Protein AF-0000000069026341 (afdb_homodimer)

Sequence (886 aa):
MDVGIILDLETEVGKVMHISILLALADYHANTSRGAIRIVPHIRDSKKDDVEAASAAIYLLKDVQVQAIVGPQMSTQTDFVIDLGNRVKVPIISPATSPSLSVKENPFFIRGALPSSSQTKAIAAIVKNYNWRDVVVIYEDSPYGSGMLPHLTDALLENNSLVSYRSGISPSASDDQIFRELYKLNTMQTRVFIVHLESSLASRLFLKAKEAGMMSSGYAWIITDVLTSLLDLVDPSVIESSMQGVLGVKSYVPRSNELDMFTKRWRKRFRQVYPDMDPVELNVFGLWAYDSITALAKAVVEMGSTAIPKFKKPDTRENLTDLDALGTSELGSLLLDSMQNTVLKTALSGEFRLINGELHPSPYQIVNIVGTGQRSIGFWTEKDGISYKLKIDGKTAKSNNKQLGAIIWPGESTISPRGWEIPTSGKKLRVGVPIKGGLQEFIMDVGIILDLETEVGKVMHISILLALADYHANTSRGAIRIVPHIRDSKKDDVEAASAAIYLLKDVQVQAIVGPQMSTQTDFVIDLGNRVKVPIISPATSPSLSVKENPFFIRGALPSSSQTKAIAAIVKNYNWRDVVVIYEDSPYGSGMLPHLTDALLENNSLVSYRSGISPSASDDQIFRELYKLNTMQTRVFIVHLESSLASRLFLKAKEAGMMSSGYAWIITDVLTSLLDLVDPSVIESSMQGVLGVKSYVPRSNELDMFTKRWRKRFRQVYPDMDPVELNVFGLWAYDSITALAKAVVEMGSTAIPKFKKPDTRENLTDLDALGTSELGSLLLDSMQNTVLKTALSGEFRLINGELHPSPYQIVNIVGTGQRSIGFWTEKDGISYKLKIDGKTAKSNNKQLGAIIWPGESTISPRGWEIPTSGKKLRVGVPIKGGLQEFI

Structure (mmCIF, N/CA/C/O backbone):
data_AF-0000000069026341-model_v1
#
loop_
_entity.id
_entity.type
_entity.pdbx_description
1 polymer 'Avr9/Cf-9 rapidly elicited protein 141'
#
loop_
_atom_site.group_PDB
_atom_site.id
_atom_site.type_symbol
_atom_site.label_atom_id
_atom_site.label_alt_id
_atom_site.label_comp_id
_atom_site.label_asym_id
_atom_site.label_entity_id
_atom_site.label_seq_id
_atom_site.pdbx_PDB_ins_code
_atom_site.Cartn_x
_atom_site.Cartn_y
_atom_site.Cartn_z
_atom_site.occupancy
_atom_site.B_iso_or_equiv
_atom_site.auth_seq_id
_atom_site.auth_comp_id
_atom_site.auth_asym_id
_atom_site.auth_atom_id
_atom_site.pdbx_PDB_model_num
ATOM 1 N N . MET A 1 1 ? 21.438 -13.641 -24.062 1 94.56 1 MET A N 1
ATOM 2 C CA . MET A 1 1 ? 20.781 -12.594 -23.281 1 94.56 1 MET A CA 1
ATOM 3 C C . MET A 1 1 ? 20.781 -12.945 -21.797 1 94.56 1 MET A C 1
ATOM 5 O O . MET A 1 1 ? 20.344 -14.039 -21.422 1 94.56 1 MET A O 1
ATOM 9 N N . ASP A 1 2 ? 21.266 -12.094 -20.906 1 96.62 2 ASP A N 1
ATOM 10 C CA . ASP A 1 2 ? 21.312 -12.305 -19.469 1 96.62 2 ASP A CA 1
ATOM 11 C C . ASP A 1 2 ? 19.969 -11.961 -18.812 1 96.62 2 ASP A C 1
ATOM 13 O O . ASP A 1 2 ? 19.391 -10.914 -19.094 1 96.62 2 ASP A O 1
ATOM 17 N N . VAL A 1 3 ? 19.5 -12.898 -18 1 98.25 3 VAL A N 1
ATOM 18 C CA . VAL A 1 3 ? 18.25 -12.719 -17.281 1 98.25 3 VAL A CA 1
ATOM 19 C C . VAL A 1 3 ? 18.469 -12.93 -15.781 1 98.25 3 VAL A C 1
ATOM 21 O O . VAL A 1 3 ? 19.156 -13.875 -15.375 1 98.25 3 VAL A O 1
ATOM 24 N N . GLY A 1 4 ? 18 -11.945 -14.984 1 98.81 4 GLY A N 1
ATOM 25 C CA . GLY A 1 4 ? 18.078 -12.086 -13.539 1 98.81 4 GLY A CA 1
ATOM 26 C C . GLY A 1 4 ? 16.906 -12.852 -12.953 1 98.81 4 GLY A C 1
ATOM 27 O O . GLY A 1 4 ? 15.773 -12.711 -13.414 1 98.81 4 GLY A O 1
ATOM 28 N N . ILE A 1 5 ? 17.172 -13.68 -11.945 1 98.88 5 ILE A N 1
ATOM 29 C CA . ILE A 1 5 ? 16.156 -14.391 -11.18 1 98.88 5 ILE A CA 1
ATOM 30 C C . ILE A 1 5 ? 16.312 -14.07 -9.695 1 98.88 5 ILE A C 1
ATOM 32 O O . ILE A 1 5 ? 17.375 -14.289 -9.117 1 98.88 5 ILE A O 1
ATOM 36 N N . ILE A 1 6 ? 15.289 -13.469 -9.062 1 98.81 6 ILE A N 1
ATOM 37 C CA . ILE A 1 6 ? 15.305 -13.164 -7.637 1 98.81 6 ILE A CA 1
ATOM 38 C C . ILE A 1 6 ? 14.203 -13.945 -6.926 1 98.81 6 ILE A C 1
ATOM 40 O O . ILE A 1 6 ? 13.016 -13.703 -7.148 1 98.81 6 ILE A O 1
ATOM 44 N N . LEU A 1 7 ? 14.57 -14.922 -6.066 1 98.69 7 LEU A N 1
ATOM 45 C CA . LEU A 1 7 ? 13.633 -15.766 -5.332 1 98.69 7 LEU A CA 1
ATOM 46 C C . LEU A 1 7 ? 14.023 -15.867 -3.863 1 98.69 7 LEU A C 1
ATOM 48 O O . LEU A 1 7 ? 15.164 -15.57 -3.498 1 98.69 7 LEU A O 1
ATOM 52 N N . ASP A 1 8 ? 13.055 -16.172 -2.975 1 97.56 8 ASP A N 1
ATOM 53 C CA . ASP A 1 8 ? 13.336 -16.562 -1.596 1 97.56 8 ASP A CA 1
ATOM 54 C C . ASP A 1 8 ? 13.703 -18.047 -1.504 1 97.56 8 ASP A C 1
ATOM 56 O O . ASP A 1 8 ? 12.852 -18.875 -1.196 1 97.56 8 ASP A O 1
ATOM 60 N N . LEU A 1 9 ? 14.977 -18.328 -1.594 1 97.12 9 LEU A N 1
ATOM 61 C CA . LEU A 1 9 ? 15.398 -19.719 -1.791 1 97.12 9 LEU A CA 1
ATOM 62 C C . LEU A 1 9 ? 15.422 -20.469 -0.468 1 97.12 9 LEU A C 1
ATOM 64 O O . LEU A 1 9 ? 15.633 -21.688 -0.446 1 97.12 9 LEU A O 1
ATOM 68 N N . GLU A 1 10 ? 15.133 -19.797 0.621 1 94.31 10 GLU A N 1
ATOM 69 C CA . GLU A 1 10 ? 14.969 -20.484 1.898 1 94.31 10 GLU A CA 1
ATOM 70 C C . GLU A 1 10 ? 13.555 -21.031 2.047 1 94.31 10 GLU A C 1
ATOM 72 O O . GLU A 1 10 ? 13.297 -21.875 2.92 1 94.31 10 GLU A O 1
ATOM 77 N N . THR A 1 11 ? 12.664 -20.609 1.2 1 94.94 11 THR A N 1
ATOM 78 C CA . THR A 1 11 ? 11.281 -21.062 1.271 1 94.94 11 THR A CA 1
ATOM 79 C C . THR A 1 11 ? 11.039 -22.203 0.286 1 94.94 11 THR A C 1
ATOM 81 O O . THR A 1 11 ? 11.711 -22.297 -0.742 1 94.94 11 THR A O 1
ATOM 84 N N . GLU A 1 12 ? 10.039 -23.016 0.567 1 95.31 12 GLU A N 1
ATOM 85 C CA . GLU A 1 12 ? 9.664 -24.078 -0.345 1 95.31 12 GLU A CA 1
ATOM 86 C C . GLU A 1 12 ? 9.086 -23.531 -1.643 1 95.31 12 GLU A C 1
ATOM 88 O O . GLU A 1 12 ? 9.383 -24.031 -2.729 1 95.31 12 GLU A O 1
ATOM 93 N N . VAL A 1 13 ? 8.242 -22.516 -1.526 1 95.94 13 VAL A N 1
ATOM 94 C CA . VAL A 1 13 ? 7.641 -21.922 -2.719 1 95.94 13 VAL A CA 1
ATOM 95 C C . VAL A 1 13 ? 8.734 -21.391 -3.641 1 95.94 13 VAL A C 1
ATOM 97 O O . VAL A 1 13 ? 8.664 -21.562 -4.859 1 95.94 13 VAL A O 1
ATOM 100 N N . GLY A 1 14 ? 9.773 -20.688 -3.082 1 97.5 14 GLY A N 1
ATOM 101 C CA . GLY A 1 14 ? 10.898 -20.219 -3.873 1 97.5 14 GLY A CA 1
ATOM 102 C C . GLY A 1 14 ? 11.633 -21.344 -4.598 1 97.5 14 GLY A C 1
ATOM 103 O O . GLY A 1 14 ? 12 -21.188 -5.762 1 97.5 14 GLY A O 1
ATOM 104 N N . LYS A 1 15 ? 11.82 -22.469 -3.951 1 98 15 LYS A N 1
ATOM 105 C CA . LYS A 1 15 ? 12.5 -23.625 -4.539 1 98 15 LYS A CA 1
ATOM 106 C C . LYS A 1 15 ? 11.656 -24.266 -5.629 1 98 15 LYS A C 1
ATOM 108 O O . LYS A 1 15 ? 12.188 -24.734 -6.637 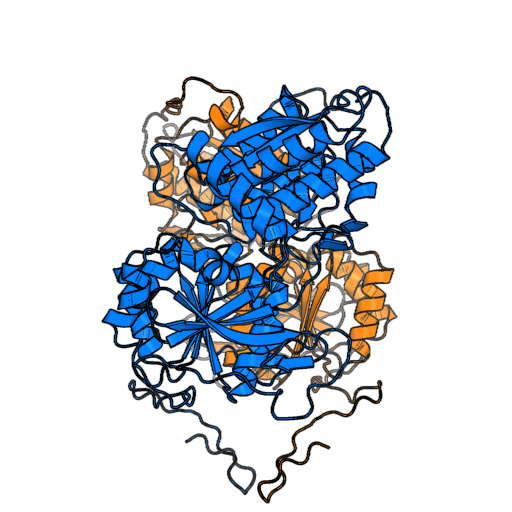1 98 15 LYS A O 1
ATOM 113 N N . VAL A 1 16 ? 10.359 -24.281 -5.391 1 98.25 16 VAL A N 1
ATOM 114 C CA . VAL A 1 16 ? 9.445 -24.797 -6.406 1 98.25 16 VAL A CA 1
ATOM 115 C C . VAL A 1 16 ? 9.562 -23.953 -7.68 1 98.25 16 VAL A C 1
ATOM 117 O O . VAL A 1 16 ? 9.711 -24.5 -8.773 1 98.25 16 VAL A O 1
ATOM 120 N N . MET A 1 17 ? 9.516 -22.656 -7.555 1 98.56 17 MET A N 1
ATOM 121 C CA . MET A 1 17 ? 9.633 -21.75 -8.703 1 98.56 17 MET A CA 1
ATOM 122 C C . MET A 1 17 ? 11 -21.906 -9.359 1 98.56 17 MET A C 1
ATOM 124 O O . MET A 1 17 ? 11.109 -21.875 -10.586 1 98.56 17 MET A O 1
ATOM 128 N N . HIS A 1 18 ? 12.023 -22.062 -8.539 1 98.75 18 HIS A N 1
ATOM 129 C CA . HIS A 1 18 ? 13.391 -22.219 -9.023 1 98.75 18 HIS A CA 1
ATOM 130 C C . HIS A 1 18 ? 13.492 -23.359 -10.023 1 98.75 18 HIS A C 1
ATOM 132 O O . HIS A 1 18 ? 14 -23.188 -11.133 1 98.75 18 HIS A O 1
ATOM 138 N N . ILE A 1 19 ? 13 -24.5 -9.664 1 98.69 19 ILE A N 1
ATOM 139 C CA . ILE A 1 19 ? 13.078 -25.688 -10.516 1 98.69 19 ILE A CA 1
ATOM 140 C C . ILE A 1 19 ? 12.25 -25.469 -11.781 1 98.69 19 ILE A C 1
ATOM 142 O O . ILE A 1 19 ? 12.68 -25.844 -12.875 1 98.69 19 ILE A O 1
ATOM 146 N N . SER A 1 20 ? 11.062 -24.859 -11.633 1 98.81 20 SER A N 1
ATOM 147 C CA . SER A 1 20 ? 10.211 -24.594 -12.789 1 98.81 20 SER A CA 1
ATOM 148 C C . SER A 1 20 ? 10.906 -23.672 -13.781 1 98.81 20 SER A C 1
ATOM 150 O O . SER A 1 20 ? 10.797 -23.875 -14.992 1 98.81 20 SER A O 1
ATOM 152 N N . ILE A 1 21 ? 11.594 -22.641 -13.281 1 98.75 21 ILE A N 1
ATOM 153 C CA . ILE A 1 21 ? 12.32 -21.703 -14.125 1 98.75 21 ILE A CA 1
ATOM 154 C C . ILE A 1 21 ? 13.43 -22.422 -14.883 1 98.75 21 ILE A C 1
ATOM 156 O O . ILE A 1 21 ? 13.57 -22.266 -16.094 1 98.75 21 ILE A O 1
ATOM 160 N N . LEU A 1 22 ? 14.188 -23.266 -14.211 1 98.38 22 LEU A N 1
ATOM 161 C CA . LEU A 1 22 ? 15.273 -24.016 -14.836 1 98.38 22 LEU A CA 1
ATOM 162 C C . LEU A 1 22 ? 14.742 -24.922 -15.938 1 98.38 22 LEU A C 1
ATOM 164 O O . LEU A 1 22 ? 15.328 -25 -17.016 1 98.38 22 LEU A O 1
ATOM 168 N N . LEU A 1 23 ? 13.68 -25.578 -15.688 1 98.75 23 LEU A N 1
ATOM 169 C CA . LEU A 1 23 ? 13.109 -26.5 -16.672 1 98.75 23 LEU A CA 1
ATOM 170 C C . LEU A 1 23 ? 12.562 -25.75 -17.875 1 98.75 23 LEU A C 1
ATOM 172 O O . LEU A 1 23 ? 12.656 -26.219 -19 1 98.75 23 LEU A O 1
ATOM 176 N N . ALA A 1 24 ? 11.906 -24.562 -17.625 1 98.38 24 ALA A N 1
ATOM 177 C CA . ALA A 1 24 ? 11.422 -23.75 -18.734 1 98.38 24 ALA A CA 1
ATOM 178 C C . ALA A 1 24 ? 12.562 -23.312 -19.641 1 98.38 24 ALA A C 1
ATOM 180 O O . ALA A 1 24 ? 12.438 -23.328 -20.859 1 98.38 24 ALA A O 1
ATOM 181 N N . LEU A 1 25 ? 13.672 -22.891 -19.062 1 98 25 LEU A N 1
ATOM 182 C CA . LEU A 1 25 ? 14.844 -22.469 -19.828 1 98 25 LEU A CA 1
ATOM 183 C C . LEU A 1 25 ? 15.438 -23.656 -20.594 1 98 25 LEU A C 1
ATOM 185 O O . LEU A 1 25 ? 15.828 -23.5 -21.75 1 98 25 LEU A O 1
ATOM 189 N N . ALA A 1 26 ? 15.523 -24.812 -19.953 1 97.5 26 ALA A N 1
ATOM 190 C CA . ALA A 1 26 ? 16 -26.016 -20.625 1 97.5 26 ALA A CA 1
ATOM 191 C C . ALA A 1 26 ? 15.133 -26.359 -21.828 1 97.5 26 ALA A C 1
ATOM 193 O O . ALA A 1 26 ? 15.648 -26.734 -22.891 1 97.5 26 ALA A O 1
ATOM 194 N N . ASP A 1 27 ? 13.852 -26.297 -21.594 1 96.94 27 ASP A N 1
ATOM 195 C CA . ASP A 1 27 ? 12.922 -26.578 -22.688 1 96.94 27 ASP A CA 1
ATOM 196 C C . ASP A 1 27 ? 13.109 -25.594 -23.844 1 96.94 27 ASP A C 1
ATOM 198 O O . ASP A 1 27 ? 13.086 -25.984 -25 1 96.94 27 ASP A O 1
ATOM 202 N N . TYR A 1 28 ? 13.25 -24.297 -23.547 1 96.5 28 TYR A N 1
ATOM 203 C CA . TYR A 1 28 ? 13.523 -23.281 -24.547 1 96.5 28 TYR A CA 1
ATOM 204 C C . TYR A 1 28 ? 14.789 -23.625 -25.344 1 96.5 28 TYR A C 1
ATOM 206 O O . TYR A 1 28 ? 14.781 -23.625 -26.562 1 96.5 28 TYR A O 1
ATOM 214 N N . HIS A 1 29 ? 15.844 -23.984 -24.688 1 95.56 29 HIS A N 1
ATOM 215 C CA . HIS A 1 29 ? 17.125 -24.25 -25.328 1 95.56 29 HIS A CA 1
ATOM 216 C C . HIS A 1 29 ? 17.094 -25.531 -26.141 1 95.56 29 HIS A C 1
ATOM 218 O O . HIS A 1 29 ? 17.766 -25.641 -27.156 1 95.56 29 HIS A O 1
ATOM 224 N N . ALA A 1 30 ? 16.281 -26.438 -25.734 1 95.25 30 ALA A N 1
ATOM 225 C CA . ALA A 1 30 ? 16.156 -27.703 -26.453 1 95.25 30 ALA A CA 1
ATOM 226 C C . ALA A 1 30 ? 15.352 -27.531 -27.734 1 95.25 30 ALA A C 1
ATOM 228 O O . ALA A 1 30 ? 15.539 -28.266 -28.703 1 95.25 30 ALA A O 1
ATOM 229 N N . ASN A 1 31 ? 14.492 -26.531 -27.781 1 91.62 31 ASN A N 1
ATOM 230 C CA . ASN A 1 31 ? 13.57 -26.391 -28.891 1 91.62 31 ASN A CA 1
ATOM 231 C C . ASN A 1 31 ? 14 -25.266 -29.844 1 91.62 31 ASN A C 1
ATOM 233 O O . ASN A 1 31 ? 13.266 -24.922 -30.766 1 91.62 31 ASN A O 1
ATOM 237 N N . THR A 1 32 ? 15.07 -24.641 -29.562 1 87.06 32 THR A N 1
ATOM 238 C CA . THR A 1 32 ? 15.523 -23.547 -30.438 1 87.06 32 THR A CA 1
ATOM 239 C C . THR A 1 32 ? 16.766 -23.969 -31.219 1 87.06 32 THR A C 1
ATOM 241 O O . THR A 1 32 ? 17.484 -24.891 -30.812 1 87.06 32 THR A O 1
ATOM 244 N N . SER A 1 33 ? 16.891 -23.328 -32.375 1 82.12 33 SER A N 1
ATOM 245 C CA . SER A 1 33 ? 18 -23.625 -33.281 1 82.12 33 SER A CA 1
ATOM 246 C C . SER A 1 33 ? 19.312 -23.094 -32.719 1 82.12 33 SER A C 1
ATOM 248 O O . SER A 1 33 ? 19.328 -22.297 -31.781 1 82.12 33 SER A O 1
ATOM 250 N N . ARG A 1 34 ? 20.469 -23.453 -33.25 1 75.62 34 ARG A N 1
ATOM 251 C CA . ARG A 1 34 ? 21.812 -23.094 -32.812 1 75.62 34 ARG A CA 1
ATOM 252 C C . ARG A 1 34 ? 22.047 -21.594 -32.938 1 75.62 34 ARG A C 1
ATOM 254 O O . ARG A 1 34 ? 22.812 -21.016 -32.156 1 75.62 34 ARG A O 1
ATOM 261 N N . GLY A 1 35 ? 21.297 -20.906 -33.688 1 78.12 35 GLY A N 1
ATOM 262 C CA . GLY A 1 35 ? 21.5 -19.484 -33.875 1 78.12 35 GLY A CA 1
ATOM 263 C C . GLY A 1 35 ? 20.547 -18.641 -33.031 1 78.12 35 GLY A C 1
ATOM 264 O O . GLY A 1 35 ? 20.641 -17.422 -33.031 1 78.12 35 GLY A O 1
ATOM 265 N N . ALA A 1 36 ? 19.844 -19.344 -32.219 1 85.94 36 ALA A N 1
ATOM 266 C CA . ALA A 1 36 ? 18.891 -18.609 -31.391 1 85.94 36 ALA A CA 1
ATOM 267 C C . ALA A 1 36 ? 19.547 -17.984 -30.172 1 85.94 36 ALA A C 1
ATOM 269 O O . ALA A 1 36 ? 20.609 -18.453 -29.719 1 85.94 36 ALA A O 1
ATOM 270 N N . ILE A 1 37 ? 19.094 -16.906 -29.719 1 90.75 37 ILE A N 1
ATOM 271 C CA . ILE A 1 37 ? 19.625 -16.219 -28.547 1 90.75 37 ILE A CA 1
ATOM 272 C C . ILE A 1 37 ? 19.578 -17.172 -27.344 1 90.75 37 ILE A C 1
ATOM 274 O O . ILE A 1 37 ? 18.562 -17.797 -27.062 1 90.75 37 ILE A O 1
ATOM 278 N N . ARG A 1 38 ? 20.656 -17.344 -26.703 1 92.75 38 ARG A N 1
ATOM 279 C CA . ARG A 1 38 ? 20.719 -18.094 -25.453 1 92.75 38 ARG A CA 1
ATOM 280 C C . ARG A 1 38 ? 20.312 -17.219 -24.266 1 92.75 38 ARG A C 1
ATOM 282 O O . ARG A 1 38 ? 20.766 -16.094 -24.156 1 92.75 38 ARG A O 1
ATOM 289 N N . ILE A 1 39 ? 19.438 -17.766 -23.438 1 95.62 39 ILE A N 1
ATOM 290 C CA . ILE A 1 39 ? 19.047 -17.062 -22.219 1 95.62 39 ILE A CA 1
ATOM 291 C C . ILE A 1 39 ? 19.875 -17.578 -21.047 1 95.62 39 ILE A C 1
ATOM 293 O O . ILE A 1 39 ? 19.812 -18.766 -20.719 1 95.62 39 ILE A O 1
ATOM 297 N N . VAL A 1 40 ? 20.703 -16.75 -20.406 1 96.88 40 VAL A N 1
ATOM 298 C CA . VAL A 1 40 ? 21.594 -17.125 -19.297 1 96.88 40 VAL A CA 1
ATOM 299 C C . VAL A 1 40 ? 21.016 -16.609 -17.984 1 96.88 40 VAL A C 1
ATOM 301 O O . VAL A 1 40 ? 20.984 -15.398 -17.75 1 96.88 40 VAL A O 1
ATOM 304 N N . PRO A 1 41 ? 20.578 -17.547 -17.094 1 98.38 41 PRO A N 1
ATOM 305 C CA . PRO A 1 41 ? 20 -17.109 -15.82 1 98.38 41 PRO A CA 1
ATOM 306 C C . PRO A 1 41 ? 21.047 -16.719 -14.797 1 98.38 41 PRO A C 1
ATOM 308 O O . PRO A 1 41 ? 22.109 -17.344 -14.711 1 98.38 41 PRO A O 1
ATOM 311 N N . HIS A 1 42 ? 20.906 -15.625 -14.078 1 98.62 42 HIS A N 1
ATOM 312 C CA . HIS A 1 42 ? 21.656 -15.195 -12.906 1 98.62 42 HIS A CA 1
ATOM 313 C C . HIS A 1 42 ? 20.781 -15.156 -11.664 1 98.62 42 HIS A C 1
ATOM 315 O O . HIS A 1 42 ? 19.984 -14.234 -11.492 1 98.62 42 HIS A O 1
ATOM 321 N N . ILE A 1 43 ? 20.969 -16.156 -10.781 1 98.38 43 ILE A N 1
ATOM 322 C CA . ILE A 1 43 ? 20.047 -16.375 -9.664 1 98.38 43 ILE A CA 1
ATOM 323 C C . ILE A 1 43 ? 20.562 -15.664 -8.422 1 98.38 43 ILE A C 1
ATOM 325 O O . ILE A 1 43 ? 21.75 -15.758 -8.094 1 98.38 43 ILE A O 1
ATOM 329 N N . ARG A 1 44 ? 19.719 -14.898 -7.742 1 98 44 ARG A N 1
ATOM 330 C CA . ARG A 1 44 ? 20 -14.258 -6.465 1 98 44 ARG A CA 1
ATOM 331 C C . ARG A 1 44 ? 18.938 -14.617 -5.422 1 98 44 ARG A C 1
ATOM 333 O O . ARG A 1 44 ? 17.766 -14.766 -5.754 1 98 44 ARG A O 1
ATOM 340 N N . ASP A 1 45 ? 19.344 -14.805 -4.215 1 97.69 45 ASP A N 1
ATOM 341 C CA . ASP A 1 45 ? 18.469 -15.086 -3.078 1 97.69 45 ASP A CA 1
ATOM 342 C C . ASP A 1 45 ? 18.078 -13.805 -2.35 1 97.69 45 ASP A C 1
ATOM 344 O O . ASP A 1 45 ? 18.938 -13.086 -1.843 1 97.69 45 ASP A O 1
ATOM 348 N N . SER A 1 46 ? 16.781 -13.516 -2.275 1 96.88 46 SER A N 1
ATOM 349 C CA . SER A 1 46 ? 16.312 -12.32 -1.592 1 96.88 46 SER A CA 1
ATOM 350 C C . SER A 1 46 ? 16.25 -12.523 -0.082 1 96.88 46 SER A C 1
ATOM 352 O O . SER A 1 46 ? 16.109 -11.57 0.679 1 96.88 46 SER A O 1
ATOM 354 N N . LYS A 1 47 ? 16.312 -13.797 0.415 1 95.62 47 LYS A N 1
ATOM 355 C CA . LYS A 1 47 ? 16.406 -14.172 1.825 1 95.62 47 LYS A CA 1
ATOM 356 C C . LYS A 1 47 ? 15.219 -13.609 2.611 1 95.62 47 LYS A C 1
ATOM 358 O O . LYS A 1 47 ? 15.383 -13.156 3.746 1 95.62 47 LYS A O 1
ATOM 363 N N . LYS A 1 48 ? 14.039 -13.531 1.965 1 93.81 48 LYS A N 1
ATOM 364 C CA . LYS A 1 48 ? 12.805 -13.062 2.572 1 93.81 48 LYS A CA 1
ATOM 365 C C . LYS A 1 48 ? 12.961 -11.648 3.121 1 93.81 48 LYS A C 1
ATOM 367 O O . LYS A 1 48 ? 12.422 -11.32 4.184 1 93.81 48 LYS A O 1
ATOM 372 N N . ASP A 1 49 ? 13.758 -10.844 2.43 1 95.75 49 ASP A N 1
ATOM 373 C CA . ASP A 1 49 ? 14.078 -9.508 2.922 1 95.75 49 ASP A CA 1
ATOM 374 C C . ASP A 1 49 ? 14 -8.477 1.803 1 95.75 49 ASP A C 1
ATOM 376 O O . ASP A 1 49 ? 14.531 -8.688 0.713 1 95.75 49 ASP A O 1
ATOM 380 N N . ASP A 1 50 ? 13.297 -7.328 2.076 1 96.31 50 ASP A N 1
ATOM 381 C CA . ASP A 1 50 ? 13.055 -6.312 1.055 1 96.31 50 ASP A CA 1
ATOM 382 C C . ASP A 1 50 ? 14.367 -5.652 0.622 1 96.31 50 ASP A C 1
ATOM 384 O O . ASP A 1 50 ? 14.555 -5.363 -0.561 1 96.31 50 ASP A O 1
ATOM 388 N N . VAL A 1 51 ? 15.289 -5.375 1.581 1 97.5 51 VAL A N 1
ATOM 389 C CA . VAL A 1 51 ? 16.562 -4.723 1.273 1 97.5 51 VAL A CA 1
ATOM 390 C C . VAL A 1 51 ? 17.453 -5.684 0.497 1 97.5 51 VAL A C 1
ATOM 392 O O . VAL A 1 51 ? 18.141 -5.281 -0.447 1 97.5 51 VAL A O 1
ATOM 395 N N . GLU A 1 52 ? 17.469 -6.992 0.853 1 96.88 52 GLU A N 1
ATOM 396 C CA . GLU A 1 52 ? 18.234 -7.988 0.121 1 96.88 52 GLU A CA 1
ATOM 397 C C . GLU A 1 52 ? 17.719 -8.148 -1.308 1 96.88 52 GLU A C 1
ATOM 399 O O . GLU A 1 52 ? 18.516 -8.336 -2.238 1 96.88 52 GLU A O 1
ATOM 404 N N . ALA A 1 53 ? 16.375 -8.117 -1.479 1 98.12 53 ALA A N 1
ATOM 405 C CA . ALA A 1 53 ? 15.797 -8.188 -2.82 1 98.12 53 ALA A CA 1
ATOM 406 C C . ALA A 1 53 ? 16.266 -7.012 -3.676 1 98.12 53 ALA A C 1
ATOM 408 O O . ALA A 1 53 ? 16.609 -7.188 -4.844 1 98.12 53 ALA A O 1
ATOM 409 N N . ALA A 1 54 ? 16.219 -5.793 -3.072 1 98.44 54 ALA A N 1
ATOM 410 C CA . ALA A 1 54 ? 16.688 -4.598 -3.777 1 98.44 54 ALA A CA 1
ATOM 411 C C . ALA A 1 54 ? 18.172 -4.707 -4.121 1 98.44 54 ALA A C 1
ATOM 413 O O . ALA A 1 54 ? 18.594 -4.348 -5.223 1 98.44 54 ALA A O 1
ATOM 414 N N . SER A 1 55 ? 18.984 -5.203 -3.174 1 97.81 55 SER A N 1
ATOM 415 C CA . SER A 1 55 ? 20.406 -5.398 -3.404 1 97.81 55 SER A CA 1
ATOM 416 C C . SER A 1 55 ? 20.656 -6.355 -4.566 1 97.81 55 SER A C 1
ATOM 418 O O . SER A 1 55 ? 21.484 -6.086 -5.434 1 97.81 55 SER A O 1
ATOM 420 N N . ALA A 1 56 ? 19.953 -7.457 -4.57 1 98.06 56 ALA A N 1
ATOM 421 C CA . ALA A 1 56 ? 20.047 -8.422 -5.66 1 98.06 56 ALA A CA 1
ATOM 422 C C . ALA A 1 56 ? 19.734 -7.766 -7 1 98.06 56 ALA A C 1
ATOM 424 O O . ALA A 1 56 ? 20.453 -7.961 -7.98 1 98.06 56 ALA A O 1
ATOM 425 N N . ALA A 1 57 ? 18.656 -6.969 -7.02 1 98.75 57 ALA A N 1
ATOM 426 C CA . ALA A 1 57 ? 18.25 -6.312 -8.258 1 98.75 57 ALA A CA 1
ATOM 427 C C . ALA A 1 57 ? 19.297 -5.324 -8.734 1 98.75 57 ALA A C 1
ATOM 429 O O . ALA A 1 57 ? 19.625 -5.27 -9.922 1 98.75 57 ALA A O 1
ATOM 430 N N . ILE A 1 58 ? 19.828 -4.535 -7.816 1 98.25 58 ILE A N 1
ATOM 431 C CA . ILE A 1 58 ? 20.844 -3.535 -8.156 1 98.25 58 ILE A CA 1
ATOM 432 C C . ILE A 1 58 ? 22.062 -4.223 -8.75 1 98.25 58 ILE A C 1
ATOM 434 O O . ILE A 1 58 ? 22.594 -3.793 -9.781 1 98.25 58 ILE A O 1
ATOM 438 N N . TYR A 1 59 ? 22.562 -5.332 -8.156 1 97.81 59 TYR A N 1
ATOM 439 C CA . TYR A 1 59 ? 23.703 -6.086 -8.68 1 97.81 59 TYR A CA 1
ATOM 440 C C . TYR A 1 59 ? 23.422 -6.582 -10.094 1 97.81 59 TYR A C 1
ATOM 442 O O . TYR A 1 59 ? 24.25 -6.418 -10.992 1 97.81 59 TYR A O 1
ATOM 450 N N . LEU A 1 60 ? 22.234 -7.137 -10.297 1 98.38 60 LEU A N 1
ATOM 451 C CA . LEU A 1 60 ? 21.859 -7.719 -11.578 1 98.38 60 LEU A CA 1
ATOM 452 C C . LEU A 1 60 ? 21.75 -6.641 -12.656 1 98.38 60 LEU A C 1
ATOM 454 O O . LEU A 1 60 ? 22.125 -6.875 -13.805 1 98.38 60 LEU A O 1
ATOM 458 N N . LEU A 1 61 ? 21.25 -5.426 -12.289 1 97.94 61 LEU A N 1
ATOM 459 C CA . LEU A 1 61 ? 21.016 -4.367 -13.266 1 97.94 61 LEU A CA 1
ATOM 460 C C . LEU A 1 61 ? 22.297 -3.582 -13.539 1 97.94 61 LEU A C 1
ATOM 462 O O . LEU A 1 61 ? 22.562 -3.203 -14.68 1 97.94 61 LEU A O 1
ATOM 466 N N . LYS A 1 62 ? 23.047 -3.309 -12.508 1 96.19 62 LYS A N 1
ATOM 467 C CA . LYS A 1 62 ? 24.219 -2.461 -12.648 1 96.19 62 LYS A CA 1
ATOM 468 C C . LYS A 1 62 ? 25.438 -3.27 -13.109 1 96.19 62 LYS A C 1
ATOM 470 O O . LYS A 1 62 ? 26.125 -2.879 -14.055 1 96.19 62 LYS A O 1
ATOM 475 N N . ASP A 1 63 ? 25.75 -4.418 -12.508 1 95.75 63 ASP A N 1
ATOM 476 C CA . ASP A 1 63 ? 26.984 -5.148 -12.719 1 95.75 63 ASP A CA 1
ATOM 477 C C . ASP A 1 63 ? 26.828 -6.195 -13.812 1 95.75 63 ASP A C 1
ATOM 479 O O . ASP A 1 63 ? 27.734 -6.375 -14.641 1 95.75 63 ASP A O 1
ATOM 483 N N . VAL A 1 64 ? 25.672 -6.879 -13.836 1 96.94 64 VAL A N 1
ATOM 484 C CA . VAL A 1 64 ? 25.469 -7.934 -14.828 1 96.94 64 VAL A CA 1
ATOM 485 C C . VAL A 1 64 ? 24.781 -7.359 -16.062 1 96.94 64 VAL A C 1
ATOM 487 O O . VAL A 1 64 ? 24.984 -7.852 -17.172 1 96.94 64 VAL A O 1
ATOM 490 N N . GLN A 1 65 ? 23.922 -6.332 -15.867 1 96.69 65 GLN A N 1
ATOM 491 C CA . GLN A 1 65 ? 23.141 -5.664 -16.906 1 96.69 65 GLN A CA 1
ATOM 492 C C . GLN A 1 65 ? 22.172 -6.629 -17.578 1 96.69 65 GLN A C 1
ATOM 494 O O . GLN A 1 65 ? 22.141 -6.746 -18.797 1 96.69 65 GLN A O 1
ATOM 499 N N . VAL A 1 66 ? 21.406 -7.285 -16.781 1 97.81 66 VAL A N 1
ATOM 500 C CA . VAL A 1 66 ? 20.406 -8.227 -17.266 1 97.81 66 VAL A CA 1
ATOM 501 C C . VAL A 1 66 ? 19.312 -7.477 -18.031 1 97.81 66 VAL A C 1
ATOM 503 O O . VAL A 1 66 ? 19.062 -6.301 -17.75 1 97.81 66 VAL A O 1
ATOM 506 N N . GLN A 1 67 ? 18.672 -8.18 -18.938 1 97 67 GLN A N 1
ATOM 507 C CA . GLN A 1 67 ? 17.703 -7.543 -19.812 1 97 67 GLN A CA 1
ATOM 508 C C . GLN A 1 67 ? 16.266 -7.777 -19.312 1 97 67 GLN A C 1
ATOM 510 O O . GLN A 1 67 ? 15.328 -7.164 -19.812 1 97 67 GLN A O 1
ATOM 515 N N . ALA A 1 68 ? 16.094 -8.633 -18.359 1 98.25 68 ALA A N 1
ATOM 516 C CA . ALA A 1 68 ? 14.836 -8.898 -17.656 1 98.25 68 ALA A CA 1
ATOM 517 C C . ALA A 1 68 ? 15.109 -9.5 -16.281 1 98.25 68 ALA A C 1
ATOM 519 O O . ALA A 1 68 ? 16.172 -10.086 -16.047 1 98.25 68 ALA A O 1
ATOM 520 N N . ILE A 1 69 ? 14.227 -9.258 -15.383 1 98.88 69 ILE A N 1
ATOM 521 C CA . ILE A 1 69 ? 14.297 -9.906 -14.078 1 98.88 69 ILE A CA 1
ATOM 522 C C . ILE A 1 69 ? 13 -10.68 -13.812 1 98.88 69 ILE A C 1
ATOM 524 O O . ILE A 1 69 ? 11.906 -10.141 -14.008 1 98.88 69 ILE A O 1
ATOM 528 N N . VAL A 1 70 ? 13.086 -11.945 -13.477 1 98.75 70 VAL A N 1
ATOM 529 C CA . VAL A 1 70 ? 11.969 -12.758 -13 1 98.75 70 VAL A CA 1
ATOM 530 C C . VAL A 1 70 ? 11.992 -12.82 -11.477 1 98.75 70 VAL A C 1
ATOM 532 O O . VAL A 1 70 ? 13 -13.188 -10.875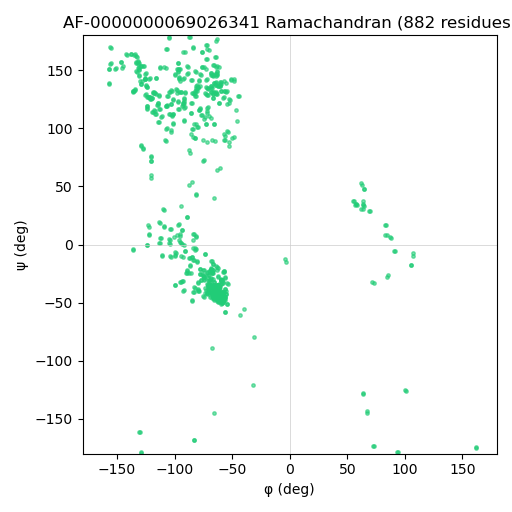 1 98.75 70 VAL A O 1
ATOM 535 N N . GLY A 1 71 ? 10.898 -12.562 -10.828 1 98 71 GLY A N 1
ATOM 536 C CA . GLY A 1 71 ? 10.852 -12.234 -9.406 1 98 71 GLY A CA 1
ATOM 537 C C . GLY A 1 71 ? 10.867 -10.742 -9.133 1 98 71 GLY A C 1
ATOM 538 O O . GLY A 1 71 ? 10.828 -9.938 -10.062 1 98 71 GLY A O 1
ATOM 539 N N . PRO A 1 72 ? 10.859 -10.297 -7.863 1 97.56 72 PRO A N 1
ATOM 540 C CA . PRO A 1 72 ? 10.875 -11.117 -6.648 1 97.56 72 PRO A CA 1
ATOM 541 C C . PRO A 1 72 ? 9.547 -11.828 -6.402 1 97.56 72 PRO A C 1
ATOM 543 O O . PRO A 1 72 ? 8.57 -11.586 -7.113 1 97.56 72 PRO A O 1
ATOM 546 N N . GLN A 1 73 ? 9.57 -12.68 -5.441 1 93.5 73 GLN A N 1
ATOM 547 C CA . GLN A 1 73 ? 8.445 -13.555 -5.121 1 93.5 73 GLN A CA 1
ATOM 548 C C . GLN A 1 73 ? 7.383 -12.812 -4.316 1 93.5 73 GLN A C 1
ATOM 550 O O . GLN A 1 73 ? 6.184 -12.992 -4.551 1 93.5 73 GLN A O 1
ATOM 555 N N . MET A 1 74 ? 7.785 -11.961 -3.408 1 94.38 74 MET A N 1
ATOM 556 C CA . MET A 1 74 ? 6.883 -11.336 -2.449 1 94.38 74 MET A CA 1
ATOM 557 C C . MET A 1 74 ? 6.504 -9.93 -2.895 1 94.38 74 MET A C 1
ATOM 559 O O . MET A 1 74 ? 7.336 -9.211 -3.447 1 94.38 74 MET A O 1
ATOM 563 N N . SER A 1 75 ? 5.258 -9.547 -2.574 1 95.06 75 SER A N 1
ATOM 564 C CA . SER A 1 75 ? 4.742 -8.234 -2.961 1 95.06 75 SER A CA 1
ATOM 565 C C . SER A 1 75 ? 5.586 -7.113 -2.365 1 95.06 75 SER A C 1
ATOM 567 O O . SER A 1 75 ? 5.93 -6.152 -3.059 1 95.06 75 SER A O 1
ATOM 569 N N . THR A 1 76 ? 5.965 -7.207 -1.08 1 93.62 76 THR A N 1
ATOM 570 C CA . THR A 1 76 ? 6.723 -6.148 -0.425 1 93.62 76 THR A CA 1
ATOM 571 C C . THR A 1 76 ? 8.109 -6.004 -1.054 1 93.62 76 THR A C 1
ATOM 573 O O . THR A 1 76 ? 8.617 -4.891 -1.205 1 93.62 76 THR A O 1
ATOM 576 N N . GLN A 1 77 ? 8.719 -7.125 -1.496 1 97.06 77 GLN A N 1
ATOM 577 C CA . GLN A 1 77 ? 10.016 -7.121 -2.166 1 97.06 77 GLN A CA 1
ATOM 578 C C . GLN A 1 77 ? 9.914 -6.523 -3.566 1 97.06 77 GLN A C 1
ATOM 580 O O . GLN A 1 77 ? 10.805 -5.797 -4.008 1 97.06 77 GLN A O 1
ATOM 585 N N . THR A 1 78 ? 8.844 -6.824 -4.23 1 97.81 78 THR A N 1
ATOM 586 C CA . THR A 1 78 ? 8.648 -6.441 -5.621 1 97.81 78 THR A CA 1
ATOM 587 C C . THR A 1 78 ? 8.422 -4.938 -5.746 1 97.81 78 THR A C 1
ATOM 589 O O . THR A 1 78 ? 8.812 -4.324 -6.742 1 97.81 78 THR A O 1
ATOM 592 N N . ASP A 1 79 ? 7.922 -4.301 -4.723 1 95.88 79 ASP A N 1
ATOM 593 C CA . ASP A 1 79 ? 7.492 -2.908 -4.758 1 95.88 79 ASP A CA 1
ATOM 594 C C . ASP A 1 79 ? 8.625 -1.993 -5.207 1 95.88 79 ASP A C 1
ATOM 596 O O . ASP A 1 79 ? 8.539 -1.359 -6.262 1 95.88 79 ASP A O 1
ATOM 600 N N . PHE A 1 80 ? 9.773 -1.975 -4.527 1 97.56 80 PHE A N 1
ATOM 601 C CA . PHE A 1 80 ? 10.883 -1.098 -4.887 1 97.56 80 PHE A CA 1
ATOM 602 C C . PHE A 1 80 ? 11.586 -1.605 -6.141 1 97.56 80 PHE A C 1
ATOM 604 O O . PHE A 1 80 ? 12.094 -0.813 -6.938 1 97.56 80 PHE A O 1
ATOM 611 N N . VAL A 1 81 ? 11.609 -2.938 -6.406 1 98.75 81 VAL A N 1
ATOM 612 C CA . VAL A 1 81 ? 12.289 -3.52 -7.562 1 98.75 81 VAL A CA 1
ATOM 613 C C . VAL A 1 81 ? 11.602 -3.061 -8.844 1 98.75 81 VAL A C 1
ATOM 615 O O . VAL A 1 81 ? 12.258 -2.846 -9.867 1 98.75 81 VAL A O 1
ATOM 618 N N . ILE A 1 82 ? 10.281 -2.852 -8.773 1 98.06 82 ILE A N 1
ATOM 619 C CA . ILE A 1 82 ? 9.555 -2.342 -9.93 1 98.06 82 ILE A CA 1
ATOM 620 C C . ILE A 1 82 ? 10.008 -0.919 -10.242 1 98.06 82 ILE A C 1
ATOM 622 O O . ILE A 1 82 ? 10.125 -0.54 -11.414 1 98.06 82 ILE A O 1
ATOM 626 N N . ASP A 1 83 ? 10.281 -0.08 -9.195 1 97.69 83 ASP A N 1
ATOM 627 C CA . ASP A 1 83 ? 10.812 1.264 -9.406 1 97.69 83 ASP A CA 1
ATOM 628 C C . ASP A 1 83 ? 12.156 1.216 -10.141 1 97.69 83 ASP A C 1
ATOM 630 O O . ASP A 1 83 ? 12.414 2.033 -11.031 1 97.69 83 ASP A O 1
ATOM 634 N N . LEU A 1 84 ? 12.992 0.24 -9.773 1 98.56 84 LEU A N 1
ATOM 635 C CA . LEU A 1 84 ? 14.289 0.08 -10.422 1 98.56 84 LEU A CA 1
ATOM 636 C C . LEU A 1 84 ? 14.117 -0.315 -11.883 1 98.56 84 LEU A C 1
ATOM 638 O O . LEU A 1 84 ? 14.797 0.224 -12.766 1 98.56 84 LEU A O 1
ATOM 642 N N . GLY A 1 85 ? 13.195 -1.325 -12.133 1 98.56 85 GLY A N 1
ATOM 643 C CA . GLY A 1 85 ? 12.922 -1.731 -13.5 1 98.56 85 GLY A CA 1
ATOM 644 C C . GLY A 1 85 ? 12.484 -0.582 -14.383 1 98.56 85 GLY A C 1
ATOM 645 O O . GLY A 1 85 ? 12.945 -0.456 -15.523 1 98.56 85 GLY A O 1
ATOM 646 N N . ASN A 1 86 ? 11.617 0.266 -13.852 1 97.69 86 ASN A N 1
ATOM 647 C CA . ASN A 1 86 ? 11.148 1.433 -14.594 1 97.69 86 ASN A CA 1
ATOM 648 C C . ASN A 1 86 ? 12.289 2.402 -14.891 1 97.69 86 ASN A C 1
ATOM 650 O O . ASN A 1 86 ? 12.398 2.922 -16 1 97.69 86 ASN A O 1
ATOM 654 N N . ARG A 1 87 ? 13.141 2.605 -13.922 1 96.25 87 ARG A N 1
ATOM 655 C CA . ARG A 1 87 ? 14.258 3.531 -14.047 1 96.25 87 ARG A CA 1
ATOM 656 C C . ARG A 1 87 ? 15.211 3.082 -15.148 1 96.25 87 ARG A C 1
ATOM 658 O O . ARG A 1 87 ? 15.688 3.902 -15.945 1 96.25 87 ARG A O 1
ATOM 665 N N . VAL A 1 88 ? 15.484 1.804 -15.211 1 97.62 88 VAL A N 1
ATOM 666 C CA . VAL A 1 88 ? 16.516 1.284 -16.094 1 97.62 88 VAL A CA 1
ATOM 667 C C . VAL A 1 88 ? 15.883 0.749 -17.375 1 97.62 88 VAL A C 1
ATOM 669 O O . VAL A 1 88 ? 16.578 0.323 -18.297 1 97.62 88 VAL A O 1
ATOM 672 N N . LYS A 1 89 ? 14.523 0.678 -17.469 1 97.75 89 LYS A N 1
ATOM 673 C CA . LYS A 1 89 ? 13.742 0.176 -18.594 1 97.75 89 LYS A CA 1
ATOM 674 C C . LYS A 1 89 ? 13.984 -1.314 -18.812 1 97.75 89 LYS A C 1
ATOM 676 O O . LYS A 1 89 ? 14.281 -1.743 -19.922 1 97.75 89 LYS A O 1
ATOM 681 N N . VAL A 1 90 ? 13.922 -2.033 -17.797 1 98.38 90 VAL A N 1
ATOM 682 C CA . VAL A 1 90 ? 14.047 -3.488 -17.797 1 98.38 90 VAL A CA 1
ATOM 683 C C . VAL A 1 90 ? 12.766 -4.113 -17.25 1 98.38 90 VAL A C 1
ATOM 685 O O . VAL A 1 90 ? 12.336 -3.793 -16.141 1 98.38 90 VAL A O 1
ATOM 688 N N . PRO A 1 91 ? 12.102 -5.062 -17.969 1 98.5 91 PRO A N 1
ATOM 689 C CA . PRO A 1 91 ? 10.891 -5.699 -17.453 1 98.5 91 PRO A CA 1
ATOM 690 C C . PRO A 1 91 ? 11.141 -6.512 -16.188 1 98.5 91 PRO A C 1
ATOM 692 O O . PRO A 1 91 ? 12.117 -7.258 -16.109 1 98.5 91 PRO A O 1
ATOM 695 N N . ILE A 1 92 ? 10.32 -6.254 -15.188 1 98.88 92 ILE A N 1
ATOM 696 C CA . ILE A 1 92 ? 10.258 -7.043 -13.961 1 98.88 92 ILE A CA 1
ATOM 697 C C . ILE A 1 92 ? 9.047 -7.973 -14.008 1 98.88 92 ILE A C 1
ATOM 699 O O . ILE A 1 92 ? 7.898 -7.516 -13.961 1 98.88 92 ILE A O 1
ATOM 703 N N . ILE A 1 93 ? 9.25 -9.266 -14.117 1 98.75 93 ILE A N 1
ATOM 704 C CA . ILE A 1 93 ? 8.195 -10.273 -14.172 1 98.75 93 ILE A CA 1
ATOM 705 C C . ILE A 1 93 ? 8.055 -10.953 -12.812 1 98.75 93 ILE A C 1
ATOM 707 O O . ILE A 1 93 ? 8.875 -11.789 -12.445 1 98.75 93 ILE A O 1
ATOM 711 N N . SER A 1 94 ? 7.035 -10.594 -12.094 1 98.56 94 SER A N 1
ATOM 712 C CA . SER A 1 94 ? 6.918 -11.039 -10.711 1 98.56 94 SER A CA 1
ATOM 713 C C . SER A 1 94 ? 5.582 -11.734 -10.461 1 98.56 94 SER A C 1
ATOM 715 O O . SER A 1 94 ? 4.562 -11.344 -11.039 1 98.56 94 SER A O 1
ATOM 717 N N . PRO A 1 95 ? 5.598 -12.797 -9.625 1 97.44 95 PRO A N 1
ATOM 718 C CA . PRO A 1 95 ? 4.34 -13.445 -9.242 1 97.44 95 PRO A CA 1
ATOM 719 C C . PRO A 1 95 ? 3.646 -12.742 -8.078 1 97.44 95 PRO A C 1
ATOM 721 O O . PRO A 1 95 ? 2.713 -13.289 -7.484 1 97.44 95 PRO A O 1
ATOM 724 N N . ALA A 1 96 ? 4.125 -11.555 -7.656 1 96.5 96 ALA A N 1
ATOM 725 C CA . ALA A 1 96 ? 3.498 -10.805 -6.57 1 96.5 96 ALA A CA 1
ATOM 726 C C . ALA A 1 96 ? 2.027 -10.523 -6.867 1 96.5 96 ALA A C 1
ATOM 728 O O . ALA A 1 96 ? 1.697 -9.953 -7.906 1 96.5 96 ALA A O 1
ATOM 729 N N . THR A 1 97 ? 1.144 -10.797 -5.867 1 96.19 97 THR A N 1
ATOM 730 C CA . THR A 1 97 ? -0.28 -10.828 -6.188 1 96.19 97 THR A CA 1
ATOM 731 C C . THR A 1 97 ? -0.973 -9.555 -5.691 1 96.19 97 THR A C 1
ATOM 733 O O . THR A 1 97 ? -2.117 -9.289 -6.059 1 96.19 97 THR A O 1
ATOM 736 N N . SER A 1 98 ? -0.343 -8.727 -4.91 1 95.12 98 SER A N 1
ATOM 737 C CA . SER A 1 98 ? -1.019 -7.598 -4.281 1 95.12 98 SER A CA 1
ATOM 738 C C . SER A 1 98 ? -1.462 -6.57 -5.316 1 95.12 98 SER A C 1
ATOM 740 O O . SER A 1 98 ? -0.654 -6.109 -6.125 1 95.12 98 SER A O 1
ATOM 742 N N . PRO A 1 99 ? -2.727 -6.145 -5.234 1 93.5 99 PRO A N 1
ATOM 743 C CA . PRO A 1 99 ? -3.189 -5.109 -6.16 1 93.5 99 PRO A CA 1
ATOM 744 C C . PRO A 1 99 ? -2.631 -3.727 -5.824 1 93.5 99 PRO A C 1
ATOM 746 O O . PRO A 1 99 ? -2.783 -2.789 -6.609 1 93.5 99 PRO A O 1
ATOM 749 N N . SER A 1 100 ? -1.97 -3.619 -4.691 1 91.25 100 SER A N 1
ATOM 750 C CA . SER A 1 100 ? -1.34 -2.348 -4.352 1 91.25 100 SER A CA 1
ATOM 751 C C . SER A 1 100 ? -0.187 -2.033 -5.301 1 91.25 100 SER A C 1
ATOM 753 O O . SER A 1 100 ? 0.226 -0.877 -5.422 1 91.25 100 SER A O 1
ATOM 755 N N . LEU A 1 101 ? 0.382 -3.076 -5.906 1 94.19 101 LEU A N 1
ATOM 756 C CA . LEU A 1 101 ? 1.349 -2.889 -6.984 1 94.19 101 LEU A CA 1
ATOM 757 C C . LEU A 1 101 ? 0.643 -2.607 -8.305 1 94.19 101 LEU A C 1
ATOM 759 O O . LEU A 1 101 ? 0.2 -3.535 -8.984 1 94.19 101 LEU A O 1
ATOM 763 N N . SER A 1 102 ? 0.606 -1.38 -8.68 1 91 102 SER A N 1
ATOM 764 C CA . SER A 1 102 ? -0.161 -0.991 -9.859 1 91 102 SER A CA 1
ATOM 765 C C . SER A 1 102 ? 0.598 -1.309 -11.141 1 91 102 SER A C 1
ATOM 767 O O . SER A 1 102 ? 1.662 -0.742 -11.398 1 91 102 SER A O 1
ATOM 769 N N . VAL A 1 103 ? 0.042 -2.182 -11.906 1 93.5 103 VAL A N 1
ATOM 770 C CA . VAL A 1 103 ? 0.639 -2.486 -13.203 1 93.5 103 VAL A CA 1
ATOM 771 C C . VAL A 1 103 ? 0.494 -1.284 -14.133 1 93.5 103 VAL A C 1
ATOM 773 O O . VAL A 1 103 ? 1.406 -0.974 -14.898 1 93.5 103 VAL A O 1
ATOM 776 N N . LYS A 1 104 ? -0.592 -0.546 -14.039 1 89.62 104 LYS A N 1
ATOM 777 C CA . LYS A 1 104 ? -0.881 0.607 -14.891 1 89.62 104 LYS A CA 1
ATOM 778 C C . LYS A 1 104 ? 0.152 1.712 -14.688 1 89.62 104 LYS A C 1
ATOM 780 O O . LYS A 1 104 ? 0.563 2.367 -15.641 1 89.62 104 LYS A O 1
ATOM 785 N N . GLU A 1 105 ? 0.638 1.876 -13.453 1 90.88 105 GLU A N 1
ATOM 786 C CA . GLU A 1 105 ? 1.547 2.969 -13.125 1 90.88 105 GLU A CA 1
ATOM 787 C C . GLU A 1 105 ? 3.004 2.547 -13.297 1 90.88 105 GLU A C 1
ATOM 789 O O . GLU A 1 105 ? 3.912 3.371 -13.172 1 90.88 105 GLU A O 1
ATOM 794 N N . ASN A 1 106 ? 3.197 1.266 -13.594 1 95.31 106 ASN A N 1
ATOM 795 C CA . ASN A 1 106 ? 4.543 0.72 -13.734 1 95.31 106 ASN A CA 1
ATOM 796 C C . ASN A 1 106 ? 4.699 -0.049 -15.047 1 95.31 106 ASN A C 1
ATOM 798 O O . ASN A 1 106 ? 4.609 -1.278 -15.062 1 95.31 106 ASN A O 1
ATOM 802 N N . PRO A 1 107 ? 5.008 0.646 -16.094 1 94.88 107 PRO A N 1
ATOM 803 C CA . PRO A 1 107 ? 4.961 0.051 -17.438 1 94.88 107 PRO A CA 1
ATOM 804 C C . PRO A 1 107 ? 5.898 -1.147 -17.578 1 94.88 107 PRO A C 1
ATOM 806 O O . PRO A 1 107 ? 5.629 -2.055 -18.359 1 94.88 107 PRO A O 1
ATOM 809 N N . PHE A 1 108 ? 7 -1.183 -16.859 1 98.12 108 PHE A N 1
ATOM 810 C CA . PHE A 1 108 ? 7.953 -2.273 -17.031 1 98.12 108 PHE A CA 1
ATOM 811 C C . PHE A 1 108 ? 7.688 -3.387 -16.031 1 98.12 108 PHE A C 1
ATOM 813 O O . PHE A 1 108 ? 8.539 -4.246 -15.805 1 98.12 108 PHE A O 1
ATOM 820 N N . PHE A 1 109 ? 6.527 -3.35 -15.344 1 98.19 109 PHE A N 1
ATOM 821 C CA . PHE A 1 109 ? 6.09 -4.41 -14.445 1 98.19 109 PHE A CA 1
ATOM 822 C C . PHE A 1 109 ? 5.125 -5.355 -15.148 1 98.19 109 PHE A C 1
ATOM 824 O O . PHE A 1 109 ? 4.105 -4.922 -15.695 1 98.19 109 PHE A O 1
ATOM 831 N N . ILE A 1 110 ? 5.438 -6.633 -15.18 1 98.31 110 ILE A N 1
ATOM 832 C CA . ILE A 1 110 ? 4.566 -7.695 -15.664 1 98.31 110 ILE A CA 1
ATOM 833 C C . ILE A 1 110 ? 4.207 -8.633 -14.516 1 98.31 110 ILE A C 1
ATOM 835 O O . ILE A 1 110 ? 5.094 -9.203 -13.867 1 98.31 110 ILE A O 1
ATOM 839 N N . ARG A 1 111 ? 2.928 -8.758 -14.227 1 97.62 111 ARG A N 1
ATOM 840 C CA . ARG A 1 111 ? 2.49 -9.664 -13.172 1 97.62 111 ARG A CA 1
ATOM 841 C C . ARG A 1 111 ? 2.162 -11.047 -13.734 1 97.62 111 ARG A C 1
ATOM 843 O O . ARG A 1 111 ? 1.093 -11.25 -14.312 1 97.62 111 ARG A O 1
ATOM 850 N N . GLY A 1 112 ? 3.066 -11.977 -13.438 1 95.62 112 GLY A N 1
ATOM 851 C CA . GLY A 1 112 ? 2.922 -13.328 -13.961 1 95.62 112 GLY A CA 1
ATOM 852 C C . GLY A 1 112 ? 2.115 -14.234 -13.055 1 95.62 112 GLY A C 1
ATOM 853 O O . GLY A 1 112 ? 2.377 -15.438 -12.977 1 95.62 112 GLY A O 1
ATOM 854 N N . ALA A 1 113 ? 1.267 -13.711 -12.227 1 95.56 113 ALA A N 1
ATOM 855 C CA . ALA A 1 113 ? 0.311 -14.406 -11.367 1 95.56 113 ALA A CA 1
ATOM 856 C C . ALA A 1 113 ? -1.01 -13.648 -11.289 1 95.56 113 ALA A C 1
ATOM 858 O O . ALA A 1 113 ? -1.089 -12.484 -11.688 1 95.56 113 ALA A O 1
ATOM 859 N N . LEU A 1 114 ? -2.037 -14.312 -10.836 1 95.19 114 LEU A N 1
ATOM 860 C CA . LEU A 1 114 ? -3.32 -13.641 -10.695 1 95.19 114 LEU A CA 1
ATOM 861 C C . LEU A 1 114 ? -3.287 -12.648 -9.531 1 95.19 114 LEU A C 1
ATOM 863 O O . LEU A 1 114 ? -2.84 -12.992 -8.438 1 95.19 114 LEU A O 1
ATOM 867 N N . PRO A 1 115 ? -3.693 -11.406 -9.812 1 95.44 115 PRO A N 1
ATOM 868 C CA . PRO A 1 115 ? -3.799 -10.477 -8.68 1 95.44 115 PRO A CA 1
ATOM 869 C C . PRO A 1 115 ? -4.844 -10.914 -7.656 1 95.44 115 PRO A C 1
ATOM 871 O O . PRO A 1 115 ? -5.879 -11.477 -8.023 1 95.44 115 PRO A O 1
ATOM 874 N N . SER A 1 116 ? -4.602 -10.578 -6.406 1 95.81 116 SER A N 1
ATOM 875 C CA . SER A 1 116 ? -5.52 -10.961 -5.34 1 95.81 116 SER A CA 1
ATOM 876 C C . SER A 1 116 ? -6.891 -10.328 -5.535 1 95.81 116 SER A C 1
ATOM 878 O O . SER A 1 116 ? -7.887 -10.797 -4.977 1 95.81 116 SER A O 1
ATOM 880 N N . SER A 1 117 ? -6.996 -9.297 -6.277 1 95.12 117 SER A N 1
ATOM 881 C CA . SER A 1 117 ? -8.273 -8.633 -6.523 1 95.12 117 SER A CA 1
ATOM 882 C C . SER A 1 117 ? -9.188 -9.5 -7.379 1 95.12 117 SER A C 1
ATOM 884 O O . SER A 1 117 ? -10.414 -9.375 -7.312 1 95.12 117 SER A O 1
ATOM 886 N N . SER A 1 118 ? -8.641 -10.43 -8.141 1 95.56 118 SER A N 1
ATOM 887 C CA . SER A 1 118 ? -9.43 -11.203 -9.094 1 95.56 118 SER A CA 1
ATOM 888 C C . SER A 1 118 ? -10.273 -12.25 -8.391 1 95.56 118 SER A C 1
ATOM 890 O O . SER A 1 118 ? -11.273 -12.727 -8.945 1 95.56 118 SER A O 1
ATOM 892 N N . GLN A 1 119 ? -9.914 -12.633 -7.211 1 97.38 119 GLN A N 1
ATOM 893 C CA . GLN A 1 119 ? -10.625 -13.68 -6.488 1 97.38 119 GLN A CA 1
ATOM 894 C C . GLN A 1 119 ? -11.789 -13.109 -5.691 1 97.38 119 GLN A C 1
ATOM 896 O O . GLN A 1 119 ? -12.609 -13.859 -5.16 1 97.38 119 GLN A O 1
ATOM 901 N N . THR A 1 120 ? -11.891 -11.812 -5.547 1 97.88 120 THR A N 1
ATOM 902 C CA . THR A 1 120 ? -12.797 -11.195 -4.582 1 97.88 120 THR A CA 1
ATOM 903 C C . THR A 1 120 ? -14.25 -11.453 -4.957 1 97.88 120 THR A C 1
ATOM 905 O O . THR A 1 120 ? -15.094 -11.672 -4.086 1 97.88 120 THR A O 1
ATOM 908 N N . LYS A 1 121 ? -14.594 -11.477 -6.254 1 97.31 121 LYS A N 1
ATOM 909 C CA . LYS A 1 121 ? -15.969 -11.758 -6.676 1 97.31 121 LYS A CA 1
ATOM 910 C C . LYS A 1 121 ? -16.344 -13.211 -6.398 1 97.31 121 LYS A C 1
ATOM 912 O O . LYS A 1 121 ? -17.5 -13.508 -6.094 1 97.31 121 LYS A O 1
ATOM 917 N N . ALA A 1 122 ? -15.352 -14.117 -6.539 1 97.88 122 ALA A N 1
ATOM 918 C CA . ALA A 1 122 ? -15.602 -15.516 -6.184 1 97.88 122 ALA A CA 1
ATOM 919 C C . ALA A 1 122 ? -15.922 -15.648 -4.699 1 97.88 122 ALA A C 1
ATOM 921 O O . ALA A 1 122 ? -16.859 -16.359 -4.324 1 97.88 122 ALA A O 1
ATOM 922 N N . ILE A 1 123 ? -15.156 -15 -3.863 1 98.75 123 ILE A N 1
ATOM 923 C CA . ILE A 1 123 ? -15.383 -15.023 -2.422 1 98.75 123 ILE A CA 1
ATOM 924 C C . ILE A 1 123 ? -16.75 -14.43 -2.102 1 98.75 123 ILE A C 1
ATOM 926 O O . ILE A 1 123 ? -17.516 -15 -1.316 1 98.75 123 ILE A O 1
ATOM 930 N N . ALA A 1 124 ? -17.078 -13.32 -2.715 1 98.56 124 ALA A N 1
ATOM 931 C CA . ALA A 1 124 ? -18.359 -12.672 -2.506 1 98.56 124 ALA A CA 1
ATOM 932 C C . ALA A 1 124 ? -19.516 -13.578 -2.932 1 98.56 124 ALA A C 1
ATOM 934 O O . ALA A 1 124 ? -20.578 -13.586 -2.305 1 98.56 124 ALA A O 1
ATOM 935 N N . ALA A 1 125 ? -19.328 -14.336 -3.994 1 97.88 125 ALA A N 1
ATOM 936 C CA . ALA A 1 125 ? -20.344 -15.266 -4.473 1 97.88 125 ALA A CA 1
ATOM 937 C C . ALA A 1 125 ? -20.609 -16.359 -3.441 1 97.88 125 ALA A C 1
ATOM 939 O O . ALA A 1 125 ? -21.766 -16.797 -3.277 1 97.88 125 ALA A O 1
ATOM 940 N N . ILE A 1 126 ? -19.578 -16.828 -2.76 1 98.25 126 ILE A N 1
ATOM 941 C CA . ILE A 1 126 ? -19.75 -17.812 -1.697 1 98.25 126 ILE A CA 1
ATOM 942 C C . ILE A 1 126 ? -20.578 -17.219 -0.568 1 98.25 126 ILE A C 1
ATOM 944 O O . ILE A 1 126 ? -21.531 -17.844 -0.085 1 98.25 126 ILE A O 1
ATOM 948 N N . VAL A 1 127 ? -20.219 -16.016 -0.171 1 98.5 127 VAL A N 1
ATOM 949 C CA . VAL A 1 127 ? -20.922 -15.32 0.901 1 98.5 127 VAL A CA 1
ATOM 950 C C . VAL A 1 127 ? -22.391 -15.156 0.527 1 98.5 127 VAL A C 1
ATOM 952 O O . VAL A 1 127 ? -23.281 -15.414 1.343 1 98.5 127 VAL A O 1
ATOM 955 N N . LYS A 1 128 ? -22.641 -14.797 -0.69 1 97.19 128 LYS A N 1
ATOM 956 C CA . LYS A 1 128 ? -24 -14.609 -1.193 1 97.19 128 LYS A CA 1
ATOM 957 C C . LYS A 1 128 ? -24.766 -15.938 -1.219 1 97.19 128 LYS A C 1
ATOM 959 O O . LYS A 1 128 ? -25.953 -15.984 -0.895 1 97.19 128 LYS A O 1
ATOM 964 N N . ASN A 1 129 ? -24.078 -16.969 -1.592 1 96.12 129 ASN A N 1
ATOM 965 C CA . ASN A 1 129 ? -24.672 -18.297 -1.711 1 96.12 129 ASN A CA 1
ATOM 966 C C . ASN A 1 129 ? -25.312 -18.734 -0.397 1 96.12 129 ASN A C 1
ATOM 968 O O . ASN A 1 129 ? -26.312 -19.453 -0.4 1 96.12 129 ASN A O 1
ATOM 972 N N . TYR A 1 130 ? -24.828 -18.281 0.693 1 96.56 130 TYR A N 1
ATOM 973 C CA . TYR A 1 130 ? -25.344 -18.703 1.996 1 96.56 130 TYR A CA 1
ATOM 974 C C . TYR A 1 130 ? -26.047 -17.547 2.701 1 96.56 130 TYR A C 1
ATOM 976 O O . TYR A 1 130 ? -26.375 -17.641 3.889 1 96.56 130 TYR A O 1
ATOM 984 N N . ASN A 1 131 ? -26.172 -16.484 2.033 1 96.38 131 ASN A N 1
ATOM 985 C CA . ASN A 1 131 ? -26.938 -15.32 2.48 1 96.38 131 ASN A CA 1
ATOM 986 C C . ASN A 1 131 ? -26.344 -14.711 3.742 1 96.38 131 ASN A C 1
ATOM 988 O O . ASN A 1 131 ? -27.062 -14.32 4.656 1 96.38 131 ASN A O 1
ATOM 992 N N . TRP A 1 132 ? -25.016 -14.852 3.846 1 97.88 132 TRP A N 1
ATOM 993 C CA . TRP A 1 132 ? -24.359 -14.156 4.945 1 97.88 132 TRP A CA 1
ATOM 994 C C . TRP A 1 132 ? -24.328 -12.656 4.707 1 97.88 132 TRP A C 1
ATOM 996 O O . TRP A 1 132 ? -23.938 -12.195 3.629 1 97.88 132 TRP A O 1
ATOM 1006 N N . ARG A 1 133 ? -24.641 -11.852 5.648 1 96.19 133 ARG A N 1
ATOM 1007 C CA . ARG A 1 133 ? -24.766 -10.406 5.48 1 96.19 133 ARG A CA 1
ATOM 1008 C C . ARG A 1 133 ? -23.5 -9.688 5.969 1 96.19 133 ARG A C 1
ATOM 1010 O O . ARG A 1 133 ? -23.125 -8.656 5.418 1 96.19 133 ARG A O 1
ATOM 1017 N N . ASP A 1 134 ? -22.922 -10.289 7.039 1 96.44 134 ASP A N 1
ATOM 1018 C CA . ASP A 1 134 ? -21.75 -9.672 7.652 1 96.44 134 ASP A CA 1
ATOM 1019 C C . ASP A 1 134 ? -20.562 -10.648 7.684 1 96.44 134 ASP A C 1
ATOM 1021 O O . ASP A 1 134 ? -20.734 -11.828 8.008 1 96.44 134 ASP A O 1
ATOM 1025 N N . VAL A 1 135 ? -19.438 -10.141 7.332 1 98.44 135 VAL A N 1
ATOM 1026 C CA . VAL A 1 135 ? -18.234 -10.961 7.41 1 98.44 135 VAL A CA 1
ATOM 1027 C C . VAL A 1 135 ? -17.125 -10.18 8.125 1 98.44 135 VAL A C 1
ATOM 1029 O O . VAL A 1 135 ? -17.172 -8.953 8.188 1 98.44 135 VAL A O 1
ATOM 1032 N N . VAL A 1 136 ? -16.234 -10.883 8.766 1 98.31 136 VAL A N 1
ATOM 1033 C CA . VAL A 1 136 ? -14.984 -10.336 9.305 1 98.31 136 VAL A CA 1
ATOM 1034 C C . VAL A 1 136 ? -13.812 -10.742 8.414 1 98.31 136 VAL A C 1
ATOM 1036 O O . VAL A 1 136 ? -13.703 -11.898 8.016 1 98.31 136 VAL A O 1
ATOM 1039 N N . VAL A 1 137 ? -12.969 -9.797 8.039 1 98.62 137 VAL A N 1
ATOM 1040 C CA . VAL A 1 137 ? -11.773 -10.109 7.27 1 98.62 137 VAL A CA 1
ATOM 1041 C C . VAL A 1 137 ? -10.547 -10.078 8.18 1 98.62 137 VAL A C 1
ATOM 1043 O O . VAL A 1 137 ? -10.297 -9.086 8.852 1 98.62 137 VAL A O 1
ATOM 1046 N N . ILE A 1 138 ? -9.867 -11.133 8.266 1 98.69 138 ILE A N 1
ATOM 1047 C CA . ILE A 1 138 ? -8.594 -11.25 8.961 1 98.69 138 ILE A CA 1
ATOM 1048 C C . ILE A 1 138 ? -7.449 -11.227 7.953 1 98.69 138 ILE A C 1
ATOM 1050 O O . ILE A 1 138 ? -7.32 -12.133 7.129 1 98.69 138 ILE A O 1
ATOM 1054 N N . TYR A 1 139 ? -6.648 -10.164 7.973 1 97.44 139 TYR A N 1
ATOM 1055 C CA . TYR A 1 139 ? -5.637 -9.961 6.941 1 97.44 139 TYR A CA 1
ATOM 1056 C C . TYR A 1 139 ? -4.289 -9.617 7.562 1 97.44 139 TYR A C 1
ATOM 1058 O O . TYR A 1 139 ? -4.215 -9.242 8.734 1 97.44 139 TYR A O 1
ATOM 1066 N N . GLU A 1 140 ? -3.271 -9.859 6.793 1 95.56 140 GLU A N 1
ATOM 1067 C CA . GLU A 1 140 ? -1.924 -9.492 7.219 1 95.56 140 GLU A CA 1
ATOM 1068 C C . GLU A 1 140 ? -1.712 -7.984 7.137 1 95.56 140 GLU A C 1
ATOM 1070 O O . GLU A 1 140 ? -2.037 -7.359 6.129 1 95.56 140 GLU A O 1
ATOM 1075 N N . ASP A 1 141 ? -1.212 -7.438 8.227 1 91.38 141 ASP A N 1
ATOM 1076 C CA . ASP A 1 141 ? -0.95 -6.004 8.258 1 91.38 141 ASP A CA 1
ATOM 1077 C C . ASP A 1 141 ? 0.302 -5.656 7.453 1 91.38 141 ASP A C 1
ATOM 1079 O O . ASP A 1 141 ? 1.329 -5.285 8.023 1 91.38 141 ASP A O 1
ATOM 1083 N N . SER A 1 142 ? 0.225 -5.73 6.184 1 88.75 142 SER A N 1
ATOM 1084 C CA . SER A 1 142 ? 1.229 -5.449 5.164 1 88.75 142 SER A CA 1
ATOM 1085 C C . SER A 1 142 ? 0.58 -5.09 3.834 1 88.75 142 SER A C 1
ATOM 1087 O O . SER A 1 142 ? -0.628 -5.266 3.658 1 88.75 142 SER A O 1
ATOM 1089 N N . PRO A 1 143 ? 1.401 -4.621 2.947 1 84.56 143 PRO A N 1
ATOM 1090 C CA . PRO A 1 143 ? 0.844 -4.34 1.621 1 84.56 143 PRO A CA 1
ATOM 1091 C C . PRO A 1 143 ? 0.237 -5.578 0.963 1 84.56 143 PRO A C 1
ATOM 1093 O O . PRO A 1 143 ? -0.714 -5.465 0.186 1 84.56 143 PRO A O 1
ATOM 1096 N N . TYR A 1 144 ? 0.719 -6.695 1.23 1 89.19 144 TYR A N 1
ATOM 1097 C CA . TYR A 1 144 ? 0.118 -7.93 0.741 1 89.19 144 TYR A CA 1
ATOM 1098 C C . TYR A 1 144 ? -1.316 -8.07 1.235 1 89.19 144 TYR A C 1
ATOM 1100 O O . TYR A 1 144 ? -2.234 -8.289 0.441 1 89.19 144 TYR A O 1
ATOM 1108 N N . GLY A 1 145 ? -1.467 -7.922 2.5 1 93.06 145 GLY A N 1
ATOM 1109 C CA . GLY A 1 145 ? -2.766 -8.148 3.111 1 93.06 145 GLY A CA 1
ATOM 1110 C C . GLY A 1 145 ? -3.758 -7.031 2.844 1 93.06 145 GLY A C 1
ATOM 1111 O O . GLY A 1 145 ? -4.906 -7.289 2.475 1 93.06 145 GLY A O 1
ATOM 1112 N N . SER A 1 146 ? -3.326 -5.809 2.98 1 91.38 146 SER A N 1
ATOM 1113 C CA . SER A 1 146 ? -4.238 -4.672 2.934 1 91.38 146 SER A CA 1
ATOM 1114 C C . SER A 1 146 ? -4.629 -4.336 1.498 1 91.38 146 SER A C 1
ATOM 1116 O O . SER A 1 146 ? -5.68 -3.73 1.261 1 91.38 146 SER A O 1
ATOM 1118 N N . GLY A 1 147 ? -3.828 -4.754 0.539 1 92.44 147 GLY A N 1
ATOM 1119 C CA . GLY A 1 147 ? -4.062 -4.398 -0.852 1 92.44 147 GLY A CA 1
ATOM 1120 C C . GLY A 1 147 ? -5.375 -4.93 -1.391 1 92.44 147 GLY A C 1
ATOM 1121 O O . GLY A 1 147 ? -6 -4.305 -2.25 1 92.44 147 GLY A O 1
ATOM 1122 N N . MET A 1 148 ? -5.852 -5.996 -0.862 1 94.94 148 MET A N 1
ATOM 1123 C CA . MET A 1 148 ? -7.035 -6.66 -1.395 1 94.94 148 MET A CA 1
ATOM 1124 C C . MET A 1 148 ? -8.312 -6.066 -0.804 1 94.94 148 MET A C 1
ATOM 1126 O O . MET A 1 148 ? -9.398 -6.25 -1.351 1 94.94 148 MET A O 1
ATOM 1130 N N . LEU A 1 149 ? -8.242 -5.363 0.29 1 95.81 149 LEU A N 1
ATOM 1131 C CA . LEU A 1 149 ? -9.375 -5.012 1.141 1 95.81 149 LEU A CA 1
ATOM 1132 C C . LEU A 1 149 ? -10.383 -4.16 0.38 1 95.81 149 LEU A C 1
ATOM 1134 O O . LEU A 1 149 ? -11.578 -4.465 0.365 1 95.81 149 LEU A O 1
ATOM 1138 N N . PRO A 1 150 ? -9.914 -3.113 -0.352 1 93.88 150 PRO A N 1
ATOM 1139 C CA . PRO A 1 150 ? -10.914 -2.309 -1.057 1 93.88 150 PRO A CA 1
ATOM 1140 C C . PRO A 1 150 ? -11.672 -3.107 -2.113 1 93.88 150 PRO A C 1
ATOM 1142 O O . PRO A 1 150 ? -12.883 -2.928 -2.275 1 93.88 150 PRO A O 1
ATOM 1145 N N . HIS A 1 151 ? -11.008 -4.02 -2.76 1 95.56 151 HIS A N 1
ATOM 1146 C CA . HIS A 1 151 ? -11.625 -4.832 -3.803 1 95.56 151 HIS A CA 1
ATOM 1147 C C . HIS A 1 151 ? -12.609 -5.84 -3.211 1 95.56 151 HIS A C 1
ATOM 1149 O O . HIS A 1 151 ? -13.688 -6.062 -3.764 1 95.56 151 HIS A O 1
ATOM 1155 N N . LEU A 1 152 ? -12.18 -6.41 -2.117 1 97.88 152 LEU A N 1
ATOM 1156 C CA . LEU A 1 152 ? -13.055 -7.363 -1.443 1 97.88 152 LEU A CA 1
ATOM 1157 C C . LEU A 1 152 ? -14.305 -6.672 -0.903 1 97.88 152 LEU A C 1
ATOM 1159 O O . LEU A 1 152 ? -15.414 -7.188 -1.048 1 97.88 152 LEU A O 1
ATOM 1163 N N . THR A 1 153 ? -14.133 -5.539 -0.301 1 96.38 153 THR A N 1
ATOM 1164 C CA . THR A 1 153 ? -15.242 -4.77 0.244 1 96.38 153 THR A CA 1
ATOM 1165 C C . THR A 1 153 ? -16.234 -4.41 -0.855 1 96.38 153 THR A C 1
ATOM 1167 O O . THR A 1 153 ? -17.453 -4.551 -0.674 1 96.38 153 THR A O 1
ATOM 1170 N N . ASP A 1 154 ? -15.758 -4.016 -2.016 1 94.88 154 ASP A N 1
ATOM 1171 C CA . ASP A 1 154 ? -16.609 -3.682 -3.15 1 94.88 154 ASP A CA 1
ATOM 1172 C C . ASP A 1 154 ? -17.422 -4.895 -3.598 1 94.88 154 ASP A C 1
ATOM 1174 O O . ASP A 1 154 ? -18.641 -4.789 -3.814 1 94.88 154 ASP A O 1
ATOM 1178 N N . ALA A 1 155 ? -16.734 -5.992 -3.727 1 97.25 155 ALA A N 1
ATOM 1179 C CA . ALA A 1 155 ? -17.375 -7.203 -4.219 1 97.25 155 ALA A CA 1
ATOM 1180 C C . ALA A 1 155 ? -18.484 -7.664 -3.266 1 97.25 155 ALA A C 1
ATOM 1182 O O . ALA A 1 155 ? -19.547 -8.086 -3.703 1 97.25 155 ALA A O 1
ATOM 1183 N N . LEU A 1 156 ? -18.188 -7.566 -1.984 1 98 156 LEU A N 1
ATOM 1184 C CA . LEU A 1 156 ? -19.172 -7.953 -0.979 1 98 156 LEU A CA 1
ATOM 1185 C C . LEU A 1 156 ? -20.375 -7.012 -0.997 1 98 156 LEU A C 1
ATOM 1187 O O . LEU A 1 156 ? -21.516 -7.457 -0.966 1 98 156 LEU A O 1
ATOM 1191 N N . LEU A 1 157 ? -20.078 -5.777 -1.091 1 94.81 157 LEU A N 1
ATOM 1192 C CA . LEU A 1 157 ? -21.125 -4.777 -1.098 1 94.81 157 LEU A CA 1
ATOM 1193 C C . LEU A 1 157 ? -22.047 -4.953 -2.311 1 94.81 157 LEU A C 1
ATOM 1195 O O . LEU A 1 157 ? -23.25 -4.785 -2.209 1 94.81 157 LEU A O 1
ATOM 1199 N N . GLU A 1 158 ? -21.484 -5.27 -3.43 1 94.25 158 GLU A N 1
ATOM 1200 C CA . GLU A 1 158 ? -22.25 -5.512 -4.645 1 94.25 158 GLU A CA 1
ATOM 1201 C C . GLU A 1 158 ? -23.266 -6.629 -4.438 1 94.25 158 GLU A C 1
ATOM 1203 O O . GLU A 1 158 ? -24.297 -6.688 -5.133 1 94.25 158 GLU A O 1
ATOM 1208 N N . ASN A 1 159 ? -23.031 -7.473 -3.5 1 94.88 159 ASN A N 1
ATOM 1209 C CA . ASN A 1 159 ? -23.922 -8.586 -3.186 1 94.88 159 ASN A CA 1
ATOM 1210 C C . ASN A 1 159 ? -24.641 -8.359 -1.861 1 94.88 159 ASN A C 1
ATOM 1212 O O . ASN A 1 159 ? -25.094 -9.32 -1.223 1 94.88 159 ASN A O 1
ATOM 1216 N N . ASN A 1 160 ? -24.625 -7.16 -1.383 1 93.12 160 ASN A N 1
ATOM 1217 C CA . ASN A 1 160 ? -25.359 -6.711 -0.209 1 93.12 160 ASN A CA 1
ATOM 1218 C C . ASN A 1 160 ? -24.812 -7.328 1.073 1 93.12 160 ASN A C 1
ATOM 1220 O O . ASN A 1 160 ? -25.578 -7.648 1.989 1 93.12 160 ASN A O 1
ATOM 1224 N N . SER A 1 161 ? -23.562 -7.617 1.051 1 96.81 161 SER A N 1
ATOM 1225 C CA . SER A 1 161 ? -22.859 -8.039 2.256 1 96.81 161 SER A CA 1
ATOM 1226 C C . SER A 1 161 ? -21.828 -6.992 2.688 1 96.81 161 SER A C 1
ATOM 1228 O O . SER A 1 161 ? -21.328 -6.227 1.859 1 96.81 161 SER A O 1
ATOM 1230 N N . LEU A 1 162 ? -21.547 -6.961 4.008 1 95.94 162 LEU A N 1
ATOM 1231 C CA . LEU A 1 162 ? -20.688 -5.918 4.543 1 95.94 162 LEU A CA 1
ATOM 1232 C C . LEU A 1 162 ? -19.531 -6.527 5.324 1 95.94 162 LEU A C 1
ATOM 1234 O O . LEU A 1 162 ? -19.656 -7.613 5.891 1 95.94 162 LEU A O 1
ATOM 1238 N N . VAL A 1 163 ? -18.406 -5.84 5.258 1 96.69 163 VAL A N 1
ATOM 1239 C CA . VAL A 1 163 ? -17.312 -6.137 6.184 1 96.69 163 VAL A CA 1
ATOM 1240 C C . VAL A 1 163 ? -17.562 -5.445 7.52 1 96.69 163 VAL A C 1
ATOM 1242 O O . VAL A 1 163 ? -17.375 -4.234 7.648 1 96.69 163 VAL A O 1
ATOM 1245 N N . SER A 1 164 ? -17.969 -6.23 8.453 1 94 164 SER A N 1
ATOM 1246 C CA . SER A 1 164 ? -18.375 -5.648 9.727 1 94 164 SER A CA 1
ATOM 1247 C C . SER A 1 164 ? -17.156 -5.27 10.57 1 94 164 SER A C 1
ATOM 1249 O O . SER A 1 164 ? -17.25 -4.422 11.461 1 94 164 SER A O 1
ATOM 1251 N N . TYR A 1 165 ? -16.062 -5.953 10.32 1 95.31 165 TYR A N 1
ATOM 1252 C CA . TYR A 1 165 ? -14.82 -5.688 11.047 1 95.31 165 TYR A CA 1
ATOM 1253 C C . TYR A 1 165 ? -13.609 -6.145 10.25 1 95.31 165 TYR A C 1
ATOM 1255 O O . TYR A 1 165 ? -13.648 -7.184 9.586 1 95.31 165 TYR A O 1
ATOM 1263 N N . ARG A 1 166 ? -12.539 -5.316 10.266 1 96.12 166 ARG A N 1
ATOM 1264 C CA . ARG A 1 166 ? -11.25 -5.691 9.695 1 96.12 166 ARG A CA 1
ATOM 1265 C C . ARG A 1 166 ? -10.234 -5.992 10.789 1 96.12 166 ARG A C 1
ATOM 1267 O O . ARG A 1 166 ? -9.961 -5.141 11.641 1 96.12 166 ARG A O 1
ATOM 1274 N N . SER A 1 167 ? -9.75 -7.164 10.781 1 97.12 167 SER A N 1
ATOM 1275 C CA . SER A 1 167 ? -8.75 -7.578 11.758 1 97.12 167 SER A CA 1
ATOM 1276 C C . SER A 1 167 ? -7.367 -7.703 11.117 1 97.12 167 SER A C 1
ATOM 1278 O O . SER A 1 167 ? -7.047 -8.727 10.516 1 97.12 167 SER A O 1
ATOM 1280 N N . GLY A 1 168 ? -6.57 -6.66 11.32 1 95 168 GLY A N 1
ATOM 1281 C CA . GLY A 1 168 ? -5.199 -6.707 10.836 1 95 168 GLY A CA 1
ATOM 1282 C C . GLY A 1 168 ? -4.246 -7.379 11.805 1 95 168 GLY A C 1
ATOM 1283 O O . GLY A 1 168 ? -4.125 -6.961 12.961 1 95 168 GLY A O 1
ATOM 1284 N N . ILE A 1 169 ? -3.582 -8.438 11.336 1 97.06 169 ILE A N 1
ATOM 1285 C CA . ILE A 1 169 ? -2.607 -9.148 12.156 1 97.06 169 ILE A CA 1
ATOM 1286 C C . ILE A 1 169 ? -1.194 -8.828 11.68 1 97.06 169 ILE A C 1
ATOM 1288 O O . ILE A 1 169 ? -0.884 -8.977 10.492 1 97.06 169 ILE A O 1
ATOM 1292 N N . SER A 1 170 ? -0.363 -8.414 12.586 1 94 170 SER A N 1
ATOM 1293 C CA . SER A 1 170 ? 1.038 -8.156 12.273 1 94 170 SER A CA 1
ATOM 1294 C C . SER A 1 170 ? 1.763 -9.438 11.891 1 94 170 SER A C 1
ATOM 1296 O O . SER A 1 170 ? 1.55 -10.484 12.5 1 94 170 SER A O 1
ATOM 1298 N N . PRO A 1 171 ? 2.633 -9.336 10.844 1 91.75 171 PRO A N 1
ATOM 1299 C CA . PRO A 1 171 ? 3.443 -10.516 10.523 1 91.75 171 PRO A CA 1
ATOM 1300 C C . PRO A 1 171 ? 4.281 -10.992 11.711 1 91.75 171 PRO A C 1
ATOM 1302 O O . PRO A 1 171 ? 4.609 -12.172 11.805 1 91.75 171 PRO A O 1
ATOM 1305 N N . SER A 1 172 ? 4.551 -10.062 12.68 1 91.94 172 SER A N 1
ATOM 1306 C CA . SER A 1 172 ? 5.398 -10.391 13.828 1 91.94 172 SER A CA 1
ATOM 1307 C C . SER A 1 172 ? 4.562 -10.617 15.086 1 91.94 172 SER A C 1
ATOM 1309 O O . SER A 1 172 ? 5.102 -10.664 16.188 1 91.94 172 SER A O 1
ATOM 1311 N N . ALA A 1 173 ? 3.291 -10.75 14.891 1 96.25 173 ALA A N 1
ATOM 1312 C CA . ALA A 1 173 ? 2.424 -10.922 16.047 1 96.25 173 ALA A CA 1
ATOM 1313 C C . ALA A 1 173 ? 2.807 -12.18 16.828 1 96.25 173 ALA A C 1
ATOM 1315 O O . ALA A 1 173 ? 3.133 -13.211 16.25 1 96.25 173 ALA A O 1
ATOM 1316 N N . SER A 1 174 ? 2.789 -12.102 18.172 1 97.12 174 SER A N 1
ATOM 1317 C CA . SER A 1 174 ? 2.955 -13.273 19.016 1 97.12 174 SER A CA 1
ATOM 1318 C C . SER A 1 174 ? 1.685 -14.117 19.047 1 97.12 174 SER A C 1
ATOM 1320 O O . SER A 1 174 ? 0.618 -13.656 18.641 1 97.12 174 SER A O 1
ATOM 1322 N N . ASP A 1 175 ? 1.796 -15.32 19.531 1 98 175 ASP A N 1
ATOM 1323 C CA . ASP A 1 175 ? 0.632 -16.188 19.672 1 98 175 ASP A CA 1
ATOM 1324 C C . ASP A 1 175 ? -0.394 -15.594 20.625 1 98 175 ASP A C 1
ATOM 1326 O O . ASP A 1 175 ? -1.601 -15.727 20.406 1 98 175 ASP A O 1
ATOM 1330 N N . ASP A 1 176 ? 0.122 -14.93 21.641 1 97.75 176 ASP A N 1
ATOM 1331 C CA . ASP A 1 176 ? -0.774 -14.281 22.594 1 97.75 176 ASP A CA 1
ATOM 1332 C C . ASP A 1 176 ? -1.574 -13.164 21.922 1 97.75 176 ASP A C 1
ATOM 1334 O O . ASP A 1 176 ? -2.766 -13 22.188 1 97.75 176 ASP A O 1
ATOM 1338 N N . GLN A 1 177 ? -0.922 -12.422 21.125 1 97.19 177 GLN A N 1
ATOM 1339 C CA . GLN A 1 177 ? -1.598 -11.344 20.406 1 97.19 177 GLN A CA 1
ATOM 1340 C C . GLN A 1 177 ? -2.66 -11.898 19.453 1 97.19 177 GLN A C 1
ATOM 1342 O O . GLN A 1 177 ? -3.75 -11.336 19.344 1 97.19 177 GLN A O 1
ATOM 1347 N N . ILE A 1 178 ? -2.32 -12.953 18.75 1 98.56 178 ILE A N 1
ATOM 1348 C CA . ILE A 1 178 ? -3.266 -13.602 17.859 1 98.56 178 ILE A CA 1
ATOM 1349 C C . ILE A 1 178 ? -4.469 -14.109 18.656 1 98.56 178 ILE A C 1
ATOM 1351 O O . ILE A 1 178 ? -5.617 -13.883 18.266 1 98.56 178 ILE A O 1
ATOM 1355 N N . PHE A 1 179 ? -4.211 -14.742 19.797 1 98.12 179 PHE A N 1
ATOM 1356 C CA . PHE A 1 179 ? -5.266 -15.305 20.641 1 98.12 179 PHE A CA 1
ATOM 1357 C C . PHE A 1 179 ? -6.18 -14.203 21.172 1 98.12 179 PHE A C 1
ATOM 1359 O O . PHE A 1 179 ? -7.402 -14.359 21.172 1 98.12 179 PHE A O 1
ATOM 1366 N N . ARG A 1 180 ? -5.605 -13.109 21.609 1 97.44 180 ARG A N 1
ATOM 1367 C CA . ARG A 1 180 ? -6.398 -11.992 22.125 1 97.44 180 ARG A CA 1
ATOM 1368 C C . ARG A 1 180 ? -7.32 -11.445 21.031 1 97.44 180 ARG A C 1
ATOM 1370 O O . ARG A 1 180 ? -8.477 -11.109 21.312 1 97.44 180 ARG A O 1
ATOM 1377 N N . GLU A 1 181 ? -6.789 -11.289 19.844 1 97.94 181 GLU A N 1
ATOM 1378 C CA . GLU A 1 181 ? -7.613 -10.828 18.719 1 97.94 181 GLU A CA 1
ATOM 1379 C C . GLU A 1 181 ? -8.758 -11.797 18.453 1 97.94 181 GLU A C 1
ATOM 1381 O O . GLU A 1 181 ? -9.891 -11.375 18.219 1 97.94 181 GLU A O 1
ATOM 1386 N N . LEU A 1 182 ? -8.516 -13.078 18.469 1 98.44 182 LEU A N 1
ATOM 1387 C CA . LEU A 1 182 ? -9.539 -14.094 18.234 1 98.44 182 LEU A CA 1
ATOM 1388 C C . LEU A 1 182 ? -10.594 -14.062 19.328 1 98.44 182 LEU A C 1
ATOM 1390 O O . LEU A 1 182 ? -11.781 -14.227 19.062 1 98.44 182 LEU A O 1
ATOM 1394 N N . TYR A 1 183 ? -10.164 -13.852 20.531 1 95.88 183 TYR A N 1
ATOM 1395 C CA . TYR A 1 183 ? -11.109 -13.734 21.641 1 95.88 183 TYR A CA 1
ATOM 1396 C C . TYR A 1 183 ? -12.055 -12.555 21.406 1 95.88 183 TYR A C 1
ATOM 1398 O O . TYR A 1 183 ? -13.266 -12.68 21.609 1 95.88 183 TYR A O 1
ATOM 1406 N N . LYS A 1 184 ? -11.445 -11.445 21.031 1 95.81 184 LYS A N 1
ATOM 1407 C CA . LYS A 1 184 ? -12.258 -10.281 20.703 1 95.81 184 LYS A CA 1
ATOM 1408 C C . LYS A 1 184 ? -13.273 -10.602 19.609 1 95.81 184 LYS A C 1
ATOM 1410 O O . LYS A 1 184 ? -14.445 -10.25 19.734 1 95.81 184 LYS A O 1
ATOM 1415 N N . LEU A 1 185 ? -12.867 -11.266 18.562 1 97 185 LEU A N 1
ATOM 1416 C CA . LEU A 1 185 ? -13.742 -11.648 17.469 1 97 185 LEU A CA 1
ATOM 1417 C C . LEU A 1 185 ? -14.852 -12.578 17.938 1 97 185 LEU A C 1
ATOM 1419 O O . LEU A 1 185 ? -15.992 -12.484 17.484 1 97 185 LEU A O 1
ATOM 1423 N N . ASN A 1 186 ? -14.492 -13.438 18.859 1 95.31 186 ASN A N 1
ATOM 1424 C CA . ASN A 1 186 ? -15.445 -14.414 19.391 1 95.31 186 ASN A CA 1
ATOM 1425 C C . ASN A 1 186 ? -16.562 -13.734 20.188 1 95.31 186 ASN A C 1
ATOM 1427 O O . ASN A 1 186 ? -17.625 -14.312 20.375 1 95.31 186 ASN A O 1
ATOM 1431 N N . THR A 1 187 ? -16.297 -12.523 20.656 1 93.69 187 THR A N 1
ATOM 1432 C CA . THR A 1 187 ? -17.312 -11.797 21.406 1 93.69 187 THR A CA 1
ATOM 1433 C C . THR A 1 187 ? -18.25 -11.055 20.469 1 93.69 187 THR A C 1
ATOM 1435 O O . THR A 1 187 ? -19.312 -10.586 20.891 1 93.69 187 THR A O 1
ATOM 1438 N N . MET A 1 188 ? -17.922 -10.969 19.203 1 93.12 188 MET A N 1
ATOM 1439 C CA . MET A 1 188 ? -18.75 -10.289 18.203 1 93.12 188 MET A CA 1
ATOM 1440 C C . MET A 1 188 ? -19.844 -11.219 17.688 1 93.12 188 MET A C 1
ATOM 1442 O O . MET A 1 188 ? -19.797 -12.422 17.922 1 93.12 188 MET A O 1
ATOM 1446 N N . GLN A 1 189 ? -20.766 -10.664 16.969 1 94.12 189 GLN A N 1
ATOM 1447 C CA . GLN A 1 189 ? -21.906 -11.406 16.453 1 94.12 189 GLN A CA 1
ATOM 1448 C C . GLN A 1 189 ? -21.516 -12.203 15.203 1 94.12 189 GLN A C 1
ATOM 1450 O O . GLN A 1 189 ? -22.047 -13.297 14.977 1 94.12 189 GLN A O 1
ATOM 1455 N N . THR A 1 190 ? -20.641 -11.688 14.438 1 97 190 THR A N 1
ATOM 1456 C CA . THR A 1 190 ? -20.312 -12.25 13.133 1 97 190 THR A CA 1
ATOM 1457 C C . THR A 1 190 ? -19.562 -13.562 13.281 1 97 190 THR A C 1
ATOM 1459 O O . THR A 1 190 ? -18.641 -13.664 14.102 1 97 190 THR A O 1
ATOM 1462 N N . ARG A 1 191 ? -19.938 -14.594 12.508 1 97.94 191 ARG A N 1
ATOM 1463 C CA . ARG A 1 191 ? -19.328 -15.914 12.594 1 97.94 191 ARG A CA 1
ATOM 1464 C C . ARG A 1 191 ? -18.75 -16.344 11.25 1 97.94 191 ARG A C 1
ATOM 1466 O O . ARG A 1 191 ? -18.453 -17.516 11.039 1 97.94 191 ARG A O 1
ATOM 1473 N N . VAL A 1 192 ? -18.719 -15.445 10.273 1 98.75 192 VAL A N 1
ATOM 1474 C CA . VAL A 1 192 ? -18.109 -15.703 8.969 1 98.75 192 VAL A CA 1
ATOM 1475 C C . VAL A 1 192 ? -16.797 -14.938 8.844 1 98.75 192 VAL A C 1
ATOM 1477 O O . VAL A 1 192 ? -16.781 -13.711 8.922 1 98.75 192 VAL A O 1
ATOM 1480 N N . PHE A 1 193 ? -15.703 -15.664 8.656 1 98.88 193 PHE A N 1
ATOM 1481 C CA . PHE A 1 193 ? -14.367 -15.086 8.648 1 98.88 193 PHE A CA 1
ATOM 1482 C C . PHE A 1 193 ? -13.664 -15.359 7.316 1 98.88 193 PHE A C 1
ATOM 1484 O O . PHE A 1 193 ? -13.609 -16.5 6.867 1 98.88 193 PHE A O 1
ATOM 1491 N N . ILE A 1 194 ? -13.172 -14.328 6.645 1 98.94 194 ILE A N 1
ATOM 1492 C CA . ILE A 1 194 ? -12.32 -14.438 5.469 1 98.94 194 ILE A CA 1
ATOM 1493 C C . ILE A 1 194 ? -10.859 -14.195 5.863 1 98.94 194 ILE A C 1
ATOM 1495 O O . ILE A 1 194 ? -10.531 -13.156 6.441 1 98.94 194 ILE A O 1
ATOM 1499 N N . VAL A 1 195 ? -9.977 -15.141 5.555 1 98.88 195 VAL A N 1
ATOM 1500 C CA . VAL A 1 195 ? -8.594 -15.102 6.027 1 98.88 195 VAL A CA 1
ATOM 1501 C C . VAL A 1 195 ? -7.648 -14.883 4.852 1 98.88 195 VAL A C 1
ATOM 1503 O O . VAL A 1 195 ? -7.598 -15.703 3.928 1 98.88 195 VAL A O 1
ATOM 1506 N N . HIS A 1 196 ? -6.922 -13.758 4.836 1 98.5 196 HIS A N 1
ATOM 1507 C CA . HIS A 1 196 ? -5.906 -13.406 3.85 1 98.5 196 HIS A CA 1
ATOM 1508 C C . HIS A 1 196 ? -4.547 -13.195 4.508 1 98.5 196 HIS A C 1
ATOM 1510 O O . HIS A 1 196 ? -4.109 -12.055 4.688 1 98.5 196 HIS A O 1
ATOM 1516 N N . LEU A 1 197 ? -3.904 -14.305 4.871 1 97.56 197 LEU A N 1
ATOM 1517 C CA . LEU A 1 197 ? -2.617 -14.367 5.555 1 97.56 197 LEU A CA 1
ATOM 1518 C C . LEU A 1 197 ? -1.649 -15.281 4.805 1 97.56 197 LEU A C 1
ATOM 1520 O O . LEU A 1 197 ? -2.074 -16.188 4.086 1 97.56 197 LEU A O 1
ATOM 1524 N N . GLU A 1 198 ? -0.389 -15.008 4.977 1 94.12 198 GLU A N 1
ATOM 1525 C CA . GLU A 1 198 ? 0.599 -15.984 4.535 1 94.12 198 GLU A CA 1
ATOM 1526 C C . GLU A 1 198 ? 0.484 -17.281 5.332 1 94.12 198 GLU A C 1
ATOM 1528 O O . GLU A 1 198 ? -0.032 -17.281 6.449 1 94.12 198 GLU A O 1
ATOM 1533 N N . SER A 1 199 ? 1.028 -18.344 4.809 1 94.56 199 SER A N 1
ATOM 1534 C CA . SER A 1 199 ? 0.805 -19.703 5.297 1 94.56 199 SER A CA 1
ATOM 1535 C C . SER A 1 199 ? 1.269 -19.859 6.738 1 94.56 199 SER A C 1
ATOM 1537 O O . SER A 1 199 ? 0.584 -20.484 7.555 1 94.56 199 SER A O 1
ATOM 1539 N N . SER A 1 200 ? 2.424 -19.297 7.062 1 94 200 SER A N 1
ATOM 1540 C CA . SER A 1 200 ? 2.965 -19.469 8.406 1 94 200 SER A CA 1
ATOM 1541 C C . SER A 1 200 ? 2.088 -18.797 9.453 1 94 200 SER A C 1
ATOM 1543 O O . SER A 1 200 ? 1.786 -19.375 10.492 1 94 200 SER A O 1
ATOM 1545 N N . LEU A 1 201 ? 1.741 -17.562 9.156 1 96.62 201 LEU A N 1
ATOM 1546 C CA . LEU A 1 201 ? 0.877 -16.828 10.07 1 96.62 201 LEU A CA 1
ATOM 1547 C C . LEU A 1 201 ? -0.51 -17.453 10.133 1 96.62 201 LEU A C 1
ATOM 1549 O O . LEU A 1 201 ? -1.113 -17.516 11.211 1 96.62 201 LEU A O 1
ATOM 1553 N N . ALA A 1 202 ? -1.024 -17.938 9.023 1 98 202 ALA A N 1
ATOM 1554 C CA . ALA A 1 202 ? -2.334 -18.578 8.977 1 98 202 ALA A CA 1
ATOM 1555 C C . ALA A 1 202 ? -2.35 -19.859 9.812 1 98 202 ALA A C 1
ATOM 1557 O O . ALA A 1 202 ? -3.338 -20.156 10.484 1 98 202 ALA A O 1
ATOM 1558 N N . SER A 1 203 ? -1.268 -20.641 9.766 1 97.75 203 SER A N 1
ATOM 1559 C CA . SER A 1 203 ? -1.161 -21.859 10.562 1 97.75 203 SER A CA 1
ATOM 1560 C C . SER A 1 203 ? -1.307 -21.562 12.047 1 97.75 203 SER A C 1
ATOM 1562 O O . SER A 1 203 ? -2.062 -22.234 12.75 1 97.75 203 SER A O 1
ATOM 1564 N N . ARG A 1 204 ? -0.611 -20.531 12.484 1 98.19 204 ARG A N 1
ATOM 1565 C CA . ARG A 1 204 ? -0.688 -20.141 13.891 1 98.19 204 ARG A CA 1
ATOM 1566 C C . ARG A 1 204 ? -2.082 -19.625 14.242 1 98.19 204 ARG A C 1
ATOM 1568 O O . ARG A 1 204 ? -2.605 -19.922 15.32 1 98.19 204 ARG A O 1
ATOM 1575 N N . LEU A 1 205 ? -2.67 -18.891 13.305 1 98.75 205 LEU A N 1
ATOM 1576 C CA . LEU A 1 205 ? -4.02 -18.375 13.523 1 98.75 205 LEU A CA 1
ATOM 1577 C C . LEU A 1 205 ? -5.004 -19.516 13.75 1 98.75 205 LEU A C 1
ATOM 1579 O O . LEU A 1 205 ? -5.793 -19.484 14.703 1 98.75 205 LEU A O 1
ATOM 1583 N N . PHE A 1 206 ? -5.02 -20.531 12.945 1 98.75 206 PHE A N 1
ATOM 1584 C CA . PHE A 1 206 ? -6.012 -21.594 13.016 1 98.75 206 PHE A CA 1
ATOM 1585 C C . PHE A 1 206 ? -5.785 -22.469 14.242 1 98.75 206 PHE A C 1
ATOM 1587 O O . PHE A 1 206 ? -6.738 -22.953 14.844 1 98.75 206 PHE A O 1
ATOM 1594 N N . LEU A 1 207 ? -4.48 -22.688 14.641 1 98.5 207 LEU A N 1
ATOM 1595 C CA . LEU A 1 207 ? -4.211 -23.391 15.883 1 98.5 207 LEU A CA 1
ATOM 1596 C C . LEU A 1 207 ? -4.824 -22.656 17.078 1 98.5 207 LEU A C 1
ATOM 1598 O O . LEU A 1 207 ? -5.465 -23.281 17.922 1 98.5 207 LEU A O 1
ATOM 1602 N N . LYS A 1 208 ? -4.645 -21.328 17.078 1 98.69 208 LYS A N 1
ATOM 1603 C CA . LYS A 1 208 ? -5.195 -20.516 18.172 1 98.69 208 LYS A CA 1
ATOM 1604 C C . LYS A 1 208 ? -6.715 -20.453 18.094 1 98.69 208 LYS A C 1
ATOM 1606 O O . LYS A 1 208 ? -7.395 -20.391 19.109 1 98.69 208 LYS A O 1
ATOM 1611 N N . ALA A 1 209 ? -7.273 -20.406 16.844 1 98.75 209 ALA A N 1
ATOM 1612 C CA . ALA A 1 209 ? -8.719 -20.422 16.672 1 98.75 209 ALA A CA 1
ATOM 1613 C C . ALA A 1 209 ? -9.328 -21.703 17.25 1 98.75 209 ALA A C 1
ATOM 1615 O O . ALA A 1 209 ? -10.383 -21.656 17.891 1 98.75 209 ALA A O 1
ATOM 1616 N N . LYS A 1 210 ? -8.68 -22.828 17.016 1 98.19 210 LYS A N 1
ATOM 1617 C CA . LYS A 1 210 ? -9.102 -24.094 17.609 1 98.19 210 LYS A CA 1
ATOM 1618 C C . LYS A 1 210 ? -9.086 -24.031 19.141 1 98.19 210 LYS A C 1
ATOM 1620 O O . LYS A 1 210 ? -10.039 -24.438 19.797 1 98.19 210 LYS A O 1
ATOM 1625 N N . GLU A 1 211 ? -8.023 -23.469 19.656 1 97.12 211 GLU A N 1
ATOM 1626 C CA . GLU A 1 211 ? -7.891 -23.312 21.094 1 97.12 211 GLU A CA 1
ATOM 1627 C C . GLU A 1 211 ? -8.992 -22.422 21.656 1 97.12 211 GLU A C 1
ATOM 1629 O O . GLU A 1 211 ? -9.484 -22.656 22.766 1 97.12 211 GLU A O 1
ATOM 1634 N N . ALA A 1 212 ? -9.383 -21.453 20.906 1 96.88 212 ALA A N 1
ATOM 1635 C CA . ALA A 1 212 ? -10.391 -20.484 21.328 1 96.88 212 ALA A CA 1
ATOM 1636 C C . ALA A 1 212 ? -11.805 -21.031 21.109 1 96.88 212 ALA A C 1
ATOM 1638 O O . ALA A 1 212 ? -12.789 -20.344 21.375 1 96.88 212 ALA A O 1
ATOM 1639 N N . GLY A 1 213 ? -11.961 -22.219 20.5 1 96.62 213 GLY A N 1
ATOM 1640 C CA . GLY A 1 213 ? -13.266 -22.828 20.281 1 96.62 213 GLY A CA 1
ATOM 1641 C C . GLY A 1 213 ? -13.961 -22.312 19.031 1 96.62 213 GLY A C 1
ATOM 1642 O O . GLY A 1 213 ? -15.172 -22.484 18.875 1 96.62 213 GLY A O 1
ATOM 1643 N N . MET A 1 214 ? -13.195 -21.688 18.156 1 98.06 214 MET A N 1
ATOM 1644 C CA . MET A 1 214 ? -13.789 -21.016 17.016 1 98.06 214 MET A CA 1
ATOM 1645 C C . MET A 1 214 ? -13.781 -21.938 15.789 1 98.06 214 MET A C 1
ATOM 1647 O O . MET A 1 214 ? -14.039 -21.484 14.672 1 98.06 214 MET A O 1
ATOM 1651 N N . MET A 1 215 ? -13.406 -23.188 15.953 1 98.25 215 MET A N 1
ATOM 1652 C CA . MET A 1 215 ? -13.461 -24.188 14.883 1 98.25 215 MET A CA 1
ATOM 1653 C C . MET A 1 215 ? -14.555 -25.203 15.141 1 98.25 215 MET A C 1
ATOM 1655 O O . MET A 1 215 ? -14.422 -26.375 14.75 1 98.25 215 MET A O 1
ATOM 1659 N N . SER A 1 216 ? -15.578 -24.781 15.797 1 96.62 216 SER A N 1
ATOM 1660 C CA . SER A 1 216 ? -16.75 -25.609 16.109 1 96.62 216 SER A CA 1
ATOM 1661 C C . SER A 1 216 ? -17.938 -25.234 15.211 1 96.62 216 SER A C 1
ATOM 1663 O O . SER A 1 216 ? -17.828 -24.344 14.375 1 96.62 216 SER A O 1
ATOM 1665 N N . SER A 1 217 ? -19.031 -25.953 15.383 1 96.19 217 SER A N 1
ATOM 1666 C CA . SER A 1 217 ? -20.25 -25.703 14.602 1 96.19 217 SER A CA 1
ATOM 1667 C C . SER A 1 217 ? -20.703 -24.25 14.734 1 96.19 217 SER A C 1
ATOM 1669 O O . SER A 1 217 ? -20.609 -23.672 15.812 1 96.19 217 SER A O 1
ATOM 1671 N N . GLY A 1 218 ? -21.125 -23.703 13.648 1 95.69 218 GLY A N 1
ATOM 1672 C CA . GLY A 1 218 ? -21.641 -22.328 13.656 1 95.69 218 GLY A CA 1
ATOM 1673 C C . GLY A 1 218 ? -20.672 -21.328 13.047 1 95.69 218 GLY A C 1
ATOM 1674 O O . GLY A 1 218 ? -21.062 -20.203 12.719 1 95.69 218 GLY A O 1
ATOM 1675 N N . TYR A 1 219 ? -19.453 -21.734 12.945 1 97.94 219 TYR A N 1
ATOM 1676 C CA . TYR A 1 219 ? -18.438 -20.859 12.344 1 97.94 219 TYR A CA 1
ATOM 1677 C C . TYR A 1 219 ? -18.234 -21.188 10.875 1 97.94 219 TYR A C 1
ATOM 1679 O O . TYR A 1 219 ? -18.312 -22.359 10.477 1 97.94 219 TYR A O 1
ATOM 1687 N N . ALA A 1 220 ? -18 -20.203 10.078 1 98.69 220 ALA A N 1
ATOM 1688 C CA . ALA A 1 220 ? -17.562 -20.375 8.695 1 98.69 220 ALA A CA 1
ATOM 1689 C C . ALA A 1 220 ? -16.25 -19.641 8.43 1 98.69 220 ALA A C 1
ATOM 1691 O O . ALA A 1 220 ? -16.125 -18.453 8.766 1 98.69 220 ALA A O 1
ATOM 1692 N N . TRP A 1 221 ? -15.305 -20.359 7.922 1 98.88 221 TRP A N 1
ATOM 1693 C CA . TRP A 1 221 ? -14 -19.828 7.559 1 98.88 221 TRP A CA 1
ATOM 1694 C C . TRP A 1 221 ? -13.742 -19.969 6.062 1 98.88 221 TRP A C 1
ATOM 1696 O O . TRP A 1 221 ? -13.969 -21.047 5.492 1 98.88 221 TRP A O 1
ATOM 1706 N N . ILE A 1 222 ? -13.312 -18.906 5.379 1 98.88 222 ILE A N 1
ATOM 1707 C CA . ILE A 1 222 ? -12.93 -18.922 3.971 1 98.88 222 ILE A CA 1
ATOM 1708 C C . ILE A 1 222 ? -11.5 -18.406 3.82 1 98.88 222 ILE A C 1
ATOM 1710 O O . ILE A 1 222 ? -11.195 -17.266 4.203 1 98.88 222 ILE A O 1
ATOM 1714 N N . ILE A 1 223 ? -10.57 -19.219 3.338 1 98.81 223 ILE A N 1
ATOM 1715 C CA . ILE A 1 223 ? -9.203 -18.766 3.098 1 98.81 223 ILE A CA 1
ATOM 1716 C C . ILE A 1 223 ? -9.031 -18.391 1.627 1 98.81 223 ILE A C 1
ATOM 1718 O O . ILE A 1 223 ? -9.711 -18.953 0.757 1 98.81 223 ILE A O 1
ATOM 1722 N N . THR A 1 224 ? -8.148 -17.422 1.336 1 98.38 224 THR A N 1
ATOM 1723 C CA . THR A 1 224 ? -7.98 -16.844 0.008 1 98.38 224 THR A CA 1
ATOM 1724 C C . THR A 1 224 ? -6.984 -17.656 -0.814 1 98.38 224 THR A C 1
ATOM 1726 O O . THR A 1 224 ? -6.449 -18.656 -0.336 1 98.38 224 THR A O 1
ATOM 1729 N N . ASP A 1 225 ? -6.773 -17.266 -2 1 96.62 225 ASP A N 1
ATOM 1730 C CA . ASP A 1 225 ? -6.156 -18.031 -3.084 1 96.62 225 ASP A CA 1
ATOM 1731 C C . ASP A 1 225 ? -4.75 -18.484 -2.699 1 96.62 225 ASP A C 1
ATOM 1733 O O . ASP A 1 225 ? -4.438 -19.672 -2.781 1 96.62 225 ASP A O 1
ATOM 1737 N N . VAL A 1 226 ? -3.906 -17.594 -2.219 1 95.25 226 VAL A N 1
ATOM 1738 C CA . VAL A 1 226 ? -2.508 -17.938 -1.978 1 95.25 226 VAL A CA 1
ATOM 1739 C C . VAL A 1 226 ? -2.416 -19.031 -0.923 1 95.25 226 VAL A C 1
ATOM 1741 O O . VAL A 1 226 ? -1.732 -20.047 -1.124 1 95.25 226 VAL A O 1
ATOM 1744 N N . LEU A 1 227 ? -3.156 -18.891 0.121 1 96 227 LEU A N 1
ATOM 1745 C CA . LEU A 1 227 ? -3.131 -19.891 1.184 1 96 227 LEU A CA 1
ATOM 1746 C C . LEU A 1 227 ? -3.719 -21.203 0.699 1 96 227 LEU A C 1
ATOM 1748 O O . LEU A 1 227 ? -3.17 -22.266 0.98 1 96 227 LEU A O 1
ATOM 1752 N N . THR A 1 228 ? -4.801 -21.172 -0.048 1 97.81 228 THR A N 1
ATOM 1753 C CA . THR A 1 228 ? -5.43 -22.375 -0.564 1 97.81 228 THR A CA 1
ATOM 1754 C C . THR A 1 228 ? -4.504 -23.094 -1.541 1 97.81 228 THR A C 1
ATOM 1756 O O . THR A 1 228 ? -4.371 -24.312 -1.494 1 97.81 228 THR A O 1
ATOM 1759 N N . SER A 1 229 ? -3.867 -22.312 -2.383 1 95.44 229 SER A N 1
ATOM 1760 C CA . SER A 1 229 ? -2.992 -22.859 -3.416 1 95.44 229 SER A CA 1
ATOM 1761 C C . SER A 1 229 ? -1.74 -23.484 -2.805 1 95.44 229 SER A C 1
ATOM 1763 O O . SER A 1 229 ? -1.108 -24.359 -3.418 1 95.44 229 SER A O 1
ATOM 1765 N N . LEU A 1 230 ? -1.395 -23.094 -1.551 1 94.81 230 LEU A N 1
ATOM 1766 C CA . LEU A 1 230 ? -0.152 -23.547 -0.933 1 94.81 230 LEU A CA 1
ATOM 1767 C C . LEU A 1 230 ? -0.436 -24.453 0.254 1 94.81 230 LEU A C 1
ATOM 1769 O O . LEU A 1 230 ? 0.438 -24.672 1.098 1 94.81 230 LEU A O 1
ATOM 1773 N N . LEU A 1 231 ? -1.615 -25.016 0.349 1 94.44 231 LEU A N 1
ATOM 1774 C CA . LEU A 1 231 ? -1.998 -25.844 1.48 1 94.44 231 LEU A CA 1
ATOM 1775 C C . LEU A 1 231 ? -1.065 -27.047 1.608 1 94.44 231 LEU A C 1
ATO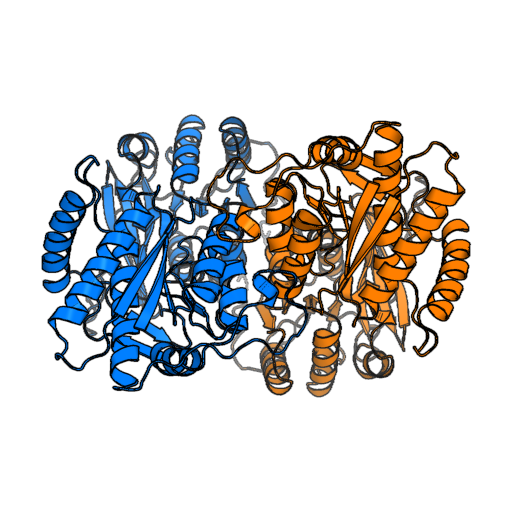M 1777 O O . LEU A 1 231 ? -0.791 -27.516 2.719 1 94.44 231 LEU A O 1
ATOM 1781 N N . ASP A 1 232 ? -0.56 -27.5 0.495 1 91.75 232 ASP A N 1
ATOM 1782 C CA . ASP A 1 232 ? 0.312 -28.672 0.5 1 91.75 232 ASP A CA 1
ATOM 1783 C C . ASP A 1 232 ? 1.631 -28.375 1.21 1 91.75 232 ASP A C 1
ATOM 1785 O O . ASP A 1 232 ? 2.371 -29.281 1.57 1 91.75 232 ASP A O 1
ATOM 1789 N N . LEU A 1 233 ? 1.926 -27.094 1.391 1 90.94 233 LEU A N 1
ATOM 1790 C CA . LEU A 1 233 ? 3.17 -26.719 2.051 1 90.94 233 LEU A CA 1
ATOM 1791 C C . LEU A 1 233 ? 2.949 -26.5 3.543 1 90.94 233 LEU A C 1
ATOM 1793 O O . LEU A 1 233 ? 3.912 -26.359 4.305 1 90.94 233 LEU A O 1
ATOM 1797 N N . VAL A 1 234 ? 1.676 -26.484 3.969 1 93 234 VAL A N 1
ATOM 1798 C CA . VAL A 1 234 ? 1.34 -26.375 5.383 1 93 234 VAL A CA 1
ATOM 1799 C C . VAL A 1 234 ? 1.509 -27.734 6.07 1 93 234 VAL A C 1
ATOM 1801 O O . VAL A 1 234 ? 1.199 -28.766 5.484 1 93 234 VAL A O 1
ATOM 1804 N N . ASP A 1 235 ? 2.012 -27.719 7.273 1 93.44 235 ASP A N 1
ATOM 1805 C CA . ASP A 1 235 ? 2.15 -28.953 8.047 1 93.44 235 ASP A CA 1
ATOM 1806 C C . ASP A 1 235 ? 0.828 -29.719 8.109 1 93.44 235 ASP A C 1
ATOM 1808 O O . ASP A 1 235 ? -0.18 -29.188 8.578 1 93.44 235 ASP A O 1
ATOM 1812 N N . PRO A 1 236 ? 0.849 -30.984 7.691 1 94.12 236 PRO A N 1
ATOM 1813 C CA . PRO A 1 236 ? -0.387 -31.766 7.691 1 94.12 236 PRO A CA 1
ATOM 1814 C C . PRO A 1 236 ? -1.029 -31.859 9.07 1 94.12 236 PRO A C 1
ATOM 1816 O O . PRO A 1 236 ? -2.256 -31.938 9.18 1 94.12 236 PRO A O 1
ATOM 1819 N N . SER A 1 237 ? -0.217 -31.859 10.094 1 95.5 237 SER A N 1
ATOM 1820 C CA . SER A 1 237 ? -0.761 -31.938 11.445 1 95.5 237 SER A CA 1
ATOM 1821 C C . SER A 1 237 ? -1.577 -30.703 11.789 1 95.5 237 SER A C 1
ATOM 1823 O O . SER A 1 237 ? -2.576 -30.781 12.508 1 95.5 237 SER A O 1
ATOM 1825 N N . VAL A 1 238 ? -1.108 -29.531 11.281 1 96.31 238 VAL A N 1
ATOM 1826 C CA . VAL A 1 238 ? -1.847 -28.297 11.5 1 96.31 238 VAL A CA 1
ATOM 1827 C C . VAL A 1 238 ? -3.188 -28.359 10.766 1 96.31 238 VAL A C 1
ATOM 1829 O O . VAL A 1 238 ? -4.227 -28.016 11.336 1 96.31 238 VAL A O 1
ATOM 1832 N N . ILE A 1 239 ? -3.205 -28.797 9.555 1 97.06 239 ILE A N 1
ATOM 1833 C CA . ILE A 1 239 ? -4.422 -28.906 8.75 1 97.06 239 ILE A CA 1
ATOM 1834 C C . ILE A 1 239 ? -5.406 -29.844 9.43 1 97.06 239 ILE A C 1
ATOM 1836 O O . ILE A 1 239 ? -6.57 -29.5 9.633 1 97.06 239 ILE A O 1
ATOM 1840 N N . GLU A 1 240 ? -4.941 -31 9.852 1 95.94 240 GLU A N 1
ATOM 1841 C CA . GLU A 1 240 ? -5.789 -32.031 10.43 1 95.94 240 GLU A CA 1
ATOM 1842 C C . GLU A 1 240 ? -6.379 -31.594 11.766 1 95.94 240 GLU A C 1
ATOM 1844 O O . GLU A 1 240 ? -7.539 -31.891 12.062 1 95.94 240 GLU A O 1
ATOM 1849 N N . SER A 1 241 ? -5.609 -30.906 12.469 1 96.19 241 SER A N 1
ATOM 1850 C CA . SER A 1 241 ? -6.039 -30.609 13.828 1 96.19 241 SER A CA 1
ATOM 1851 C C . SER A 1 241 ? -6.855 -29.312 13.883 1 96.19 241 SER A C 1
ATOM 1853 O O . SER A 1 241 ? -7.691 -29.141 14.773 1 96.19 241 SER A O 1
ATOM 1855 N N . SER A 1 242 ? -6.605 -28.422 12.867 1 97.94 242 SER A N 1
ATOM 1856 C CA . SER A 1 242 ? -7.125 -27.094 13.172 1 97.94 242 SER A CA 1
ATOM 1857 C C . SER A 1 242 ? -7.84 -26.484 11.961 1 97.94 242 SER A C 1
ATOM 1859 O O . SER A 1 242 ? -8.477 -25.438 12.07 1 97.94 242 SER A O 1
ATOM 1861 N N . MET A 1 243 ? -7.887 -27.062 10.805 1 98.38 243 MET A N 1
ATOM 1862 C CA . MET A 1 243 ? -8.422 -26.375 9.625 1 98.38 243 MET A CA 1
ATOM 1863 C C . MET A 1 243 ? -9.562 -27.188 9.016 1 98.38 243 MET A C 1
ATOM 1865 O O . MET A 1 243 ? -9.914 -26.984 7.848 1 98.38 243 MET A O 1
ATOM 1869 N N . GLN A 1 244 ? -10.109 -28.156 9.805 1 98 244 GLN A N 1
ATOM 1870 C CA . GLN A 1 244 ? -11.219 -28.953 9.289 1 98 244 GLN A CA 1
ATOM 1871 C C . GLN A 1 244 ? -12.445 -28.094 9.023 1 98 244 GLN A C 1
ATOM 1873 O O . GLN A 1 244 ? -12.836 -27.281 9.875 1 98 244 GLN A O 1
ATOM 1878 N N . GLY A 1 245 ? -13.023 -28.25 7.824 1 98.44 245 GLY A N 1
ATOM 1879 C CA . GLY A 1 245 ? -14.266 -27.562 7.492 1 98.44 245 GLY A CA 1
ATOM 1880 C C . GLY A 1 245 ? -14.047 -26.203 6.848 1 98.44 245 GLY A C 1
ATOM 1881 O O . GLY A 1 245 ? -15 -25.578 6.379 1 98.44 245 GLY A O 1
ATOM 1882 N N . VAL A 1 246 ? -12.82 -25.734 6.754 1 98.75 246 VAL A N 1
ATOM 1883 C CA . VAL A 1 246 ? -12.492 -24.453 6.141 1 98.75 246 VAL A CA 1
ATOM 1884 C C . VAL A 1 246 ? -12.75 -24.516 4.637 1 98.75 246 VAL A C 1
ATOM 1886 O O . VAL A 1 246 ? -12.477 -25.531 3.998 1 98.75 246 VAL A O 1
ATOM 1889 N N . LEU A 1 247 ? -13.367 -23.469 4.094 1 98.75 247 LEU A N 1
ATOM 1890 C CA . LEU A 1 247 ? -13.492 -23.312 2.648 1 98.75 247 LEU A CA 1
ATOM 1891 C C . LEU A 1 247 ? -12.289 -22.562 2.074 1 98.75 247 LEU A C 1
ATOM 1893 O O . LEU A 1 247 ? -11.695 -21.734 2.754 1 98.75 247 LEU A O 1
ATOM 1897 N N . GLY A 1 248 ? -11.906 -22.922 0.848 1 98.69 248 GLY A N 1
ATOM 1898 C CA . GLY A 1 248 ? -10.836 -22.234 0.145 1 98.69 248 GLY A CA 1
ATOM 1899 C C . GLY A 1 248 ? -11.188 -21.875 -1.286 1 98.69 248 GLY A C 1
ATOM 1900 O O . GLY A 1 248 ? -12.023 -22.547 -1.907 1 98.69 248 GLY A O 1
ATOM 1901 N N . VAL A 1 249 ? -10.641 -20.797 -1.751 1 98.25 249 VAL A N 1
ATOM 1902 C CA . VAL A 1 249 ? -10.742 -20.375 -3.146 1 98.25 249 VAL A CA 1
ATOM 1903 C C . VAL A 1 249 ? -9.359 -20.375 -3.791 1 98.25 249 VAL A C 1
ATOM 1905 O O . VAL A 1 249 ? -8.406 -19.844 -3.225 1 98.25 249 VAL A O 1
ATOM 1908 N N . LYS A 1 250 ? -9.188 -20.984 -4.934 1 96.5 250 LYS A N 1
ATOM 1909 C CA . LYS A 1 250 ? -7.906 -20.984 -5.629 1 96.5 250 LYS A CA 1
ATOM 1910 C C . LYS A 1 250 ? -8.102 -20.984 -7.145 1 96.5 250 LYS A C 1
ATOM 1912 O O . LYS A 1 250 ? -9.172 -21.344 -7.637 1 96.5 250 LYS A O 1
ATOM 1917 N N . SER A 1 251 ? -7.102 -20.531 -7.855 1 94.19 251 SER A N 1
ATOM 1918 C CA . SER A 1 251 ? -7.145 -20.594 -9.312 1 94.19 251 SER A CA 1
ATOM 1919 C C . SER A 1 251 ? -7.258 -22.031 -9.805 1 94.19 251 SER A C 1
ATOM 1921 O O . SER A 1 251 ? -6.602 -22.922 -9.281 1 94.19 251 SER A O 1
ATOM 1923 N N . TYR A 1 252 ? -8.094 -22.234 -10.75 1 93.94 252 TYR A N 1
ATOM 1924 C CA . TYR A 1 252 ? -8.273 -23.562 -11.305 1 93.94 252 TYR A CA 1
ATOM 1925 C C . TYR A 1 252 ? -7.195 -23.875 -12.336 1 93.94 252 TYR A C 1
ATOM 1927 O O . TYR A 1 252 ? -6.941 -23.062 -13.242 1 93.94 252 TYR A O 1
ATOM 1935 N N . VAL A 1 253 ? -6.539 -24.969 -12.195 1 93.25 253 VAL A N 1
ATOM 1936 C CA . VAL A 1 253 ? -5.582 -25.484 -13.164 1 93.25 253 VAL A CA 1
ATOM 1937 C C . VAL A 1 253 ? -6.137 -26.766 -13.805 1 93.25 253 VAL A C 1
ATOM 1939 O O . VAL A 1 253 ? -6.234 -27.797 -13.156 1 93.25 253 VAL A O 1
ATOM 1942 N N . PRO A 1 254 ? -6.484 -26.688 -15.039 1 91.31 254 PRO A N 1
ATOM 1943 C CA . PRO A 1 254 ? -7.027 -27.875 -15.695 1 91.31 254 PRO A CA 1
ATOM 1944 C C . PRO A 1 254 ? -6.012 -29.016 -15.789 1 91.31 254 PRO A C 1
ATOM 1946 O O . PRO A 1 254 ? -4.82 -28.766 -16 1 91.31 254 PRO A O 1
ATOM 1949 N N . ARG A 1 255 ? -6.508 -30.203 -15.703 1 90.75 255 ARG A N 1
ATOM 1950 C CA . ARG A 1 255 ? -5.656 -31.359 -15.914 1 90.75 255 ARG A CA 1
ATOM 1951 C C . ARG A 1 255 ? -5.297 -31.531 -17.391 1 90.75 255 ARG A C 1
ATOM 1953 O O . ARG A 1 255 ? -6.113 -31.234 -18.266 1 90.75 255 ARG A O 1
ATOM 1960 N N . SER A 1 256 ? -4.082 -31.922 -17.641 1 92.5 256 SER A N 1
ATOM 1961 C CA . SER A 1 256 ? -3.615 -32.219 -19 1 92.5 256 SER A CA 1
ATOM 1962 C C . SER A 1 256 ? -2.451 -33.188 -18.984 1 92.5 256 SER A C 1
ATOM 1964 O O . SER A 1 256 ? -1.774 -33.344 -17.969 1 92.5 256 SER A O 1
ATOM 1966 N N . ASN A 1 257 ? -2.328 -33.844 -20.094 1 94.12 257 ASN A N 1
ATOM 1967 C CA . ASN A 1 257 ? -1.186 -34.75 -20.234 1 94.12 257 ASN A CA 1
ATOM 1968 C C . ASN A 1 257 ? 0.136 -34 -20.141 1 94.12 257 ASN A C 1
ATOM 1970 O O . ASN A 1 257 ? 1.107 -34.5 -19.578 1 94.12 257 ASN A O 1
ATOM 1974 N N . GLU A 1 258 ? 0.148 -32.812 -20.672 1 94.38 258 GLU A N 1
ATOM 1975 C CA . GLU A 1 258 ? 1.341 -31.969 -20.625 1 94.38 258 GLU A CA 1
ATOM 1976 C C . GLU A 1 258 ? 1.724 -31.641 -19.188 1 94.38 258 GLU A C 1
ATOM 1978 O O . GLU A 1 258 ? 2.902 -31.688 -18.828 1 94.38 258 GLU A O 1
ATOM 1983 N N . LEU A 1 259 ? 0.752 -31.312 -18.391 1 96.75 259 LEU A N 1
ATOM 1984 C CA . LEU A 1 259 ? 0.997 -30.984 -16.984 1 96.75 259 LEU A CA 1
ATOM 1985 C C . LEU A 1 259 ? 1.493 -32.219 -16.234 1 96.75 259 LEU A C 1
ATOM 1987 O O . LEU A 1 259 ? 2.406 -32.125 -15.406 1 96.75 259 LEU A O 1
ATOM 1991 N N . ASP A 1 260 ? 0.907 -33.406 -16.531 1 96.75 260 ASP A N 1
ATOM 1992 C CA . ASP A 1 260 ? 1.316 -34.625 -15.875 1 96.75 260 ASP A CA 1
ATOM 1993 C C . ASP A 1 260 ? 2.775 -34.969 -16.188 1 96.75 260 ASP A C 1
ATOM 1995 O O . ASP A 1 260 ? 3.541 -35.312 -15.281 1 96.75 260 ASP A O 1
ATOM 1999 N N . MET A 1 261 ? 3.057 -34.875 -17.453 1 97.31 261 MET A N 1
ATOM 2000 C CA . MET A 1 261 ? 4.422 -35.188 -17.891 1 97.31 261 MET A CA 1
ATOM 2001 C C . MET A 1 261 ? 5.406 -34.188 -17.281 1 97.31 261 MET A C 1
ATOM 2003 O O . MET A 1 261 ? 6.484 -34.562 -16.828 1 97.31 261 MET A O 1
ATOM 2007 N N . PHE A 1 262 ? 5.039 -32.969 -17.312 1 98 262 PHE A N 1
ATOM 2008 C CA . PHE A 1 262 ? 5.898 -31.938 -16.719 1 98 262 PHE A CA 1
ATOM 2009 C C . PHE A 1 262 ? 6.109 -32.219 -15.227 1 98 262 PHE A C 1
ATOM 2011 O O . PHE A 1 262 ? 7.219 -32.062 -14.719 1 98 262 PHE A O 1
ATOM 2018 N N . THR A 1 263 ? 5.051 -32.5 -14.492 1 98.31 263 THR A N 1
ATOM 2019 C CA . THR A 1 263 ? 5.117 -32.75 -13.047 1 98.31 263 THR A CA 1
ATOM 2020 C C . THR A 1 263 ? 6.105 -33.875 -12.734 1 98.31 263 THR A C 1
ATOM 2022 O O . THR A 1 263 ? 6.867 -33.781 -11.766 1 98.31 263 THR A O 1
ATOM 2025 N N . LYS A 1 264 ? 6.102 -34.906 -13.547 1 98.19 264 LYS A N 1
ATOM 2026 C CA . LYS A 1 264 ? 7.047 -36 -13.367 1 98.19 264 LYS A CA 1
ATOM 2027 C C . LYS A 1 264 ? 8.484 -35.5 -13.539 1 98.19 264 LYS A C 1
ATOM 2029 O O . LYS A 1 264 ? 9.352 -35.812 -12.719 1 98.19 264 LYS A O 1
ATOM 2034 N N . ARG A 1 265 ? 8.727 -34.75 -14.633 1 98.38 265 ARG A N 1
ATOM 2035 C CA . ARG A 1 265 ? 10.055 -34.188 -14.867 1 98.38 265 ARG A CA 1
ATOM 2036 C C . ARG A 1 265 ? 10.469 -33.281 -13.727 1 98.38 265 ARG A C 1
ATOM 2038 O O . ARG A 1 265 ? 11.633 -33.281 -13.312 1 98.38 265 ARG A O 1
ATOM 2045 N N . TRP A 1 266 ? 9.523 -32.5 -13.289 1 98.62 266 TRP A N 1
ATOM 2046 C CA . TRP A 1 266 ? 9.766 -31.547 -12.227 1 98.62 266 TRP A CA 1
ATOM 2047 C C . TRP A 1 266 ? 10.195 -32.25 -10.938 1 98.62 266 TRP A C 1
ATOM 2049 O O . TRP A 1 266 ? 11.164 -31.828 -10.297 1 98.62 266 TRP A O 1
ATOM 2059 N N . ARG A 1 267 ? 9.453 -33.281 -10.523 1 98.19 267 ARG A N 1
ATOM 2060 C CA . ARG A 1 267 ? 9.766 -34.031 -9.32 1 98.19 267 ARG A CA 1
ATOM 2061 C C . ARG A 1 267 ? 11.18 -34.625 -9.383 1 98.19 267 ARG A C 1
ATOM 2063 O O . ARG A 1 267 ? 11.93 -34.531 -8.406 1 98.19 267 ARG A O 1
ATOM 2070 N N . LYS A 1 268 ? 11.492 -35.156 -10.539 1 98.12 268 LYS A N 1
ATOM 2071 C CA . LYS A 1 268 ? 12.828 -35.719 -10.727 1 98.12 268 LYS A CA 1
ATOM 2072 C C . LYS A 1 268 ? 13.906 -34.656 -10.578 1 98.12 268 LYS A C 1
ATOM 2074 O O . LYS A 1 268 ? 14.891 -34.844 -9.859 1 98.12 268 LYS A O 1
ATOM 2079 N N . ARG A 1 269 ? 13.727 -33.5 -11.234 1 98.25 269 ARG A N 1
ATOM 2080 C CA . ARG A 1 269 ? 14.703 -32.406 -11.188 1 98.25 269 ARG A CA 1
ATOM 2081 C C . ARG A 1 269 ? 14.812 -31.844 -9.781 1 98.25 269 ARG A C 1
ATOM 2083 O O . ARG A 1 269 ? 15.898 -31.453 -9.344 1 98.25 269 ARG A O 1
ATOM 2090 N N . PHE A 1 270 ? 13.641 -31.688 -9.094 1 98.31 270 PHE A N 1
ATOM 2091 C CA . PHE A 1 270 ? 13.641 -31.172 -7.73 1 98.31 270 PHE A CA 1
ATOM 2092 C C . PHE A 1 270 ? 14.508 -32.031 -6.82 1 98.31 270 PHE A C 1
ATOM 2094 O O . PHE A 1 270 ? 15.305 -31.5 -6.039 1 98.31 270 PHE A O 1
ATOM 2101 N N . ARG A 1 271 ? 14.391 -33.344 -6.93 1 97.31 271 ARG A N 1
ATOM 2102 C CA . ARG A 1 271 ? 15.164 -34.281 -6.121 1 97.31 271 ARG A CA 1
ATOM 2103 C C . ARG A 1 271 ? 16.656 -34.188 -6.453 1 97.31 271 ARG A C 1
ATOM 2105 O O . ARG A 1 271 ? 17.5 -34.344 -5.574 1 97.31 271 ARG A O 1
ATOM 2112 N N . GLN A 1 272 ? 16.969 -33.969 -7.684 1 97.75 272 GLN A N 1
ATOM 2113 C CA . GLN A 1 272 ? 18.359 -33.812 -8.109 1 97.75 272 GLN A CA 1
ATOM 2114 C C . GLN A 1 272 ? 19 -32.562 -7.523 1 97.75 272 GLN A C 1
ATOM 2116 O O . GLN A 1 272 ? 20.156 -32.594 -7.094 1 97.75 272 GLN A O 1
ATOM 2121 N N . VAL A 1 273 ? 18.25 -31.484 -7.527 1 97.38 273 VAL A N 1
ATOM 2122 C CA . VAL A 1 273 ? 18.797 -30.203 -7.133 1 97.38 273 VAL A CA 1
ATOM 2123 C C . VAL A 1 273 ? 18.766 -30.062 -5.613 1 97.38 273 VAL A C 1
ATOM 2125 O O . VAL A 1 273 ? 19.656 -29.453 -5.02 1 97.38 273 VAL A O 1
ATOM 2128 N N . TYR A 1 274 ? 17.688 -30.609 -5.047 1 97.25 274 TYR A N 1
ATOM 2129 C CA . TYR A 1 274 ? 17.531 -30.547 -3.598 1 97.25 274 TYR A CA 1
ATOM 2130 C C . TYR A 1 274 ? 17.438 -31.938 -3.002 1 97.25 274 TYR A C 1
ATOM 2132 O O . TYR A 1 274 ? 16.422 -32.281 -2.396 1 97.25 274 TYR A O 1
ATOM 2140 N N . PRO A 1 275 ? 18.484 -32.719 -2.938 1 96.06 275 PRO A N 1
ATOM 2141 C CA . PRO A 1 275 ? 18.438 -34.125 -2.555 1 96.06 275 PRO A CA 1
ATOM 2142 C C . PRO A 1 275 ? 18.172 -34.344 -1.066 1 96.06 275 PRO A C 1
ATOM 2144 O O . PRO A 1 275 ? 17.625 -35.375 -0.666 1 96.06 275 PRO A O 1
ATOM 2147 N N . ASP A 1 276 ? 18.469 -33.406 -0.194 1 95.88 276 ASP A N 1
ATOM 2148 C CA . ASP A 1 276 ? 18.375 -33.562 1.251 1 95.88 276 ASP A CA 1
ATOM 2149 C C . ASP A 1 276 ? 17.031 -33.062 1.784 1 95.88 276 ASP A C 1
ATOM 2151 O O . ASP A 1 276 ? 16.781 -33.125 2.988 1 95.88 276 ASP A O 1
ATOM 2155 N N . MET A 1 277 ? 16.203 -32.625 0.888 1 94.94 277 MET A N 1
ATOM 2156 C CA . MET A 1 277 ? 14.922 -32.094 1.325 1 94.94 277 MET A CA 1
ATOM 2157 C C . MET A 1 277 ? 13.82 -33.125 1.222 1 94.94 277 MET A C 1
ATOM 2159 O O . MET A 1 277 ? 13.883 -34.031 0.375 1 94.94 277 MET A O 1
ATOM 2163 N N . ASP A 1 278 ? 12.805 -32.938 2.164 1 91.12 278 ASP A N 1
ATOM 2164 C CA . ASP A 1 278 ? 11.586 -33.719 2.01 1 91.12 278 ASP A CA 1
ATOM 2165 C C . ASP A 1 278 ? 10.883 -33.406 0.694 1 91.12 278 ASP A C 1
ATOM 2167 O O . ASP A 1 278 ? 11.008 -32.281 0.175 1 91.12 278 ASP A O 1
ATOM 2171 N N . PRO A 1 279 ? 10.164 -34.344 0.202 1 88.31 279 PRO A N 1
ATOM 2172 C CA . PRO A 1 279 ? 9.461 -34.094 -1.056 1 88.31 279 PRO A CA 1
ATOM 2173 C C . PRO A 1 279 ? 8.484 -32.938 -0.963 1 88.31 279 PRO A C 1
ATOM 2175 O O . PRO A 1 279 ? 7.801 -32.75 0.052 1 88.31 279 PRO A O 1
ATOM 2178 N N . VAL A 1 280 ? 8.57 -32.094 -1.917 1 93.56 280 VAL A N 1
ATOM 2179 C CA . VAL A 1 280 ? 7.656 -30.969 -2.104 1 93.56 280 VAL A CA 1
ATOM 2180 C C . VAL A 1 280 ? 6.887 -31.125 -3.412 1 93.56 280 VAL A C 1
ATOM 2182 O O . VAL A 1 280 ? 7.387 -31.75 -4.359 1 93.56 280 VAL A O 1
ATOM 2185 N N . GLU A 1 281 ? 5.652 -30.719 -3.367 1 94.12 281 GLU A N 1
ATOM 2186 C CA . GLU A 1 281 ? 4.84 -30.875 -4.57 1 94.12 281 GLU A CA 1
ATOM 2187 C C . GLU A 1 281 ? 4.812 -29.594 -5.395 1 94.12 281 GLU A C 1
ATOM 2189 O O . GLU A 1 281 ? 4.922 -28.5 -4.848 1 94.12 281 GLU A O 1
ATOM 2194 N N . LEU A 1 282 ? 4.648 -29.812 -6.691 1 97.06 282 LEU A N 1
ATOM 2195 C CA . LEU A 1 282 ? 4.441 -28.703 -7.609 1 97.06 282 LEU A CA 1
ATOM 2196 C C . LEU A 1 282 ? 3.158 -27.953 -7.273 1 97.06 282 LEU A C 1
ATOM 2198 O O . LEU A 1 282 ? 2.156 -28.562 -6.895 1 97.06 282 LEU A O 1
ATOM 2202 N N . ASN A 1 283 ? 3.162 -26.641 -7.273 1 95.56 283 ASN A N 1
ATOM 2203 C CA . ASN A 1 283 ? 1.991 -25.812 -7.047 1 95.56 283 ASN A CA 1
ATOM 2204 C C . ASN A 1 283 ? 1.842 -24.75 -8.133 1 95.56 283 ASN A C 1
ATOM 2206 O O . ASN A 1 283 ? 2.623 -24.719 -9.086 1 95.56 283 ASN A O 1
ATOM 2210 N N . VAL A 1 284 ? 0.844 -23.891 -8.062 1 95.81 284 VAL A N 1
ATOM 2211 C CA . VAL A 1 284 ? 0.484 -22.984 -9.141 1 95.81 284 VAL A CA 1
ATOM 2212 C C . VAL A 1 284 ? 1.587 -21.938 -9.328 1 95.81 284 VAL A C 1
ATOM 2214 O O . VAL A 1 284 ? 1.806 -21.453 -10.445 1 95.81 284 VAL A O 1
ATOM 2217 N N . PHE A 1 285 ? 2.354 -21.562 -8.289 1 97.19 285 PHE A N 1
ATOM 2218 C CA . PHE A 1 285 ? 3.453 -20.609 -8.414 1 97.19 285 PHE A CA 1
ATOM 2219 C C . PHE A 1 285 ? 4.559 -21.172 -9.297 1 97.19 285 PHE A C 1
ATOM 2221 O O . PHE A 1 285 ? 5.191 -20.438 -10.055 1 97.19 285 PHE A O 1
ATOM 2228 N N . GLY A 1 286 ? 4.805 -22.484 -9.117 1 98 286 GLY A N 1
ATOM 2229 C CA . GLY A 1 286 ? 5.727 -23.125 -10.047 1 98 286 GLY A CA 1
ATOM 2230 C C . GLY A 1 286 ? 5.25 -23.078 -11.484 1 98 286 GLY A C 1
ATOM 2231 O O . GLY A 1 286 ? 6.043 -22.844 -12.398 1 98 286 GLY A O 1
ATOM 2232 N N . LEU A 1 287 ? 3.971 -23.312 -11.68 1 97.88 287 LEU A N 1
ATOM 2233 C CA . LEU A 1 287 ? 3.402 -23.297 -13.023 1 97.88 287 LEU A CA 1
ATOM 2234 C C . LEU A 1 287 ? 3.471 -21.906 -13.625 1 97.88 287 LEU A C 1
ATOM 2236 O O . LEU A 1 287 ? 3.818 -21.75 -14.805 1 97.88 287 LEU A O 1
ATOM 2240 N N . TRP A 1 288 ? 3.176 -20.875 -12.82 1 97 288 TRP A N 1
ATOM 2241 C CA . TRP A 1 288 ? 3.266 -19.5 -13.289 1 97 288 TRP A CA 1
ATOM 2242 C C . TRP A 1 288 ? 4.707 -19.125 -13.609 1 97 288 TRP A C 1
ATOM 2244 O O . TRP A 1 288 ? 4.965 -18.359 -14.547 1 97 288 TRP A O 1
ATOM 2254 N N . ALA A 1 289 ? 5.613 -19.609 -12.781 1 98.38 289 ALA A N 1
ATOM 2255 C CA . ALA A 1 289 ? 7.023 -19.344 -13.055 1 98.38 289 ALA A CA 1
ATOM 2256 C C . ALA A 1 289 ? 7.441 -19.938 -14.398 1 98.38 289 ALA A C 1
ATOM 2258 O O . ALA A 1 289 ? 8.086 -19.266 -15.211 1 98.38 289 ALA A O 1
ATOM 2259 N N . TYR A 1 290 ? 7.086 -21.188 -14.672 1 98.5 290 TYR A N 1
ATOM 2260 C CA . TYR A 1 290 ? 7.379 -21.844 -15.938 1 98.5 290 TYR A CA 1
ATOM 2261 C C . TYR A 1 290 ? 6.777 -21.062 -17.109 1 98.5 290 TYR A C 1
ATOM 2263 O O . TYR A 1 290 ? 7.461 -20.797 -18.094 1 98.5 290 TYR A O 1
ATOM 2271 N N . ASP A 1 291 ? 5.531 -20.719 -16.984 1 97.94 291 ASP A N 1
ATOM 2272 C CA . ASP A 1 291 ? 4.82 -20.031 -18.062 1 97.94 291 ASP A CA 1
ATOM 2273 C C . ASP A 1 291 ? 5.379 -18.625 -18.281 1 97.94 291 ASP A C 1
ATOM 2275 O O . ASP A 1 291 ? 5.41 -18.141 -19.422 1 97.94 291 ASP A O 1
ATOM 2279 N N . SER A 1 292 ? 5.77 -17.922 -17.203 1 97.94 292 SER A N 1
ATOM 2280 C CA . SER A 1 292 ? 6.371 -16.609 -17.328 1 97.94 292 SER A CA 1
ATOM 2281 C C . SER A 1 292 ? 7.676 -16.656 -18.109 1 97.94 292 SER A C 1
ATOM 2283 O O . SER A 1 292 ? 7.934 -15.805 -18.953 1 97.94 292 SER A O 1
ATOM 2285 N N . ILE A 1 293 ? 8.5 -17.656 -17.812 1 98.12 293 ILE A N 1
ATOM 2286 C CA . ILE A 1 293 ? 9.742 -17.828 -18.562 1 98.12 293 ILE A CA 1
ATOM 2287 C C . ILE A 1 293 ? 9.43 -18.188 -20.016 1 98.12 293 ILE A C 1
ATOM 2289 O O . ILE A 1 293 ? 10.109 -17.719 -20.938 1 98.12 293 ILE A O 1
ATOM 2293 N N . THR A 1 294 ? 8.445 -19.031 -20.234 1 97.12 294 THR A N 1
ATOM 2294 C CA . THR A 1 294 ? 8.023 -19.391 -21.578 1 97.12 294 THR A CA 1
ATOM 2295 C C . THR A 1 294 ? 7.594 -18.141 -22.359 1 97.12 294 THR A C 1
ATOM 2297 O O . THR A 1 294 ? 7.93 -18 -23.531 1 97.12 294 THR A O 1
ATOM 2300 N N . ALA A 1 295 ? 6.836 -17.234 -21.703 1 97.06 295 ALA A N 1
ATOM 2301 C CA . ALA A 1 295 ? 6.426 -15.984 -22.328 1 97.06 295 ALA A CA 1
ATOM 2302 C C . ALA A 1 295 ? 7.633 -15.109 -22.656 1 97.06 295 ALA A C 1
ATOM 2304 O O . ALA A 1 295 ? 7.695 -14.5 -23.719 1 97.06 295 ALA A O 1
ATOM 2305 N N . LEU A 1 296 ? 8.562 -15.016 -21.734 1 97.19 296 LEU A N 1
ATOM 2306 C CA . LEU A 1 296 ? 9.789 -14.258 -21.969 1 97.19 296 LEU A CA 1
ATOM 2307 C C . LEU A 1 296 ? 10.57 -14.836 -23.141 1 97.19 296 LEU A C 1
ATOM 2309 O O . LEU A 1 296 ? 11.055 -14.086 -24 1 97.19 296 LEU A O 1
ATOM 2313 N N . ALA A 1 297 ? 10.719 -16.156 -23.203 1 95.62 297 ALA A N 1
ATOM 2314 C CA . ALA A 1 297 ? 11.414 -16.828 -24.297 1 95.62 297 ALA A CA 1
ATOM 2315 C C . ALA A 1 297 ? 10.75 -16.531 -25.641 1 95.62 297 ALA A C 1
ATOM 2317 O O . ALA A 1 297 ? 11.438 -16.312 -26.641 1 95.62 297 ALA A O 1
ATOM 2318 N N . LYS A 1 298 ? 9.445 -16.578 -25.656 1 94.56 298 LYS A N 1
ATOM 2319 C CA . LYS A 1 298 ? 8.703 -16.219 -26.859 1 94.56 298 LYS A CA 1
ATOM 2320 C C . LYS A 1 298 ? 9.039 -14.805 -27.312 1 94.56 298 LYS A C 1
ATOM 2322 O O . LYS A 1 298 ? 9.234 -14.562 -28.516 1 94.56 298 LYS A O 1
ATOM 2327 N N . ALA A 1 299 ? 9.078 -13.867 -26.344 1 94.75 299 ALA A N 1
ATOM 2328 C CA . ALA A 1 299 ? 9.43 -12.484 -26.656 1 94.75 299 ALA A CA 1
ATOM 2329 C C . ALA A 1 299 ? 10.844 -12.391 -27.219 1 94.75 299 ALA A C 1
ATOM 2331 O O . ALA A 1 299 ? 11.102 -11.625 -28.141 1 94.75 299 ALA A O 1
ATOM 2332 N N . VAL A 1 300 ? 11.75 -13.133 -26.703 1 93.81 300 VAL A N 1
ATOM 2333 C CA . VAL A 1 300 ? 13.141 -13.156 -27.156 1 93.81 300 VAL A CA 1
ATOM 2334 C C . VAL A 1 300 ? 13.219 -13.664 -28.594 1 93.81 300 VAL A C 1
ATOM 2336 O O . VAL A 1 300 ? 13.945 -13.102 -29.406 1 93.81 300 VAL A O 1
ATOM 2339 N N . VAL A 1 301 ? 12.484 -14.695 -28.891 1 91.75 301 VAL A N 1
ATOM 2340 C CA . VAL A 1 301 ? 12.461 -15.25 -30.234 1 91.75 301 VAL A CA 1
ATOM 2341 C C . VAL A 1 301 ? 11.914 -14.219 -31.219 1 91.75 301 VAL A C 1
ATOM 2343 O O . VAL A 1 301 ? 12.438 -14.07 -32.312 1 91.75 301 VAL A O 1
ATOM 2346 N N . GLU A 1 302 ? 10.961 -13.5 -30.812 1 88.81 302 GLU A N 1
ATOM 2347 C CA . GLU A 1 302 ? 10.305 -12.523 -31.672 1 88.81 302 GLU A CA 1
ATOM 2348 C C . GLU A 1 302 ? 11.227 -11.336 -31.953 1 88.81 302 GLU A C 1
ATOM 2350 O O . GLU A 1 302 ? 11.102 -10.672 -33 1 88.81 302 GLU A O 1
ATOM 2355 N N . MET A 1 303 ? 12.0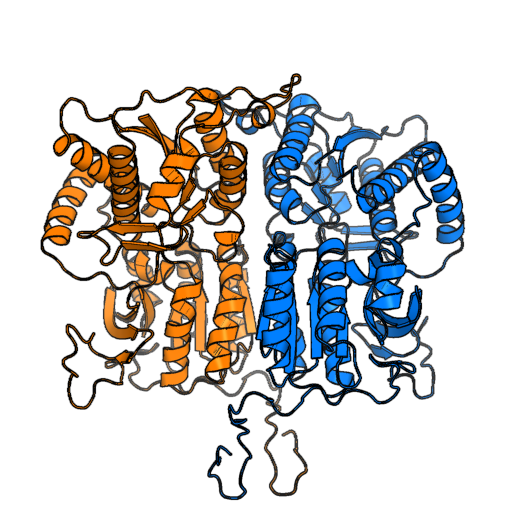78 -11.031 -31.031 1 84.25 303 MET A N 1
ATOM 2356 C CA . MET A 1 303 ? 13.016 -9.93 -31.203 1 84.25 303 MET A CA 1
ATOM 2357 C C . MET A 1 303 ? 14.055 -10.258 -32.281 1 84.25 303 MET A C 1
ATOM 2359 O O . MET A 1 303 ? 14.641 -9.359 -32.875 1 84.25 303 MET A O 1
ATOM 2363 N N . GLY A 1 304 ? 14.195 -11.445 -32.688 1 74.38 304 GLY A N 1
ATOM 2364 C CA . GLY A 1 304 ? 15.133 -11.859 -33.719 1 74.38 304 GLY A CA 1
ATOM 2365 C C . GLY A 1 304 ? 16.578 -11.859 -33.25 1 74.38 304 GLY A C 1
ATOM 2366 O O . GLY A 1 304 ? 16.844 -11.766 -32.031 1 74.38 304 GLY A O 1
ATOM 2367 N N . SER A 1 305 ? 17.453 -12.094 -34.188 1 63.88 305 SER A N 1
ATOM 2368 C CA . SER A 1 305 ? 18.859 -12.336 -33.938 1 63.88 305 SER A CA 1
ATOM 2369 C C . SER A 1 305 ? 19.625 -11.031 -33.75 1 63.88 305 SER A C 1
ATOM 2371 O O . SER A 1 305 ? 20.484 -10.68 -34.562 1 63.88 305 SER A O 1
ATOM 2373 N N . THR A 1 306 ? 18.984 -10.18 -33 1 63.84 306 THR A N 1
ATOM 2374 C CA . THR A 1 306 ? 19.641 -8.883 -32.844 1 63.84 306 THR A CA 1
ATOM 2375 C C . THR A 1 306 ? 20.672 -8.938 -31.734 1 63.84 306 THR A C 1
ATOM 2377 O O . THR A 1 306 ? 20.531 -9.711 -30.781 1 63.84 306 THR A O 1
ATOM 2380 N N . ALA A 1 307 ? 21.922 -8.453 -32.031 1 76.75 307 ALA A N 1
ATOM 2381 C CA . ALA A 1 307 ? 22.922 -8.25 -30.984 1 76.75 307 ALA A CA 1
ATOM 2382 C C . ALA A 1 307 ? 22.328 -7.562 -29.766 1 76.75 307 ALA A C 1
ATOM 2384 O O . ALA A 1 307 ? 21.5 -6.648 -29.906 1 76.75 307 ALA A O 1
ATOM 2385 N N . ILE A 1 308 ? 22.594 -8.242 -28.625 1 81.81 308 ILE A N 1
ATOM 2386 C CA . ILE A 1 308 ? 22.109 -7.66 -27.391 1 81.81 308 ILE A CA 1
ATOM 2387 C C . ILE A 1 308 ? 22.938 -6.426 -27.047 1 81.81 308 ILE A C 1
ATOM 2389 O O . ILE A 1 308 ? 24.125 -6.535 -26.734 1 81.81 308 ILE A O 1
ATOM 2393 N N . PRO A 1 309 ? 22.359 -5.285 -27.047 1 83.81 309 PRO A N 1
ATOM 2394 C CA . PRO A 1 309 ? 23.125 -4.07 -26.766 1 83.81 309 PRO A CA 1
ATOM 2395 C C . PRO A 1 309 ? 23.484 -3.926 -25.297 1 83.81 309 PRO A C 1
ATOM 2397 O O . PRO A 1 309 ? 22.781 -4.449 -24.422 1 83.81 309 PRO A O 1
ATOM 2400 N N . LYS A 1 310 ? 24.578 -3.24 -25.094 1 85.81 310 LYS A N 1
ATOM 2401 C CA . LYS A 1 310 ? 24.922 -2.842 -23.734 1 85.81 310 LYS A CA 1
ATOM 2402 C C . LYS A 1 310 ? 24 -1.728 -23.25 1 85.81 310 LYS A C 1
ATOM 2404 O O . LYS A 1 310 ? 23.375 -1.028 -24.047 1 85.81 310 LYS A O 1
ATOM 2409 N N . PHE A 1 311 ? 23.969 -1.635 -21.875 1 92.75 311 PHE A N 1
ATOM 2410 C CA . PHE A 1 311 ? 23.188 -0.558 -21.281 1 92.75 311 PHE A CA 1
ATOM 2411 C C . PHE A 1 311 ? 23.766 0.802 -21.656 1 92.75 311 PHE A C 1
ATOM 2413 O O . PHE A 1 311 ? 24.984 0.97 -21.734 1 92.75 311 PHE A O 1
ATOM 2420 N N . LYS A 1 312 ? 22.938 1.714 -21.938 1 93.38 312 LYS A N 1
ATOM 2421 C CA . LYS A 1 312 ? 23.375 3.104 -22.062 1 93.38 312 LYS A CA 1
ATOM 2422 C C . LYS A 1 312 ? 23.812 3.662 -20.719 1 93.38 312 LYS A C 1
ATOM 2424 O O . LYS A 1 312 ? 23.125 3.488 -19.703 1 93.38 312 LYS A O 1
ATOM 2429 N N . LYS A 1 313 ? 24.875 4.309 -20.688 1 89.81 313 LYS A N 1
ATOM 2430 C CA . LYS A 1 313 ? 25.406 4.895 -19.469 1 89.81 313 LYS A CA 1
ATOM 2431 C C . LYS A 1 313 ? 24.516 6.035 -18.969 1 89.81 313 LYS A C 1
ATOM 2433 O O . LYS A 1 313 ? 23.891 6.734 -19.766 1 89.81 313 LYS A O 1
ATOM 2438 N N . PRO A 1 314 ? 24.469 6.117 -17.609 1 87.75 314 PRO A N 1
ATOM 2439 C CA . PRO A 1 314 ? 23.672 7.234 -17.094 1 87.75 314 PRO A CA 1
ATOM 2440 C C . PRO A 1 314 ? 24.281 8.594 -17.406 1 87.75 314 PRO A C 1
ATOM 2442 O O . PRO A 1 314 ? 25.5 8.695 -17.609 1 87.75 314 PRO A O 1
ATOM 2445 N N . ASP A 1 315 ? 23.453 9.586 -17.656 1 70.06 315 ASP A N 1
ATOM 2446 C CA . ASP A 1 315 ? 23.906 10.93 -18 1 70.06 315 ASP A CA 1
ATOM 2447 C C . ASP A 1 315 ? 24.578 11.609 -16.812 1 70.06 315 ASP A C 1
ATOM 2449 O O . ASP A 1 315 ? 25.328 12.578 -16.984 1 70.06 315 ASP A O 1
ATOM 2453 N N . THR A 1 316 ? 24.25 11.117 -15.688 1 66.06 316 THR A N 1
ATOM 2454 C CA . THR A 1 316 ? 24.672 11.945 -14.57 1 66.06 316 THR A CA 1
ATOM 2455 C C . THR A 1 316 ? 26.141 11.695 -14.242 1 66.06 316 THR A C 1
ATOM 2457 O O . THR A 1 316 ? 26.594 10.547 -14.203 1 66.06 316 THR A O 1
ATOM 2460 N N . ARG A 1 317 ? 26.906 12.789 -14.039 1 55.97 317 ARG A N 1
ATOM 2461 C CA . ARG A 1 317 ? 28.344 12.844 -13.797 1 55.97 317 ARG A CA 1
ATOM 2462 C C . ARG A 1 317 ? 28.672 12.375 -12.383 1 55.97 317 ARG A C 1
ATOM 2464 O O . ARG A 1 317 ? 29.719 11.766 -12.156 1 55.97 317 ARG A O 1
ATOM 2471 N N . GLU A 1 318 ? 27.906 12.656 -11.328 1 64.81 318 GLU A N 1
ATOM 2472 C CA . GLU A 1 318 ? 28.312 12.25 -9.984 1 64.81 318 GLU A CA 1
ATOM 2473 C C . GLU A 1 318 ? 27.531 11.023 -9.516 1 64.81 318 GLU A C 1
ATOM 2475 O O . GLU A 1 318 ? 26.312 11.094 -9.336 1 64.81 318 GLU A O 1
ATOM 2480 N N . ASN A 1 319 ? 28.203 9.789 -9.695 1 72.94 319 ASN A N 1
ATOM 2481 C CA . ASN A 1 319 ? 27.641 8.508 -9.289 1 72.94 319 ASN A CA 1
ATOM 2482 C C . ASN A 1 319 ? 27.953 8.188 -7.832 1 72.94 319 ASN A C 1
ATOM 2484 O O . ASN A 1 319 ? 28.844 7.379 -7.551 1 72.94 319 ASN A O 1
ATOM 2488 N N . LEU A 1 320 ? 27.172 8.828 -6.973 1 82.44 320 LEU A N 1
ATOM 2489 C CA . LEU A 1 320 ? 27.438 8.727 -5.539 1 82.44 320 LEU A CA 1
ATOM 2490 C C . LEU A 1 320 ? 27 7.367 -5.004 1 82.44 320 LEU A C 1
ATOM 2492 O O . LEU A 1 320 ? 27.531 6.883 -4.008 1 82.44 320 LEU A O 1
ATOM 2496 N N . THR A 1 321 ? 26.047 6.789 -5.648 1 95.12 321 THR A N 1
ATOM 2497 C CA . THR A 1 321 ? 25.531 5.5 -5.203 1 95.12 321 THR A CA 1
ATOM 2498 C C . THR A 1 321 ? 25.359 4.547 -6.387 1 95.12 321 THR A C 1
ATOM 2500 O O . THR A 1 321 ? 25.422 4.969 -7.543 1 95.12 321 THR A O 1
ATOM 2503 N N . ASP A 1 322 ? 25.234 3.236 -6.039 1 95.31 322 ASP A N 1
ATOM 2504 C CA . ASP A 1 322 ? 24.922 2.246 -7.07 1 95.31 322 ASP A CA 1
ATOM 2505 C C . ASP A 1 322 ? 23.672 2.633 -7.852 1 95.31 322 ASP A C 1
ATOM 2507 O O . ASP A 1 322 ? 23.578 2.354 -9.047 1 95.31 322 ASP A O 1
ATOM 2511 N N . LEU A 1 323 ? 22.719 3.26 -7.188 1 96.38 323 LEU A N 1
ATOM 2512 C CA . LEU A 1 323 ? 21.469 3.656 -7.84 1 96.38 323 LEU A CA 1
ATOM 2513 C C . LEU A 1 323 ? 21.719 4.766 -8.859 1 96.38 323 LEU A C 1
ATOM 2515 O O . LEU A 1 323 ? 21.125 4.762 -9.938 1 96.38 323 LEU A O 1
ATOM 2519 N N . ASP A 1 324 ? 22.625 5.672 -8.555 1 94.25 324 ASP A N 1
ATOM 2520 C CA . ASP A 1 324 ? 22.984 6.746 -9.477 1 94.25 324 ASP A CA 1
ATOM 2521 C C . ASP A 1 324 ? 23.703 6.199 -10.703 1 94.25 324 ASP A C 1
ATOM 2523 O O . ASP A 1 324 ? 23.656 6.801 -11.781 1 94.25 324 ASP A O 1
ATOM 2527 N N . ALA A 1 325 ? 24.297 5.051 -10.57 1 94.38 325 ALA A N 1
ATOM 2528 C CA . ALA A 1 325 ? 25.172 4.488 -11.602 1 94.38 325 ALA A CA 1
ATOM 2529 C C . ALA A 1 325 ? 24.391 3.568 -12.531 1 94.38 325 ALA A C 1
ATOM 2531 O O . ALA A 1 325 ? 24.938 3.037 -13.5 1 94.38 325 ALA A O 1
ATOM 2532 N N . LEU A 1 326 ? 23.109 3.406 -12.312 1 95.81 326 LEU A N 1
ATOM 2533 C CA . LEU A 1 326 ? 22.281 2.529 -13.141 1 95.81 326 LEU A CA 1
ATOM 2534 C C . LEU A 1 326 ? 22.156 3.084 -14.562 1 95.81 326 LEU A C 1
ATOM 2536 O O . LEU A 1 326 ? 21.812 4.25 -14.742 1 95.81 326 LEU A O 1
ATOM 2540 N N . GLY A 1 327 ? 22.484 2.266 -15.516 1 95.38 327 GLY A N 1
ATOM 2541 C CA . GLY A 1 327 ? 22.219 2.604 -16.906 1 95.38 327 GLY A CA 1
ATOM 2542 C C . GLY A 1 327 ? 20.797 2.277 -17.328 1 95.38 327 GLY A C 1
ATOM 2543 O O . GLY A 1 327 ? 19.922 2.066 -16.5 1 95.38 327 GLY A O 1
ATOM 2544 N N . THR A 1 328 ? 20.531 2.32 -18.656 1 96.38 328 THR A N 1
ATOM 2545 C CA . THR A 1 328 ? 19.203 2.023 -19.188 1 96.38 328 THR A CA 1
ATOM 2546 C C . THR A 1 328 ? 19.297 0.994 -20.312 1 96.38 328 THR A C 1
ATOM 2548 O O . THR A 1 328 ? 20.219 1.034 -21.125 1 96.38 328 THR A O 1
ATOM 2551 N N . SER A 1 329 ? 18.391 0.06 -20.328 1 96.12 329 SER A N 1
ATOM 2552 C CA . SER A 1 329 ? 18.344 -0.976 -21.344 1 96.12 329 SER A CA 1
ATOM 2553 C C . SER A 1 329 ? 17.672 -0.466 -22.625 1 96.12 329 SER A C 1
ATOM 2555 O O . SER A 1 329 ? 16.656 0.228 -22.547 1 96.12 329 SER A O 1
ATOM 2557 N N . GLU A 1 330 ? 18.219 -0.778 -23.734 1 92.06 330 GLU A N 1
ATOM 2558 C CA . GLU A 1 330 ? 17.594 -0.461 -25.016 1 92.06 330 GLU A CA 1
ATOM 2559 C C . GLU A 1 330 ? 16.672 -1.59 -25.484 1 92.06 330 GLU A C 1
ATOM 2561 O O . GLU A 1 330 ? 15.773 -1.371 -26.297 1 92.06 330 GLU A O 1
ATOM 2566 N N . LEU A 1 331 ? 16.938 -2.725 -24.953 1 92.94 331 LEU A N 1
ATOM 2567 C CA . LEU A 1 331 ? 16.203 -3.914 -25.359 1 92.94 331 LEU A CA 1
ATOM 2568 C C . LEU A 1 331 ? 14.922 -4.066 -24.531 1 92.94 331 LEU A C 1
ATOM 2570 O O . LEU A 1 331 ? 13.984 -4.742 -24.953 1 92.94 331 LEU A O 1
ATOM 2574 N N . GLY A 1 332 ? 14.945 -3.473 -23.344 1 94.12 332 GLY A N 1
ATOM 2575 C CA . GLY A 1 332 ? 13.859 -3.664 -22.391 1 94.12 332 GLY A CA 1
ATOM 2576 C C . GLY A 1 332 ? 12.5 -3.287 -22.969 1 94.12 332 GLY A C 1
ATOM 2577 O O . GLY A 1 332 ? 11.516 -3.994 -22.75 1 94.12 332 GLY A O 1
ATOM 2578 N N . SER A 1 333 ? 12.461 -2.252 -23.75 1 92.94 333 SER A N 1
ATOM 2579 C CA . SER A 1 333 ? 11.195 -1.79 -24.328 1 92.94 333 SER A CA 1
ATOM 2580 C C . SER A 1 333 ? 10.672 -2.771 -25.359 1 92.94 333 SER A C 1
ATOM 2582 O O . SER A 1 333 ? 9.461 -2.959 -25.484 1 92.94 333 SER A O 1
ATOM 2584 N N . LEU A 1 334 ? 11.562 -3.383 -26.062 1 92.5 334 LEU A N 1
ATOM 2585 C CA . LEU A 1 334 ? 11.164 -4.367 -27.062 1 92.5 334 LEU A CA 1
ATOM 2586 C C . LEU A 1 334 ? 10.594 -5.617 -26.406 1 92.5 334 LEU A C 1
ATOM 2588 O O . LEU A 1 334 ? 9.57 -6.145 -26.844 1 92.5 334 LEU A O 1
ATOM 2592 N N . LEU A 1 335 ? 11.281 -6.043 -25.406 1 94.62 335 LEU A N 1
ATOM 2593 C CA . LEU A 1 335 ? 10.789 -7.188 -24.656 1 94.62 335 LEU A CA 1
ATOM 2594 C C . LEU A 1 335 ? 9.414 -6.898 -24.062 1 94.62 335 LEU A C 1
ATOM 2596 O O . LEU A 1 335 ? 8.516 -7.742 -24.125 1 94.62 335 LEU A O 1
ATOM 2600 N N . LEU A 1 336 ? 9.289 -5.719 -23.516 1 95.06 336 LEU A N 1
ATOM 2601 C CA . LEU A 1 336 ? 8.039 -5.301 -22.906 1 95.06 336 LEU A CA 1
ATOM 2602 C C . LEU A 1 336 ? 6.898 -5.316 -23.922 1 95.06 336 LEU A C 1
ATOM 2604 O O . LEU A 1 336 ? 5.812 -5.824 -23.641 1 95.06 336 LEU A O 1
ATOM 2608 N N . ASP A 1 337 ? 7.117 -4.785 -25.094 1 93.12 337 ASP A N 1
ATOM 2609 C CA . ASP A 1 337 ? 6.098 -4.695 -26.141 1 93.12 337 ASP A CA 1
ATOM 2610 C C . ASP A 1 337 ? 5.609 -6.082 -26.547 1 93.12 337 ASP A C 1
ATOM 2612 O O . ASP A 1 337 ? 4.418 -6.273 -26.797 1 93.12 337 ASP A O 1
ATOM 2616 N N . SER A 1 338 ? 6.543 -6.953 -26.531 1 93.06 338 SER A N 1
ATOM 2617 C CA . SER A 1 338 ? 6.203 -8.32 -26.922 1 93.06 338 SER A CA 1
ATOM 2618 C C . SER A 1 338 ? 5.469 -9.055 -25.812 1 93.06 338 SER A C 1
ATOM 2620 O O . SER A 1 338 ? 4.582 -9.867 -26.078 1 93.06 338 SER A O 1
ATOM 2622 N N . MET A 1 339 ? 5.727 -8.742 -24.578 1 95.81 339 MET A N 1
ATOM 2623 C CA . MET A 1 339 ? 5.238 -9.547 -23.469 1 95.81 339 MET A CA 1
ATOM 2624 C C . MET A 1 339 ? 3.922 -8.992 -22.938 1 95.81 339 MET A C 1
ATOM 2626 O O . MET A 1 339 ? 3.107 -9.734 -22.375 1 95.81 339 MET A O 1
ATOM 2630 N N . GLN A 1 340 ? 3.727 -7.723 -22.984 1 94.62 340 GLN A N 1
ATOM 2631 C CA . GLN A 1 340 ? 2.631 -7.062 -22.281 1 94.62 340 GLN A CA 1
ATOM 2632 C C . GLN A 1 340 ? 1.279 -7.598 -22.75 1 94.62 340 GLN A C 1
ATOM 2634 O O . GLN A 1 340 ? 0.302 -7.559 -22 1 94.62 340 GLN A O 1
ATOM 2639 N N . ASN A 1 341 ? 1.19 -8.031 -24.047 1 93.19 341 ASN A N 1
ATOM 2640 C CA . ASN A 1 341 ? 0.006 -8.688 -24.594 1 93.19 341 ASN A CA 1
ATOM 2641 C C . ASN A 1 341 ? 0.356 -10.016 -25.266 1 93.19 341 ASN A C 1
ATOM 2643 O O . ASN A 1 341 ? 0.614 -10.062 -26.469 1 93.19 341 ASN A O 1
ATOM 2647 N N . THR A 1 342 ? 0.453 -11.016 -24.438 1 94.38 342 THR A N 1
ATOM 2648 C CA . THR A 1 342 ? 0.89 -12.312 -24.938 1 94.38 342 THR A CA 1
ATOM 2649 C C . THR A 1 342 ? -0.066 -13.414 -24.484 1 94.38 342 THR A C 1
ATOM 2651 O O . THR A 1 342 ? -0.584 -13.367 -23.359 1 94.38 342 THR A O 1
ATOM 2654 N N . VAL A 1 343 ? -0.314 -14.32 -25.359 1 94.25 343 VAL A N 1
ATOM 2655 C CA . VAL A 1 343 ? -1.093 -15.516 -25.047 1 94.25 343 VAL A CA 1
ATOM 2656 C C . VAL A 1 343 ? -0.248 -16.766 -25.312 1 94.25 343 VAL A C 1
ATOM 2658 O O . VAL A 1 343 ? 0.376 -16.891 -26.375 1 94.25 343 VAL A O 1
ATOM 2661 N N . LEU A 1 344 ? -0.147 -17.562 -24.328 1 93.88 344 LEU A N 1
ATOM 2662 C CA . LEU A 1 344 ? 0.498 -18.859 -24.516 1 93.88 344 LEU A CA 1
ATOM 2663 C C . LEU A 1 344 ? -0.528 -19.938 -24.875 1 93.88 344 LEU A C 1
ATOM 2665 O O . LEU A 1 344 ? -1.482 -20.156 -24.125 1 93.88 344 LEU A O 1
ATOM 2669 N N . LYS A 1 345 ? -0.424 -20.562 -25.906 1 80.62 345 LYS A N 1
ATOM 2670 C CA . LYS A 1 345 ? -1.359 -21.562 -26.406 1 80.62 345 LYS A CA 1
ATOM 2671 C C . LYS A 1 345 ? -1.34 -22.812 -25.531 1 80.62 345 LYS A C 1
ATOM 2673 O O . LYS A 1 345 ? -2.385 -23.422 -25.281 1 80.62 345 LYS A O 1
ATOM 2678 N N . THR A 1 346 ? -0.22 -23.25 -25.125 1 84.38 346 THR A N 1
ATOM 2679 C CA . THR A 1 346 ? -0.066 -24.469 -24.344 1 84.38 346 THR A CA 1
ATOM 2680 C C . THR A 1 346 ? 0.586 -24.188 -23 1 84.38 346 THR A C 1
ATOM 2682 O O . THR A 1 346 ? 1.553 -24.844 -22.625 1 84.38 346 THR A O 1
ATOM 2685 N N . ALA A 1 347 ? -0.01 -23.312 -22.188 1 92.19 347 ALA A N 1
ATOM 2686 C CA . ALA A 1 347 ? 0.546 -22.984 -20.875 1 92.19 347 ALA A CA 1
ATOM 2687 C C . ALA A 1 347 ? 0.249 -24.109 -19.875 1 92.19 347 ALA A C 1
ATOM 2689 O O . ALA A 1 347 ? -0.77 -24.797 -19.984 1 92.19 347 ALA A O 1
ATOM 2690 N N . LEU A 1 348 ? 1.115 -24.359 -18.969 1 94.94 348 LEU A N 1
ATOM 2691 C CA . LEU A 1 348 ? 0.955 -25.406 -17.953 1 94.94 348 LEU A CA 1
ATOM 2692 C C . LEU A 1 348 ? -0.106 -25.016 -16.938 1 94.94 348 LEU A C 1
ATOM 2694 O O . LEU A 1 348 ? -0.785 -25.875 -16.375 1 94.94 348 LEU A O 1
ATOM 2698 N N . SER A 1 349 ? -0.23 -23.703 -16.609 1 93.75 349 SER A N 1
ATOM 2699 C CA . SER A 1 349 ? -1.135 -23.219 -15.57 1 93.75 349 SER A CA 1
ATOM 2700 C C . SER A 1 349 ? -2.561 -23.094 -16.094 1 93.75 349 SER A C 1
ATOM 2702 O O . SER A 1 349 ? -3.457 -22.641 -15.375 1 93.75 349 SER A O 1
ATOM 2704 N N . GLY A 1 350 ? -2.824 -23.547 -17.281 1 87.94 350 GLY A N 1
ATOM 2705 C CA . GLY A 1 350 ? -4.098 -23.328 -17.953 1 87.94 350 GLY A CA 1
ATOM 2706 C C . GLY A 1 350 ? -4.043 -22.203 -18.984 1 87.94 350 GLY A C 1
ATOM 2707 O O . GLY A 1 350 ? -3.184 -22.203 -19.859 1 87.94 350 GLY A O 1
ATOM 2708 N N . GLU A 1 351 ? -4.906 -21.281 -18.844 1 83.69 351 GLU A N 1
ATOM 2709 C CA . GLU A 1 351 ? -4.84 -20.141 -19.734 1 83.69 351 GLU A CA 1
ATOM 2710 C C . GLU A 1 351 ? -3.873 -19.078 -19.203 1 83.69 351 GLU A C 1
ATOM 2712 O O . GLU A 1 351 ? -4.004 -18.625 -18.078 1 83.69 351 GLU A O 1
ATOM 2717 N N . PHE A 1 352 ? -2.795 -18.875 -19.906 1 93.88 352 PHE A N 1
ATOM 2718 C CA . PHE A 1 352 ? -1.842 -17.812 -19.578 1 93.88 352 PHE A CA 1
ATOM 2719 C C . PHE A 1 352 ? -1.925 -16.688 -20.594 1 93.88 352 PHE A C 1
ATOM 2721 O O . PHE A 1 352 ? -1.3 -16.734 -21.656 1 93.88 352 PHE A O 1
ATOM 2728 N N . ARG A 1 353 ? -2.744 -15.781 -20.312 1 94.75 353 ARG A N 1
ATOM 2729 C CA . ARG A 1 353 ? -2.986 -14.617 -21.156 1 94.75 353 ARG A CA 1
ATOM 2730 C C . ARG A 1 353 ? -2.664 -13.32 -20.406 1 94.75 353 ARG A C 1
ATOM 2732 O O . ARG A 1 353 ? -3.281 -13.016 -19.391 1 94.75 353 ARG A O 1
ATOM 2739 N N . LEU A 1 354 ? -1.623 -12.617 -20.891 1 96.06 354 LEU A N 1
ATOM 2740 C CA . LEU A 1 354 ? -1.267 -11.312 -20.359 1 96.06 354 LEU A CA 1
ATOM 2741 C C . LEU A 1 354 ? -1.948 -10.195 -21.156 1 96.06 354 LEU A C 1
ATOM 2743 O O . LEU A 1 354 ? -1.851 -10.148 -22.375 1 96.06 354 LEU A O 1
ATOM 2747 N N . ILE A 1 355 ? -2.699 -9.422 -20.484 1 95 355 ILE A N 1
ATOM 2748 C CA . ILE A 1 355 ? -3.311 -8.227 -21.062 1 95 355 ILE A CA 1
ATOM 2749 C C . ILE A 1 355 ? -2.795 -6.98 -20.344 1 95 355 ILE A C 1
ATOM 2751 O O . ILE A 1 355 ? -3.023 -6.801 -19.156 1 95 355 ILE A O 1
ATOM 2755 N N . ASN A 1 356 ? -2.094 -6.145 -21 1 94.25 356 ASN A N 1
ATOM 2756 C CA . ASN A 1 356 ? -1.475 -4.945 -20.438 1 94.25 356 ASN A CA 1
ATOM 2757 C C . ASN A 1 356 ? -0.573 -5.281 -19.25 1 94.25 356 ASN A C 1
ATOM 2759 O O . ASN A 1 356 ? -0.65 -4.637 -18.203 1 94.25 356 ASN A O 1
ATOM 2763 N N . GLY A 1 357 ? 0.099 -6.383 -19.375 1 96.25 357 GLY A N 1
ATOM 2764 C CA . GLY A 1 357 ? 1.114 -6.758 -18.406 1 96.25 357 GLY A CA 1
ATOM 2765 C C . GLY A 1 357 ? 0.556 -7.527 -17.219 1 96.25 357 GLY A C 1
ATOM 2766 O O . GLY A 1 357 ? 1.284 -7.836 -16.281 1 96.25 357 GLY A O 1
ATOM 2767 N N . GLU A 1 358 ? -0.705 -7.863 -17.266 1 95.5 358 GLU A N 1
ATOM 2768 C CA . GLU A 1 358 ? -1.339 -8.539 -16.141 1 95.5 358 GLU A CA 1
ATOM 2769 C C . GLU A 1 358 ? -1.996 -9.844 -16.578 1 95.5 358 GLU A C 1
ATOM 2771 O O . GLU A 1 358 ? -2.678 -9.891 -17.594 1 95.5 358 GLU A O 1
ATOM 2776 N N . LEU A 1 359 ? -1.798 -10.875 -15.758 1 94.62 359 LEU A N 1
ATOM 2777 C CA . LEU A 1 359 ? -2.426 -12.156 -16.031 1 94.62 359 LEU A CA 1
ATOM 2778 C C . LEU A 1 359 ? -3.938 -12.078 -15.844 1 94.62 359 LEU A C 1
ATOM 2780 O O . LEU A 1 359 ? -4.418 -11.531 -14.852 1 94.62 359 LEU A O 1
ATOM 2784 N N . HIS A 1 360 ? -4.676 -12.531 -16.75 1 89.88 360 HIS A N 1
ATOM 2785 C CA . HIS A 1 360 ? -6.133 -12.469 -16.719 1 89.88 360 HIS A CA 1
ATOM 2786 C C . HIS A 1 360 ? -6.727 -13.727 -16.094 1 89.88 360 HIS A C 1
ATOM 2788 O O . HIS A 1 360 ? -6.238 -14.836 -16.344 1 89.88 360 HIS A O 1
ATOM 2794 N N . PRO A 1 361 ? -7.816 -13.414 -15.359 1 80.06 361 PRO A N 1
ATOM 2795 C CA . PRO A 1 361 ? -8.312 -14.492 -14.508 1 80.06 361 PRO A CA 1
ATOM 2796 C C . PRO A 1 361 ? -8.914 -15.641 -15.312 1 80.06 361 PRO A C 1
ATOM 2798 O O . PRO A 1 361 ? -9.422 -15.43 -16.422 1 80.06 361 PRO A O 1
ATOM 2801 N N . SER A 1 362 ? -8.695 -16.75 -14.68 1 81.31 362 SER A N 1
ATOM 2802 C CA . SER A 1 362 ? -9.297 -18.047 -14.992 1 81.31 362 SER A CA 1
ATOM 2803 C C . SER A 1 362 ? -10.336 -18.438 -13.953 1 81.31 362 SER A C 1
ATOM 2805 O O . SER A 1 362 ? -10.523 -17.734 -12.961 1 81.31 362 SER A O 1
ATOM 2807 N N . PRO A 1 363 ? -11.102 -19.484 -14.305 1 91.88 363 PRO A N 1
ATOM 2808 C CA . PRO A 1 363 ? -12.047 -19.953 -13.289 1 91.88 363 PRO A CA 1
ATOM 2809 C C . PRO A 1 363 ? -11.383 -20.203 -11.938 1 91.88 363 PRO A C 1
ATOM 2811 O O . PRO A 1 363 ? -10.188 -20.531 -11.883 1 91.88 363 PRO A O 1
ATOM 2814 N N . TYR A 1 364 ? -12.094 -19.875 -10.922 1 96.44 364 TYR A N 1
ATOM 2815 C CA . TYR A 1 364 ? -11.656 -20.234 -9.57 1 96.44 364 TYR A CA 1
ATOM 2816 C C . TYR A 1 364 ? -12.32 -21.516 -9.109 1 96.44 364 TYR A C 1
ATOM 2818 O O . TYR A 1 364 ? -13.477 -21.781 -9.438 1 96.44 364 TYR A O 1
ATOM 2826 N N . GLN A 1 365 ? -11.578 -22.312 -8.414 1 96.69 365 GLN A N 1
ATOM 2827 C CA . GLN A 1 365 ? -12.062 -23.531 -7.777 1 96.69 365 GLN A CA 1
ATOM 2828 C C . GLN A 1 365 ? -12.344 -23.297 -6.293 1 96.69 365 GLN A C 1
ATOM 2830 O O . GLN A 1 365 ? -11.578 -22.609 -5.613 1 96.69 365 GLN A O 1
ATOM 2835 N N . ILE A 1 366 ? -13.445 -23.75 -5.836 1 98.38 366 ILE A N 1
ATOM 2836 C CA . ILE A 1 366 ? -13.812 -23.688 -4.426 1 98.38 366 ILE A CA 1
ATOM 2837 C C . ILE A 1 366 ? -13.617 -25.062 -3.787 1 98.38 366 ILE A C 1
ATOM 2839 O O . ILE A 1 366 ? -14.047 -26.078 -4.336 1 98.38 366 ILE A O 1
ATOM 2843 N N . VAL A 1 367 ? -12.953 -25.078 -2.596 1 98.44 367 VAL A N 1
ATOM 2844 C CA . VAL A 1 367 ? -12.602 -26.359 -1.988 1 98.44 367 VAL A CA 1
ATOM 2845 C C . VAL A 1 367 ? -13.016 -26.359 -0.519 1 98.44 367 VAL A C 1
ATOM 2847 O O . VAL A 1 367 ? -13.242 -25.297 0.072 1 98.44 367 VAL A O 1
ATOM 2850 N N . ASN A 1 368 ? -13.219 -27.516 -0.014 1 98.56 368 ASN A N 1
ATOM 2851 C CA . ASN A 1 368 ? -13.469 -27.781 1.396 1 98.56 368 ASN A CA 1
ATOM 2852 C C . ASN A 1 368 ? -12.336 -28.594 2.025 1 98.56 368 ASN A C 1
ATOM 2854 O O . ASN A 1 368 ? -11.969 -29.656 1.513 1 98.56 368 ASN A O 1
ATOM 2858 N N . ILE A 1 369 ? -11.727 -28.031 3.078 1 98.31 369 ILE A N 1
ATOM 2859 C CA . ILE A 1 369 ? -10.617 -28.734 3.727 1 98.31 369 ILE A CA 1
ATOM 2860 C C . ILE A 1 369 ? -11.164 -29.844 4.625 1 98.31 369 ILE A C 1
ATOM 2862 O O . ILE A 1 369 ? -11.922 -29.578 5.559 1 98.31 369 ILE A O 1
ATOM 2866 N N . VAL A 1 370 ? -10.836 -31.047 4.312 1 95.75 370 VAL A N 1
ATOM 2867 C CA . VAL A 1 370 ? -11.234 -32.25 5.039 1 95.75 370 VAL A CA 1
ATOM 2868 C C . VAL A 1 370 ? -10.031 -33.188 5.211 1 95.75 370 VAL A C 1
ATOM 2870 O O . VAL A 1 370 ? -9.312 -33.469 4.246 1 95.75 370 VAL A O 1
ATOM 2873 N N . GLY A 1 371 ? -9.836 -33.656 6.402 1 94.12 371 GLY A N 1
ATOM 2874 C CA . GLY A 1 371 ? -8.633 -34.438 6.645 1 94.12 371 GLY A CA 1
ATOM 2875 C C . GLY A 1 371 ? -7.355 -33.625 6.461 1 94.12 371 GLY A C 1
ATOM 2876 O O . GLY A 1 371 ? -7.199 -32.562 7.043 1 94.12 371 GLY A O 1
ATOM 2877 N N . THR A 1 372 ? -6.406 -34.125 5.656 1 91.25 372 THR A N 1
ATOM 2878 C CA . THR A 1 372 ? -5.156 -33.438 5.41 1 91.25 372 THR A CA 1
ATOM 2879 C C . THR A 1 372 ? -5.156 -32.781 4.027 1 91.25 372 THR A C 1
ATOM 2881 O O . THR A 1 372 ? -4.152 -32.219 3.602 1 91.25 372 THR A O 1
ATOM 2884 N N . GLY A 1 373 ? -6.301 -32.906 3.393 1 89.62 373 GLY A N 1
ATOM 2885 C CA . GLY A 1 373 ? -6.363 -32.406 2.033 1 89.62 373 GLY A CA 1
ATOM 2886 C C . GLY A 1 373 ? -7.559 -31.5 1.786 1 89.62 373 GLY A C 1
ATOM 2887 O O . GLY A 1 373 ? -7.996 -30.781 2.686 1 89.62 373 GLY A O 1
ATOM 2888 N N . GLN A 1 374 ? -7.836 -31.359 0.55 1 94.38 374 GLN A N 1
ATOM 2889 C CA . GLN A 1 374 ? -8.961 -30.531 0.135 1 94.38 374 GLN A CA 1
ATOM 2890 C C . GLN A 1 374 ? -9.844 -31.281 -0.869 1 94.38 374 GLN A C 1
ATOM 2892 O O . GLN A 1 374 ? -9.367 -32.156 -1.605 1 94.38 374 GLN A O 1
ATOM 2897 N N . ARG A 1 375 ? -11.125 -31.047 -0.812 1 95.88 375 ARG A N 1
ATOM 2898 C CA . ARG A 1 375 ? -12.117 -31.578 -1.74 1 95.88 375 ARG A CA 1
ATOM 2899 C C . ARG A 1 375 ? -12.75 -30.469 -2.564 1 95.88 375 ARG A C 1
ATOM 2901 O O . ARG A 1 375 ? -13.172 -29.438 -2.016 1 95.88 375 ARG A O 1
ATOM 2908 N N . SER A 1 376 ? -12.742 -30.656 -3.902 1 96.06 376 SER A N 1
ATOM 2909 C CA . SER A 1 376 ? -13.406 -29.688 -4.758 1 96.06 376 SER A CA 1
ATOM 2910 C C . SER A 1 376 ? -14.922 -29.703 -4.547 1 96.06 376 SER A C 1
ATOM 2912 O O . SER A 1 376 ? -15.547 -30.766 -4.566 1 96.06 376 SER A O 1
ATOM 2914 N N . ILE A 1 377 ? -15.508 -28.562 -4.336 1 97.19 377 ILE A N 1
ATOM 2915 C CA . ILE A 1 377 ? -16.953 -28.531 -4.098 1 97.19 377 ILE A CA 1
ATOM 2916 C C . ILE A 1 377 ? -17.625 -27.609 -5.113 1 97.19 377 ILE A C 1
ATOM 2918 O O . ILE A 1 377 ? -18.844 -27.438 -5.086 1 97.19 377 ILE A O 1
ATOM 2922 N N . GLY A 1 378 ? -16.875 -27 -5.988 1 96.75 378 GLY A N 1
ATOM 2923 C CA . GLY A 1 378 ? -17.453 -26.172 -7.027 1 96.75 378 GLY A CA 1
ATOM 2924 C C . GLY A 1 378 ? -16.469 -25.219 -7.66 1 96.75 378 GLY A C 1
ATOM 2925 O O . GLY A 1 378 ? -15.266 -25.312 -7.414 1 96.75 378 GLY A O 1
ATOM 2926 N N . PHE A 1 379 ? -17.016 -24.359 -8.547 1 96.69 379 PHE A N 1
ATOM 2927 C CA . PHE A 1 379 ? -16.234 -23.391 -9.305 1 96.69 379 PHE A CA 1
ATOM 2928 C C . PHE A 1 379 ? -16.938 -22.047 -9.367 1 96.69 379 PHE A C 1
ATOM 2930 O O . PHE A 1 379 ? -18.109 -21.938 -8.992 1 96.69 379 PHE A O 1
ATOM 2937 N N . TRP A 1 380 ? -16.172 -21.031 -9.742 1 96.31 380 TRP A N 1
ATOM 2938 C CA . TRP A 1 380 ? -16.734 -19.719 -10.023 1 96.31 380 TRP A CA 1
ATOM 2939 C C . TRP A 1 380 ? -16.156 -19.141 -11.312 1 96.31 380 TRP A C 1
ATOM 2941 O O . TRP A 1 380 ? -14.945 -19.203 -11.531 1 96.31 380 TRP A O 1
ATOM 2951 N N . THR A 1 381 ? -16.969 -18.609 -12.18 1 94.06 381 THR A N 1
ATOM 2952 C CA . THR A 1 381 ? -16.594 -17.812 -13.344 1 94.06 381 THR A CA 1
ATOM 2953 C C . THR A 1 381 ? -17.375 -16.516 -13.391 1 94.06 381 THR A C 1
ATOM 2955 O O . THR A 1 381 ? -18.469 -16.422 -12.805 1 94.06 381 THR A O 1
ATOM 2958 N N . GLU A 1 382 ? -16.75 -15.617 -14 1 91.06 382 GLU A N 1
ATOM 2959 C CA . GLU A 1 382 ? -17.438 -14.328 -14.109 1 91.06 382 GLU A CA 1
ATOM 2960 C C . GLU A 1 382 ? -18.766 -14.469 -14.852 1 91.06 382 GLU A C 1
ATOM 2962 O O . GLU A 1 382 ? -19.75 -13.812 -14.5 1 91.06 382 GLU A O 1
ATOM 2967 N N . LYS A 1 383 ? -18.859 -15.289 -15.758 1 88.62 383 LYS A N 1
ATOM 2968 C CA . LYS A 1 383 ? -20.031 -15.445 -16.625 1 88.62 383 LYS A CA 1
ATOM 2969 C C . LYS A 1 383 ? -21.125 -16.234 -15.922 1 88.62 383 LYS A C 1
ATOM 2971 O O . LYS A 1 383 ? -22.297 -15.852 -15.969 1 88.62 383 LYS A O 1
ATOM 2976 N N . ASP A 1 384 ? -20.781 -17.312 -15.156 1 90.5 384 ASP A N 1
ATOM 2977 C CA . ASP A 1 384 ? -21.781 -18.266 -14.688 1 90.5 384 ASP A CA 1
ATOM 2978 C C . ASP A 1 384 ? -21.969 -18.172 -13.172 1 90.5 384 ASP A C 1
ATOM 2980 O O . ASP A 1 384 ? -22.922 -18.719 -12.625 1 90.5 384 ASP A O 1
ATOM 2984 N N . GLY A 1 385 ? -21.078 -17.406 -12.562 1 93.56 385 GLY A N 1
ATOM 2985 C CA . GLY A 1 385 ? -21.125 -17.453 -11.109 1 93.56 385 GLY A CA 1
ATOM 2986 C C . GLY A 1 385 ? -20.719 -18.812 -10.547 1 93.56 385 GLY A C 1
ATOM 2987 O O . GLY A 1 385 ? -19.797 -19.453 -11.062 1 93.56 385 GLY A O 1
ATOM 2988 N N . ILE A 1 386 ? -21.328 -19.234 -9.477 1 95.62 386 ILE A N 1
ATOM 2989 C CA . ILE A 1 386 ? -21 -20.5 -8.812 1 95.62 386 ILE A CA 1
ATOM 2990 C C . ILE A 1 386 ? -21.625 -21.656 -9.578 1 95.62 386 ILE A C 1
ATOM 2992 O O . ILE A 1 386 ? -22.781 -21.578 -10.016 1 95.62 386 ILE A O 1
ATOM 2996 N N . SER A 1 387 ? -20.844 -22.688 -9.75 1 94.38 387 SER A N 1
ATOM 2997 C CA . SER A 1 387 ? -21.312 -23.938 -10.336 1 94.38 387 SER A CA 1
ATOM 2998 C C . SER A 1 387 ? -20.609 -25.141 -9.719 1 94.38 387 SER A C 1
ATOM 3000 O O . SER A 1 387 ? -19.484 -25.016 -9.211 1 94.38 387 SER A O 1
ATOM 3002 N N . TYR A 1 388 ? -21.25 -26.203 -9.711 1 92.12 388 TYR A N 1
ATOM 3003 C CA . TYR A 1 388 ? -20.641 -27.422 -9.188 1 92.12 388 TYR A CA 1
ATOM 3004 C C . TYR A 1 388 ? -19.578 -27.953 -10.141 1 92.12 388 TYR A C 1
ATOM 3006 O O . TYR A 1 388 ? -18.516 -28.391 -9.711 1 92.12 388 TYR A O 1
ATOM 3014 N N . LYS A 1 389 ? -19.891 -27.922 -11.445 1 90.06 389 LYS A N 1
ATOM 3015 C CA . LYS A 1 389 ? -18.953 -28.344 -12.477 1 90.06 389 LYS A CA 1
ATOM 3016 C C . LYS A 1 389 ? -18.672 -27.219 -13.469 1 90.06 389 LYS A C 1
ATOM 3018 O O . LYS A 1 389 ? -19.562 -26.406 -13.75 1 90.06 389 LYS A O 1
ATOM 3023 N N . LEU A 1 390 ? -17.469 -27.188 -13.867 1 87.31 390 LEU A N 1
ATOM 3024 C CA . LEU A 1 390 ? -17.125 -26.188 -14.867 1 87.31 390 LEU A CA 1
ATOM 3025 C C . LEU A 1 390 ? -17.719 -26.547 -16.219 1 87.31 390 LEU A C 1
ATOM 3027 O O . LEU A 1 390 ? -17.672 -27.703 -16.641 1 87.31 390 LEU A O 1
ATOM 3031 N N . LYS A 1 391 ? -18.578 -25.703 -16.703 1 72.19 391 LYS A N 1
ATOM 3032 C CA . LYS A 1 391 ? -19.109 -25.922 -18.047 1 72.19 391 LYS A CA 1
ATOM 3033 C C . LYS A 1 391 ? -18.016 -25.781 -19.109 1 72.19 391 LYS A C 1
ATOM 3035 O O . LYS A 1 391 ? -17.328 -24.766 -19.172 1 72.19 391 LYS A O 1
ATOM 3040 N N . ILE A 1 392 ? -17.641 -26.984 -19.531 1 57.41 392 ILE A N 1
ATOM 3041 C CA . ILE A 1 392 ? -16.719 -27 -20.656 1 57.41 392 ILE A CA 1
ATOM 3042 C C . ILE A 1 392 ? -17.5 -27.047 -21.969 1 57.41 392 ILE A C 1
ATOM 3044 O O . ILE A 1 392 ? -18.438 -27.844 -22.109 1 57.41 392 ILE A O 1
ATOM 3048 N N . ASP A 1 393 ? -17.234 -26.109 -23.109 1 53.62 393 ASP A N 1
ATOM 3049 C CA . ASP A 1 393 ? -17.719 -26.016 -24.484 1 53.62 393 ASP A CA 1
ATOM 3050 C C . ASP A 1 393 ? -19.219 -25.75 -24.516 1 53.62 393 ASP A C 1
ATOM 3052 O O . ASP A 1 393 ? -19.922 -26.266 -25.391 1 53.62 393 ASP A O 1
ATOM 3056 N N . GLY A 1 394 ? -19.875 -24.922 -23.609 1 49.84 394 GLY A N 1
ATOM 3057 C CA . GLY A 1 394 ? -21.234 -24.422 -23.812 1 49.84 394 GLY A CA 1
ATOM 3058 C C . GLY A 1 394 ? -22.297 -25.406 -23.359 1 49.84 394 GLY A C 1
ATOM 3059 O O . GLY A 1 394 ? -23.5 -25.109 -23.438 1 49.84 394 GLY A O 1
ATOM 3060 N N . LYS A 1 395 ? -22.094 -26.625 -23.359 1 48.94 395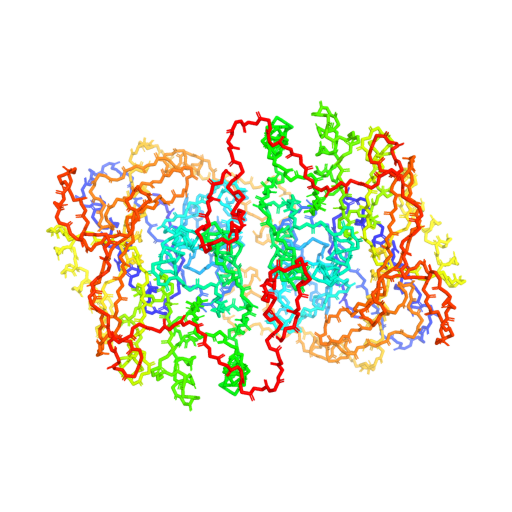 LYS A N 1
ATOM 3061 C CA . LYS A 1 395 ? -23.219 -27.516 -23.109 1 48.94 395 LYS A CA 1
ATOM 3062 C C . LYS A 1 395 ? -23.641 -27.469 -21.641 1 48.94 395 LYS A C 1
ATOM 3064 O O . LYS A 1 395 ? -22.797 -27.594 -20.75 1 48.94 395 LYS A O 1
ATOM 3069 N N . THR A 1 396 ? -24.766 -26.75 -21.406 1 49.12 396 THR A N 1
ATOM 3070 C CA . THR A 1 396 ? -25.422 -26.484 -20.125 1 49.12 396 THR A CA 1
ATOM 3071 C C . THR A 1 396 ? -25.703 -27.781 -19.391 1 49.12 396 THR A C 1
ATOM 3073 O O . THR A 1 396 ? -26.312 -28.703 -19.953 1 49.12 396 THR A O 1
ATOM 3076 N N . ALA A 1 397 ? -24.859 -28.078 -18.547 1 49.09 397 ALA A N 1
ATOM 3077 C CA . ALA A 1 397 ? -25.344 -29.188 -17.719 1 49.09 397 ALA A CA 1
ATOM 3078 C C . ALA A 1 397 ? -26.781 -28.953 -17.281 1 49.09 397 ALA A C 1
ATOM 3080 O O . ALA A 1 397 ? -27.141 -27.859 -16.859 1 49.09 397 ALA A O 1
ATOM 3081 N N . LYS A 1 398 ? -27.672 -29.594 -17.797 1 47.38 398 LYS A N 1
ATOM 3082 C CA . LYS A 1 398 ? -29.109 -29.516 -17.516 1 47.38 398 LYS A CA 1
ATOM 3083 C C . LYS A 1 398 ? -29.359 -29.141 -16.062 1 47.38 398 LYS A C 1
ATOM 3085 O O . LYS A 1 398 ? -30.281 -28.391 -15.758 1 47.38 398 LYS A O 1
ATOM 3090 N N . SER A 1 399 ? -29.25 -30.141 -15.062 1 49.62 399 SER A N 1
ATOM 3091 C CA . SER A 1 399 ? -29.875 -30.047 -13.75 1 49.62 399 SER A CA 1
ATOM 3092 C C . SER A 1 399 ? -29.281 -28.922 -12.922 1 49.62 399 SER A C 1
ATOM 3094 O O . SER A 1 399 ? -28.391 -28.219 -13.391 1 49.62 399 SER A O 1
ATOM 3096 N N . ASN A 1 400 ? -29.141 -29.062 -11.438 1 56.41 400 ASN A N 1
ATOM 3097 C CA . ASN A 1 400 ? -28.875 -28.422 -10.156 1 56.41 400 ASN A CA 1
ATOM 3098 C C . ASN A 1 400 ? -27.438 -27.906 -10.07 1 56.41 400 ASN A C 1
ATOM 3100 O O . ASN A 1 400 ? -26.781 -28.062 -9.039 1 56.41 400 ASN A O 1
ATOM 3104 N N . ASN A 1 401 ? -26.906 -27.359 -11.094 1 70.69 401 ASN A N 1
ATOM 3105 C CA . ASN A 1 401 ? -25.5 -26.969 -11.148 1 70.69 401 ASN A CA 1
ATOM 3106 C C . ASN A 1 401 ? -25.297 -25.594 -10.516 1 70.69 401 ASN A C 1
ATOM 3108 O O . ASN A 1 401 ? -24.172 -25.094 -10.469 1 70.69 401 ASN A O 1
ATOM 3112 N N . LYS A 1 402 ? -26.172 -25.047 -10.023 1 76.44 402 LYS A N 1
ATOM 3113 C CA . LYS A 1 402 ? -26.016 -23.656 -9.578 1 76.44 402 LYS A CA 1
ATOM 3114 C C . LYS A 1 402 ? -25.688 -23.594 -8.086 1 76.44 402 LYS A C 1
ATOM 3116 O O . LYS A 1 402 ? -25.812 -22.547 -7.461 1 76.44 402 LYS A O 1
ATOM 3121 N N . GLN A 1 403 ? -25.266 -24.844 -7.688 1 83.88 403 GLN A N 1
ATOM 3122 C CA . GLN A 1 403 ? -24.953 -24.875 -6.262 1 83.88 403 GLN A CA 1
ATOM 3123 C C . GLN A 1 403 ? -23.609 -25.562 -6.004 1 83.88 403 GLN A C 1
ATOM 3125 O O . GLN A 1 403 ? -23.125 -26.312 -6.848 1 83.88 403 GLN A O 1
ATOM 3130 N N . LEU A 1 404 ? -23.078 -25.312 -4.836 1 94.19 404 LEU A N 1
ATOM 3131 C CA . LEU A 1 404 ? -21.859 -25.969 -4.387 1 94.19 404 LEU A CA 1
ATOM 3132 C C . LEU A 1 404 ? -22.141 -27.406 -3.949 1 94.19 404 LEU A C 1
ATOM 3134 O O . LEU A 1 404 ? -23.281 -27.75 -3.621 1 94.19 404 LEU A O 1
ATOM 3138 N N . GLY A 1 405 ? -21.141 -28.234 -4.062 1 92.88 405 GLY A N 1
ATOM 3139 C CA . GLY A 1 405 ? -21.266 -29.562 -3.504 1 92.88 405 GLY A CA 1
ATOM 3140 C C . GLY A 1 405 ? -21.438 -29.578 -1.996 1 92.88 405 GLY A C 1
ATOM 3141 O O . GLY A 1 405 ? -21.391 -28.516 -1.358 1 92.88 405 GLY A O 1
ATOM 3142 N N . ALA A 1 406 ? -21.625 -30.766 -1.48 1 93.75 406 ALA A N 1
ATOM 3143 C CA . ALA A 1 406 ? -21.812 -30.922 -0.041 1 93.75 406 ALA A CA 1
ATOM 3144 C C . ALA A 1 406 ? -20.594 -30.422 0.729 1 93.75 406 ALA A C 1
ATOM 3146 O O . ALA A 1 406 ? -19.453 -30.641 0.32 1 93.75 406 ALA A O 1
ATOM 3147 N N . ILE A 1 407 ? -20.828 -29.719 1.822 1 96.81 407 ILE A N 1
ATOM 3148 C CA . ILE A 1 407 ? -19.766 -29.109 2.609 1 96.81 407 ILE A CA 1
ATOM 3149 C C . ILE A 1 407 ? -19.766 -29.688 4.02 1 96.81 407 ILE A C 1
ATOM 3151 O O . ILE A 1 407 ? -20.828 -29.875 4.617 1 96.81 407 ILE A O 1
ATOM 3155 N N . ILE A 1 408 ? -18.641 -30.078 4.488 1 97.44 408 ILE A N 1
ATOM 3156 C CA . ILE A 1 408 ? -18.422 -30.328 5.91 1 97.44 408 ILE A CA 1
ATOM 3157 C C . ILE A 1 408 ? -17.906 -29.047 6.582 1 97.44 408 ILE A C 1
ATOM 3159 O O . ILE A 1 408 ? -16.812 -28.578 6.25 1 97.44 408 ILE A O 1
ATOM 3163 N N . TRP A 1 409 ? -18.688 -28.578 7.484 1 97.94 409 TRP A N 1
ATOM 3164 C CA . TRP A 1 409 ? -18.344 -27.344 8.164 1 97.94 409 TRP A CA 1
ATOM 3165 C C . TRP A 1 409 ? -17.531 -27.625 9.43 1 97.94 409 TRP A C 1
ATOM 3167 O O . TRP A 1 409 ? -17.406 -28.766 9.859 1 97.94 409 TRP A O 1
ATOM 3177 N N . PRO A 1 410 ? -16.875 -26.531 10 1 97.94 410 PRO A N 1
ATOM 3178 C CA . PRO A 1 410 ? -16.203 -26.75 11.273 1 97.94 410 PRO A CA 1
ATOM 3179 C C . PRO A 1 410 ? -17.078 -27.469 12.297 1 97.94 410 PRO A C 1
ATOM 3181 O O . PRO A 1 410 ? -18.281 -27.203 12.367 1 97.94 410 PRO A O 1
ATOM 3184 N N . GLY A 1 411 ? -16.453 -28.344 13.07 1 96.38 411 GLY A N 1
ATOM 3185 C CA . GLY A 1 411 ? -17.203 -29.156 14.016 1 96.38 411 GLY A CA 1
ATOM 3186 C C . GLY A 1 411 ? -17.828 -30.391 13.383 1 96.38 411 GLY A C 1
ATOM 3187 O O . GLY A 1 411 ? -18.672 -31.047 13.984 1 96.38 411 GLY A O 1
ATOM 3188 N N . GLU A 1 412 ? -17.469 -30.641 12.141 1 94.62 412 GLU A N 1
ATOM 3189 C CA . GLU A 1 412 ? -17.953 -31.797 11.375 1 94.62 412 GLU A CA 1
ATOM 3190 C C . GLU A 1 412 ? -19.453 -31.703 11.148 1 94.62 412 GLU A C 1
ATOM 3192 O O . GLU A 1 412 ? -20.156 -32.719 11.18 1 94.62 412 GLU A O 1
ATOM 3197 N N . SER A 1 413 ? -19.922 -30.547 11.008 1 93.56 413 SER A N 1
ATOM 3198 C CA . SER A 1 413 ? -21.328 -30.297 10.766 1 93.56 413 SER A CA 1
ATOM 3199 C C . SER A 1 413 ? -21.656 -30.312 9.273 1 93.56 413 SER A C 1
ATOM 3201 O O . SER A 1 413 ? -20.797 -29.969 8.453 1 93.56 413 SER A O 1
ATOM 3203 N N . THR A 1 414 ? -22.891 -30.641 8.945 1 93.94 414 THR A N 1
ATOM 3204 C CA . THR A 1 414 ? -23.328 -30.562 7.555 1 93.94 414 THR A CA 1
ATOM 3205 C C . THR A 1 414 ? -24.391 -29.469 7.387 1 93.94 414 THR A C 1
ATOM 3207 O O . THR A 1 414 ? -24.906 -29.266 6.289 1 93.94 414 THR A O 1
ATOM 3210 N N . ILE A 1 415 ? -24.625 -28.875 8.461 1 93.69 415 ILE A N 1
ATOM 3211 C CA . ILE A 1 415 ? -25.547 -27.75 8.445 1 93.69 415 ILE A CA 1
ATOM 3212 C C . ILE A 1 415 ? -24.781 -26.453 8.227 1 93.69 415 ILE A C 1
ATOM 3214 O O . ILE A 1 415 ? -23.844 -26.141 8.961 1 93.69 415 ILE A O 1
ATOM 3218 N N . SER A 1 416 ? -25.188 -25.734 7.242 1 94.75 416 SER A N 1
ATOM 3219 C CA . SER A 1 416 ? -24.5 -24.484 6.93 1 94.75 416 SER A CA 1
ATOM 3220 C C . SER A 1 416 ? -24.656 -23.469 8.062 1 94.75 416 SER A C 1
ATOM 3222 O O . SER A 1 416 ? -25.75 -23.312 8.617 1 94.75 416 SER A O 1
ATOM 3224 N N . PRO A 1 417 ? -23.625 -22.781 8.406 1 96.25 417 PRO A N 1
ATOM 3225 C CA . PRO A 1 417 ? -23.719 -21.75 9.438 1 96.25 417 PRO A CA 1
ATOM 3226 C C . PRO A 1 417 ? -24.641 -20.594 9.039 1 96.25 417 PRO A C 1
ATOM 3228 O O . PRO A 1 417 ? -24.672 -20.203 7.871 1 96.25 417 PRO A O 1
ATOM 3231 N N . ARG A 1 418 ? -25.328 -20.047 10 1 94.06 418 ARG A N 1
ATOM 3232 C CA . ARG A 1 418 ? -26.234 -18.922 9.742 1 94.06 418 ARG A CA 1
ATOM 3233 C C . ARG A 1 418 ? -25.453 -17.641 9.516 1 94.06 418 ARG A C 1
ATOM 3235 O O . ARG A 1 418 ? -25.953 -16.703 8.891 1 94.06 418 ARG A O 1
ATOM 3242 N N . GLY A 1 419 ? -24.266 -17.547 10.102 1 93.5 419 GLY A N 1
ATOM 3243 C CA . GLY A 1 419 ? -23.391 -16.422 9.852 1 93.5 419 GLY A CA 1
ATOM 3244 C C . GLY A 1 419 ? -23.312 -15.453 11.023 1 93.5 419 GLY A C 1
ATOM 3245 O O . GLY A 1 419 ? -22.5 -14.523 11.016 1 93.5 419 GLY A O 1
ATOM 3246 N N . TRP A 1 420 ? -24.172 -15.648 12.086 1 90.94 420 TRP A N 1
ATOM 3247 C CA . TRP A 1 420 ? -24.156 -14.773 13.25 1 90.94 420 TRP A CA 1
ATOM 3248 C C . TRP A 1 420 ? -24.609 -15.508 14.5 1 90.94 420 TRP A C 1
ATOM 3250 O O . TRP A 1 420 ? -25.219 -16.578 14.406 1 90.94 420 TRP A O 1
ATOM 3260 N N . GLU A 1 421 ? -24.094 -15.047 15.57 1 86.94 421 GLU A N 1
ATOM 3261 C CA . GLU A 1 421 ? -24.547 -15.492 16.875 1 86.94 421 GLU A CA 1
ATOM 3262 C C . GLU A 1 421 ? -24.828 -14.305 17.797 1 86.94 421 GLU A C 1
ATOM 3264 O O . GLU A 1 421 ? -24.328 -13.203 17.578 1 86.94 421 GLU A O 1
ATOM 3269 N N . ILE A 1 422 ? -25.75 -14.422 18.734 1 79.81 422 ILE A N 1
ATOM 3270 C CA . ILE A 1 422 ? -26.031 -13.383 19.719 1 79.81 422 ILE A CA 1
ATOM 3271 C C . ILE A 1 422 ? -24.797 -13.125 20.562 1 79.81 422 ILE A C 1
ATOM 3273 O O . ILE A 1 422 ? -24.203 -14.062 21.109 1 79.81 422 ILE A O 1
ATOM 3277 N N . PRO A 1 423 ? -24.469 -11.875 20.438 1 68.56 423 PRO A N 1
ATOM 3278 C CA . PRO A 1 423 ? -23.203 -11.562 21.141 1 68.56 423 PRO A CA 1
ATOM 3279 C C . PRO A 1 423 ? -23.234 -11.953 22.609 1 68.56 423 PRO A C 1
ATOM 3281 O O . PRO A 1 423 ? -24.281 -11.891 23.25 1 68.56 423 PRO A O 1
ATOM 3284 N N . THR A 1 424 ? -22.281 -12.602 23.078 1 58.56 424 THR A N 1
ATOM 3285 C CA . THR A 1 424 ? -22.156 -12.922 24.5 1 58.56 424 THR A CA 1
ATOM 3286 C C . THR A 1 424 ? -21.891 -11.664 25.312 1 58.56 424 THR A C 1
ATOM 3288 O O . THR A 1 424 ? -22.062 -11.656 26.531 1 58.56 424 THR A O 1
ATOM 3291 N N . SER A 1 425 ? -21.234 -10.727 24.641 1 50.59 425 SER A N 1
ATOM 3292 C CA . SER A 1 425 ? -21.016 -9.508 25.406 1 50.59 425 SER A CA 1
ATOM 3293 C C . SER A 1 425 ? -22.203 -8.57 25.328 1 50.59 425 SER A C 1
ATOM 3295 O O . SER A 1 425 ? -22.781 -8.391 24.25 1 50.59 425 SER A O 1
ATOM 3297 N N . GLY A 1 426 ? -23.156 -8.445 26.281 1 44.72 426 GLY A N 1
ATOM 3298 C CA . GLY A 1 426 ? -24.312 -7.609 26.562 1 44.72 426 GLY A CA 1
ATOM 3299 C C . GLY A 1 426 ? -24.5 -6.492 25.562 1 44.72 426 GLY A C 1
ATOM 3300 O O . GLY A 1 426 ? -25.328 -5.605 25.75 1 44.72 426 GLY A O 1
ATOM 3301 N N . LYS A 1 427 ? -23.719 -6.188 24.797 1 43.03 427 LYS A N 1
ATOM 3302 C CA . LYS A 1 427 ? -23.984 -5.047 23.938 1 43.03 427 LYS A CA 1
ATOM 3303 C C . LYS A 1 427 ? -25.078 -5.379 22.922 1 43.03 427 LYS A C 1
ATOM 3305 O O . LYS A 1 427 ? -25 -6.395 22.219 1 43.03 427 LYS A O 1
ATOM 3310 N N . LYS A 1 428 ? -26.25 -4.797 23.047 1 36.38 428 LYS A N 1
ATOM 3311 C CA . LYS A 1 428 ? -27.531 -4.883 22.359 1 36.38 428 LYS A CA 1
ATOM 3312 C C . LYS A 1 428 ? -27.375 -4.695 20.859 1 36.38 428 LYS A C 1
ATOM 3314 O O . LYS A 1 428 ? -26.625 -3.832 20.406 1 36.38 428 LYS A O 1
ATOM 3319 N N . LEU A 1 429 ? -27.75 -5.586 20.094 1 37.72 429 LEU A N 1
ATOM 3320 C CA . LEU A 1 429 ? -27.938 -5.578 18.641 1 37.72 429 LEU A CA 1
ATOM 3321 C C . LEU A 1 429 ? -28.781 -4.391 18.219 1 37.72 429 LEU A C 1
ATOM 3323 O O . LEU A 1 429 ? -29.922 -4.238 18.672 1 37.72 429 LEU A O 1
ATOM 3327 N N . ARG A 1 430 ? -28.297 -3.252 17.875 1 32.62 430 ARG A N 1
ATOM 3328 C CA . ARG A 1 430 ? -29.203 -2.273 17.281 1 32.62 430 ARG A CA 1
ATOM 3329 C C . ARG A 1 430 ? -29.766 -2.771 15.953 1 32.62 430 ARG A C 1
ATOM 3331 O O . ARG A 1 430 ? -29.047 -2.787 14.945 1 32.62 430 ARG A O 1
ATOM 3338 N N . VAL A 1 431 ? -30.5 -3.811 16.047 1 31.97 431 VAL A N 1
ATOM 3339 C CA . VAL A 1 431 ? -31.203 -4.27 14.867 1 31.97 431 VAL A CA 1
ATOM 3340 C C . VAL A 1 431 ? -32.344 -3.316 14.547 1 31.97 431 VAL A C 1
ATOM 3342 O O . VAL A 1 431 ? -33.25 -3.102 15.383 1 31.97 431 VAL A O 1
ATOM 3345 N N . GLY A 1 432 ? -32.094 -2.346 13.82 1 30.11 432 GLY A N 1
ATOM 3346 C CA . GLY A 1 432 ? -33.25 -1.61 13.359 1 30.11 432 GLY A CA 1
ATOM 3347 C C . GLY A 1 432 ? -34.312 -2.492 12.695 1 30.11 432 GLY A C 1
ATOM 3348 O O . GLY A 1 432 ? -34.031 -3.066 11.633 1 30.11 432 GLY A O 1
ATOM 3349 N N . VAL A 1 433 ? -35.125 -3.025 13.578 1 30.41 433 VAL A N 1
ATOM 3350 C CA . VAL A 1 433 ? -36.281 -3.723 13.078 1 30.41 433 VAL A CA 1
ATOM 3351 C C . VAL A 1 433 ? -37.312 -2.709 12.547 1 30.41 433 VAL A C 1
ATOM 3353 O O . VAL A 1 433 ? -37.656 -1.758 13.25 1 30.41 433 VAL A O 1
ATOM 3356 N N . PRO A 1 434 ? -37.438 -2.715 11.336 1 34.16 434 PRO A N 1
ATOM 3357 C CA . PRO A 1 434 ? -38.5 -1.837 10.836 1 34.16 434 PRO A CA 1
ATOM 3358 C C . PRO A 1 434 ? -39.875 -2.141 11.445 1 34.16 434 PRO A C 1
ATOM 3360 O O . PRO A 1 434 ? -40.25 -3.307 11.547 1 34.16 434 PRO A O 1
ATOM 3363 N N . ILE A 1 435 ? -40.156 -1.395 12.531 1 31.58 435 ILE A N 1
ATOM 3364 C CA . ILE A 1 435 ? -41.562 -1.545 12.945 1 31.58 435 ILE A CA 1
ATOM 3365 C C . ILE A 1 435 ? -42.5 -1.005 11.867 1 31.58 435 ILE A C 1
ATOM 3367 O O . ILE A 1 435 ? -42.094 -0.134 11.086 1 31.58 435 ILE A O 1
ATOM 3371 N N . LYS A 1 436 ? -43.812 -1.65 11.867 1 34.03 436 LYS A N 1
ATOM 3372 C CA . LYS A 1 436 ? -44.812 -1.278 10.875 1 34.03 436 LYS A CA 1
ATOM 3373 C C . LYS A 1 436 ? -44.875 0.234 10.68 1 34.03 436 LYS A C 1
ATOM 3375 O O . LYS A 1 436 ? -44.969 0.718 9.555 1 34.03 436 LYS A O 1
ATOM 3380 N N . GLY A 1 437 ? -45.156 0.953 11.586 1 31.92 437 GLY A N 1
ATOM 3381 C CA . GLY A 1 437 ? -45.594 2.336 11.578 1 31.92 437 GLY A CA 1
ATOM 3382 C C . GLY A 1 437 ? -44.469 3.334 11.531 1 31.92 437 GLY A C 1
ATOM 3383 O O . GLY A 1 437 ? -44.656 4.5 11.891 1 31.92 437 GLY A O 1
ATOM 3384 N N . GLY A 1 438 ? -43.562 3.34 10.68 1 33.44 438 GLY A N 1
ATOM 3385 C CA . GLY A 1 438 ? -42.5 4.262 10.352 1 33.44 438 GLY A CA 1
ATOM 3386 C C . GLY A 1 438 ? -41.375 4.301 11.398 1 33.44 438 GLY A C 1
ATOM 3387 O O . GLY A 1 438 ? -40.406 5.043 11.258 1 33.44 438 GLY A O 1
ATOM 3388 N N . LEU A 1 439 ? -41.594 4.102 12.664 1 29.83 439 LEU A N 1
ATOM 3389 C CA . LEU A 1 439 ? -40.688 4.414 13.758 1 29.83 439 LEU A CA 1
ATOM 3390 C C . LEU A 1 439 ? -39.688 3.283 13.969 1 29.83 439 LEU A C 1
ATOM 3392 O O . LEU A 1 439 ? -40.062 2.117 14.078 1 29.83 439 LEU A O 1
ATOM 3396 N N . GLN A 1 440 ? -38.5 3.348 13.344 1 30.98 440 GLN A N 1
ATOM 3397 C CA . GLN A 1 440 ? -37.438 2.35 13.516 1 30.98 440 GLN A CA 1
ATOM 3398 C C . GLN A 1 440 ? -37.062 2.197 14.992 1 30.98 440 GLN A C 1
ATOM 3400 O O . GLN A 1 440 ? -36.812 3.188 15.68 1 30.98 440 GLN A O 1
ATOM 3405 N N . GLU A 1 441 ? -37.781 1.243 15.656 1 30.84 441 GLU A N 1
ATOM 3406 C CA . GLU A 1 441 ? -37.406 0.99 17.047 1 30.84 441 GLU A CA 1
ATOM 3407 C C . GLU A 1 441 ? -36.125 0.174 17.125 1 30.84 441 GLU A C 1
ATOM 3409 O O . GLU A 1 441 ? -35.938 -0.776 16.359 1 30.84 441 GLU A O 1
ATOM 3414 N N . PHE A 1 442 ? -35.156 0.74 17.547 1 31.83 442 PHE A N 1
ATOM 3415 C CA . PHE A 1 442 ? -33.844 0.157 17.875 1 31.83 442 PHE A CA 1
ATOM 3416 C C . PHE A 1 442 ? -33.969 -0.768 19.078 1 31.83 442 PHE A C 1
ATOM 3418 O O . PHE A 1 442 ? -34.562 -0.401 20.094 1 31.83 442 PHE A O 1
ATOM 3425 N N . ILE A 1 443 ? -34.281 -2.176 18.812 1 31.12 443 ILE A N 1
ATOM 3426 C CA . ILE A 1 443 ? -34.25 -3.035 20 1 31.12 443 ILE A CA 1
ATOM 3427 C C . ILE A 1 443 ? -32.812 -3.572 20.188 1 31.12 443 ILE A C 1
ATOM 3429 O O . ILE A 1 443 ? -32.188 -3.99 19.234 1 31.12 443 ILE A O 1
ATOM 3433 N N . MET B 1 1 ? 26.672 15.57 15.914 1 94.5 1 MET B N 1
ATOM 3434 C CA . MET B 1 1 ? 25.891 14.453 15.375 1 94.5 1 MET B CA 1
ATOM 3435 C C . MET B 1 1 ? 25.375 14.781 13.977 1 94.5 1 MET B C 1
ATOM 3437 O O . MET B 1 1 ? 24.734 15.812 13.773 1 94.5 1 MET B O 1
ATOM 3441 N N . ASP B 1 2 ? 25.625 13.961 12.969 1 96.56 2 ASP B N 1
ATOM 3442 C CA . ASP B 1 2 ? 25.188 14.156 11.594 1 96.56 2 ASP B CA 1
ATOM 3443 C C . ASP B 1 2 ? 23.75 13.672 11.398 1 96.56 2 ASP B C 1
ATOM 3445 O O . ASP B 1 2 ? 23.391 12.57 11.836 1 96.56 2 ASP B O 1
ATOM 3449 N N . VAL B 1 3 ? 22.953 14.547 10.805 1 98.25 3 VAL B N 1
ATOM 3450 C CA . VAL B 1 3 ? 21.547 14.234 10.531 1 98.25 3 VAL B CA 1
ATOM 3451 C C . VAL B 1 3 ? 21.266 14.438 9.047 1 98.25 3 VAL B C 1
ATOM 3453 O O . VAL B 1 3 ? 21.688 15.438 8.453 1 98.25 3 VAL B O 1
ATOM 3456 N N . GLY B 1 4 ? 20.656 13.406 8.422 1 98.81 4 GLY B N 1
ATOM 3457 C CA . GLY B 1 4 ? 20.25 13.531 7.031 1 98.81 4 GLY B CA 1
ATOM 3458 C C . GLY B 1 4 ? 18.875 14.164 6.867 1 98.81 4 GLY B C 1
ATOM 3459 O O . GLY B 1 4 ? 17.969 13.922 7.664 1 98.81 4 GLY B O 1
ATOM 3460 N N . ILE B 1 5 ? 18.719 15 5.852 1 98.88 5 ILE B N 1
ATOM 3461 C CA . ILE B 1 5 ? 17.438 15.594 5.461 1 98.88 5 ILE B CA 1
ATOM 3462 C C . ILE B 1 5 ? 17.141 15.266 4 1 98.88 5 ILE B C 1
ATOM 3464 O O . ILE B 1 5 ? 17.953 15.578 3.115 1 98.88 5 ILE B O 1
ATOM 3468 N N . ILE B 1 6 ? 16.031 14.555 3.727 1 98.81 6 ILE B N 1
ATOM 3469 C CA . ILE B 1 6 ? 15.617 14.234 2.365 1 98.81 6 ILE B CA 1
ATOM 3470 C C . ILE B 1 6 ? 14.273 14.898 2.062 1 98.81 6 ILE B C 1
ATOM 3472 O O . ILE B 1 6 ? 13.25 14.539 2.648 1 98.81 6 ILE B O 1
ATOM 3476 N N . LEU B 1 7 ? 14.25 15.891 1.138 1 98.62 7 LEU B N 1
ATOM 3477 C CA . LEU B 1 7 ? 13.047 16.625 0.764 1 98.62 7 LEU B CA 1
ATOM 3478 C C . LEU B 1 7 ? 12.93 16.734 -0.752 1 98.62 7 LEU B C 1
ATOM 3480 O O . LEU B 1 7 ? 13.906 16.547 -1.473 1 98.62 7 LEU B O 1
ATOM 3484 N N . ASP B 1 8 ? 11.695 16.938 -1.269 1 97.5 8 ASP B N 1
ATOM 3485 C CA . ASP B 1 8 ? 11.477 17.328 -2.658 1 97.5 8 ASP B CA 1
ATOM 3486 C C . ASP B 1 8 ? 11.648 18.828 -2.842 1 97.5 8 ASP B C 1
ATOM 3488 O O . ASP B 1 8 ? 10.672 19.578 -2.846 1 97.5 8 ASP B O 1
ATOM 3492 N N . LEU B 1 9 ? 12.844 19.25 -3.16 1 97.06 9 LEU B N 1
ATOM 3493 C CA . LEU B 1 9 ? 13.18 20.672 -3.098 1 97.06 9 LEU B CA 1
ATOM 3494 C C . LEU B 1 9 ? 12.688 21.391 -4.348 1 97.06 9 LEU B C 1
ATOM 3496 O O . LEU B 1 9 ? 12.766 22.625 -4.422 1 97.06 9 LEU B O 1
ATOM 3500 N N . GLU B 1 10 ? 12.133 20.672 -5.289 1 94.31 10 GLU B N 1
ATOM 3501 C CA . GLU B 1 10 ? 11.5 21.312 -6.438 1 94.31 10 GLU B CA 1
ATOM 3502 C C . GLU B 1 10 ? 10.062 21.734 -6.113 1 94.31 10 GLU B C 1
ATOM 3504 O O . GLU B 1 10 ? 9.461 22.516 -6.848 1 94.31 10 GLU B O 1
ATOM 3509 N N . THR B 1 11 ? 9.547 21.234 -5.027 1 94.88 11 THR B N 1
ATOM 3510 C CA . THR B 1 11 ? 8.18 21.562 -4.641 1 94.88 11 THR B CA 1
ATOM 3511 C C . THR B 1 11 ? 8.164 22.688 -3.611 1 94.88 11 THR B C 1
ATOM 3513 O O . THR B 1 11 ? 9.125 22.859 -2.859 1 94.88 11 THR B O 1
ATOM 3516 N N . GLU B 1 12 ? 7.047 23.391 -3.541 1 95.25 12 GLU B N 1
ATOM 3517 C CA . GLU B 1 12 ? 6.879 24.438 -2.537 1 95.25 12 GLU B CA 1
ATOM 3518 C C . GLU B 1 12 ? 6.809 23.844 -1.131 1 95.25 12 GLU B C 1
ATOM 3520 O O . GLU B 1 12 ? 7.395 24.391 -0.193 1 95.25 12 GLU B O 1
ATOM 3525 N N . VAL B 1 13 ? 6.082 22.75 -0.981 1 95.88 13 VAL B N 1
ATOM 3526 C CA . VAL B 1 13 ? 5.961 22.125 0.331 1 95.88 13 VAL B CA 1
ATOM 3527 C C . VAL B 1 13 ? 7.34 21.719 0.841 1 95.88 13 VAL B C 1
ATOM 3529 O O . VAL B 1 13 ? 7.648 21.891 2.021 1 95.88 13 VAL B O 1
ATOM 3532 N N . GLY B 1 14 ? 8.203 21.109 -0.041 1 97.44 14 GLY B N 1
ATOM 3533 C CA . GLY B 1 14 ? 9.562 20.766 0.335 1 97.44 14 GLY B CA 1
ATOM 3534 C C . GLY B 1 14 ? 10.375 21.953 0.805 1 97.44 14 GLY B C 1
ATOM 3535 O O . GLY B 1 14 ? 11.117 21.859 1.784 1 97.44 14 GLY B O 1
ATOM 3536 N N . LYS B 1 15 ? 10.242 23.094 0.15 1 98 15 LYS B N 1
ATOM 3537 C CA . LYS B 1 15 ? 10.961 24.312 0.503 1 98 15 LYS B CA 1
ATOM 3538 C C . LYS B 1 15 ? 10.453 24.891 1.823 1 98 15 LYS B C 1
ATOM 3540 O O . LYS B 1 15 ? 11.234 25.422 2.609 1 98 15 LYS B O 1
ATOM 3545 N N . VAL B 1 16 ? 9.156 24.781 2.016 1 98.19 16 VAL B N 1
ATOM 3546 C CA . VAL B 1 16 ? 8.57 25.219 3.279 1 98.19 16 VAL B CA 1
ATOM 3547 C C . VAL B 1 16 ? 9.172 24.422 4.434 1 98.19 16 VAL B C 1
ATOM 3549 O O . VAL B 1 16 ? 9.609 25 5.434 1 98.19 16 VAL B O 1
ATOM 3552 N N . MET B 1 17 ? 9.211 23.125 4.305 1 98.56 17 MET B N 1
ATOM 3553 C CA . MET B 1 17 ? 9.781 22.25 5.332 1 98.56 17 MET B CA 1
ATOM 3554 C C . MET B 1 17 ? 11.273 22.547 5.52 1 98.56 17 MET B C 1
ATOM 3556 O O . MET B 1 17 ? 11.766 22.547 6.645 1 98.56 17 MET B O 1
ATOM 3560 N N . HIS B 1 18 ? 11.945 22.781 4.41 1 98.69 18 HIS B N 1
ATOM 3561 C CA . HIS B 1 18 ? 13.375 23.078 4.434 1 98.69 18 HIS B CA 1
ATOM 3562 C C . HIS B 1 18 ? 13.68 24.25 5.363 1 98.69 18 HIS B C 1
ATOM 3564 O O . HIS B 1 18 ? 14.539 24.141 6.242 1 98.69 18 HIS B O 1
ATOM 3570 N N . ILE B 1 19 ? 12.992 25.344 5.207 1 98.69 19 ILE B N 1
ATOM 3571 C CA . ILE B 1 19 ? 13.227 26.547 6 1 98.69 19 ILE B CA 1
ATOM 3572 C C . ILE B 1 19 ? 12.883 26.266 7.465 1 98.69 19 ILE B C 1
ATOM 3574 O O . ILE B 1 19 ? 13.609 26.703 8.367 1 98.69 19 ILE B O 1
ATOM 3578 N N . SER B 1 20 ? 11.773 25.547 7.699 1 98.81 20 SER B N 1
ATOM 3579 C CA . SER B 1 20 ? 11.383 25.203 9.062 1 98.81 20 SER B CA 1
ATOM 3580 C C . SER B 1 20 ? 12.445 24.375 9.766 1 98.81 20 SER B C 1
ATOM 3582 O O . SER B 1 20 ? 12.719 24.578 10.953 1 98.81 20 SER B O 1
ATOM 3584 N N . ILE B 1 21 ? 13.023 23.406 9.055 1 98.75 21 ILE B N 1
ATOM 3585 C CA . ILE B 1 21 ? 14.07 22.547 9.594 1 98.75 21 ILE B CA 1
ATOM 3586 C C . ILE B 1 21 ? 15.289 23.391 9.961 1 98.75 21 ILE B C 1
ATOM 3588 O O . ILE B 1 21 ? 15.836 23.25 11.062 1 98.75 21 ILE B O 1
ATOM 3592 N N . LEU B 1 22 ? 15.711 24.281 9.094 1 98.38 22 LEU B N 1
ATOM 3593 C CA . LEU B 1 22 ? 16.859 25.141 9.352 1 98.38 22 LEU B CA 1
ATOM 3594 C C . LEU B 1 22 ? 16.625 26 10.586 1 98.38 22 LEU B C 1
ATOM 3596 O O . LEU B 1 22 ? 17.531 26.156 11.414 1 98.38 22 LEU B O 1
ATOM 3600 N N . LEU B 1 23 ? 15.477 26.562 10.688 1 98.69 23 LEU B N 1
ATOM 3601 C CA . LEU B 1 23 ? 15.172 27.438 11.82 1 98.69 23 LEU B CA 1
ATOM 3602 C C . LEU B 1 23 ? 15.125 26.656 13.125 1 98.69 23 LEU B C 1
ATOM 3604 O O . LEU B 1 23 ? 15.539 27.156 14.172 1 98.69 23 LEU B O 1
ATOM 3608 N N . ALA B 1 24 ? 14.539 25.406 13.086 1 98.38 24 ALA B N 1
ATOM 3609 C CA . ALA B 1 24 ? 14.516 24.562 14.281 1 98.38 24 ALA B CA 1
ATOM 3610 C C . ALA B 1 24 ? 15.938 24.266 14.758 1 98.38 24 ALA B C 1
ATOM 3612 O O . ALA B 1 24 ? 16.219 24.281 15.953 1 98.38 24 ALA B O 1
ATOM 3613 N N . LEU B 1 25 ? 16.828 23.922 13.844 1 98 25 LEU B N 1
ATOM 3614 C CA . LEU B 1 25 ? 18.234 23.641 14.18 1 98 25 LEU B CA 1
ATOM 3615 C C . LEU B 1 25 ? 18.922 24.891 14.734 1 98 25 LEU B C 1
ATOM 3617 O O . LEU B 1 25 ? 19.672 24.797 15.695 1 98 25 LEU B O 1
ATOM 3621 N N . ALA B 1 26 ? 18.672 26.047 14.109 1 97.44 26 ALA B N 1
ATOM 3622 C CA . ALA B 1 26 ? 19.234 27.312 14.602 1 97.44 26 ALA B CA 1
ATOM 3623 C C . ALA B 1 26 ? 18.766 27.594 16.031 1 97.44 26 ALA B C 1
ATOM 3625 O O . ALA B 1 26 ? 19.562 28.016 16.875 1 97.44 26 ALA B O 1
ATOM 3626 N N . ASP B 1 27 ? 17.484 27.391 16.234 1 96.88 27 ASP B N 1
ATOM 3627 C CA . ASP B 1 27 ? 16.938 27.594 17.562 1 96.88 27 ASP B CA 1
ATOM 3628 C C . ASP B 1 27 ? 17.594 26.656 18.578 1 96.88 27 ASP B C 1
ATOM 3630 O O . ASP B 1 27 ? 17.906 27.062 19.703 1 96.88 27 ASP B O 1
ATOM 3634 N N . TYR B 1 28 ? 17.766 25.375 18.234 1 96.5 28 TYR B N 1
ATOM 3635 C CA . TYR B 1 28 ? 18.453 24.406 19.094 1 96.5 28 TYR B CA 1
ATOM 3636 C C . TYR B 1 28 ? 19.859 24.891 19.422 1 96.5 28 TYR B C 1
ATOM 3638 O O . TYR B 1 28 ? 20.25 24.906 20.594 1 96.5 28 TYR B O 1
ATOM 3646 N N . HIS B 1 29 ? 20.609 25.328 18.469 1 95.56 29 HIS B N 1
ATOM 3647 C CA . HIS B 1 29 ? 22 25.734 18.656 1 95.56 29 HIS B CA 1
ATOM 3648 C C . HIS B 1 29 ? 22.094 27.016 19.469 1 95.56 29 HIS B C 1
ATOM 3650 O O . HIS B 1 29 ? 23.062 27.219 20.219 1 95.56 29 HIS B O 1
ATOM 3656 N N . ALA B 1 30 ? 21.109 27.844 19.359 1 95.19 30 ALA B N 1
ATOM 3657 C CA . ALA B 1 30 ? 21.094 29.109 20.109 1 95.19 30 ALA B CA 1
ATOM 3658 C C . ALA B 1 30 ? 20.781 28.875 21.578 1 95.19 30 ALA B C 1
ATOM 3660 O O . ALA B 1 30 ? 21.203 29.641 22.438 1 95.19 30 ALA B O 1
ATOM 3661 N N . ASN B 1 31 ? 20.078 27.812 21.875 1 91.5 31 ASN B N 1
ATOM 3662 C CA . ASN B 1 31 ? 19.578 27.594 23.234 1 91.5 31 ASN B CA 1
ATOM 3663 C C . ASN B 1 31 ? 20.406 26.531 23.969 1 91.5 31 ASN B C 1
ATOM 3665 O O . ASN B 1 31 ? 20.047 26.125 25.078 1 91.5 31 ASN B O 1
ATOM 3669 N N . THR B 1 32 ? 21.375 26 23.344 1 87 32 THR B N 1
ATOM 3670 C CA . THR B 1 32 ? 22.188 24.984 24 1 87 32 THR B CA 1
ATOM 3671 C C . THR B 1 32 ? 23.562 25.531 24.359 1 87 32 THR B C 1
ATOM 3673 O O . THR B 1 32 ? 24.031 26.5 23.75 1 87 32 THR B O 1
ATOM 3676 N N . SER B 1 33 ? 24.109 24.938 25.406 1 82.06 33 SER B N 1
ATOM 3677 C CA . SER B 1 33 ? 25.422 25.344 25.922 1 82.06 33 SER B CA 1
ATOM 3678 C C . SER B 1 33 ? 26.531 24.938 24.953 1 82.06 33 SER B C 1
ATOM 3680 O O . SER B 1 33 ? 26.328 24.125 24.062 1 82.06 33 SER B O 1
ATOM 3682 N N . ARG B 1 34 ? 27.75 25.422 25.109 1 75.06 34 ARG B N 1
ATOM 3683 C CA . ARG B 1 34 ? 28.906 25.188 24.266 1 75.06 34 ARG B CA 1
ATOM 3684 C C . ARG B 1 34 ? 29.297 23.719 24.266 1 75.06 34 ARG B C 1
ATOM 3686 O O . ARG B 1 34 ? 29.828 23.203 23.281 1 75.06 34 ARG B O 1
ATOM 3693 N N . GLY B 1 35 ? 28.938 22.969 25.234 1 77.88 35 GLY B N 1
ATOM 3694 C CA . GLY B 1 35 ? 29.312 21.562 25.297 1 77.88 35 GLY B CA 1
ATOM 3695 C C . GLY B 1 35 ? 28.234 20.625 24.797 1 77.88 35 GLY B C 1
ATOM 3696 O O . GLY B 1 35 ? 28.438 19.422 24.734 1 77.88 35 GLY B O 1
ATOM 3697 N N . ALA B 1 36 ? 27.234 21.219 24.25 1 85.81 36 ALA B N 1
ATOM 3698 C CA . ALA B 1 36 ? 26.141 20.391 23.766 1 85.81 36 ALA B CA 1
ATOM 3699 C C . ALA B 1 36 ? 26.438 19.812 22.391 1 85.81 36 ALA B C 1
ATOM 3701 O O . ALA B 1 36 ? 27.234 20.375 21.641 1 85.81 36 ALA B O 1
ATOM 3702 N N . ILE B 1 37 ? 25.953 18.688 22.094 1 90.69 37 ILE B N 1
ATOM 3703 C CA . ILE B 1 37 ? 26.141 18.047 20.797 1 90.69 37 ILE B CA 1
ATOM 3704 C C . ILE B 1 37 ? 25.625 18.953 19.688 1 90.69 37 ILE B C 1
ATOM 3706 O O . ILE B 1 37 ? 24.516 19.484 19.766 1 90.69 37 ILE B O 1
ATOM 3710 N N . ARG B 1 38 ? 26.422 19.234 18.734 1 92.69 38 ARG B N 1
ATOM 3711 C CA . ARG B 1 38 ? 26 19.953 17.547 1 92.69 38 ARG B CA 1
ATOM 3712 C C . ARG B 1 38 ? 25.312 19.031 16.547 1 92.69 38 ARG B C 1
ATOM 3714 O O . ARG B 1 38 ? 25.812 17.938 16.266 1 92.69 38 ARG B O 1
ATOM 3721 N N . ILE B 1 39 ? 24.172 19.469 16.062 1 95.62 39 ILE B N 1
ATOM 3722 C CA . ILE B 1 39 ? 23.484 18.719 15.016 1 95.62 39 ILE B CA 1
ATOM 3723 C C . ILE B 1 39 ? 23.828 19.297 13.648 1 95.62 39 ILE B C 1
ATOM 3725 O O . ILE B 1 39 ? 23.547 20.453 13.367 1 95.62 39 ILE B O 1
ATOM 3729 N N . VAL B 1 40 ? 24.484 18.547 12.758 1 96.81 40 VAL B N 1
ATOM 3730 C CA . VAL B 1 40 ? 24.922 18.969 11.43 1 96.81 40 VAL B CA 1
ATOM 3731 C C . VAL B 1 40 ? 24 18.375 10.367 1 96.81 40 VAL B C 1
ATOM 3733 O O . VAL B 1 40 ? 24.016 17.172 10.125 1 96.81 40 VAL B O 1
ATOM 3736 N N . PRO B 1 41 ? 23.219 19.25 9.68 1 98.38 41 PRO B N 1
ATOM 3737 C CA . PRO B 1 41 ? 22.297 18.734 8.656 1 98.38 41 PRO B CA 1
ATOM 3738 C C . PRO B 1 41 ? 23 18.422 7.336 1 98.38 41 PRO B C 1
ATOM 3740 O O . PRO B 1 41 ? 23.906 19.156 6.926 1 98.38 41 PRO B O 1
ATOM 3743 N N . HIS B 1 42 ? 22.75 17.328 6.691 1 98.62 42 HIS B N 1
ATOM 3744 C CA . HIS B 1 42 ? 23.109 16.953 5.332 1 98.62 42 HIS B CA 1
ATOM 3745 C C . HIS B 1 42 ? 21.875 16.812 4.445 1 98.62 42 HIS B C 1
ATOM 3747 O O . HIS B 1 42 ? 21.156 15.82 4.523 1 98.62 42 HIS B O 1
ATOM 3753 N N . ILE B 1 43 ? 21.672 17.812 3.557 1 98.31 43 ILE B N 1
ATOM 3754 C CA . ILE B 1 43 ? 20.422 17.922 2.805 1 98.31 43 ILE B CA 1
ATOM 3755 C C . ILE B 1 43 ? 20.578 17.25 1.443 1 98.31 43 ILE B C 1
ATOM 3757 O O . ILE B 1 43 ? 21.578 17.453 0.754 1 98.31 43 ILE B O 1
ATOM 3761 N N . ARG B 1 44 ? 19.625 16.391 1.068 1 97.94 44 ARG B N 1
ATOM 3762 C CA . ARG B 1 44 ? 19.547 15.758 -0.242 1 97.94 44 ARG B CA 1
ATOM 3763 C C . ARG B 1 44 ? 18.172 16 -0.881 1 97.94 44 ARG B C 1
ATOM 3765 O O . ARG B 1 44 ? 17.156 16.047 -0.186 1 97.94 44 ARG B O 1
ATOM 3772 N N . ASP B 1 45 ? 18.141 16.188 -2.154 1 97.69 45 ASP B N 1
ATOM 3773 C CA . ASP B 1 45 ? 16.938 16.375 -2.943 1 97.69 45 ASP B CA 1
ATOM 3774 C C . ASP B 1 45 ? 16.453 15.055 -3.527 1 97.69 45 ASP B C 1
ATOM 3776 O O . ASP B 1 45 ? 17.156 14.414 -4.305 1 97.69 45 ASP B O 1
ATOM 3780 N N . SER B 1 46 ? 15.227 14.633 -3.178 1 96.88 46 SER B N 1
ATOM 3781 C CA . SER B 1 46 ? 14.672 13.383 -3.693 1 96.88 46 SER B CA 1
ATOM 3782 C C . SER B 1 46 ? 14.109 13.562 -5.098 1 96.88 46 SER B C 1
ATOM 3784 O O . SER B 1 46 ? 13.828 12.586 -5.789 1 96.88 46 SER B O 1
ATOM 3786 N N . LYS B 1 47 ? 13.906 14.836 -5.562 1 95.56 47 LYS B N 1
ATOM 3787 C CA . LYS B 1 47 ? 13.492 15.188 -6.918 1 95.56 47 LYS B CA 1
ATOM 3788 C C . LYS B 1 47 ? 12.18 14.508 -7.293 1 95.56 47 LYS B C 1
ATOM 3790 O O . LYS B 1 47 ? 12.008 14.062 -8.43 1 95.56 47 LYS B O 1
ATOM 3795 N N . LYS B 1 48 ? 11.281 14.328 -6.301 1 93.69 48 LYS B N 1
ATOM 3796 C CA . LYS B 1 48 ? 9.961 13.727 -6.484 1 93.69 48 LYS B CA 1
ATOM 3797 C C . LYS B 1 48 ? 10.07 12.328 -7.078 1 93.69 48 LYS B C 1
ATOM 3799 O O . LYS B 1 48 ? 9.258 11.938 -7.914 1 93.69 48 LYS B O 1
ATOM 3804 N N . ASP B 1 49 ? 11.117 11.617 -6.691 1 95.75 49 ASP B N 1
ATOM 3805 C CA . ASP B 1 49 ? 11.391 10.312 -7.281 1 95.75 49 ASP B CA 1
ATOM 3806 C C . ASP B 1 49 ? 11.773 9.289 -6.211 1 95.75 49 ASP B C 1
ATOM 3808 O O . ASP B 1 49 ? 12.609 9.57 -5.348 1 95.75 49 ASP B O 1
ATOM 3812 N N . ASP B 1 50 ? 11.125 8.078 -6.27 1 96.31 50 ASP B N 1
ATOM 3813 C CA . ASP B 1 50 ? 11.328 7.059 -5.242 1 96.31 50 ASP B CA 1
ATOM 3814 C C . ASP B 1 50 ? 12.766 6.535 -5.266 1 96.31 50 ASP B C 1
ATOM 3816 O O . ASP B 1 50 ? 13.359 6.285 -4.211 1 96.31 50 ASP B O 1
ATOM 3820 N N . VAL B 1 51 ? 13.359 6.328 -6.473 1 97.5 51 VAL B N 1
ATOM 3821 C CA . VAL B 1 51 ? 14.719 5.809 -6.602 1 97.5 51 VAL B CA 1
ATOM 3822 C C . VAL B 1 51 ? 15.719 6.863 -6.145 1 97.5 51 VAL B C 1
ATOM 3824 O O . VAL B 1 51 ? 16.703 6.543 -5.477 1 97.5 51 VAL B O 1
ATOM 3827 N N . GLU B 1 52 ? 15.484 8.156 -6.461 1 96.88 52 GLU B N 1
ATOM 3828 C CA . GLU B 1 52 ? 16.344 9.242 -6.004 1 96.88 52 GLU B CA 1
ATOM 3829 C C . GLU B 1 52 ? 16.312 9.367 -4.484 1 96.88 52 GLU B C 1
ATOM 3831 O O . GLU B 1 52 ? 17.344 9.641 -3.859 1 96.88 52 GLU B O 1
ATOM 3836 N N . ALA B 1 53 ? 15.102 9.211 -3.883 1 98.12 53 ALA B N 1
ATOM 3837 C CA . ALA B 1 53 ? 14.992 9.25 -2.428 1 98.12 53 ALA B CA 1
ATOM 3838 C C . ALA B 1 53 ? 15.812 8.133 -1.785 1 98.12 53 ALA B C 1
ATOM 3840 O O . ALA B 1 53 ? 16.516 8.359 -0.79 1 98.12 53 ALA B O 1
ATOM 3841 N N . ALA B 1 54 ? 15.703 6.91 -2.363 1 98.44 54 ALA B N 1
ATOM 3842 C CA . ALA B 1 54 ? 16.484 5.781 -1.866 1 98.44 54 ALA B CA 1
ATOM 3843 C C . ALA B 1 54 ? 17.984 6.039 -2.021 1 98.44 54 ALA B C 1
ATOM 3845 O O . ALA B 1 54 ? 18.766 5.738 -1.118 1 98.44 54 ALA B O 1
ATOM 3846 N N . SER B 1 55 ? 18.391 6.586 -3.176 1 97.81 55 SER B N 1
ATOM 3847 C CA . SER B 1 55 ? 19.797 6.922 -3.416 1 97.81 55 SER B CA 1
ATOM 3848 C C . SER B 1 55 ? 20.312 7.918 -2.383 1 97.81 55 SER B C 1
ATOM 3850 O O . SER B 1 55 ? 21.391 7.746 -1.838 1 97.81 55 SER B O 1
ATOM 3852 N N . ALA B 1 56 ? 19.531 8.953 -2.131 1 98.06 56 ALA B N 1
ATOM 3853 C CA . ALA B 1 56 ? 19.891 9.938 -1.115 1 98.06 56 ALA B CA 1
ATOM 3854 C C . ALA B 1 56 ? 20.078 9.281 0.246 1 98.06 56 ALA B C 1
ATOM 3856 O O . ALA B 1 56 ? 21.062 9.562 0.941 1 98.06 56 ALA B O 1
ATOM 3857 N N . ALA B 1 57 ? 19.172 8.383 0.599 1 98.75 57 ALA B N 1
ATOM 3858 C CA . ALA B 1 57 ? 19.234 7.715 1.894 1 98.75 57 ALA B CA 1
ATOM 3859 C C . ALA B 1 57 ? 20.484 6.836 1.985 1 98.75 57 ALA B C 1
ATOM 3861 O O . ALA B 1 57 ? 21.172 6.832 3.008 1 98.75 57 ALA B O 1
ATOM 3862 N N . ILE B 1 58 ? 20.766 6.086 0.934 1 98.25 58 ILE B N 1
ATOM 3863 C CA . ILE B 1 58 ? 21.922 5.195 0.915 1 98.25 58 ILE B CA 1
ATOM 3864 C C . ILE B 1 58 ? 23.203 6.008 1.089 1 98.25 58 ILE B C 1
ATOM 3866 O O . ILE B 1 58 ? 24.062 5.648 1.893 1 98.25 58 ILE B O 1
ATOM 3870 N N . TYR B 1 59 ? 23.359 7.145 0.381 1 97.88 59 TYR B N 1
ATOM 3871 C CA . TYR B 1 59 ? 24.516 8.016 0.52 1 97.88 59 TYR B CA 1
ATOM 3872 C C . TYR B 1 59 ? 24.672 8.508 1.955 1 97.88 59 TYR B C 1
ATOM 3874 O O . TYR B 1 59 ? 25.75 8.438 2.533 1 97.88 59 TYR B O 1
ATOM 3882 N N . LEU B 1 60 ? 23.562 8.961 2.547 1 98.38 60 LEU B N 1
ATOM 3883 C CA . LEU B 1 60 ? 23.578 9.523 3.893 1 98.38 60 LEU B CA 1
ATOM 3884 C C . LEU B 1 60 ? 23.938 8.461 4.926 1 98.38 60 LEU B C 1
ATOM 3886 O O . LEU B 1 60 ? 24.641 8.75 5.898 1 98.38 60 LEU B O 1
ATOM 3890 N N . LEU B 1 61 ? 23.453 7.195 4.727 1 98 61 LEU B N 1
ATOM 3891 C CA . LEU B 1 61 ? 23.656 6.133 5.707 1 98 61 LEU B CA 1
ATOM 3892 C C . LEU B 1 61 ? 25.016 5.48 5.539 1 98 61 LEU B C 1
ATOM 3894 O O . LEU B 1 61 ? 25.672 5.152 6.527 1 98 61 LEU B O 1
ATOM 3898 N N . LYS B 1 62 ? 25.422 5.266 4.32 1 96.19 62 LYS B N 1
ATOM 3899 C CA . LYS B 1 62 ? 26.656 4.535 4.051 1 96.19 62 LYS B CA 1
ATOM 3900 C C . LYS B 1 62 ? 27.875 5.465 4.109 1 96.19 62 LYS B C 1
ATOM 3902 O O . LYS B 1 62 ? 28.859 5.156 4.777 1 96.19 62 LYS B O 1
ATOM 3907 N N . ASP B 1 63 ? 27.859 6.625 3.439 1 95.75 63 ASP B N 1
ATOM 3908 C CA . ASP B 1 63 ? 29.031 7.473 3.244 1 95.75 63 ASP B CA 1
ATOM 3909 C C . ASP B 1 63 ? 29.141 8.523 4.348 1 95.75 63 ASP B C 1
ATOM 3911 O O . ASP B 1 63 ? 30.234 8.805 4.84 1 95.75 63 ASP B O 1
ATOM 3915 N N . VAL B 1 64 ? 27.984 9.086 4.766 1 97 64 VAL B N 1
ATOM 3916 C CA . VAL B 1 64 ? 28.016 10.133 5.785 1 97 64 VAL B CA 1
ATOM 3917 C C . VAL B 1 64 ? 27.828 9.516 7.168 1 97 64 VAL B C 1
ATOM 3919 O O . VAL B 1 64 ? 28.312 10.047 8.164 1 97 64 VAL B O 1
ATOM 3922 N N . GLN B 1 65 ? 27.047 8.398 7.246 1 96.69 65 GLN B N 1
ATOM 3923 C CA . GLN B 1 65 ? 26.719 7.68 8.477 1 96.69 65 GLN B CA 1
ATOM 3924 C C . GLN B 1 65 ? 25.922 8.555 9.438 1 96.69 65 GLN B C 1
ATOM 3926 O O . GLN B 1 65 ? 26.281 8.688 10.602 1 96.69 65 GLN B O 1
ATOM 3931 N N . VAL B 1 66 ? 24.875 9.133 8.938 1 97.75 66 VAL B N 1
ATOM 3932 C CA . VAL B 1 66 ? 24 9.977 9.734 1 97.75 66 VAL B CA 1
ATOM 3933 C C . VAL B 1 66 ? 23.297 9.133 10.797 1 97.75 66 VAL B C 1
ATOM 3935 O O . VAL B 1 66 ? 23.078 7.938 10.609 1 97.75 66 VAL B O 1
ATOM 3938 N N . GLN B 1 67 ? 22.922 9.797 11.867 1 96.94 67 GLN B N 1
ATOM 3939 C CA . GLN B 1 67 ? 22.344 9.078 13 1 96.94 67 GLN B CA 1
ATOM 3940 C C . GLN B 1 67 ? 20.828 9.164 13.008 1 96.94 67 GLN B C 1
ATOM 3942 O O . GLN B 1 67 ? 20.156 8.469 13.773 1 96.94 67 GLN B O 1
ATOM 3947 N N . ALA B 1 68 ? 20.266 9.969 12.18 1 98.25 68 ALA B N 1
ATOM 3948 C CA . ALA B 1 68 ? 18.828 10.109 11.922 1 98.25 68 ALA B CA 1
ATOM 3949 C C . ALA B 1 68 ? 18.578 10.703 10.539 1 98.25 68 ALA B C 1
ATOM 3951 O O . ALA B 1 68 ? 19.438 11.391 9.984 1 98.25 68 ALA B O 1
ATOM 3952 N N . ILE B 1 69 ? 17.484 10.367 9.969 1 98.88 69 ILE B N 1
ATOM 3953 C CA . ILE B 1 69 ? 17.062 11 8.727 1 98.88 69 ILE B CA 1
ATOM 3954 C C . ILE B 1 69 ? 15.688 11.641 8.906 1 98.88 69 ILE B C 1
ATOM 3956 O O . ILE B 1 69 ? 14.773 11.008 9.445 1 98.88 69 ILE B O 1
ATOM 3960 N N . VAL B 1 70 ? 15.531 12.906 8.594 1 98.75 70 VAL B N 1
ATOM 3961 C CA . VAL B 1 70 ? 14.25 13.602 8.508 1 98.75 70 VAL B CA 1
ATOM 3962 C C . VAL B 1 70 ? 13.773 13.633 7.062 1 98.75 70 VAL B C 1
ATOM 3964 O O . VAL B 1 70 ? 14.492 14.086 6.172 1 98.75 70 VAL B O 1
ATOM 3967 N N . GLY B 1 71 ? 12.555 13.273 6.797 1 97.94 71 GLY B N 1
ATOM 3968 C CA . GLY B 1 71 ? 12.086 12.922 5.469 1 97.94 71 GLY B CA 1
ATOM 3969 C C . GLY B 1 71 ? 12.156 11.438 5.18 1 97.94 71 GLY B C 1
ATOM 3970 O O . GLY B 1 71 ? 12.508 10.648 6.059 1 97.94 71 GLY B O 1
ATOM 3971 N N . PRO B 1 72 ? 11.773 10.953 3.967 1 97.5 72 PRO B N 1
ATOM 3972 C CA . PRO B 1 72 ? 11.32 11.75 2.826 1 97.5 72 PRO B CA 1
ATOM 3973 C C . PRO B 1 72 ? 9.922 12.328 3.035 1 97.5 72 PRO B C 1
ATOM 3975 O O . PRO B 1 72 ? 9.258 12.016 4.027 1 97.5 72 PRO B O 1
ATOM 3978 N N . GLN B 1 73 ? 9.547 13.164 2.139 1 93.44 73 GLN B N 1
ATOM 3979 C CA . GLN B 1 73 ? 8.305 13.922 2.213 1 93.44 73 GLN B CA 1
ATOM 3980 C C . GLN B 1 73 ? 7.113 13.07 1.786 1 93.44 73 GLN B C 1
ATOM 3982 O O . GLN B 1 73 ? 6.047 13.141 2.4 1 93.44 73 GLN B O 1
ATOM 3987 N N . MET B 1 74 ? 7.281 12.25 0.783 1 94.31 74 MET B N 1
ATOM 3988 C CA . MET B 1 74 ? 6.176 11.531 0.16 1 94.31 74 MET B CA 1
ATOM 3989 C C . MET B 1 74 ? 6.102 10.102 0.681 1 94.31 74 MET B C 1
ATOM 3991 O O . MET B 1 74 ? 7.129 9.469 0.933 1 94.31 74 MET B O 1
ATOM 3995 N N . SER B 1 75 ? 4.848 9.578 0.776 1 95.12 75 SER B N 1
ATOM 3996 C CA . SER B 1 75 ? 4.617 8.234 1.284 1 95.12 75 SER B CA 1
ATOM 3997 C C . SER B 1 75 ? 5.328 7.191 0.427 1 95.12 75 SER B C 1
ATOM 3999 O O . SER B 1 75 ? 5.969 6.277 0.953 1 95.12 75 SER B O 1
ATOM 4001 N N . THR B 1 76 ? 5.258 7.305 -0.909 1 93.62 76 THR B N 1
ATOM 4002 C CA . THR B 1 76 ? 5.859 6.312 -1.793 1 93.62 76 THR B CA 1
ATOM 4003 C C . THR B 1 76 ? 7.379 6.312 -1.648 1 93.62 76 THR B C 1
ATOM 4005 O O . THR B 1 76 ? 8.016 5.258 -1.688 1 93.62 76 THR B O 1
ATOM 4008 N N . GLN B 1 77 ? 7.992 7.5 -1.408 1 97.06 77 GLN B N 1
ATOM 4009 C CA . GLN B 1 77 ? 9.43 7.629 -1.196 1 97.06 77 GLN B CA 1
ATOM 4010 C C . GLN B 1 77 ? 9.844 7.043 0.15 1 97.06 77 GLN B C 1
ATOM 4012 O O . GLN B 1 77 ? 10.898 6.414 0.261 1 97.06 77 GLN B O 1
ATOM 4017 N N . THR B 1 78 ? 9.031 7.254 1.122 1 97.81 78 THR B N 1
ATOM 4018 C CA . THR B 1 78 ? 9.336 6.875 2.498 1 97.81 78 THR B CA 1
ATOM 4019 C C . THR B 1 78 ? 9.312 5.359 2.66 1 97.81 78 THR B C 1
ATOM 4021 O O . THR B 1 78 ? 10.055 4.805 3.471 1 97.81 78 THR B O 1
ATOM 4024 N N . ASP B 1 79 ? 8.562 4.664 1.844 1 95.88 79 ASP B N 1
ATOM 4025 C CA . ASP B 1 79 ? 8.305 3.234 1.997 1 95.88 79 ASP B CA 1
ATOM 4026 C C . ASP B 1 79 ? 9.609 2.439 2.043 1 95.88 79 ASP B C 1
ATOM 4028 O O . ASP B 1 79 ? 9.922 1.813 3.055 1 95.88 79 ASP B O 1
ATOM 4032 N N . PHE B 1 80 ? 10.469 2.52 1.025 1 97.5 80 PHE B N 1
ATOM 4033 C CA . PHE B 1 80 ? 11.711 1.757 0.994 1 97.5 80 PHE B CA 1
ATOM 4034 C C . PHE B 1 80 ? 12.734 2.348 1.957 1 97.5 80 PHE B C 1
ATOM 4036 O O . PHE B 1 80 ? 13.539 1.62 2.537 1 97.5 80 PHE B O 1
ATOM 4043 N N . VAL B 1 81 ? 12.711 3.68 2.23 1 98.75 81 VAL B N 1
ATOM 4044 C CA . VAL B 1 81 ? 13.664 4.34 3.115 1 98.75 81 VAL B CA 1
ATOM 4045 C C . VAL B 1 81 ? 13.477 3.836 4.543 1 98.75 81 VAL B C 1
ATOM 4047 O O . VAL B 1 81 ? 14.453 3.701 5.293 1 98.75 81 VAL B O 1
ATOM 4050 N N . ILE B 1 82 ? 12.242 3.504 4.906 1 98.06 82 ILE B N 1
ATOM 4051 C CA . ILE B 1 82 ? 11.977 2.945 6.227 1 98.06 82 ILE B CA 1
ATOM 4052 C C . ILE B 1 82 ? 12.641 1.578 6.352 1 98.06 82 ILE B C 1
ATOM 4054 O O . ILE B 1 82 ? 13.172 1.232 7.414 1 98.06 82 ILE B O 1
ATOM 4058 N N . ASP B 1 83 ? 12.641 0.753 5.262 1 97.69 83 ASP B N 1
ATOM 4059 C CA . ASP B 1 83 ? 13.336 -0.529 5.266 1 97.69 83 ASP B CA 1
ATOM 4060 C C . ASP B 1 83 ? 14.828 -0.342 5.527 1 97.69 83 ASP B C 1
ATOM 4062 O O . ASP B 1 83 ? 15.438 -1.118 6.27 1 97.69 83 ASP B O 1
ATOM 4066 N N . LEU B 1 84 ? 15.414 0.699 4.922 1 98.56 84 LEU B N 1
ATOM 4067 C CA . LEU B 1 84 ? 16.828 0.993 5.121 1 98.56 84 LEU B CA 1
ATOM 4068 C C . LEU B 1 84 ? 17.109 1.393 6.566 1 98.56 84 LEU B C 1
ATOM 4070 O O . LEU B 1 84 ? 18.078 0.934 7.164 1 98.56 84 LEU B O 1
ATOM 4074 N N . GLY B 1 85 ? 16.219 2.316 7.105 1 98.56 85 GLY B N 1
ATOM 4075 C CA . GLY B 1 85 ? 16.359 2.717 8.5 1 98.56 85 GLY B CA 1
ATOM 4076 C C . GLY B 1 85 ? 16.344 1.543 9.461 1 98.56 85 GLY B C 1
ATOM 4077 O O . GLY B 1 85 ? 17.156 1.479 10.383 1 98.56 85 GLY B O 1
ATOM 4078 N N . ASN B 1 86 ? 15.445 0.611 9.227 1 97.69 86 ASN B N 1
ATOM 4079 C CA . ASN B 1 86 ? 15.359 -0.583 10.055 1 97.69 86 ASN B CA 1
ATOM 4080 C C . ASN B 1 86 ? 16.625 -1.434 9.953 1 97.69 86 ASN B C 1
ATOM 4082 O O . ASN B 1 86 ? 17.125 -1.92 10.961 1 97.69 86 ASN B O 1
ATOM 4086 N N . ARG B 1 87 ? 17.125 -1.567 8.758 1 96.25 87 ARG B N 1
ATOM 4087 C CA . ARG B 1 87 ? 18.312 -2.377 8.5 1 96.25 87 ARG B CA 1
ATOM 4088 C C . ARG B 1 87 ? 19.531 -1.821 9.242 1 96.25 87 ARG B C 1
ATOM 4090 O O . ARG B 1 87 ? 20.312 -2.578 9.82 1 96.25 87 ARG B O 1
ATOM 4097 N N . VAL B 1 88 ? 19.672 -0.52 9.242 1 97.62 88 VAL B N 1
ATOM 4098 C CA . VAL B 1 88 ? 20.891 0.112 9.75 1 97.62 88 VAL B CA 1
ATOM 4099 C C . VAL B 1 88 ? 20.641 0.606 11.172 1 97.62 88 VAL B C 1
ATOM 4101 O O . VAL B 1 88 ? 21.562 1.112 11.828 1 97.62 88 VAL B O 1
ATOM 4104 N N . LYS B 1 89 ? 19.391 0.539 11.703 1 97.69 89 LYS B N 1
ATOM 4105 C CA . LYS B 1 89 ? 18.969 0.983 13.023 1 97.69 89 LYS B CA 1
ATOM 4106 C C . LYS B 1 89 ? 19.125 2.494 13.172 1 97.69 89 LYS B C 1
ATOM 4108 O O . LYS B 1 89 ? 19.734 2.967 14.141 1 97.69 89 LYS B O 1
ATOM 4113 N N . VAL B 1 90 ? 18.672 3.191 12.242 1 98.38 90 VAL B N 1
ATOM 4114 C CA . VAL B 1 90 ? 18.641 4.648 12.234 1 98.38 90 VAL B CA 1
ATOM 4115 C C . VAL B 1 90 ? 17.203 5.141 12.133 1 98.38 90 VAL B C 1
ATOM 4117 O O . VAL B 1 90 ? 16.469 4.762 11.219 1 98.38 90 VAL B O 1
ATOM 4120 N N . PRO B 1 91 ? 16.719 6.027 13.047 1 98.5 91 PRO B N 1
ATOM 4121 C CA . PRO B 1 91 ? 15.352 6.543 12.961 1 98.5 91 PRO B CA 1
ATOM 4122 C C . PRO B 1 91 ? 15.102 7.348 11.695 1 98.5 91 PRO B C 1
ATOM 4124 O O . PRO B 1 91 ? 15.922 8.188 11.312 1 98.5 91 PRO B O 1
ATOM 4127 N N . ILE B 1 92 ? 14.031 6.996 11.008 1 98.88 92 ILE B N 1
ATOM 4128 C CA . ILE B 1 92 ? 13.5 7.754 9.883 1 98.88 92 ILE B CA 1
ATOM 4129 C C . ILE B 1 92 ? 12.281 8.562 10.336 1 98.88 92 ILE B C 1
ATOM 4131 O O . ILE B 1 92 ? 11.234 8 10.656 1 98.88 92 ILE B O 1
ATOM 4135 N N . ILE B 1 93 ? 12.383 9.867 10.391 1 98.69 93 ILE B N 1
ATOM 4136 C CA . ILE B 1 93 ? 11.312 10.773 10.805 1 98.69 93 ILE B CA 1
ATOM 4137 C C . ILE B 1 93 ? 10.672 11.414 9.57 1 98.69 93 ILE B C 1
ATOM 4139 O O . ILE B 1 93 ? 11.242 12.328 8.977 1 98.69 93 ILE B O 1
ATOM 4143 N N . SER B 1 94 ? 9.516 10.938 9.219 1 98.56 94 SER B N 1
ATOM 4144 C CA . SER B 1 94 ? 8.914 11.352 7.953 1 98.56 94 SER B CA 1
ATOM 4145 C C . SER B 1 94 ? 7.508 11.898 8.164 1 98.56 94 SER B C 1
ATOM 4147 O O . SER B 1 94 ? 6.773 11.414 9.023 1 98.56 94 SER B O 1
ATOM 4149 N N . PRO B 1 95 ? 7.148 12.953 7.387 1 97.38 95 PRO B N 1
ATOM 4150 C CA . PRO B 1 95 ? 5.777 13.461 7.441 1 97.38 95 PRO B CA 1
ATOM 4151 C C . PRO B 1 95 ? 4.816 12.68 6.555 1 97.38 95 PRO B C 1
ATOM 4153 O O . PRO B 1 95 ? 3.691 13.117 6.309 1 97.38 95 PRO B O 1
ATOM 4156 N N . ALA B 1 96 ? 5.238 11.531 5.98 1 96.56 96 ALA B N 1
ATOM 4157 C CA . ALA B 1 96 ? 4.375 10.711 5.141 1 96.56 96 ALA B CA 1
ATOM 4158 C C . ALA B 1 96 ? 3.113 10.297 5.895 1 96.56 96 ALA B C 1
ATOM 4160 O O . ALA B 1 96 ? 3.193 9.703 6.973 1 96.56 96 ALA B O 1
ATOM 4161 N N . THR B 1 97 ? 1.937 10.469 5.246 1 96.19 97 THR B N 1
ATOM 4162 C CA . THR B 1 97 ? 0.698 10.359 6.012 1 96.19 97 THR B CA 1
ATOM 4163 C C . THR B 1 97 ? 0.012 9.023 5.75 1 96.19 97 THR B C 1
ATOM 4165 O O . THR B 1 97 ? -0.918 8.648 6.465 1 96.19 97 THR B O 1
ATOM 4168 N N . SER B 1 98 ? 0.426 8.25 4.781 1 95.19 98 SER B N 1
ATOM 4169 C CA . SER B 1 98 ? -0.304 7.051 4.387 1 95.19 98 SER B CA 1
ATOM 4170 C C . SER B 1 98 ? -0.286 6.004 5.496 1 95.19 98 SER B C 1
ATOM 4172 O O . SER B 1 98 ? 0.782 5.633 5.988 1 95.19 98 SER B O 1
ATOM 4174 N N . PRO B 1 99 ? -1.452 5.453 5.82 1 93.56 99 PRO B N 1
ATOM 4175 C CA . PRO B 1 99 ? -1.487 4.395 6.832 1 93.56 99 PRO B CA 1
ATOM 4176 C C . PRO B 1 99 ? -0.942 3.064 6.309 1 93.56 99 PRO B C 1
ATOM 4178 O O . PRO B 1 99 ? -0.749 2.127 7.086 1 93.56 99 PRO B O 1
ATOM 4181 N N . SER B 1 100 ? -0.681 2.998 5.027 1 91.38 100 SER B N 1
ATOM 4182 C CA . SER B 1 100 ? -0.075 1.784 4.488 1 91.38 100 SER B CA 1
ATOM 4183 C C . SER B 1 100 ? 1.347 1.599 5.012 1 91.38 100 SER B C 1
ATOM 4185 O O . SER B 1 100 ? 1.886 0.491 4.977 1 91.38 100 SER B O 1
ATOM 4187 N N . LEU B 1 101 ? 1.98 2.707 5.402 1 94.19 101 LEU B N 1
ATOM 4188 C CA . LEU B 1 101 ? 3.256 2.633 6.105 1 94.19 101 LEU B CA 1
ATOM 4189 C C . LEU B 1 101 ? 3.047 2.311 7.582 1 94.19 101 LEU B C 1
ATOM 4191 O O . LEU B 1 101 ? 2.758 3.203 8.383 1 94.19 101 LEU B O 1
ATOM 4195 N N . SER B 1 102 ? 3.25 1.098 7.934 1 91.06 102 SER B N 1
ATOM 4196 C CA . SER B 1 102 ? 2.947 0.656 9.289 1 91.06 102 SER B CA 1
ATOM 4197 C C . SER B 1 102 ? 4.047 1.067 10.266 1 91.06 102 SER B C 1
ATOM 4199 O O . SER B 1 102 ? 5.184 0.608 10.156 1 91.06 102 SER B O 1
ATOM 4201 N N . VAL B 1 103 ? 3.686 1.892 11.18 1 93.5 103 VAL B N 1
ATOM 4202 C CA . VAL B 1 103 ? 4.637 2.271 12.219 1 93.5 103 VAL B CA 1
ATOM 4203 C C . VAL B 1 103 ? 4.914 1.077 13.125 1 93.5 103 VAL B C 1
ATOM 4205 O O . VAL B 1 103 ? 6.051 0.871 13.562 1 93.5 103 VAL B O 1
ATOM 4208 N N . LYS B 1 104 ? 3.936 0.244 13.375 1 89.69 104 LYS B N 1
ATOM 4209 C CA . LYS B 1 104 ? 4.047 -0.919 14.25 1 89.69 104 LYS B CA 1
ATOM 4210 C C . LYS B 1 104 ? 5.062 -1.921 13.703 1 89.69 104 LYS B C 1
ATOM 4212 O O . LYS B 1 104 ? 5.816 -2.521 14.469 1 89.69 104 LYS B O 1
ATOM 4217 N N . GLU B 1 105 ? 5.133 -2.051 12.383 1 90.94 105 GLU B N 1
ATOM 4218 C CA .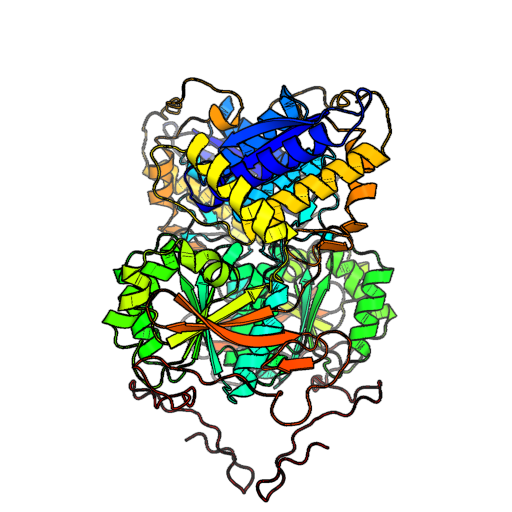 GLU B 1 105 ? 5.992 -3.055 11.758 1 90.94 105 GLU B CA 1
ATOM 4219 C C . GLU B 1 105 ? 7.379 -2.492 11.461 1 90.94 105 GLU B C 1
ATOM 4221 O O . GLU B 1 105 ? 8.273 -3.229 11.047 1 90.94 105 GLU B O 1
ATOM 4226 N N . ASN B 1 106 ? 7.535 -1.2 11.695 1 95.25 106 ASN B N 1
ATOM 4227 C CA . ASN B 1 106 ? 8.797 -0.525 11.398 1 95.25 106 ASN B CA 1
ATOM 4228 C C . ASN B 1 106 ? 9.297 0.277 12.594 1 95.25 106 ASN B C 1
ATOM 4230 O O . ASN B 1 106 ? 9.094 1.49 12.664 1 95.25 106 ASN B O 1
ATOM 4234 N N . PRO B 1 107 ? 9.984 -0.365 13.484 1 94.88 107 PRO B N 1
ATOM 4235 C CA . PRO B 1 107 ? 10.32 0.245 14.773 1 94.88 107 PRO B CA 1
ATOM 4236 C C . PRO B 1 107 ? 11.125 1.531 14.625 1 94.88 107 PRO B C 1
ATOM 4238 O O . PRO B 1 107 ? 11.039 2.422 15.469 1 94.88 107 PRO B O 1
ATOM 4241 N N . PHE B 1 108 ? 11.93 1.66 13.594 1 98.06 108 PHE B N 1
ATOM 4242 C CA . PHE B 1 108 ? 12.773 2.842 13.453 1 98.06 108 PHE B CA 1
ATOM 4243 C C . PHE B 1 108 ? 12.094 3.904 12.602 1 98.06 108 PHE B C 1
ATOM 4245 O O . PHE B 1 108 ? 12.734 4.84 12.133 1 98.06 108 PHE B O 1
ATOM 4252 N N . PHE B 1 109 ? 10.789 3.742 12.336 1 98.19 109 PHE B N 1
ATOM 4253 C CA . PHE B 1 109 ? 9.984 4.742 11.641 1 98.19 109 PHE B CA 1
ATOM 4254 C C . PHE B 1 109 ? 9.211 5.602 12.633 1 98.19 109 PHE B C 1
ATOM 4256 O O . PHE B 1 109 ? 8.469 5.082 13.469 1 98.19 109 PHE B O 1
ATOM 4263 N N . ILE B 1 110 ? 9.406 6.906 12.586 1 98.31 110 ILE B N 1
ATOM 4264 C CA . ILE B 1 110 ? 8.641 7.887 13.352 1 98.31 110 ILE B CA 1
ATOM 4265 C C . ILE B 1 110 ? 7.84 8.766 12.391 1 98.31 110 ILE B C 1
ATOM 4267 O O . ILE B 1 110 ? 8.406 9.406 11.508 1 98.31 110 ILE B O 1
ATOM 4271 N N . ARG B 1 111 ? 6.531 8.758 12.539 1 97.62 111 ARG B N 1
ATOM 4272 C CA . ARG B 1 111 ? 5.688 9.602 11.695 1 97.62 111 ARG B CA 1
ATOM 4273 C C . ARG B 1 111 ? 5.43 10.953 12.359 1 97.62 111 ARG B C 1
ATOM 4275 O O . ARG B 1 111 ? 4.586 11.062 13.25 1 97.62 111 ARG B O 1
ATOM 4282 N N . GLY B 1 112 ? 6.086 11.961 11.805 1 95.5 112 GLY B N 1
ATOM 4283 C CA . GLY B 1 112 ? 5.992 13.297 12.367 1 95.5 112 GLY B CA 1
ATOM 4284 C C . GLY B 1 112 ? 4.848 14.109 11.789 1 95.5 112 GLY B C 1
ATOM 4285 O O . GLY B 1 112 ? 4.953 15.328 11.656 1 95.5 112 GLY B O 1
ATOM 4286 N N . ALA B 1 113 ? 3.832 13.484 11.266 1 95.5 113 ALA B N 1
ATOM 4287 C CA . ALA B 1 113 ? 2.586 14.078 10.773 1 95.5 113 ALA B CA 1
ATOM 4288 C C . ALA B 1 113 ? 1.392 13.188 11.117 1 95.5 113 ALA B C 1
ATOM 4290 O O . ALA B 1 113 ? 1.562 12.031 11.516 1 95.5 113 ALA B O 1
ATOM 4291 N N . LEU B 1 114 ? 0.215 13.75 11.039 1 95.19 114 LEU B N 1
ATOM 4292 C CA . LEU B 1 114 ? -0.974 12.945 11.305 1 95.19 114 LEU B CA 1
ATOM 4293 C C . LEU B 1 114 ? -1.22 11.945 10.18 1 95.19 114 LEU B C 1
ATOM 4295 O O . LEU B 1 114 ? -1.183 12.312 9 1 95.19 114 LEU B O 1
ATOM 4299 N N . PRO B 1 115 ? -1.395 10.664 10.555 1 95.5 115 PRO B N 1
ATOM 4300 C CA . PRO B 1 115 ? -1.77 9.711 9.508 1 95.5 115 PRO B CA 1
ATOM 4301 C C . PRO B 1 115 ? -3.127 10.031 8.875 1 95.5 115 PRO B C 1
ATOM 4303 O O . PRO B 1 115 ? -4.035 10.5 9.57 1 95.5 115 PRO B O 1
ATOM 4306 N N . SER B 1 116 ? -3.27 9.703 7.609 1 95.81 116 SER B N 1
ATOM 4307 C CA . SER B 1 116 ? -4.516 9.984 6.902 1 95.81 116 SER B CA 1
ATOM 4308 C C . SER B 1 116 ? -5.684 9.219 7.512 1 95.81 116 SER B C 1
ATOM 4310 O O . SER B 1 116 ? -6.844 9.578 7.309 1 95.81 116 SER B O 1
ATOM 4312 N N . SER B 1 117 ? -5.445 8.203 8.242 1 95.19 117 SER B N 1
ATOM 4313 C CA . SER B 1 117 ? -6.504 7.43 8.875 1 95.19 117 SER B CA 1
ATOM 4314 C C . SER B 1 117 ? -7.172 8.219 9.992 1 95.19 117 SER B C 1
ATOM 4316 O O . SER B 1 117 ? -8.328 7.969 10.328 1 95.19 117 SER B O 1
ATOM 4318 N N . SER B 1 118 ? -6.5 9.203 10.555 1 95.5 118 SER B N 1
ATOM 4319 C CA . SER B 1 118 ? -7.008 9.906 11.727 1 95.5 118 SER B CA 1
ATOM 4320 C C . SER B 1 118 ? -8.141 10.859 11.359 1 95.5 118 SER B C 1
ATOM 4322 O O . SER B 1 118 ? -8.945 11.242 12.211 1 95.5 118 SER B O 1
ATOM 4324 N N . GLN B 1 119 ? -8.219 11.258 10.125 1 97.31 119 GLN B N 1
ATOM 4325 C CA . GLN B 1 119 ? -9.219 12.219 9.688 1 97.31 119 GLN B CA 1
ATOM 4326 C C . GLN B 1 119 ? -10.523 11.523 9.305 1 97.31 119 GLN B C 1
ATOM 4328 O O . GLN B 1 119 ? -11.539 12.18 9.078 1 97.31 119 GLN B O 1
ATOM 4333 N N . THR B 1 120 ? -10.539 10.219 9.188 1 97.88 120 THR B N 1
ATOM 4334 C CA . THR B 1 120 ? -11.641 9.5 8.555 1 97.88 120 THR B CA 1
ATOM 4335 C C . THR B 1 120 ? -12.914 9.625 9.391 1 97.88 120 THR B C 1
ATOM 4337 O O . THR B 1 120 ? -14.008 9.742 8.844 1 97.88 120 THR B O 1
ATOM 4340 N N . LYS B 1 121 ? -12.812 9.633 10.719 1 97.31 121 LYS B N 1
ATOM 4341 C CA . LYS B 1 121 ? -13.992 9.789 11.57 1 97.31 121 LYS B CA 1
ATOM 4342 C C . LYS B 1 121 ? -14.57 11.195 11.453 1 97.31 121 LYS B C 1
ATOM 4344 O O . LYS B 1 121 ? -15.789 11.375 11.547 1 97.31 121 LYS B O 1
ATOM 4349 N N . ALA B 1 122 ? -13.688 12.195 11.281 1 97.81 122 ALA B N 1
ATOM 4350 C CA . ALA B 1 122 ? -14.172 13.555 11.047 1 97.81 122 ALA B CA 1
ATOM 4351 C C . ALA B 1 122 ? -14.969 13.633 9.75 1 97.81 122 ALA B C 1
ATOM 4353 O O . ALA B 1 122 ? -16.047 14.242 9.711 1 97.81 122 ALA B O 1
ATOM 4354 N N . ILE B 1 123 ? -14.469 13.047 8.703 1 98.75 123 ILE B N 1
ATOM 4355 C CA . ILE B 1 123 ? -15.148 13.023 7.414 1 98.75 123 ILE B CA 1
ATOM 4356 C C . ILE B 1 123 ? -16.484 12.289 7.547 1 98.75 123 ILE B C 1
ATOM 4358 O O . ILE B 1 123 ? -17.516 12.766 7.059 1 98.75 123 ILE B O 1
ATOM 4362 N N . ALA B 1 124 ? -16.469 11.172 8.219 1 98.56 124 ALA B N 1
ATOM 4363 C CA . ALA B 1 124 ? -17.688 10.398 8.43 1 98.56 124 ALA B CA 1
ATOM 4364 C C . ALA B 1 124 ? -18.719 11.203 9.219 1 98.56 124 ALA B C 1
ATOM 4366 O O . ALA B 1 124 ? -19.922 11.094 8.969 1 98.56 124 ALA B O 1
ATOM 4367 N N . ALA B 1 125 ? -18.281 11.992 10.164 1 97.81 125 ALA B N 1
ATOM 4368 C CA . ALA B 1 125 ? -19.172 12.828 10.961 1 97.81 125 ALA B CA 1
ATOM 4369 C C . ALA B 1 125 ? -19.875 13.867 10.094 1 97.81 125 ALA B C 1
ATOM 4371 O O . ALA B 1 125 ? -21.047 14.188 10.312 1 97.81 125 ALA B O 1
ATOM 4372 N N . ILE B 1 126 ? -19.156 14.43 9.125 1 98.25 126 ILE B N 1
ATOM 4373 C CA . ILE B 1 126 ? -19.766 15.367 8.188 1 98.25 126 ILE B CA 1
ATOM 4374 C C . ILE B 1 126 ? -20.844 14.672 7.383 1 98.25 126 ILE B C 1
ATOM 4376 O O . ILE B 1 126 ? -21.953 15.188 7.238 1 98.25 126 ILE B O 1
ATOM 4380 N N . VAL B 1 127 ? -20.531 13.5 6.871 1 98.5 127 VAL B N 1
ATOM 4381 C CA . VAL B 1 127 ? -21.469 12.719 6.074 1 98.5 127 VAL B CA 1
ATOM 4382 C C . VAL B 1 127 ? -22.719 12.414 6.902 1 98.5 127 VAL B C 1
ATOM 4384 O O . VAL B 1 127 ? -23.844 12.57 6.422 1 98.5 127 VAL B O 1
ATOM 4387 N N . LYS B 1 128 ? -22.516 12.062 8.125 1 97.19 128 LYS B N 1
ATOM 4388 C CA . LYS B 1 128 ? -23.609 11.758 9.039 1 97.19 128 LYS B CA 1
ATOM 4389 C C . LYS B 1 128 ? -24.438 13 9.328 1 97.19 128 LYS B C 1
ATOM 4391 O O . LYS B 1 128 ? -25.672 12.93 9.406 1 97.19 128 LYS B O 1
ATOM 4396 N N . ASN B 1 129 ? -23.781 14.102 9.484 1 96.06 129 ASN B N 1
ATOM 4397 C CA . ASN B 1 129 ? -24.438 15.367 9.812 1 96.06 129 ASN B CA 1
ATOM 4398 C C . ASN B 1 129 ? -25.5 15.719 8.781 1 96.06 129 ASN B C 1
ATOM 4400 O O . ASN B 1 129 ? -26.516 16.344 9.117 1 96.06 129 ASN B O 1
ATOM 4404 N N . TYR B 1 130 ? -25.359 15.297 7.578 1 96.5 130 TYR B N 1
ATOM 4405 C CA . TYR B 1 130 ? -26.297 15.648 6.516 1 96.5 130 TYR B CA 1
ATOM 4406 C C . TYR B 1 130 ? -27.078 14.422 6.062 1 96.5 130 TYR B C 1
ATOM 4408 O O . TYR B 1 130 ? -27.781 14.461 5.043 1 96.5 130 TYR B O 1
ATOM 4416 N N . ASN B 1 131 ? -26.891 13.352 6.73 1 96.31 131 ASN B N 1
ATOM 4417 C CA . ASN B 1 131 ? -27.625 12.109 6.531 1 96.31 131 ASN B CA 1
ATOM 4418 C C . ASN B 1 131 ? -27.406 11.539 5.133 1 96.31 131 ASN B C 1
ATOM 4420 O O . ASN B 1 131 ? -28.359 11.07 4.496 1 96.31 131 ASN B O 1
ATOM 4424 N N . TRP B 1 132 ? -26.219 11.812 4.605 1 97.88 132 TRP B N 1
ATOM 4425 C CA . TRP B 1 132 ? -25.875 11.172 3.336 1 97.88 132 TRP B CA 1
ATOM 4426 C C . TRP B 1 132 ? -25.625 9.68 3.527 1 97.88 132 TRP B C 1
ATOM 4428 O O . TRP B 1 132 ? -24.859 9.281 4.418 1 97.88 132 TRP B O 1
ATOM 4438 N N . ARG B 1 133 ? -26.141 8.836 2.727 1 96.06 133 ARG B N 1
ATOM 4439 C CA . ARG B 1 133 ? -26.062 7.391 2.904 1 96.06 133 ARG B CA 1
ATOM 4440 C C . ARG B 1 133 ? -24.969 6.789 2.023 1 96.06 133 ARG B C 1
ATOM 4442 O O . ARG B 1 133 ? -24.344 5.797 2.395 1 96.06 133 ARG B O 1
ATOM 4449 N N . ASP B 1 134 ? -24.828 7.422 0.83 1 96.38 134 ASP B N 1
ATOM 4450 C CA . ASP B 1 134 ? -23.859 6.914 -0.142 1 96.38 134 ASP B CA 1
ATOM 4451 C C . ASP B 1 134 ? -22.859 7.996 -0.54 1 96.38 134 ASP B C 1
ATOM 4453 O O . ASP B 1 134 ? -23.25 9.141 -0.778 1 96.38 134 ASP B O 1
ATOM 4457 N N . VAL B 1 135 ? -21.641 7.609 -0.572 1 98.44 135 VAL B N 1
ATOM 4458 C CA . VAL B 1 135 ? -20.609 8.539 -1.025 1 98.44 135 VAL B CA 1
ATOM 4459 C C . VAL B 1 135 ? -19.734 7.859 -2.072 1 98.44 135 VAL B C 1
ATOM 4461 O O . VAL B 1 135 ? -19.672 6.629 -2.143 1 98.44 135 VAL B O 1
ATOM 4464 N N . VAL B 1 136 ? -19.156 8.633 -2.955 1 98.31 136 VAL B N 1
ATOM 4465 C CA . VAL B 1 136 ? -18.109 8.195 -3.877 1 98.31 136 VAL B CA 1
ATOM 4466 C C . VAL B 1 136 ? -16.75 8.727 -3.412 1 98.31 136 VAL B C 1
ATOM 4468 O O . VAL B 1 136 ? -16.641 9.906 -3.049 1 98.31 136 VAL B O 1
ATOM 4471 N N . VAL B 1 137 ? -15.758 7.883 -3.35 1 98.56 137 VAL B N 1
ATOM 4472 C CA . VAL B 1 137 ? -14.406 8.328 -3.002 1 98.56 137 VAL B CA 1
ATOM 4473 C C . VAL B 1 137 ? -13.547 8.398 -4.262 1 98.56 137 VAL B C 1
ATOM 4475 O O . VAL B 1 137 ? -13.43 7.418 -5 1 98.56 137 VAL B O 1
ATOM 4478 N N . ILE B 1 138 ? -13.039 9.516 -4.551 1 98.69 138 ILE B N 1
ATOM 4479 C CA . ILE B 1 138 ? -12.07 9.742 -5.621 1 98.69 138 ILE B CA 1
ATOM 4480 C C . ILE B 1 138 ? -10.664 9.844 -5.035 1 98.69 138 ILE B C 1
ATOM 4482 O O . ILE B 1 138 ? -10.359 10.766 -4.281 1 98.69 138 ILE B O 1
ATOM 4486 N N . TYR B 1 139 ? -9.82 8.859 -5.332 1 97.44 139 TYR B N 1
ATOM 4487 C CA . TYR B 1 139 ? -8.516 8.773 -4.688 1 97.44 139 TYR B CA 1
ATOM 4488 C C . TYR B 1 139 ? -7.414 8.547 -5.719 1 97.44 139 TYR B C 1
ATOM 4490 O O . TYR B 1 139 ? -7.691 8.164 -6.855 1 97.44 139 TYR B O 1
ATOM 4498 N N . GLU B 1 140 ? -6.23 8.914 -5.312 1 95.56 140 GLU B N 1
ATOM 4499 C CA . GLU B 1 140 ? -5.066 8.672 -6.16 1 95.56 140 GLU B CA 1
ATOM 4500 C C . GLU B 1 140 ? -4.691 7.191 -6.18 1 95.56 140 GLU B C 1
ATOM 4502 O O . GLU B 1 140 ? -4.605 6.555 -5.125 1 95.56 140 GLU B O 1
ATOM 4507 N N . ASP B 1 141 ? -4.527 6.668 -7.383 1 91.38 141 ASP B N 1
ATOM 4508 C CA . ASP B 1 141 ? -4.148 5.266 -7.516 1 91.38 141 ASP B CA 1
ATOM 4509 C C . ASP B 1 141 ? -2.678 5.059 -7.168 1 91.38 141 ASP B C 1
ATOM 4511 O O . ASP B 1 141 ? -1.86 4.777 -8.047 1 91.38 141 ASP B O 1
ATOM 4515 N N . SER B 1 142 ? -2.346 5.141 -5.945 1 88.56 142 SER B N 1
ATOM 4516 C CA . SER B 1 142 ? -1.042 4.977 -5.309 1 88.56 142 SER B CA 1
ATOM 4517 C C . SER B 1 142 ? -1.187 4.582 -3.844 1 88.56 142 SER B C 1
ATOM 4519 O O . SER B 1 142 ? -2.283 4.645 -3.283 1 88.56 142 SER B O 1
ATOM 4521 N N . PRO B 1 143 ? -0.077 4.219 -3.271 1 84.25 143 PRO B N 1
ATOM 4522 C CA . PRO B 1 143 ? -0.145 3.912 -1.84 1 84.25 143 PRO B CA 1
ATOM 4523 C C . PRO B 1 143 ? -0.626 5.098 -1.006 1 84.25 143 PRO B C 1
ATOM 4525 O O . PRO B 1 143 ? -1.273 4.906 0.027 1 84.25 143 PRO B O 1
ATOM 4528 N N . TYR B 1 144 ? -0.359 6.25 -1.396 1 89.12 144 TYR B N 1
ATOM 4529 C CA . TYR B 1 144 ? -0.887 7.43 -0.722 1 89.12 144 TYR B CA 1
ATOM 4530 C C . TYR B 1 144 ? -2.412 7.426 -0.724 1 89.12 144 TYR B C 1
ATOM 4532 O O . TYR B 1 144 ? -3.039 7.566 0.328 1 89.12 144 TYR B O 1
ATOM 4540 N N . GLY B 1 145 ? -2.949 7.23 -1.873 1 93.19 145 GLY B N 1
ATOM 4541 C CA . GLY B 1 145 ? -4.391 7.324 -2.027 1 93.19 145 GLY B CA 1
ATOM 4542 C C . GLY B 1 145 ? -5.129 6.121 -1.471 1 93.19 145 GLY B C 1
ATOM 4543 O O . GLY B 1 145 ? -6.117 6.273 -0.751 1 93.19 145 GLY B O 1
ATOM 4544 N N . SER B 1 146 ? -4.645 4.945 -1.754 1 91.44 146 SER B N 1
ATOM 4545 C CA . SER B 1 146 ? -5.379 3.729 -1.432 1 91.44 146 SER B CA 1
ATOM 4546 C C . SER B 1 146 ? -5.25 3.381 0.048 1 91.44 146 SER B C 1
ATOM 4548 O O . SER B 1 146 ? -6.102 2.678 0.602 1 91.44 146 SER B O 1
ATOM 4550 N N . GLY B 1 147 ? -4.227 3.889 0.698 1 92.56 147 GLY B N 1
ATOM 4551 C CA . GLY B 1 147 ? -3.961 3.535 2.084 1 92.56 147 GLY B CA 1
ATOM 4552 C C . GLY B 1 147 ? -5.078 3.941 3.027 1 92.56 147 GLY B C 1
ATOM 4553 O O . GLY B 1 147 ? -5.324 3.268 4.027 1 92.56 147 GLY B O 1
ATOM 4554 N N . MET B 1 148 ? -5.801 4.949 2.707 1 95.06 148 MET B N 1
ATOM 4555 C CA . MET B 1 148 ? -6.809 5.504 3.605 1 95.06 148 MET B CA 1
ATOM 4556 C C . MET B 1 148 ? -8.141 4.773 3.447 1 95.06 148 MET B C 1
ATOM 4558 O O . MET B 1 148 ? -9 4.855 4.32 1 95.06 148 MET B O 1
ATOM 4562 N N . LEU B 1 149 ? -8.359 4.055 2.379 1 95.88 149 LEU B N 1
ATOM 4563 C CA . LEU B 1 149 ? -9.664 3.584 1.934 1 95.88 149 LEU B CA 1
ATOM 4564 C C . LEU B 1 149 ? -10.281 2.645 2.965 1 95.88 149 LEU B C 1
ATOM 4566 O O . LEU B 1 149 ? -11.438 2.83 3.367 1 95.88 149 LEU B O 1
ATOM 4570 N N . PRO B 1 150 ? -9.5 1.67 3.488 1 93.94 150 PRO B N 1
ATOM 4571 C CA . PRO B 1 150 ? -10.133 0.783 4.469 1 93.94 150 PRO B CA 1
ATOM 4572 C C . PRO B 1 150 ? -10.586 1.52 5.727 1 93.94 150 PRO B C 1
ATOM 4574 O O . PRO B 1 150 ? -11.656 1.224 6.27 1 93.94 150 PRO B O 1
ATOM 4577 N N . HIS B 1 151 ? -9.844 2.502 6.137 1 95.62 151 HIS B N 1
ATOM 4578 C CA . HIS B 1 151 ? -10.172 3.268 7.336 1 95.62 151 HIS B CA 1
ATOM 4579 C C . HIS B 1 151 ? -11.383 4.164 7.109 1 95.62 151 HIS B C 1
ATOM 4581 O O . HIS B 1 151 ? -12.234 4.289 7.984 1 95.62 151 HIS B O 1
ATOM 4587 N N . LEU B 1 152 ? -11.383 4.754 5.949 1 97.88 152 LEU B N 1
ATOM 4588 C CA . LEU B 1 152 ? -12.516 5.609 5.605 1 97.88 152 LEU B CA 1
ATOM 4589 C C . LEU B 1 152 ? -13.797 4.789 5.488 1 97.88 152 LEU B C 1
ATOM 4591 O O . LEU B 1 152 ? -14.852 5.195 5.992 1 97.88 152 LEU B O 1
ATOM 4595 N N . THR B 1 153 ? -13.719 3.664 4.852 1 96.38 153 THR B N 1
ATOM 4596 C CA . THR B 1 153 ? -14.867 2.783 4.684 1 96.38 153 THR B CA 1
ATOM 4597 C C . THR B 1 153 ? -15.414 2.346 6.043 1 96.38 153 THR B C 1
ATOM 4599 O O . THR B 1 153 ? -16.625 2.365 6.266 1 96.38 153 THR B O 1
ATOM 4602 N N . ASP B 1 154 ? -14.547 2.018 6.973 1 94.88 154 ASP B N 1
ATOM 4603 C CA . ASP B 1 154 ? -14.961 1.622 8.32 1 94.88 154 ASP B CA 1
ATOM 4604 C C . ASP B 1 154 ? -15.695 2.758 9.023 1 94.88 154 ASP B C 1
ATOM 4606 O O . ASP B 1 154 ? -16.75 2.543 9.617 1 94.88 154 ASP B O 1
ATOM 4610 N N . ALA B 1 155 ? -15.102 3.92 8.945 1 97.25 155 ALA B N 1
ATOM 4611 C CA . ALA B 1 155 ? -15.672 5.07 9.633 1 97.25 155 ALA B CA 1
ATOM 4612 C C . ALA B 1 155 ? -17.062 5.406 9.094 1 97.25 155 ALA B C 1
ATOM 4614 O O . ALA B 1 155 ? -17.969 5.73 9.859 1 97.25 155 ALA B O 1
ATOM 4615 N N . LEU B 1 156 ? -17.203 5.316 7.789 1 98 156 LEU B N 1
ATOM 4616 C CA . LEU B 1 156 ? -18.5 5.59 7.164 1 98 156 LEU B CA 1
ATOM 4617 C C . LEU B 1 156 ? -19.516 4.535 7.555 1 98 156 LEU B C 1
ATOM 4619 O O . LEU B 1 156 ? -20.656 4.867 7.898 1 98 156 LEU B O 1
ATOM 4623 N N . LEU B 1 157 ? -19.078 3.34 7.535 1 94.81 157 LEU B N 1
ATOM 4624 C CA . LEU B 1 157 ? -19.984 2.242 7.871 1 94.81 157 LEU B CA 1
ATOM 4625 C C . LEU B 1 157 ? -20.469 2.352 9.312 1 94.81 157 LEU B C 1
ATOM 4627 O O . LEU B 1 157 ? -21.625 2.064 9.609 1 94.81 157 LEU B O 1
ATOM 4631 N N . GLU B 1 158 ? -19.609 2.732 10.195 1 94.31 158 GLU B N 1
ATOM 4632 C CA . GLU B 1 158 ? -19.953 2.924 11.594 1 94.31 158 GLU B CA 1
ATOM 4633 C C . GLU B 1 158 ? -21.094 3.934 11.75 1 94.31 158 GLU B C 1
ATOM 4635 O O . GLU B 1 158 ? -21.828 3.902 12.734 1 94.31 158 GLU B O 1
ATOM 4640 N N . ASN B 1 159 ? -21.25 4.773 10.797 1 94.75 159 ASN B N 1
ATOM 4641 C CA . ASN B 1 159 ? -22.297 5.789 10.805 1 94.75 159 ASN B CA 1
ATOM 4642 C C . ASN B 1 159 ? -23.391 5.48 9.781 1 94.75 159 ASN B C 1
ATOM 4644 O O . ASN B 1 159 ? -24.109 6.379 9.336 1 94.75 159 ASN B O 1
ATOM 4648 N N . ASN B 1 160 ? -23.406 4.27 9.297 1 93 160 ASN B N 1
ATOM 4649 C CA . ASN B 1 160 ? -24.438 3.73 8.422 1 93 160 ASN B CA 1
ATOM 4650 C C . ASN B 1 160 ? -24.391 4.375 7.039 1 93 160 ASN B C 1
ATOM 4652 O O . ASN B 1 160 ? -25.438 4.609 6.426 1 93 160 ASN B O 1
ATOM 4656 N N . SER B 1 161 ? -23.25 4.789 6.66 1 96.81 161 SER B N 1
ATOM 4657 C CA . SER B 1 161 ? -23.016 5.254 5.301 1 96.81 161 SER B CA 1
ATOM 4658 C C . SER B 1 161 ? -22.078 4.309 4.543 1 96.81 161 SER B C 1
ATOM 4660 O O . SER B 1 161 ? -21.266 3.611 5.152 1 96.81 161 SER B O 1
ATOM 4662 N N . LEU B 1 162 ? -22.25 4.281 3.203 1 95.94 162 LEU B N 1
ATOM 4663 C CA . LEU B 1 162 ? -21.5 3.32 2.398 1 95.94 162 LEU B CA 1
ATOM 4664 C C . LEU B 1 162 ? -20.719 4.027 1.296 1 95.94 162 LEU B C 1
ATOM 4666 O O . LEU B 1 162 ? -21.109 5.094 0.831 1 95.94 162 LEU B O 1
ATOM 4670 N N . VAL B 1 163 ? -19.578 3.438 0.976 1 96.69 163 VAL B N 1
ATOM 4671 C CA . VAL B 1 163 ? -18.875 3.832 -0.244 1 96.69 163 VAL B CA 1
ATOM 4672 C C . VAL B 1 163 ? -19.469 3.098 -1.441 1 96.69 163 VAL B C 1
ATOM 4674 O O . VAL B 1 163 ? -19.203 1.911 -1.646 1 96.69 163 VAL B O 1
ATOM 4677 N N . SER B 1 164 ? -20.234 3.83 -2.176 1 94.06 164 SER B N 1
ATOM 4678 C CA . SER B 1 164 ? -20.969 3.188 -3.262 1 94.06 164 SER B CA 1
ATOM 4679 C C . SER B 1 164 ? -20.062 2.92 -4.461 1 94.06 164 SER B C 1
ATOM 4681 O O . SER B 1 164 ? -20.359 2.057 -5.285 1 94.06 164 SER B O 1
ATOM 4683 N N . TYR B 1 165 ? -19.016 3.719 -4.566 1 95.31 165 TYR B N 1
ATOM 4684 C CA . TYR B 1 165 ? -18.062 3.564 -5.66 1 95.31 165 TYR B CA 1
ATOM 4685 C C . TYR B 1 165 ? -16.703 4.152 -5.293 1 95.31 165 TYR B C 1
ATOM 4687 O O . TYR B 1 165 ? -16.625 5.195 -4.633 1 95.31 165 TYR B O 1
ATOM 4695 N N . ARG B 1 166 ? -15.633 3.43 -5.668 1 96.12 166 ARG B N 1
ATOM 4696 C CA . ARG B 1 166 ? -14.273 3.938 -5.543 1 96.12 166 ARG B CA 1
ATOM 4697 C C . ARG B 1 166 ? -13.695 4.316 -6.902 1 96.12 166 ARG B C 1
ATOM 4699 O O . ARG B 1 166 ? -13.617 3.479 -7.805 1 96.12 166 ARG B O 1
ATOM 4706 N N . SER B 1 167 ? -13.359 5.539 -7.035 1 97.19 167 SER B N 1
ATOM 4707 C CA . SER B 1 167 ? -12.773 6.031 -8.281 1 97.19 167 SER B CA 1
ATOM 4708 C C . SER B 1 167 ? -11.281 6.297 -8.117 1 97.19 167 SER B C 1
ATOM 4710 O O . SER B 1 167 ? -10.883 7.355 -7.637 1 97.19 167 SER B O 1
ATOM 4712 N N . GLY B 1 168 ? -10.492 5.32 -8.594 1 95 168 GLY B N 1
ATOM 4713 C CA . GLY B 1 168 ? -9.047 5.508 -8.578 1 95 168 GLY B CA 1
ATOM 4714 C C . GLY B 1 168 ? -8.531 6.258 -9.797 1 95 168 GLY B C 1
ATOM 4715 O O . GLY B 1 168 ? -8.75 5.836 -10.93 1 95 168 GLY B O 1
ATOM 4716 N N . ILE B 1 169 ? -7.855 7.398 -9.547 1 97 169 ILE B N 1
ATOM 4717 C CA . ILE B 1 169 ? -7.273 8.18 -10.625 1 97 169 ILE B CA 1
ATOM 4718 C C . ILE B 1 169 ? -5.758 8 -10.633 1 97 169 ILE B C 1
ATOM 4720 O O . ILE B 1 169 ? -5.098 8.203 -9.617 1 97 169 ILE B O 1
ATOM 4724 N N . SER B 1 170 ? -5.234 7.652 -11.773 1 94.06 170 SER B N 1
ATOM 4725 C CA . SER B 1 170 ? -3.787 7.535 -11.93 1 94.06 170 SER B CA 1
ATOM 4726 C C . SER B 1 170 ? -3.104 8.891 -11.773 1 94.06 170 SER B C 1
ATOM 4728 O O . SER B 1 170 ? -3.605 9.906 -12.273 1 94.06 170 SER B O 1
ATOM 4730 N N . PRO B 1 171 ? -1.935 8.891 -11.07 1 91.81 171 PRO B N 1
ATOM 4731 C CA . PRO B 1 171 ? -1.184 10.148 -11.016 1 91.81 171 PRO B CA 1
ATOM 4732 C C . PRO B 1 171 ? -0.828 10.688 -12.398 1 91.81 171 PRO B C 1
ATOM 4734 O O . PRO B 1 171 ? -0.655 11.898 -12.57 1 91.81 171 PRO B O 1
ATOM 4737 N N . SER B 1 172 ? -0.804 9.781 -13.422 1 92.06 172 SER B N 1
ATOM 4738 C CA . SER B 1 172 ? -0.41 10.172 -14.766 1 92.06 172 SER B CA 1
ATOM 4739 C C . SER B 1 172 ? -1.623 10.289 -15.688 1 92.06 172 SER B C 1
ATOM 4741 O O . SER B 1 172 ? -1.479 10.375 -16.906 1 92.06 172 SER B O 1
ATOM 4743 N N . ALA B 1 173 ? -2.771 10.289 -15.086 1 96.38 173 ALA B N 1
ATOM 4744 C CA . ALA B 1 173 ? -3.979 10.359 -15.898 1 96.38 173 ALA B CA 1
ATOM 4745 C C . ALA B 1 173 ? -3.996 11.633 -16.75 1 96.38 173 ALA B C 1
ATOM 4747 O O . ALA B 1 173 ? -3.6 12.703 -16.281 1 96.38 173 ALA B O 1
ATOM 4748 N N . SER B 1 174 ? -4.445 11.539 -18.016 1 97.19 174 SER B N 1
ATOM 4749 C CA . SER B 1 174 ? -4.68 12.711 -18.844 1 97.19 174 SER B CA 1
ATOM 4750 C C . SER B 1 174 ? -5.969 13.422 -18.453 1 97.19 174 SER B C 1
ATOM 4752 O O . SER B 1 174 ? -6.797 12.867 -17.734 1 97.19 174 SER B O 1
ATOM 4754 N N . ASP B 1 175 ? -6.125 14.625 -18.922 1 98 175 ASP B N 1
ATOM 4755 C CA . ASP B 1 175 ? -7.352 15.375 -18.656 1 98 175 ASP B CA 1
ATOM 4756 C C . ASP B 1 175 ? -8.57 14.664 -19.25 1 98 175 ASP B C 1
ATOM 4758 O O . ASP B 1 175 ? -9.648 14.68 -18.656 1 98 175 ASP B O 1
ATOM 4762 N N . ASP B 1 176 ? -8.344 14.039 -20.375 1 97.81 176 ASP B N 1
ATOM 4763 C CA . ASP B 1 176 ? -9.438 13.297 -21 1 97.81 176 ASP B CA 1
ATOM 4764 C C . ASP B 1 176 ? -9.867 12.117 -20.125 1 97.81 176 ASP B C 1
ATOM 4766 O O . ASP B 1 176 ? -11.055 11.836 -20 1 97.81 176 ASP B O 1
ATOM 4770 N N . GLN B 1 177 ? -8.914 11.453 -19.594 1 97.31 177 GLN B N 1
ATOM 4771 C CA . GLN B 1 177 ? -9.211 10.328 -18.719 1 97.31 177 GLN B CA 1
ATOM 4772 C C . GLN B 1 177 ? -9.961 10.789 -17.469 1 97.31 177 GLN B C 1
ATOM 4774 O O . GLN B 1 177 ? -10.898 10.125 -17.016 1 97.31 177 GLN B O 1
ATOM 4779 N N . ILE B 1 178 ? -9.523 11.875 -16.906 1 98.62 178 ILE B N 1
ATOM 4780 C CA . ILE B 1 178 ? -10.18 12.445 -15.734 1 98.62 178 ILE B CA 1
ATOM 4781 C C . ILE B 1 178 ? -11.617 12.82 -16.094 1 98.62 178 ILE B C 1
ATOM 4783 O O . ILE B 1 178 ? -12.555 12.492 -15.352 1 98.62 178 ILE B O 1
ATOM 4787 N N . PHE B 1 179 ? -11.812 13.461 -17.25 1 98.12 179 PHE B N 1
ATOM 4788 C CA . PHE B 1 179 ? -13.125 13.906 -17.688 1 98.12 179 PHE B CA 1
ATOM 4789 C C . PHE B 1 179 ? -14.055 12.711 -17.906 1 98.12 179 PHE B C 1
ATOM 4791 O O . PHE B 1 179 ? -15.219 12.75 -17.516 1 98.12 179 PHE B O 1
ATOM 4798 N N . ARG B 1 180 ? -13.547 11.672 -18.531 1 97.44 180 ARG B N 1
ATOM 4799 C CA . ARG B 1 180 ? -14.352 10.469 -18.766 1 97.44 180 ARG B CA 1
ATOM 4800 C C . ARG B 1 180 ? -14.812 9.852 -17.453 1 97.44 180 ARG B C 1
ATOM 4802 O O . ARG B 1 180 ? -15.953 9.398 -17.344 1 97.44 180 ARG B O 1
ATOM 4809 N N . GLU B 1 181 ? -13.906 9.773 -16.5 1 97.94 181 GLU B N 1
ATOM 4810 C CA . GLU B 1 181 ? -14.273 9.258 -15.188 1 97.94 181 GLU B CA 1
ATOM 4811 C C . GLU B 1 181 ? -15.359 10.109 -14.539 1 97.94 181 GLU B C 1
ATOM 4813 O O . GLU B 1 181 ? -16.312 9.586 -13.953 1 97.94 181 GLU B O 1
ATOM 4818 N N . LEU B 1 182 ? -15.266 11.414 -14.617 1 98.44 182 LEU B N 1
ATOM 4819 C CA . LEU B 1 182 ? -16.25 12.328 -14.047 1 98.44 182 LEU B CA 1
ATOM 4820 C C . LEU B 1 182 ? -17.594 12.172 -14.742 1 98.44 182 LEU B C 1
ATOM 4822 O O . LEU B 1 182 ? -18.641 12.227 -14.094 1 98.44 182 LEU B O 1
ATOM 4826 N N . TYR B 1 183 ? -17.562 11.984 -16.031 1 95.88 183 TYR B N 1
ATOM 4827 C CA . TYR B 1 183 ? -18.797 11.75 -16.766 1 95.88 183 TYR B CA 1
ATOM 4828 C C . TYR B 1 183 ? -19.5 10.492 -16.266 1 95.88 183 TYR B C 1
ATOM 4830 O O . TYR B 1 183 ? -20.719 10.492 -16.047 1 95.88 183 TYR B O 1
ATOM 4838 N N . LYS B 1 184 ? -18.688 9.461 -16.109 1 95.81 184 LYS B N 1
ATOM 4839 C CA 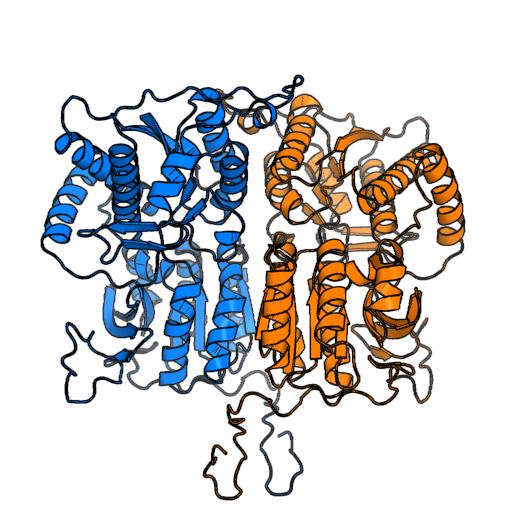. LYS B 1 184 ? -19.234 8.219 -15.555 1 95.81 184 LYS B CA 1
ATOM 4840 C C . LYS B 1 184 ? -19.875 8.461 -14.188 1 95.81 184 LYS B C 1
ATOM 4842 O O . LYS B 1 184 ? -20.969 7.996 -13.914 1 95.81 184 LYS B O 1
ATOM 4847 N N . LEU B 1 185 ? -19.203 9.188 -13.32 1 97 185 LEU B N 1
ATOM 4848 C CA . LEU B 1 185 ? -19.703 9.5 -11.984 1 97 185 LEU B CA 1
ATOM 4849 C C . LEU B 1 185 ? -21 10.305 -12.07 1 97 185 LEU B C 1
ATOM 4851 O O . LEU B 1 185 ? -21.906 10.109 -11.266 1 97 185 LEU B O 1
ATOM 4855 N N . ASN B 1 186 ? -21.047 11.18 -13.039 1 95.25 186 ASN B N 1
ATOM 4856 C CA . ASN B 1 186 ? -22.203 12.047 -13.211 1 95.25 186 ASN B CA 1
ATOM 4857 C C . ASN B 1 186 ? -23.453 11.242 -13.609 1 95.25 186 ASN B C 1
ATOM 4859 O O . ASN B 1 186 ? -24.578 11.711 -13.438 1 95.25 186 ASN B O 1
ATOM 4863 N N . THR B 1 187 ? -23.234 10.055 -14.156 1 93.56 187 THR B N 1
ATOM 4864 C CA . THR B 1 187 ? -24.359 9.211 -14.547 1 93.56 187 THR B CA 1
ATOM 4865 C C . THR B 1 187 ? -24.859 8.398 -13.367 1 93.56 187 THR B C 1
ATOM 4867 O O . THR B 1 187 ? -25.953 7.816 -13.422 1 93.56 187 THR B O 1
ATOM 4870 N N . MET B 1 188 ? -24.141 8.375 -12.281 1 93 188 MET B N 1
ATOM 4871 C CA . MET B 1 188 ? -24.531 7.637 -11.086 1 93 188 MET B CA 1
ATOM 4872 C C . MET B 1 188 ? -25.484 8.461 -10.227 1 93 188 MET B C 1
ATOM 4874 O O . MET B 1 188 ? -25.641 9.664 -10.445 1 93 188 MET B O 1
ATOM 4878 N N . GLN B 1 189 ? -26.062 7.836 -9.25 1 94.06 189 GLN B N 1
ATOM 4879 C CA . GLN B 1 189 ? -27.031 8.477 -8.383 1 94.06 189 GLN B CA 1
ATOM 4880 C C . GLN B 1 189 ? -26.359 9.328 -7.312 1 94.06 189 GLN B C 1
ATOM 4882 O O . GLN B 1 189 ? -26.891 10.367 -6.906 1 94.06 189 GLN B O 1
ATOM 4887 N N . THR B 1 190 ? -25.219 8.914 -6.887 1 97 190 THR B N 1
ATOM 4888 C CA . THR B 1 190 ? -24.562 9.531 -5.746 1 97 190 THR B CA 1
ATOM 4889 C C . THR B 1 190 ? -24.016 10.914 -6.117 1 97 190 THR B C 1
ATOM 4891 O O . THR B 1 190 ? -23.438 11.086 -7.188 1 97 190 THR B O 1
ATOM 4894 N N . ARG B 1 191 ? -24.219 11.914 -5.242 1 98 191 ARG B N 1
ATOM 4895 C CA . ARG B 1 191 ? -23.797 13.289 -5.5 1 98 191 ARG B CA 1
ATOM 4896 C C . ARG B 1 191 ? -22.859 13.789 -4.406 1 98 191 ARG B C 1
ATOM 4898 O O . ARG B 1 191 ? -22.625 14.992 -4.289 1 98 191 ARG B O 1
ATOM 4905 N N . VAL B 1 192 ? -22.422 12.914 -3.512 1 98.75 192 VAL B N 1
ATOM 4906 C CA . VAL B 1 192 ? -21.469 13.25 -2.469 1 98.75 192 VAL B CA 1
ATOM 4907 C C . VAL B 1 192 ? -20.109 12.617 -2.793 1 98.75 192 VAL B C 1
ATOM 4909 O O . VAL B 1 192 ? -20 11.398 -2.893 1 98.75 192 VAL B O 1
ATOM 4912 N N . PHE B 1 193 ? -19.094 13.453 -2.955 1 98.88 193 PHE B N 1
ATOM 4913 C CA . PHE B 1 193 ? -17.766 13.008 -3.387 1 98.88 193 PHE B CA 1
ATOM 4914 C C . PHE B 1 193 ? -16.719 13.367 -2.354 1 98.88 193 PHE B C 1
ATOM 4916 O O . PHE B 1 193 ? -16.625 14.523 -1.927 1 98.88 193 PHE B O 1
ATOM 4923 N N . ILE B 1 194 ? -15.93 12.406 -1.896 1 98.94 194 ILE B N 1
ATOM 4924 C CA . ILE B 1 194 ? -14.75 12.617 -1.058 1 98.94 194 ILE B CA 1
ATOM 4925 C C . ILE B 1 194 ? -13.492 12.508 -1.907 1 98.94 194 ILE B C 1
ATOM 4927 O O . ILE B 1 194 ? -13.266 11.492 -2.576 1 98.94 194 ILE B O 1
ATOM 4931 N N . VAL B 1 195 ? -12.633 13.531 -1.882 1 98.88 195 VAL B N 1
ATOM 4932 C CA . VAL B 1 195 ? -11.484 13.625 -2.777 1 98.88 195 VAL B CA 1
ATOM 4933 C C . VAL B 1 195 ? -10.195 13.516 -1.973 1 98.88 195 VAL B C 1
ATOM 4935 O O . VAL B 1 195 ? -9.93 14.352 -1.104 1 98.88 195 VAL B O 1
ATOM 4938 N N . HIS B 1 196 ? -9.398 12.461 -2.217 1 98.5 196 HIS B N 1
ATOM 4939 C CA . HIS B 1 196 ? -8.086 12.227 -1.615 1 98.5 196 HIS B CA 1
ATOM 4940 C C . HIS B 1 196 ? -7 12.141 -2.682 1 98.5 196 HIS B C 1
ATOM 4942 O O . HIS B 1 196 ? -6.531 11.047 -3.004 1 98.5 196 HIS B O 1
ATOM 4948 N N . LEU B 1 197 ? -6.629 13.312 -3.227 1 97.56 197 LEU B N 1
ATOM 4949 C CA . LEU B 1 197 ? -5.645 13.492 -4.285 1 97.56 197 LEU B CA 1
ATOM 4950 C C . LEU B 1 197 ? -4.578 14.5 -3.879 1 97.56 197 LEU B C 1
ATOM 4952 O O . LEU B 1 197 ? -4.836 15.383 -3.053 1 97.56 197 LEU B O 1
ATOM 4956 N N . GLU B 1 198 ? -3.422 14.336 -4.461 1 94.12 198 GLU B N 1
ATOM 4957 C CA . GLU B 1 198 ? -2.443 15.414 -4.348 1 94.12 198 GLU B CA 1
ATOM 4958 C C . GLU B 1 198 ? -2.938 16.672 -5.047 1 94.12 198 GLU B C 1
ATOM 4960 O O . GLU B 1 198 ? -3.785 16.609 -5.938 1 94.12 198 GLU B O 1
ATOM 4965 N N . SER B 1 199 ? -2.363 17.797 -4.707 1 94.56 199 SER B N 1
ATOM 4966 C CA . SER B 1 199 ? -2.863 19.125 -5.07 1 94.56 199 SER B CA 1
ATOM 4967 C C . SER B 1 199 ? -2.912 19.297 -6.586 1 94.56 199 SER B C 1
ATOM 4969 O O . SER B 1 199 ? -3.881 19.828 -7.125 1 94.56 199 SER B O 1
ATOM 4971 N N . SER B 1 200 ? -1.867 18.844 -7.285 1 93.94 200 SER B N 1
ATOM 4972 C CA . SER B 1 200 ? -1.81 19.047 -8.727 1 93.94 200 SER B CA 1
ATOM 4973 C C . SER B 1 200 ? -2.908 18.266 -9.438 1 93.94 200 SER B C 1
ATOM 4975 O O . SER B 1 200 ? -3.588 18.797 -10.32 1 93.94 200 SER B O 1
ATOM 4977 N N . LEU B 1 201 ? -3.023 17.016 -9.055 1 96.62 201 LEU B N 1
ATOM 4978 C CA . LEU B 1 201 ? -4.059 16.172 -9.648 1 96.62 201 LEU B CA 1
ATOM 4979 C C . LEU B 1 201 ? -5.449 16.672 -9.258 1 96.62 201 LEU B C 1
ATOM 4981 O O . LEU B 1 201 ? -6.371 16.656 -10.078 1 96.62 201 LEU B O 1
ATOM 4985 N N . ALA B 1 202 ? -5.617 17.125 -8.039 1 98 202 ALA B N 1
ATOM 4986 C CA . ALA B 1 202 ? -6.898 17.641 -7.555 1 98 202 ALA B CA 1
ATOM 4987 C C . ALA B 1 202 ? -7.309 18.891 -8.32 1 98 202 ALA B C 1
ATOM 4989 O O . ALA B 1 202 ? -8.484 19.078 -8.633 1 98 202 ALA B O 1
ATOM 4990 N N . SER B 1 203 ? -6.359 19.781 -8.617 1 97.75 203 SER B N 1
ATOM 4991 C CA . SER B 1 203 ? -6.637 20.984 -9.391 1 97.75 203 SER B CA 1
ATOM 4992 C C . SER B 1 203 ? -7.227 20.656 -10.75 1 97.75 203 SER B C 1
ATOM 4994 O O . SER B 1 203 ? -8.234 21.234 -11.164 1 97.75 203 SER B O 1
ATOM 4996 N N . ARG B 1 204 ? -6.605 19.688 -11.406 1 98.19 204 ARG B N 1
ATOM 4997 C CA . ARG B 1 204 ? -7.098 19.266 -12.711 1 98.19 204 ARG B CA 1
ATOM 4998 C C . ARG B 1 204 ? -8.469 18.625 -12.602 1 98.19 204 ARG B C 1
ATOM 5000 O O . ARG B 1 204 ? -9.344 18.844 -13.445 1 98.19 204 ARG B O 1
ATOM 5007 N N . LEU B 1 205 ? -8.648 17.828 -11.539 1 98.75 205 LEU B N 1
ATOM 5008 C CA . LEU B 1 205 ? -9.938 17.188 -11.312 1 98.75 205 LEU B CA 1
ATOM 5009 C C . LEU B 1 205 ? -11.055 18.234 -11.188 1 98.75 205 LEU B C 1
ATOM 5011 O O . LEU B 1 205 ? -12.102 18.109 -11.828 1 98.75 205 LEU B O 1
ATOM 5015 N N . PHE B 1 206 ? -10.906 19.25 -10.398 1 98.69 206 PHE B N 1
ATOM 5016 C CA . PHE B 1 206 ? -11.969 20.219 -10.117 1 98.69 206 PHE B CA 1
ATOM 5017 C C . PHE B 1 206 ? -12.234 21.078 -11.344 1 98.69 206 PHE B C 1
ATOM 5019 O O . PHE B 1 206 ? -13.383 21.469 -11.594 1 98.69 206 PHE B O 1
ATOM 5026 N N . LEU B 1 207 ? -11.156 21.422 -12.141 1 98.5 207 LEU B N 1
ATOM 5027 C CA . LEU B 1 207 ? -11.375 22.125 -13.391 1 98.5 207 LEU B CA 1
ATOM 5028 C C . LEU B 1 207 ? -12.273 21.328 -14.328 1 98.5 207 LEU B C 1
ATOM 5030 O O . LEU B 1 207 ? -13.211 21.859 -14.922 1 98.5 207 LEU B O 1
ATOM 5034 N N . LYS B 1 208 ? -11.977 20.016 -14.414 1 98.69 208 LYS B N 1
ATOM 5035 C CA . LYS B 1 208 ? -12.766 19.141 -15.281 1 98.69 208 LYS B CA 1
ATOM 5036 C C . LYS B 1 208 ? -14.164 18.922 -14.711 1 98.69 208 LYS B C 1
ATOM 5038 O O . LYS B 1 208 ? -15.133 18.781 -15.461 1 98.69 208 LYS B O 1
ATOM 5043 N N . ALA B 1 209 ? -14.273 18.844 -13.359 1 98.75 209 ALA B N 1
ATOM 5044 C CA . ALA B 1 209 ? -15.586 18.734 -12.727 1 98.75 209 ALA B CA 1
ATOM 5045 C C . ALA B 1 209 ? -16.469 19.938 -13.062 1 98.75 209 ALA B C 1
ATOM 5047 O O . ALA B 1 209 ? -17.656 19.781 -13.32 1 98.75 209 ALA B O 1
ATOM 5048 N N . LYS B 1 210 ? -15.898 21.109 -13.031 1 98.19 210 LYS B N 1
ATOM 5049 C CA . LYS B 1 210 ? -16.609 22.328 -13.43 1 98.19 210 LYS B CA 1
ATOM 5050 C C . LYS B 1 210 ? -17.078 22.234 -14.883 1 98.19 210 LYS B C 1
ATOM 5052 O O . LYS B 1 210 ? -18.234 22.562 -15.188 1 98.19 210 LYS B O 1
ATOM 5057 N N . GLU B 1 211 ? -16.188 21.781 -15.719 1 97.19 211 GLU B N 1
ATOM 5058 C CA . GLU B 1 211 ? -16.516 21.625 -17.141 1 97.19 211 GLU B CA 1
ATOM 5059 C C . GLU B 1 211 ? -17.656 20.625 -17.328 1 97.19 211 GLU B C 1
ATOM 5061 O O . GLU B 1 211 ? -18.5 20.797 -18.219 1 97.19 211 GLU B O 1
ATOM 5066 N N . ALA B 1 212 ? -17.688 19.625 -16.484 1 96.94 212 ALA B N 1
ATOM 5067 C CA . ALA B 1 212 ? -18.688 18.562 -16.594 1 96.94 212 ALA B CA 1
ATOM 5068 C C . ALA B 1 212 ? -19.984 18.969 -15.914 1 96.94 212 ALA B C 1
ATOM 5070 O O . ALA B 1 212 ? -20.938 18.188 -15.867 1 96.94 212 ALA B O 1
ATOM 5071 N N . GLY B 1 213 ? -20.062 20.156 -15.258 1 96.56 213 GLY B N 1
ATOM 5072 C CA . GLY B 1 213 ? -21.266 20.641 -14.617 1 96.56 213 GLY B CA 1
ATOM 5073 C C . GLY B 1 213 ? -21.469 20.078 -13.227 1 96.56 213 GLY B C 1
ATOM 5074 O O . GLY B 1 213 ? -22.578 20.125 -12.68 1 96.56 213 GLY B O 1
ATOM 5075 N N . MET B 1 214 ? -20.391 19.531 -12.664 1 98.06 214 MET B N 1
ATOM 5076 C CA . MET B 1 214 ? -20.531 18.828 -11.391 1 98.06 214 MET B CA 1
ATOM 5077 C C . MET B 1 214 ? -20.203 19.766 -10.227 1 98.06 214 MET B C 1
ATOM 5079 O O . MET B 1 214 ? -20.031 19.297 -9.094 1 98.06 214 MET B O 1
ATOM 5083 N N . MET B 1 215 ? -20.031 21.047 -10.477 1 98.25 215 MET B N 1
ATOM 5084 C CA . MET B 1 215 ? -19.828 22.047 -9.43 1 98.25 215 MET B CA 1
ATOM 5085 C C . MET B 1 215 ? -21.047 22.953 -9.305 1 98.25 215 MET B C 1
ATOM 5087 O O . MET B 1 215 ? -20.906 24.141 -8.969 1 98.25 215 MET B O 1
ATOM 5091 N N . SER B 1 216 ? -22.188 22.422 -9.586 1 96.56 216 SER B N 1
ATOM 5092 C CA . SER B 1 216 ? -23.469 23.125 -9.484 1 96.56 216 SER B CA 1
ATOM 5093 C C . SER B 1 216 ? -24.25 22.656 -8.258 1 96.56 216 SER B C 1
ATOM 5095 O O . SER B 1 216 ? -23.797 21.781 -7.52 1 96.56 216 SER B O 1
ATOM 5097 N N . SER B 1 217 ? -25.422 23.25 -8.062 1 96.19 217 SER B N 1
ATOM 5098 C CA . SER B 1 217 ? -26.266 22.891 -6.934 1 96.19 217 SER B CA 1
ATOM 5099 C C . SER B 1 217 ? -26.609 21.406 -6.938 1 96.19 217 SER B C 1
ATOM 5101 O O . SER B 1 217 ? -26.812 20.812 -8 1 96.19 217 SER B O 1
ATOM 5103 N N . GLY B 1 218 ? -26.609 20.828 -5.785 1 95.62 218 GLY B N 1
ATOM 5104 C CA . GLY B 1 218 ? -26.953 19.422 -5.648 1 95.62 218 GLY B CA 1
ATOM 5105 C C . GLY B 1 218 ? -25.75 18.531 -5.402 1 95.62 218 GLY B C 1
ATOM 5106 O O . GLY B 1 218 ? -25.906 17.375 -4.984 1 95.62 218 GLY B O 1
ATOM 5107 N N . TYR B 1 219 ? -24.609 19.047 -5.695 1 97.94 219 TYR B N 1
ATOM 5108 C CA . TYR B 1 219 ? -23.375 18.297 -5.477 1 97.94 219 TYR B CA 1
ATOM 5109 C C . TYR B 1 219 ? -22.734 18.672 -4.148 1 97.94 219 TYR B C 1
ATOM 5111 O O . TYR B 1 219 ? -22.797 19.828 -3.729 1 97.94 219 TYR B O 1
ATOM 5119 N N . ALA B 1 220 ? -22.156 17.719 -3.484 1 98.69 220 ALA B N 1
ATOM 5120 C CA . ALA B 1 220 ? -21.312 17.953 -2.309 1 98.69 220 ALA B CA 1
ATOM 5121 C C . ALA B 1 220 ? -19.922 17.359 -2.504 1 98.69 220 ALA B C 1
ATOM 5123 O O . ALA B 1 220 ? -19.797 16.188 -2.883 1 98.69 220 ALA B O 1
ATOM 5124 N N . TRP B 1 221 ? -18.938 18.172 -2.316 1 98.88 221 TRP B N 1
ATOM 5125 C CA . TRP B 1 221 ? -17.531 17.766 -2.408 1 98.88 221 TRP B CA 1
ATOM 5126 C C . TRP B 1 221 ? -16.828 17.969 -1.073 1 98.88 221 TRP B C 1
ATOM 5128 O O . TRP B 1 221 ? -16.953 19.016 -0.444 1 98.88 221 TRP B O 1
ATOM 5138 N N . ILE B 1 222 ? -16.094 16.969 -0.59 1 98.88 222 ILE B N 1
ATOM 5139 C CA . ILE B 1 222 ? -15.281 17.031 0.621 1 98.88 222 ILE B CA 1
ATOM 5140 C C . ILE B 1 222 ? -13.836 16.656 0.292 1 98.88 222 ILE B C 1
ATOM 5142 O O . ILE B 1 222 ? -13.562 15.555 -0.183 1 98.88 222 ILE B O 1
ATOM 5146 N N . ILE B 1 223 ? -12.883 17.578 0.464 1 98.81 223 ILE B N 1
ATOM 5147 C CA . ILE B 1 223 ? -11.477 17.266 0.243 1 98.81 223 ILE B CA 1
ATOM 5148 C C . ILE B 1 223 ? -10.805 16.938 1.573 1 98.81 223 ILE B C 1
ATOM 5150 O O . ILE B 1 223 ? -11.219 17.422 2.625 1 98.81 223 ILE B O 1
ATOM 5154 N N . THR B 1 224 ? -9.789 16.047 1.538 1 98.38 224 THR B N 1
ATOM 5155 C CA . THR B 1 224 ? -9.148 15.516 2.73 1 98.38 224 THR B CA 1
ATOM 5156 C C . THR B 1 224 ? -8.023 16.438 3.201 1 98.38 224 THR B C 1
ATOM 5158 O O . THR B 1 224 ? -7.77 17.484 2.592 1 98.38 224 THR B O 1
ATOM 5161 N N . ASP B 1 225 ? -7.402 16.078 4.262 1 96.62 225 ASP B N 1
ATOM 5162 C CA . ASP B 1 225 ? -6.543 16.922 5.098 1 96.62 225 ASP B CA 1
ATOM 5163 C C . ASP B 1 225 ? -5.387 17.5 4.285 1 96.62 225 ASP B C 1
ATOM 5165 O O . ASP B 1 225 ? -5.184 18.719 4.277 1 96.62 225 ASP B O 1
ATOM 5169 N N . VAL B 1 226 ? -4.664 16.688 3.541 1 95.31 226 VAL B N 1
ATOM 5170 C CA . VAL B 1 226 ? -3.457 17.156 2.865 1 95.31 226 VAL B CA 1
ATOM 5171 C C . VAL B 1 226 ? -3.816 18.25 1.856 1 95.31 226 VAL B C 1
ATOM 5173 O O . VAL B 1 226 ? -3.201 19.312 1.84 1 95.31 226 VAL B O 1
ATOM 5176 N N . LEU B 1 227 ? -4.832 18.016 1.104 1 96 227 LEU B N 1
ATOM 5177 C CA . LEU B 1 227 ? -5.25 18.984 0.107 1 96 227 LEU B CA 1
ATOM 5178 C C . LEU B 1 227 ? -5.777 20.25 0.774 1 96 227 LEU B C 1
ATOM 5180 O O . LEU B 1 227 ? -5.457 21.359 0.346 1 96 227 LEU B O 1
ATOM 5184 N N . THR B 1 228 ? -6.539 20.125 1.829 1 97.75 228 THR B N 1
ATOM 5185 C CA . THR B 1 228 ? -7.082 21.281 2.541 1 97.75 228 THR B CA 1
ATOM 5186 C C . THR B 1 228 ? -5.961 22.094 3.178 1 97.75 228 THR B C 1
ATOM 5188 O O . THR B 1 228 ? -5.969 23.328 3.109 1 97.75 228 THR B O 1
ATOM 5191 N N . SER B 1 229 ? -5.02 21.406 3.758 1 95.31 229 SER B N 1
ATOM 5192 C CA . SER B 1 229 ? -3.916 22.047 4.461 1 95.31 229 SER B CA 1
ATOM 5193 C C . SER B 1 229 ? -2.994 22.781 3.488 1 95.31 229 SER B C 1
ATOM 5195 O O . SER B 1 229 ? -2.291 23.719 3.877 1 95.31 229 SER B O 1
ATOM 5197 N N . LEU B 1 230 ? -3.033 22.391 2.193 1 94.81 230 LEU B N 1
ATOM 5198 C CA . LEU B 1 230 ? -2.105 22.953 1.215 1 94.81 230 LEU B CA 1
ATOM 5199 C C . LEU B 1 230 ? -2.842 23.812 0.196 1 94.81 230 LEU B C 1
ATOM 5201 O O . LEU B 1 230 ? -2.309 24.109 -0.876 1 94.81 230 LEU B O 1
ATOM 5205 N N . LEU B 1 231 ? -4.039 24.25 0.486 1 94.38 231 LEU B N 1
ATOM 5206 C CA . LEU B 1 231 ? -4.848 25.016 -0.451 1 94.38 231 LEU B CA 1
ATOM 5207 C C . LEU B 1 231 ? -4.133 26.297 -0.859 1 94.38 231 LEU B C 1
ATOM 5209 O O . LEU B 1 231 ? -4.277 26.766 -1.991 1 94.38 231 LEU B O 1
ATOM 5213 N N . ASP B 1 232 ? -3.344 26.828 0.036 1 91.62 232 ASP B N 1
ATOM 5214 C CA . ASP B 1 232 ? -2.639 28.078 -0.236 1 91.62 232 ASP B CA 1
ATOM 5215 C C . ASP B 1 232 ? -1.603 27.891 -1.343 1 91.62 232 ASP B C 1
ATOM 5217 O O . ASP B 1 232 ? -1.117 28.875 -1.914 1 91.62 232 ASP B O 1
ATOM 5221 N N . LEU B 1 233 ? -1.251 26.656 -1.625 1 90.81 233 LEU B N 1
ATOM 5222 C CA . LEU B 1 233 ? -0.258 26.375 -2.658 1 90.81 233 LEU B CA 1
ATOM 5223 C C . LEU B 1 233 ? -0.93 26.125 -4.004 1 90.81 233 LEU B C 1
ATOM 5225 O O . LEU B 1 233 ? -0.259 26.062 -5.035 1 90.81 233 LEU B O 1
ATOM 5229 N N . VAL B 1 234 ? -2.266 25.984 -3.984 1 92.94 234 VAL B N 1
ATOM 5230 C CA . VAL B 1 234 ? -3.031 25.812 -5.215 1 92.94 234 VAL B CA 1
ATOM 5231 C C . VAL B 1 234 ? -3.225 27.156 -5.898 1 92.94 234 VAL B C 1
ATOM 5233 O O . VAL B 1 234 ? -3.426 28.172 -5.23 1 92.94 234 VAL B O 1
ATOM 5236 N N . ASP B 1 235 ? -3.145 27.172 -7.207 1 93.44 235 ASP B N 1
ATOM 5237 C CA . ASP B 1 235 ? -3.385 28.406 -7.965 1 93.44 235 ASP B CA 1
ATOM 5238 C C . ASP B 1 235 ? -4.723 29.031 -7.582 1 93.44 235 ASP B C 1
ATOM 5240 O O . ASP B 1 235 ? -5.773 28.406 -7.711 1 93.44 235 ASP B O 1
ATOM 5244 N N . PRO B 1 236 ? -4.688 30.297 -7.188 1 94.06 236 PRO B N 1
ATOM 5245 C CA . PRO B 1 236 ? -5.926 30.969 -6.77 1 94.06 236 PRO B CA 1
ATOM 5246 C C . PRO B 1 236 ? -6.988 30.969 -7.867 1 94.06 236 PRO B C 1
ATOM 5248 O O . PRO B 1 236 ? -8.188 30.938 -7.57 1 94.06 236 PRO B O 1
ATOM 5251 N N . SER B 1 237 ? -6.551 31.031 -9.102 1 95.56 237 SER B N 1
ATOM 5252 C CA . SER B 1 237 ? -7.512 31.031 -10.195 1 95.56 237 SER B CA 1
ATOM 5253 C C . SER B 1 237 ? -8.273 29.719 -10.273 1 95.56 237 SER B C 1
ATOM 5255 O O . SER B 1 237 ? -9.453 29.688 -10.625 1 95.56 237 SER B O 1
ATOM 5257 N N . VAL B 1 238 ? -7.559 28.609 -9.953 1 96.38 238 VAL B N 1
ATOM 5258 C CA . VAL B 1 238 ? -8.211 27.297 -9.93 1 96.38 238 VAL B CA 1
ATOM 5259 C C . VAL B 1 238 ? -9.234 27.25 -8.805 1 96.38 238 VAL B C 1
ATOM 5261 O O . VAL B 1 238 ? -10.367 26.797 -9.008 1 96.38 238 VAL B O 1
ATOM 5264 N N . ILE B 1 239 ? -8.898 27.719 -7.645 1 97.06 239 ILE B N 1
ATOM 5265 C CA . ILE B 1 239 ? -9.789 27.719 -6.488 1 97.06 239 ILE B CA 1
ATOM 5266 C C . ILE B 1 239 ? -11.031 28.547 -6.793 1 97.06 239 ILE B C 1
ATOM 5268 O O . ILE B 1 239 ? -12.156 28.094 -6.609 1 97.06 239 ILE B O 1
ATOM 5272 N N . GLU B 1 240 ? -10.836 29.734 -7.328 1 95.81 240 GLU B N 1
ATOM 5273 C CA . GLU B 1 240 ? -11.922 30.688 -7.582 1 95.81 240 GLU B CA 1
ATOM 5274 C C . GLU B 1 240 ? -12.867 30.156 -8.656 1 95.81 240 GLU B C 1
ATOM 5276 O O . GLU B 1 240 ? -14.086 30.328 -8.562 1 95.81 240 GLU B O 1
ATOM 5281 N N . SER B 1 241 ? -12.305 29.516 -9.586 1 96.12 241 SER B N 1
ATOM 5282 C CA . SER B 1 241 ? -13.117 29.156 -10.734 1 96.12 241 SER B CA 1
ATOM 5283 C C . SER B 1 241 ? -13.781 27.797 -10.539 1 96.12 241 SER B C 1
ATOM 5285 O O . SER B 1 241 ? -14.844 27.531 -11.109 1 96.12 241 SER B O 1
ATOM 5287 N N . SER B 1 242 ? -13.141 26.953 -9.672 1 97.94 242 SER B N 1
ATOM 5288 C CA . SER B 1 242 ? -13.602 25.578 -9.812 1 97.94 242 SER B CA 1
ATOM 5289 C C . SER B 1 242 ? -13.82 24.922 -8.453 1 97.94 242 SER B C 1
ATOM 5291 O O . SER B 1 242 ? -14.352 23.812 -8.359 1 97.94 242 SER B O 1
ATOM 5293 N N . MET B 1 243 ? -13.539 25.5 -7.332 1 98.38 243 MET B N 1
ATOM 5294 C CA . MET B 1 243 ? -13.594 24.797 -6.055 1 98.38 243 MET B CA 1
ATOM 5295 C C . MET B 1 243 ? -14.547 25.484 -5.09 1 98.38 243 MET B C 1
ATOM 5297 O O . MET B 1 243 ? -14.477 25.266 -3.879 1 98.38 243 MET B O 1
ATOM 5301 N N . GLN B 1 244 ? -15.414 26.406 -5.648 1 98 244 GLN B N 1
ATOM 5302 C CA . GLN B 1 244 ? -16.359 27.094 -4.789 1 98 244 GLN B CA 1
ATOM 5303 C C . GLN B 1 244 ? -17.359 26.125 -4.156 1 98 244 GLN B C 1
ATOM 5305 O O . GLN B 1 244 ? -17.922 25.281 -4.848 1 98 244 GLN B O 1
ATOM 5310 N N . GLY B 1 245 ? -17.516 26.25 -2.84 1 98.44 245 GLY B N 1
ATOM 5311 C CA . GLY B 1 245 ? -18.516 25.453 -2.135 1 98.44 245 GLY B CA 1
ATOM 5312 C C . GLY B 1 245 ? -17.984 24.141 -1.615 1 98.44 245 GLY B C 1
ATOM 5313 O O . GLY B 1 245 ? -18.656 23.422 -0.873 1 98.44 245 GLY B O 1
ATOM 5314 N N . VAL B 1 246 ? -16.734 23.781 -1.922 1 98.75 246 VAL B N 1
ATOM 5315 C CA . VAL B 1 246 ? -16.109 22.547 -1.468 1 98.75 246 VAL B CA 1
ATOM 5316 C C . VAL B 1 246 ? -15.875 22.609 0.039 1 98.75 246 VAL B C 1
ATOM 5318 O O . VAL B 1 246 ? -15.516 23.656 0.573 1 98.75 246 VAL B O 1
ATOM 5321 N N . LEU B 1 247 ? -16.188 21.516 0.731 1 98.75 247 LEU B N 1
ATOM 5322 C CA . LEU B 1 247 ? -15.82 21.375 2.137 1 98.75 247 LEU B CA 1
ATOM 5323 C C . LEU B 1 247 ? -14.43 20.766 2.279 1 98.75 247 LEU B C 1
ATOM 5325 O O . LEU B 1 247 ? -14 19.984 1.427 1 98.75 247 LEU B O 1
ATOM 5329 N N . GLY B 1 248 ? -13.703 21.156 3.322 1 98.69 248 GLY B N 1
ATOM 5330 C CA . GLY B 1 248 ? -12.406 20.594 3.629 1 98.69 248 GLY B CA 1
ATOM 5331 C C . GLY B 1 248 ? -12.242 20.234 5.094 1 98.69 248 GLY B C 1
ATOM 5332 O O . GLY B 1 248 ? -12.891 20.812 5.961 1 98.69 248 GLY B O 1
ATOM 5333 N N . VAL B 1 249 ? -11.453 19.219 5.328 1 98.25 249 VAL B N 1
ATOM 5334 C CA . VAL B 1 249 ? -11.062 18.812 6.676 1 98.25 249 VAL B CA 1
ATOM 5335 C C . VAL B 1 249 ? -9.547 18.969 6.836 1 98.25 249 VAL B C 1
ATOM 5337 O O . VAL B 1 249 ? -8.781 18.531 5.98 1 98.25 249 VAL B O 1
ATOM 5340 N N . LYS B 1 250 ? -9.086 19.609 7.875 1 96.5 250 LYS B N 1
ATOM 5341 C CA . LYS B 1 250 ? -7.648 19.75 8.125 1 96.5 250 LYS B CA 1
ATOM 5342 C C . LYS B 1 250 ? -7.348 19.75 9.617 1 96.5 250 LYS B C 1
ATOM 5344 O O . LYS B 1 250 ? -8.227 20.016 10.438 1 96.5 250 LYS B O 1
ATOM 5349 N N . SER B 1 251 ? -6.129 19.406 9.961 1 94.12 251 SER B N 1
ATOM 5350 C CA . SER B 1 251 ? -5.711 19.484 11.359 1 94.12 251 SER B CA 1
ATOM 5351 C C . SER B 1 251 ? -5.797 20.906 11.891 1 94.12 251 SER B C 1
ATOM 5353 O O . SER B 1 251 ? -5.438 21.859 11.188 1 94.12 251 SER B O 1
ATOM 5355 N N . TYR B 1 252 ? -6.297 21.047 13.047 1 93.88 252 TYR B N 1
ATOM 5356 C CA . TYR B 1 252 ? -6.41 22.359 13.656 1 93.88 252 TYR B CA 1
ATOM 5357 C C . TYR B 1 252 ? -5.086 22.797 14.281 1 93.88 252 TYR B C 1
ATOM 5359 O O . TYR B 1 252 ? -4.48 22.031 15.047 1 93.88 252 TYR B O 1
ATOM 5367 N N . VAL B 1 253 ? -4.625 23.938 13.945 1 93.19 253 VAL B N 1
ATOM 5368 C CA . VAL B 1 253 ? -3.457 24.562 14.555 1 93.19 253 VAL B CA 1
ATOM 5369 C C . VAL B 1 253 ? -3.891 25.781 15.367 1 93.19 253 VAL B C 1
ATOM 5371 O O . VAL B 1 253 ? -4.301 26.797 14.797 1 93.19 253 VAL B O 1
ATOM 5374 N N . PRO B 1 254 ? -3.793 25.703 16.656 1 91.19 254 PRO B N 1
ATOM 5375 C CA . PRO B 1 254 ? -4.207 26.844 17.469 1 91.19 254 PRO B CA 1
ATOM 5376 C C . PRO B 1 254 ? -3.332 28.078 17.25 1 91.19 254 PRO B C 1
ATOM 5378 O O . PRO B 1 254 ? -2.121 27.953 17.062 1 91.19 254 PRO B O 1
ATOM 5381 N N . ARG B 1 255 ? -3.936 29.203 17.344 1 90.62 255 ARG B N 1
ATOM 5382 C CA . ARG B 1 255 ? -3.182 30.453 17.297 1 90.62 255 ARG B CA 1
ATOM 5383 C C . ARG B 1 255 ? -2.379 30.672 18.562 1 90.62 255 ARG B C 1
ATOM 5385 O O . ARG B 1 255 ? -2.828 30.312 19.656 1 90.62 255 ARG B O 1
ATOM 5392 N N . SER B 1 256 ? -1.205 31.203 18.438 1 92.44 256 SER B N 1
ATOM 5393 C CA . SER B 1 256 ? -0.352 31.547 19.562 1 92.44 256 SER B CA 1
ATOM 5394 C C . SER B 1 256 ? 0.646 32.625 19.188 1 92.44 256 SER B C 1
ATOM 5396 O O . SER B 1 256 ? 0.936 32.844 18.016 1 92.44 256 SER B O 1
ATOM 5398 N N . ASN B 1 257 ? 1.057 33.312 20.219 1 94.06 257 ASN B N 1
ATOM 5399 C CA . ASN B 1 257 ? 2.09 34.312 19.984 1 94.06 257 ASN B CA 1
ATOM 5400 C C . ASN B 1 257 ? 3.371 33.688 19.453 1 94.06 257 ASN B C 1
ATOM 5402 O O . ASN B 1 257 ? 4.055 34.281 18.609 1 94.06 257 ASN B O 1
ATOM 5406 N N . GLU B 1 258 ? 3.678 32.531 19.938 1 94.25 258 GLU B N 1
ATOM 5407 C CA . GLU B 1 258 ? 4.863 31.812 19.484 1 94.25 258 GLU B CA 1
ATOM 5408 C C . GLU B 1 258 ? 4.785 31.5 17.984 1 94.25 258 GLU B C 1
ATOM 5410 O O . GLU B 1 258 ? 5.77 31.656 17.266 1 94.25 258 GLU B O 1
ATOM 5415 N N . LEU B 1 259 ? 3.648 31.047 17.547 1 96.75 259 LEU B N 1
ATOM 5416 C CA . LEU B 1 259 ? 3.451 30.734 16.141 1 96.75 259 LEU B CA 1
ATOM 5417 C C . LEU B 1 259 ? 3.553 32 15.281 1 96.75 259 LEU B C 1
ATOM 5419 O O . LEU B 1 259 ? 4.156 31.969 14.203 1 96.75 259 LEU B O 1
ATOM 5423 N N . ASP B 1 260 ? 2.984 33.125 15.781 1 96.75 260 ASP B N 1
ATOM 5424 C CA . ASP B 1 260 ? 3.039 34.375 15.047 1 96.75 260 ASP B CA 1
ATOM 5425 C C . ASP B 1 260 ? 4.48 34.875 14.867 1 96.75 260 ASP B C 1
ATOM 5427 O O . ASP B 1 260 ? 4.871 35.281 13.773 1 96.75 260 ASP B O 1
ATOM 5431 N N . MET B 1 261 ? 5.172 34.812 15.984 1 97.31 261 MET B N 1
ATOM 5432 C CA . MET B 1 261 ? 6.566 35.25 15.945 1 97.31 261 MET B CA 1
ATOM 5433 C C . MET B 1 261 ? 7.391 34.344 15.039 1 97.31 261 MET B C 1
ATOM 5435 O O . MET B 1 261 ? 8.227 34.844 14.266 1 97.31 261 MET B O 1
ATOM 5439 N N . PHE B 1 262 ? 7.168 33.094 15.148 1 98 262 PHE B N 1
ATOM 5440 C CA . PHE B 1 262 ? 7.883 32.156 14.297 1 98 262 PHE B CA 1
ATOM 5441 C C . PHE B 1 262 ? 7.57 32.406 12.828 1 98 262 PHE B C 1
ATOM 5443 O O . PHE B 1 262 ? 8.469 32.375 11.977 1 98 262 PHE B O 1
ATOM 5450 N N . THR B 1 263 ? 6.312 32.625 12.477 1 98.31 263 THR B N 1
ATOM 5451 C CA . THR B 1 263 ? 5.883 32.844 11.094 1 98.31 263 THR B CA 1
ATOM 5452 C C . THR B 1 263 ? 6.602 34.031 10.492 1 98.31 263 THR B C 1
ATOM 5454 O O . THR B 1 263 ? 7.012 34 9.328 1 98.31 263 THR B O 1
ATOM 5457 N N . LYS B 1 264 ? 6.762 35.094 11.297 1 98.12 264 LYS B N 1
ATOM 5458 C CA . LYS B 1 264 ? 7.484 36.25 10.836 1 98.12 264 LYS B CA 1
ATOM 5459 C C . LYS B 1 264 ? 8.945 35.938 10.523 1 98.12 264 LYS B C 1
ATOM 5461 O O . LYS B 1 264 ? 9.461 36.312 9.477 1 98.12 264 LYS B O 1
ATOM 5466 N N . ARG B 1 265 ? 9.602 35.188 11.461 1 98.38 265 ARG B N 1
ATOM 5467 C CA . ARG B 1 265 ? 10.977 34.781 11.25 1 98.38 265 ARG B CA 1
ATOM 5468 C C . ARG B 1 265 ? 11.094 33.875 10.016 1 98.38 265 ARG B C 1
ATOM 5470 O O . ARG B 1 265 ? 12.047 34 9.25 1 98.38 265 ARG B O 1
ATOM 5477 N N . TRP B 1 266 ? 10.133 33.031 9.891 1 98.62 266 TRP B N 1
ATOM 5478 C CA . TRP B 1 266 ? 10.102 32.062 8.789 1 98.62 266 TRP B CA 1
ATOM 5479 C C . TRP B 1 266 ? 10.023 32.781 7.449 1 98.62 266 TRP B C 1
ATOM 5481 O O . TRP B 1 266 ? 10.773 32.469 6.52 1 98.62 266 TRP B O 1
ATOM 5491 N N . ARG B 1 267 ? 9.086 33.75 7.316 1 98.19 267 ARG B N 1
ATOM 5492 C CA . ARG B 1 267 ? 8.922 34.5 6.086 1 98.19 267 ARG B CA 1
ATOM 5493 C C . ARG B 1 267 ? 10.227 35.219 5.699 1 98.19 267 ARG B C 1
ATOM 5495 O O . ARG B 1 267 ? 10.617 35.188 4.531 1 98.19 267 ARG B O 1
ATOM 5502 N N . LYS B 1 268 ? 10.844 35.812 6.703 1 98.06 268 LYS B N 1
ATOM 5503 C CA . LYS B 1 268 ? 12.109 36.5 6.465 1 98.06 268 LYS B CA 1
ATOM 5504 C C . LYS B 1 268 ? 13.172 35.531 5.953 1 98.06 268 LYS B C 1
ATOM 5506 O O . LYS B 1 268 ? 13.844 35.812 4.957 1 98.06 268 LYS B O 1
ATOM 5511 N N . ARG B 1 269 ? 13.32 34.375 6.598 1 98.19 269 ARG B N 1
ATOM 5512 C CA . ARG B 1 269 ? 14.32 33.375 6.219 1 98.19 269 ARG B CA 1
ATOM 5513 C C . ARG B 1 269 ? 14.023 32.812 4.84 1 98.19 269 ARG B C 1
ATOM 5515 O O . ARG B 1 269 ? 14.938 32.531 4.07 1 98.19 269 ARG B O 1
ATOM 5522 N N . PHE B 1 270 ? 12.727 32.531 4.574 1 98.31 270 PHE B N 1
ATOM 5523 C CA . PHE B 1 270 ? 12.328 32 3.277 1 98.31 270 PHE B CA 1
ATOM 5524 C C . PHE B 1 270 ? 12.773 32.906 2.152 1 98.31 270 PHE B C 1
ATOM 5526 O O . PHE B 1 270 ? 13.32 32.469 1.146 1 98.31 270 PHE B O 1
ATOM 5533 N N . ARG B 1 271 ? 12.562 34.219 2.318 1 97.25 271 ARG B N 1
ATOM 5534 C CA . ARG B 1 271 ? 12.945 35.219 1.318 1 97.25 271 ARG B CA 1
ATOM 5535 C C . ARG B 1 271 ? 14.461 35.25 1.148 1 97.25 271 ARG B C 1
ATOM 5537 O O . ARG B 1 271 ? 14.953 35.5 0.044 1 97.25 271 ARG B O 1
ATOM 5544 N N . GLN B 1 272 ? 15.18 35.094 2.203 1 97.75 272 GLN B N 1
ATOM 5545 C CA . GLN B 1 272 ? 16.641 35.094 2.154 1 97.75 272 GLN B CA 1
ATOM 5546 C C . GLN B 1 272 ? 17.172 33.906 1.368 1 97.75 272 GLN B C 1
ATOM 5548 O O . GLN B 1 272 ? 18.109 34.031 0.585 1 97.75 272 GLN B O 1
ATOM 5553 N N . VAL B 1 273 ? 16.578 32.75 1.596 1 97.38 273 VAL B N 1
ATOM 5554 C CA . VAL B 1 273 ? 17.078 31.516 1.023 1 97.38 273 VAL B CA 1
ATOM 5555 C C . VAL B 1 273 ? 16.578 31.359 -0.409 1 97.38 273 VAL B C 1
ATOM 5557 O O . VAL B 1 273 ? 17.281 30.828 -1.271 1 97.38 273 VAL B O 1
ATOM 5560 N N . TYR B 1 274 ? 15.328 31.781 -0.583 1 97.25 274 TYR B N 1
ATOM 5561 C CA . TYR B 1 274 ? 14.719 31.688 -1.906 1 97.25 274 TYR B CA 1
ATOM 5562 C C . TYR B 1 274 ? 14.297 33.062 -2.414 1 97.25 274 TYR B C 1
ATOM 5564 O O . TYR B 1 274 ? 13.117 33.312 -2.652 1 97.25 274 TYR B O 1
ATOM 5572 N N . PRO B 1 275 ? 15.188 33.938 -2.789 1 95.94 275 PRO B N 1
ATOM 5573 C CA . PRO B 1 275 ? 14.891 35.344 -3.115 1 95.94 275 PRO B CA 1
ATOM 5574 C C . PRO B 1 275 ? 14.141 35.5 -4.434 1 95.94 275 PRO B C 1
ATOM 5576 O O . PRO B 1 275 ? 13.406 36.469 -4.621 1 95.94 275 PRO B O 1
ATOM 5579 N N . ASP B 1 276 ? 14.227 34.562 -5.367 1 95.81 276 ASP B N 1
ATOM 5580 C CA . ASP B 1 276 ? 13.656 34.719 -6.703 1 95.81 276 ASP B CA 1
ATOM 5581 C C . ASP B 1 276 ? 12.273 34.062 -6.781 1 95.81 276 ASP B C 1
ATOM 5583 O O . ASP B 1 276 ? 11.633 34.094 -7.836 1 95.81 276 ASP B O 1
ATOM 5587 N N . MET B 1 277 ? 11.812 33.562 -5.672 1 94.88 277 MET B N 1
ATOM 5588 C CA . MET B 1 277 ? 10.516 32.875 -5.68 1 94.88 277 MET B CA 1
ATOM 5589 C C . MET B 1 277 ? 9.414 33.812 -5.203 1 94.88 277 MET B C 1
ATOM 5591 O O . MET B 1 277 ? 9.664 34.719 -4.402 1 94.88 277 MET B O 1
ATOM 5595 N N . ASP B 1 278 ? 8.18 33.5 -5.773 1 91 278 ASP B N 1
ATOM 5596 C CA . ASP B 1 278 ? 7.008 34.188 -5.223 1 91 278 ASP B CA 1
ATOM 5597 C C . ASP B 1 278 ? 6.797 33.812 -3.756 1 91 278 ASP B C 1
ATOM 5599 O O . ASP B 1 278 ? 7.195 32.719 -3.324 1 91 278 ASP B O 1
ATOM 5603 N N . PRO B 1 279 ? 6.18 34.688 -3.047 1 87.81 279 PRO B N 1
ATOM 5604 C CA . PRO B 1 279 ? 5.941 34.375 -1.632 1 87.81 279 PRO B CA 1
ATOM 5605 C C . PRO B 1 279 ? 5.109 33.125 -1.425 1 87.81 279 PRO B C 1
ATOM 5607 O O . PRO B 1 279 ? 4.156 32.875 -2.168 1 87.81 279 PRO B O 1
ATOM 5610 N N . VAL B 1 280 ? 5.586 32.312 -0.56 1 93.38 280 VAL B N 1
ATOM 5611 C CA . VAL B 1 280 ? 4.898 31.109 -0.106 1 93.38 280 VAL B CA 1
ATOM 5612 C C . VAL B 1 280 ? 4.578 31.219 1.383 1 93.38 280 VAL B C 1
ATOM 5614 O O . VAL B 1 280 ? 5.293 31.906 2.127 1 93.38 280 VAL B O 1
ATOM 5617 N N . GLU B 1 281 ? 3.439 30.703 1.73 1 94 281 GLU B N 1
ATOM 5618 C CA . GLU B 1 281 ? 3.047 30.797 3.133 1 94 281 GLU B CA 1
ATOM 5619 C C . GLU B 1 281 ? 3.414 29.531 3.9 1 94 281 GLU B C 1
ATOM 5621 O O . GLU B 1 281 ? 3.445 28.438 3.33 1 94 281 GLU B O 1
ATOM 5626 N N . LEU B 1 282 ? 3.654 29.766 5.176 1 97 282 LEU B N 1
ATOM 5627 C CA . LEU B 1 282 ? 3.861 28.641 6.098 1 97 282 LEU B CA 1
ATOM 5628 C C . LEU B 1 282 ? 2.619 27.766 6.176 1 97 282 LEU B C 1
ATOM 5630 O O . LEU B 1 282 ? 1.494 28.266 6.137 1 97 282 LEU B O 1
ATOM 5634 N N . ASN B 1 283 ? 2.758 26.469 6.156 1 95.5 283 ASN B N 1
ATOM 5635 C CA . ASN B 1 283 ? 1.665 25.516 6.305 1 95.5 283 ASN B CA 1
ATOM 5636 C C . ASN B 1 283 ? 1.979 24.469 7.363 1 95.5 283 ASN B C 1
ATOM 5638 O O . ASN B 1 283 ? 3.027 24.516 8.008 1 95.5 283 ASN B O 1
ATOM 5642 N N . VAL B 1 284 ? 1.104 23.531 7.613 1 95.81 284 VAL B N 1
ATOM 5643 C CA . VAL B 1 284 ? 1.203 22.594 8.742 1 95.81 284 VAL B CA 1
ATOM 5644 C C . VAL B 1 284 ? 2.402 21.672 8.539 1 95.81 284 VAL B C 1
ATOM 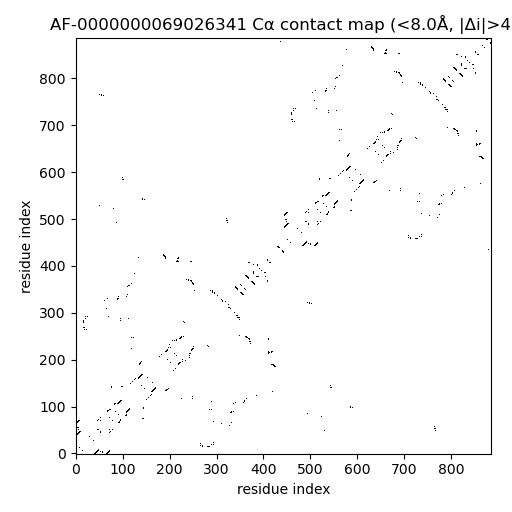5646 O O . VAL B 1 284 ? 3.014 21.219 9.516 1 95.81 284 VAL B O 1
ATOM 5649 N N . PHE B 1 285 ? 2.816 21.344 7.297 1 97.19 285 PHE B N 1
ATOM 5650 C CA . PHE B 1 285 ? 3.984 20.516 7.047 1 97.19 285 PHE B CA 1
ATOM 5651 C C . PHE B 1 285 ? 5.254 21.203 7.531 1 97.19 285 PHE B C 1
ATOM 5653 O O . PHE B 1 285 ? 6.168 20.547 8.039 1 97.19 285 PHE B O 1
ATOM 5660 N N . GLY B 1 286 ? 5.305 22.516 7.305 1 98 286 GLY B N 1
ATOM 5661 C CA . GLY B 1 286 ? 6.406 23.266 7.891 1 98 286 GLY B CA 1
ATOM 5662 C C . GLY B 1 286 ? 6.43 23.188 9.406 1 98 286 GLY B C 1
ATOM 5663 O O . GLY B 1 286 ? 7.496 23.047 10.008 1 98 286 GLY B O 1
ATOM 5664 N N . LEU B 1 287 ? 5.266 23.312 10.016 1 97.88 287 LEU B N 1
ATOM 5665 C CA . LEU B 1 287 ? 5.164 23.266 11.469 1 97.88 287 LEU B CA 1
ATOM 5666 C C . LEU B 1 287 ? 5.562 21.891 12 1 97.88 287 LEU B C 1
ATOM 5668 O O . LEU B 1 287 ? 6.285 21.797 12.992 1 97.88 287 LEU B O 1
ATOM 5672 N N . TRP B 1 288 ? 5.129 20.812 11.312 1 96.94 288 TRP B N 1
ATOM 5673 C CA . TRP B 1 288 ? 5.496 19.469 11.703 1 96.94 288 TRP B CA 1
ATOM 5674 C C . TRP B 1 288 ? 6.996 19.234 11.539 1 96.94 288 TRP B C 1
ATOM 5676 O O . TRP B 1 288 ? 7.617 18.516 12.328 1 96.94 288 TRP B O 1
ATOM 5686 N N . ALA B 1 289 ? 7.531 19.797 10.461 1 98.38 289 ALA B N 1
ATOM 5687 C CA . ALA B 1 289 ? 8.969 19.672 10.258 1 98.38 289 ALA B CA 1
ATOM 5688 C C . ALA B 1 289 ? 9.742 20.328 11.406 1 98.38 289 ALA B C 1
ATOM 5690 O O . ALA B 1 289 ? 10.672 19.719 11.953 1 98.38 289 ALA B O 1
ATOM 5691 N N . TYR B 1 290 ? 9.383 21.547 11.797 1 98.44 290 TYR B N 1
ATOM 5692 C CA . TYR B 1 290 ? 10.008 22.25 12.914 1 98.44 290 TYR B CA 1
ATOM 5693 C C . TYR B 1 290 ? 9.891 21.438 14.203 1 98.44 290 TYR B C 1
ATOM 5695 O O . TYR B 1 290 ? 10.883 21.234 14.906 1 98.44 290 TYR B O 1
ATOM 5703 N N . ASP B 1 291 ? 8.711 20.969 14.5 1 97.88 291 ASP B N 1
ATOM 5704 C CA . ASP B 1 291 ? 8.461 20.234 15.734 1 97.88 291 ASP B CA 1
ATOM 5705 C C . ASP B 1 291 ? 9.195 18.891 15.742 1 97.88 291 ASP B C 1
ATOM 5707 O O . ASP B 1 291 ? 9.633 18.422 16.797 1 97.88 291 ASP B O 1
ATOM 5711 N N . SER B 1 292 ? 9.273 18.203 14.57 1 97.88 292 SER B N 1
ATOM 5712 C CA . SER B 1 292 ? 10.008 16.953 14.469 1 97.88 292 SER B CA 1
ATOM 5713 C C . SER B 1 292 ? 11.484 17.141 14.789 1 97.88 292 SER B C 1
ATOM 5715 O O . SER B 1 292 ? 12.086 16.328 15.5 1 97.88 292 SER B O 1
ATOM 5717 N N . ILE B 1 293 ? 12.07 18.219 14.266 1 98.12 293 ILE B N 1
ATOM 5718 C CA . ILE B 1 293 ? 13.461 18.516 14.57 1 98.12 293 ILE B CA 1
ATOM 5719 C C . ILE B 1 293 ? 13.609 18.859 16.047 1 98.12 293 ILE B C 1
ATOM 5721 O O . ILE B 1 293 ? 14.594 18.484 16.688 1 98.12 293 ILE B O 1
ATOM 5725 N N . THR B 1 294 ? 12.664 19.609 16.594 1 97.06 294 THR B N 1
ATOM 5726 C CA . THR B 1 294 ? 12.68 19.953 18.016 1 97.06 294 THR B CA 1
ATOM 5727 C C . THR B 1 294 ? 12.641 18.688 18.859 1 97.06 294 THR B C 1
ATOM 5729 O O . THR B 1 294 ? 13.352 18.594 19.859 1 97.06 294 THR B O 1
ATOM 5732 N N . ALA B 1 295 ? 11.797 17.703 18.469 1 97.06 295 ALA B N 1
ATOM 5733 C CA . ALA B 1 295 ? 11.734 16.422 19.172 1 97.06 295 ALA B CA 1
ATOM 5734 C C . ALA B 1 295 ? 13.062 15.68 19.078 1 97.06 295 ALA B C 1
ATOM 5736 O O . ALA B 1 295 ? 13.523 15.094 20.062 1 97.06 295 ALA B O 1
ATOM 5737 N N . LEU B 1 296 ? 13.648 15.641 17.906 1 97.19 296 LEU B N 1
ATOM 5738 C CA . LEU B 1 296 ? 14.953 15.016 17.719 1 97.19 296 LEU B CA 1
ATOM 5739 C C . LEU B 1 296 ? 16.016 15.688 18.594 1 97.19 296 LEU B C 1
ATOM 5741 O O . LEU B 1 296 ? 16.812 15.008 19.234 1 97.19 296 LEU B O 1
ATOM 5745 N N . ALA B 1 297 ? 16.047 17.031 18.609 1 95.56 297 ALA B N 1
ATOM 5746 C CA . ALA B 1 297 ? 16.984 17.781 19.422 1 95.56 297 ALA B CA 1
ATOM 5747 C C . ALA B 1 297 ? 16.828 17.438 20.906 1 95.56 297 ALA B C 1
ATOM 5749 O O . ALA B 1 297 ? 17.812 17.297 21.625 1 95.56 297 ALA B O 1
ATOM 5750 N N . LYS B 1 298 ? 15.594 17.359 21.344 1 94.5 298 LYS B N 1
ATOM 5751 C CA . LYS B 1 298 ? 15.328 16.953 22.734 1 94.5 298 LYS B CA 1
ATOM 5752 C C . LYS B 1 298 ? 15.93 15.586 23.031 1 94.5 298 LYS B C 1
ATOM 5754 O O . LYS B 1 298 ? 16.531 15.383 24.094 1 94.5 298 LYS B O 1
ATOM 5759 N N . ALA B 1 299 ? 15.734 14.641 22.078 1 94.69 299 ALA B N 1
ATOM 5760 C CA . ALA B 1 299 ? 16.297 13.305 22.25 1 94.69 299 ALA B CA 1
ATOM 5761 C C . ALA B 1 299 ? 17.828 13.359 22.312 1 94.69 299 ALA B C 1
ATOM 5763 O O . ALA B 1 299 ? 18.438 12.633 23.109 1 94.69 299 ALA B O 1
ATOM 5764 N N . VAL B 1 300 ? 18.438 14.172 21.547 1 93.69 300 VAL B N 1
ATOM 5765 C CA . VAL B 1 300 ? 19.891 14.328 21.5 1 93.69 300 VAL B CA 1
ATOM 5766 C C . VAL B 1 300 ? 20.391 14.867 22.844 1 93.69 300 VAL B C 1
ATOM 5768 O O . VAL B 1 300 ? 21.391 14.391 23.391 1 93.69 300 VAL B O 1
ATOM 5771 N N . VAL B 1 301 ? 19.703 15.836 23.391 1 91.69 301 VAL B N 1
ATOM 5772 C CA . VAL B 1 301 ? 20.062 16.406 24.672 1 91.69 301 VAL B CA 1
ATOM 5773 C C . VAL B 1 301 ? 19.969 15.352 25.766 1 91.69 301 VAL B C 1
ATOM 5775 O O . VAL B 1 301 ? 20.828 15.273 26.641 1 91.69 301 VAL B O 1
ATOM 5778 N N . GLU B 1 302 ? 19 14.539 25.688 1 88.69 302 GLU B N 1
ATOM 5779 C CA . GLU B 1 302 ? 18.75 13.516 26.703 1 88.69 302 GLU B CA 1
ATOM 5780 C C . GLU B 1 302 ? 19.828 12.43 26.656 1 88.69 302 GLU B C 1
ATOM 5782 O O . GLU B 1 302 ? 20.109 11.773 27.656 1 88.69 302 GLU B O 1
ATOM 5787 N N . MET B 1 303 ? 20.344 12.188 25.5 1 84.19 303 MET B N 1
ATOM 5788 C CA . MET B 1 303 ? 21.391 11.188 25.328 1 84.19 303 MET B CA 1
ATOM 5789 C C . MET B 1 303 ? 22.688 11.633 26.016 1 84.19 303 MET B C 1
ATOM 5791 O O . MET B 1 303 ? 23.531 10.797 26.359 1 84.19 303 MET B O 1
ATOM 5795 N N . GLY B 1 304 ? 22.844 12.836 26.391 1 74.12 304 GLY B N 1
ATOM 5796 C CA . GLY B 1 304 ? 24.016 13.359 27.062 1 74.12 304 GLY B CA 1
ATOM 5797 C C . GLY B 1 304 ? 25.219 13.484 26.156 1 74.12 304 GLY B C 1
ATOM 5798 O O . GLY B 1 304 ? 25.094 13.414 24.938 1 74.12 304 GLY B O 1
ATOM 5799 N N . SER B 1 305 ? 26.344 13.828 26.766 1 63.78 305 SER B N 1
ATOM 5800 C CA . SER B 1 305 ? 27.562 14.203 26.078 1 63.78 305 SER B CA 1
ATOM 5801 C C . SER B 1 305 ? 28.344 12.977 25.625 1 63.78 305 SER B C 1
ATOM 5803 O O . SER B 1 305 ? 29.438 12.703 26.141 1 63.78 305 SER B O 1
ATOM 5805 N N . THR B 1 306 ? 27.578 12.055 25.125 1 63.75 306 THR B N 1
ATOM 5806 C CA . THR B 1 306 ? 28.281 10.828 24.75 1 63.75 306 THR B CA 1
ATOM 5807 C C . THR B 1 306 ? 28.875 10.953 23.359 1 63.75 306 THR B C 1
ATOM 5809 O O . THR B 1 306 ? 28.359 11.68 22.516 1 63.75 306 THR B O 1
ATOM 5812 N N . ALA B 1 307 ? 30.188 10.602 23.219 1 76.69 307 ALA B N 1
ATOM 5813 C CA . ALA B 1 307 ? 30.828 10.469 21.906 1 76.69 307 ALA B CA 1
ATOM 5814 C C . ALA B 1 307 ? 29.922 9.703 20.938 1 76.69 307 ALA B C 1
ATOM 5816 O O . ALA B 1 307 ? 29.281 8.719 21.328 1 76.69 307 ALA B O 1
ATOM 5817 N N . ILE B 1 308 ? 29.734 10.375 19.781 1 81.81 308 ILE B N 1
ATOM 5818 C CA . ILE B 1 308 ? 28.938 9.727 18.75 1 81.81 308 ILE B CA 1
ATOM 5819 C C . ILE B 1 308 ? 29.719 8.57 18.125 1 81.81 308 ILE B C 1
ATOM 5821 O O . ILE B 1 308 ? 30.734 8.789 17.453 1 81.81 308 ILE B O 1
ATOM 5825 N N . PRO B 1 309 ? 29.297 7.391 18.312 1 83.69 309 PRO B N 1
ATOM 5826 C CA . PRO B 1 309 ? 30.031 6.246 17.781 1 83.69 309 PRO B CA 1
ATOM 5827 C C . PRO B 1 309 ? 29.906 6.113 16.266 1 83.69 309 PRO B C 1
ATOM 5829 O O . PRO B 1 309 ? 28.906 6.539 15.68 1 83.69 309 PRO B O 1
ATOM 5832 N N . LYS B 1 310 ? 30.953 5.539 15.711 1 85.88 310 LYS B N 1
ATOM 5833 C CA . LYS B 1 310 ? 30.859 5.152 14.305 1 85.88 310 LYS B CA 1
ATOM 5834 C C . LYS B 1 310 ? 29.938 3.945 14.125 1 85.88 310 LYS B C 1
ATOM 5836 O O . LYS B 1 310 ? 29.688 3.201 15.078 1 85.88 310 LYS B O 1
ATOM 5841 N N . PHE B 1 311 ? 29.469 3.824 12.836 1 92.56 311 PHE B N 1
ATOM 5842 C CA . PHE B 1 311 ? 28.656 2.666 12.516 1 92.56 311 PHE B CA 1
ATOM 5843 C C . PHE B 1 311 ? 29.453 1.376 12.664 1 92.56 311 PHE B C 1
ATOM 5845 O O . PHE B 1 311 ? 30.641 1.329 12.336 1 92.56 311 PHE B O 1
ATOM 5852 N N . LYS B 1 312 ? 28.859 0.402 13.172 1 93.31 312 LYS B N 1
ATOM 5853 C CA . LYS B 1 312 ? 29.438 -0.935 13.133 1 93.31 312 LYS B CA 1
ATOM 5854 C C . LYS B 1 312 ? 29.469 -1.475 11.703 1 93.31 312 LYS B C 1
ATOM 5856 O O . LYS B 1 312 ? 28.484 -1.383 10.977 1 93.31 312 LYS B O 1
ATOM 5861 N N . LYS B 1 313 ? 30.531 -2.02 11.328 1 89.75 313 LYS B N 1
ATOM 5862 C CA . LYS B 1 313 ? 30.688 -2.574 9.992 1 89.75 313 LYS B CA 1
ATOM 5863 C C . LYS B 1 313 ? 29.812 -3.803 9.797 1 89.75 313 LYS B C 1
ATOM 5865 O O . LYS B 1 313 ? 29.547 -4.547 10.742 1 89.75 313 LYS B O 1
ATOM 5870 N N . PRO B 1 314 ? 29.344 -3.908 8.516 1 87.81 314 PRO B N 1
ATOM 5871 C CA . PRO B 1 314 ? 28.531 -5.102 8.273 1 87.81 314 PRO B CA 1
ATOM 5872 C C . PRO B 1 314 ? 29.328 -6.395 8.359 1 87.81 314 PRO B C 1
ATOM 5874 O O . PRO B 1 314 ? 30.547 -6.383 8.148 1 87.81 314 PRO B O 1
ATOM 5877 N N . ASP B 1 315 ? 28.719 -7.449 8.828 1 70.69 315 ASP B N 1
ATOM 5878 C CA . ASP B 1 315 ? 29.391 -8.734 9 1 70.69 315 ASP B CA 1
ATOM 5879 C C . ASP B 1 315 ? 29.734 -9.359 7.645 1 70.69 315 ASP B C 1
ATOM 5881 O O . ASP B 1 315 ? 30.578 -10.25 7.559 1 70.69 315 ASP B O 1
ATOM 5885 N N . THR B 1 316 ? 29.031 -8.914 6.684 1 66.31 316 THR B N 1
ATOM 5886 C CA . THR B 1 316 ? 29.172 -9.695 5.465 1 66.31 316 THR B CA 1
ATOM 5887 C C . THR B 1 316 ? 30.438 -9.289 4.711 1 66.31 316 THR B C 1
ATOM 5889 O O . THR B 1 316 ? 30.734 -8.094 4.574 1 66.31 316 THR B O 1
ATOM 5892 N N . ARG B 1 317 ? 31.219 -10.281 4.273 1 56.38 317 ARG B N 1
ATOM 5893 C CA . ARG B 1 317 ? 32.5 -10.172 3.59 1 56.38 317 ARG B CA 1
ATOM 5894 C C . ARG B 1 317 ? 32.312 -9.688 2.154 1 56.38 317 ARG B C 1
ATOM 5896 O O . ARG B 1 317 ? 33.156 -8.961 1.628 1 56.38 317 ARG B O 1
ATOM 5903 N N . GLU B 1 318 ? 31.297 -10.094 1.378 1 65.06 318 GLU B N 1
ATOM 5904 C CA . GLU B 1 318 ? 31.219 -9.672 -0.016 1 65.06 318 GLU B CA 1
ATOM 5905 C C . GLU B 1 318 ? 30.172 -8.57 -0.202 1 65.06 318 GLU B C 1
ATOM 5907 O O . GLU B 1 318 ? 28.984 -8.797 0.015 1 65.06 318 GLU B O 1
ATOM 5912 N N . ASN B 1 319 ? 30.719 -7.25 -0.237 1 73 319 ASN B N 1
ATOM 5913 C CA . ASN B 1 319 ? 29.875 -6.07 -0.421 1 73 319 ASN B CA 1
ATOM 5914 C C . ASN B 1 319 ? 29.656 -5.758 -1.899 1 73 319 ASN B C 1
ATOM 5916 O O . ASN B 1 319 ? 30.328 -4.879 -2.453 1 73 319 ASN B O 1
ATOM 5920 N N . LEU B 1 320 ? 28.703 -6.504 -2.463 1 82.38 320 LEU B N 1
ATOM 5921 C CA . LEU B 1 320 ? 28.469 -6.41 -3.898 1 82.38 320 LEU B CA 1
ATOM 5922 C C . LEU B 1 320 ? 27.75 -5.113 -4.242 1 82.38 320 LEU B C 1
ATOM 5924 O O . LEU B 1 320 ? 27.875 -4.598 -5.355 1 82.38 320 LEU B O 1
ATOM 5928 N N . THR B 1 321 ? 27 -4.617 -3.311 1 95.12 321 THR B N 1
ATOM 5929 C CA . THR B 1 321 ? 26.25 -3.391 -3.545 1 95.12 321 THR B CA 1
ATOM 5930 C C . THR B 1 321 ? 26.391 -2.436 -2.363 1 95.12 321 THR B C 1
ATOM 5932 O O . THR B 1 321 ? 26.859 -2.826 -1.293 1 95.12 321 THR B O 1
ATOM 5935 N N . ASP B 1 322 ? 26.016 -1.146 -2.629 1 95.38 322 ASP B N 1
ATOM 5936 C CA . ASP B 1 322 ? 25.969 -0.17 -1.544 1 95.38 322 ASP B CA 1
ATOM 5937 C C . ASP B 1 322 ? 25.078 -0.663 -0.4 1 95.38 322 ASP B C 1
ATOM 5939 O O . ASP B 1 322 ? 25.359 -0.371 0.768 1 95.38 322 ASP B O 1
ATOM 5943 N N . LEU B 1 323 ? 24.031 -1.399 -0.718 1 96.5 323 LEU B N 1
ATOM 5944 C CA . LEU B 1 323 ? 23.109 -1.905 0.295 1 96.5 323 LEU B CA 1
ATOM 5945 C C . LEU B 1 323 ? 23.781 -2.963 1.162 1 96.5 323 LEU B C 1
ATOM 5947 O O . LEU B 1 323 ? 23.578 -2.996 2.379 1 96.5 323 LEU B O 1
ATOM 5951 N N . ASP B 1 324 ? 24.625 -3.777 0.574 1 94.31 324 ASP B N 1
ATOM 5952 C CA . ASP B 1 324 ? 25.375 -4.797 1.311 1 94.31 324 ASP B CA 1
ATOM 5953 C C . ASP B 1 324 ? 26.391 -4.156 2.248 1 94.31 324 ASP B C 1
ATOM 5955 O O . ASP B 1 324 ? 26.75 -4.742 3.273 1 94.31 324 ASP B O 1
ATOM 5959 N N . ALA B 1 325 ? 26.797 -2.961 1.934 1 94.44 325 ALA B N 1
ATOM 5960 C CA . ALA B 1 325 ? 27.891 -2.295 2.639 1 94.44 325 ALA B CA 1
ATOM 5961 C C . ALA B 1 325 ? 27.359 -1.445 3.791 1 94.44 325 ALA B C 1
ATOM 5963 O O . ALA B 1 325 ? 28.141 -0.853 4.543 1 94.44 325 ALA B O 1
ATOM 5964 N N . LEU B 1 326 ? 26.078 -1.407 3.996 1 95.81 326 LEU B N 1
ATOM 5965 C CA . LEU B 1 326 ? 25.484 -0.604 5.062 1 95.81 326 LEU B CA 1
ATOM 5966 C C . LEU B 1 326 ? 25.875 -1.149 6.43 1 95.81 326 LEU B C 1
ATOM 5968 O O . LEU B 1 326 ? 25.719 -2.344 6.699 1 95.81 326 LEU B O 1
ATOM 5972 N N . GLY B 1 327 ? 26.422 -0.292 7.242 1 95.38 327 GLY B N 1
ATOM 5973 C CA . GLY B 1 327 ? 26.641 -0.634 8.633 1 95.38 327 GLY B CA 1
ATOM 5974 C C . GLY B 1 327 ? 25.422 -0.443 9.508 1 95.38 327 GLY B C 1
ATOM 5975 O O . GLY B 1 327 ? 24.297 -0.337 9 1 95.38 327 GLY B O 1
ATOM 5976 N N . THR B 1 328 ? 25.594 -0.494 10.852 1 96.38 328 THR B N 1
ATOM 5977 C CA . THR B 1 328 ? 24.484 -0.318 11.789 1 96.38 328 THR B CA 1
ATOM 5978 C C . THR B 1 328 ? 24.828 0.733 12.836 1 96.38 328 THR B C 1
ATOM 5980 O O . THR B 1 328 ? 25.969 0.796 13.312 1 96.38 328 THR B O 1
ATOM 5983 N N . SER B 1 329 ? 23.891 1.573 13.148 1 96.06 329 SER B N 1
ATOM 5984 C CA . SER B 1 329 ? 24.078 2.617 14.148 1 96.06 329 SER B CA 1
ATOM 5985 C C . SER B 1 329 ? 23.906 2.068 15.562 1 96.06 329 SER B C 1
ATOM 5987 O O . SER B 1 329 ? 23 1.271 15.82 1 96.06 329 SER B O 1
ATOM 5989 N N . GLU B 1 330 ? 24.75 2.447 16.453 1 92 330 GLU B N 1
ATOM 5990 C CA . GLU B 1 330 ? 24.609 2.092 17.859 1 92 330 GLU B CA 1
ATOM 5991 C C . GLU B 1 330 ? 23.781 3.135 18.609 1 92 330 GLU B C 1
ATOM 5993 O O . GLU B 1 330 ? 23.219 2.844 19.672 1 92 330 GLU B O 1
ATOM 5998 N N . LEU B 1 331 ? 23.766 4.281 18.047 1 92.88 331 LEU B N 1
ATOM 5999 C CA . LEU B 1 331 ? 23.078 5.398 18.688 1 92.88 331 LEU B CA 1
ATOM 6000 C C . LEU B 1 331 ? 21.594 5.41 18.328 1 92.88 331 LEU B C 1
ATOM 6002 O O . LEU B 1 331 ? 20.781 6.004 19.031 1 92.88 331 LEU B O 1
ATOM 6006 N N . GLY B 1 332 ? 21.281 4.801 17.188 1 93.94 332 GLY B N 1
ATOM 6007 C CA . GLY B 1 332 ? 19.938 4.867 16.641 1 93.94 332 GLY B CA 1
ATOM 6008 C C . GLY B 1 332 ? 18.875 4.375 17.609 1 93.94 332 GLY B C 1
ATOM 6009 O O . GLY B 1 332 ? 17.812 4.98 17.734 1 93.94 332 GLY B O 1
ATOM 6010 N N . SER B 1 333 ? 19.188 3.355 18.344 1 92.81 333 SER B N 1
ATOM 6011 C CA . SER B 1 333 ? 18.234 2.787 19.281 1 92.81 333 SER B CA 1
ATOM 6012 C C . SER B 1 333 ? 17.984 3.732 20.453 1 92.81 333 SER B C 1
ATOM 6014 O O . SER B 1 333 ? 16.859 3.809 20.969 1 92.81 333 SER B O 1
ATOM 6016 N N . LEU B 1 334 ? 18.984 4.43 20.859 1 92.38 334 LEU B N 1
ATOM 6017 C CA . LEU B 1 334 ? 18.844 5.391 21.938 1 92.38 334 LEU B CA 1
ATOM 6018 C C . LEU B 1 334 ? 17.969 6.566 21.516 1 92.38 334 LEU B C 1
ATOM 6020 O O . LEU B 1 334 ? 17.109 7.008 22.281 1 92.38 334 LEU B O 1
ATOM 6024 N N . LEU B 1 335 ? 18.266 7.047 20.359 1 94.5 335 LEU B N 1
ATOM 6025 C CA . LEU B 1 335 ? 17.438 8.125 19.828 1 94.5 335 LEU B CA 1
ATOM 6026 C C . LEU B 1 335 ? 15.984 7.695 19.703 1 94.5 335 LEU B C 1
ATOM 6028 O O . LEU B 1 335 ? 15.078 8.453 20.078 1 94.5 335 LEU B O 1
ATOM 6032 N N . LEU B 1 336 ? 15.812 6.5 19.219 1 95 336 LEU B N 1
ATOM 6033 C CA . LEU B 1 336 ? 14.469 5.953 19.031 1 95 336 LEU B CA 1
ATOM 6034 C C . LEU B 1 336 ? 13.727 5.883 20.375 1 95 336 LEU B C 1
ATOM 6036 O O . LEU B 1 336 ? 12.562 6.281 20.453 1 95 336 LEU B O 1
ATOM 6040 N N . ASP B 1 337 ? 14.367 5.391 21.391 1 93 337 ASP B N 1
ATOM 6041 C CA . ASP B 1 337 ? 13.75 5.223 22.703 1 93 337 ASP B CA 1
ATOM 6042 C C . ASP B 1 337 ? 13.297 6.562 23.281 1 93 337 ASP B C 1
ATOM 6044 O O . ASP B 1 337 ? 12.242 6.648 23.906 1 93 337 ASP B O 1
ATOM 6048 N N . SER B 1 338 ? 14.086 7.52 22.984 1 93 338 SER B N 1
ATOM 6049 C CA . SER B 1 338 ? 13.773 8.852 23.484 1 93 338 SER B CA 1
ATOM 6050 C C . SER B 1 338 ? 12.648 9.492 22.672 1 93 338 SER B C 1
ATOM 6052 O O . SER B 1 338 ? 11.828 10.227 23.234 1 93 338 SER B O 1
ATOM 6054 N N . MET B 1 339 ? 12.508 9.188 21.422 1 95.69 339 MET B N 1
ATOM 6055 C CA . MET B 1 339 ? 11.609 9.922 20.547 1 95.69 339 MET B CA 1
ATOM 6056 C C . MET B 1 339 ? 10.25 9.234 20.453 1 95.69 339 MET B C 1
ATOM 6058 O O . MET B 1 339 ? 9.234 9.891 20.219 1 95.69 339 MET B O 1
ATOM 6062 N N . GLN B 1 340 ? 10.211 7.957 20.547 1 94.5 340 GLN B N 1
ATOM 6063 C CA . GLN B 1 340 ? 9.016 7.184 20.234 1 94.5 340 GLN B CA 1
ATOM 6064 C C . GLN B 1 340 ? 7.844 7.598 21.125 1 94.5 340 GLN B C 1
ATOM 6066 O O . GLN B 1 340 ? 6.684 7.457 20.734 1 94.5 340 GLN B O 1
ATOM 6071 N N . ASN B 1 341 ? 8.141 8.039 22.391 1 93 341 ASN B N 1
ATOM 6072 C CA . ASN B 1 341 ? 7.141 8.578 23.297 1 93 341 ASN B CA 1
ATOM 6073 C C . ASN B 1 341 ? 7.555 9.945 23.844 1 93 341 ASN B C 1
ATOM 6075 O O . ASN B 1 341 ? 8.18 10.039 24.906 1 93 341 ASN B O 1
ATOM 6079 N N . THR B 1 342 ? 7.293 10.938 23.031 1 94.25 342 THR B N 1
ATOM 6080 C CA . THR B 1 342 ? 7.738 12.281 23.375 1 94.25 342 THR B CA 1
ATOM 6081 C C . THR B 1 342 ? 6.586 13.273 23.281 1 94.25 342 THR B C 1
ATOM 6083 O O . THR B 1 342 ? 5.742 13.172 22.391 1 94.25 342 THR B O 1
ATOM 6086 N N . VAL B 1 343 ? 6.551 14.18 24.203 1 94.12 343 VAL B N 1
ATOM 6087 C CA . VAL B 1 343 ? 5.605 15.289 24.188 1 94.12 343 VAL B CA 1
ATOM 6088 C C . VAL B 1 343 ? 6.363 16.609 24.188 1 94.12 343 VAL B C 1
ATOM 6090 O O . VAL B 1 343 ? 7.281 16.812 24.984 1 94.12 343 VAL B O 1
ATOM 6093 N N . LEU B 1 344 ? 6.059 17.406 23.219 1 93.75 344 LEU B N 1
ATOM 6094 C CA . LEU B 1 344 ? 6.605 18.75 23.219 1 93.75 344 LEU B CA 1
ATOM 6095 C C . LEU B 1 344 ? 5.656 19.719 23.906 1 93.75 344 LEU B C 1
ATOM 6097 O O . LEU B 1 344 ? 4.488 19.828 23.531 1 93.75 344 LEU B O 1
ATOM 6101 N N . LYS B 1 345 ? 6.047 20.391 24.859 1 79.94 345 LYS B N 1
ATOM 6102 C CA . LYS B 1 345 ? 5.234 21.312 25.656 1 79.94 345 LYS B CA 1
ATOM 6103 C C . LYS B 1 345 ? 4.84 22.531 24.828 1 79.94 345 LYS B C 1
ATOM 6105 O O . LYS B 1 345 ? 3.717 23.031 24.953 1 79.94 345 LYS B O 1
ATOM 6110 N N . THR B 1 346 ? 5.723 23.062 24.094 1 84.25 346 THR B N 1
ATOM 6111 C CA . THR B 1 346 ? 5.492 24.281 23.328 1 84.25 346 THR B CA 1
ATOM 6112 C C . THR B 1 346 ? 5.699 24.031 21.844 1 84.25 346 THR B C 1
ATOM 6114 O O . THR B 1 346 ? 6.434 24.766 21.172 1 84.25 346 THR B O 1
ATOM 6117 N N . ALA B 1 347 ? 4.938 23.109 21.25 1 92 347 ALA B N 1
ATOM 6118 C CA . ALA B 1 347 ? 5.062 22.828 19.812 1 92 347 ALA B CA 1
ATOM 6119 C C . ALA B 1 347 ? 4.352 23.891 18.984 1 92 347 ALA B C 1
ATOM 6121 O O . ALA B 1 347 ? 3.371 24.484 19.438 1 92 347 ALA B O 1
ATOM 6122 N N . LEU B 1 348 ? 4.852 24.203 17.844 1 94.81 348 LEU B N 1
ATOM 6123 C CA . LEU B 1 348 ? 4.277 25.203 16.969 1 94.81 348 LEU B CA 1
ATOM 6124 C C . LEU B 1 348 ? 2.98 24.703 16.344 1 94.81 348 LEU B C 1
ATOM 6126 O O . LEU B 1 348 ? 2.08 25.5 16.047 1 94.81 348 LEU B O 1
ATOM 6130 N N . SER B 1 349 ? 2.873 23.375 16.047 1 93.62 349 SER B N 1
ATOM 6131 C CA . SER B 1 349 ? 1.731 22.781 15.352 1 93.62 349 SER B CA 1
ATOM 6132 C C . SER B 1 349 ? 0.574 22.531 16.312 1 93.62 349 SER B C 1
ATOM 6134 O O . SER B 1 349 ? -0.456 21.984 15.922 1 93.62 349 SER B O 1
ATOM 6136 N N . GLY B 1 350 ? 0.665 22.969 17.531 1 87.75 350 GLY B N 1
ATOM 6137 C CA . GLY B 1 350 ? -0.29 22.641 18.578 1 87.75 350 GLY B CA 1
ATOM 6138 C C . GLY B 1 350 ? 0.208 21.562 19.516 1 87.75 350 GLY B C 1
ATOM 6139 O O . GLY B 1 350 ? 1.306 21.656 20.062 1 87.75 350 GLY B O 1
ATOM 6140 N N . GLU B 1 351 ? -0.57 20.562 19.656 1 83.5 351 GLU B N 1
ATOM 6141 C CA . GLU B 1 351 ? -0.103 19.438 20.469 1 83.5 351 GLU B CA 1
ATOM 6142 C C . GLU B 1 351 ? 0.732 18.469 19.641 1 83.5 351 GLU B C 1
ATOM 6144 O O . GLU B 1 351 ? 0.273 17.969 18.609 1 83.5 351 GLU B O 1
ATOM 6149 N N . PHE B 1 352 ? 2.002 18.375 19.938 1 93.75 352 PHE B N 1
ATOM 6150 C CA . PHE B 1 352 ? 2.891 17.406 19.297 1 93.75 352 PHE B CA 1
ATOM 6151 C C . PHE B 1 352 ? 3.25 16.281 20.266 1 93.75 352 PHE B C 1
ATOM 6153 O O . PHE B 1 352 ? 4.176 16.422 21.062 1 93.75 352 PHE B O 1
ATOM 6160 N N . ARG B 1 353 ? 2.473 15.32 20.25 1 94.62 353 ARG B N 1
ATOM 6161 C CA . ARG B 1 353 ? 2.633 14.148 21.109 1 94.62 353 ARG B CA 1
ATOM 6162 C C . ARG B 1 353 ? 2.82 12.883 20.281 1 94.62 353 ARG B C 1
ATOM 6164 O O . ARG B 1 353 ? 1.937 12.5 19.5 1 94.62 353 ARG B O 1
ATOM 6171 N N . LEU B 1 354 ? 4.023 12.273 20.375 1 96 354 LEU B N 1
ATOM 6172 C CA . LEU B 1 354 ? 4.312 11 19.734 1 96 354 LEU B CA 1
ATOM 6173 C C . LEU B 1 354 ? 4.035 9.836 20.688 1 96 354 LEU B C 1
ATOM 6175 O O . LEU B 1 354 ? 4.527 9.828 21.812 1 96 354 LEU B O 1
ATOM 6179 N N . ILE B 1 355 ? 3.193 8.984 20.281 1 94.88 355 ILE B N 1
ATOM 6180 C CA . ILE B 1 355 ? 2.926 7.746 21.016 1 94.88 355 ILE B CA 1
ATOM 6181 C C . ILE B 1 355 ? 3.303 6.543 20.156 1 94.88 355 ILE B C 1
ATOM 6183 O O . ILE B 1 355 ? 2.715 6.324 19.094 1 94.88 355 ILE B O 1
ATOM 6187 N N . ASN B 1 356 ? 4.242 5.785 20.531 1 94.12 356 ASN B N 1
ATOM 6188 C CA . ASN B 1 356 ? 4.758 4.645 19.781 1 94.12 356 ASN B CA 1
ATOM 6189 C C . ASN B 1 356 ? 5.188 5.047 18.375 1 94.12 356 ASN B C 1
ATOM 6191 O O . ASN B 1 356 ? 4.84 4.379 17.406 1 94.12 356 ASN B O 1
ATOM 6195 N N . GLY B 1 357 ? 5.75 6.219 18.281 1 96.12 357 GLY B N 1
ATOM 6196 C CA . GLY B 1 357 ? 6.355 6.676 17.047 1 96.12 357 GLY B CA 1
ATOM 6197 C C . GLY B 1 357 ? 5.371 7.367 16.125 1 96.12 357 GLY B C 1
ATOM 6198 O O . GLY B 1 357 ? 5.723 7.734 15 1 96.12 357 GLY B O 1
ATOM 6199 N N . GLU B 1 358 ? 4.172 7.57 16.578 1 95.31 358 GLU B N 1
ATOM 6200 C CA . GLU B 1 358 ? 3.145 8.164 15.727 1 95.31 358 GLU B CA 1
ATOM 6201 C C . GLU B 1 358 ? 2.541 9.406 16.375 1 95.31 358 GLU B C 1
ATOM 6203 O O . GLU B 1 358 ? 2.229 9.406 17.562 1 95.31 358 GLU B O 1
ATOM 6208 N N . LEU B 1 359 ? 2.365 10.438 15.555 1 94.44 359 LEU B N 1
ATOM 6209 C CA . LEU B 1 359 ? 1.736 11.664 16.031 1 94.44 359 LEU B CA 1
ATOM 6210 C C . LEU B 1 359 ? 0.262 11.43 16.344 1 94.44 359 LEU B C 1
ATOM 6212 O O . LEU B 1 359 ? -0.457 10.828 15.555 1 94.44 359 LEU B O 1
ATOM 6216 N N . HIS B 1 360 ? -0.186 11.828 17.438 1 89.62 360 HIS B N 1
ATOM 6217 C CA . HIS B 1 360 ? -1.562 11.633 17.891 1 89.62 360 HIS B CA 1
ATOM 6218 C C . HIS B 1 360 ? -2.438 12.828 17.516 1 89.62 360 HIS B C 1
ATOM 6220 O O . HIS B 1 360 ? -1.999 13.977 17.625 1 89.62 360 HIS B O 1
ATOM 6226 N N . PRO B 1 361 ? -3.674 12.391 17.156 1 79.81 361 PRO B N 1
ATOM 6227 C CA . PRO B 1 361 ? -4.512 13.414 16.531 1 79.81 361 PRO B CA 1
ATOM 6228 C C . PRO B 1 361 ? -4.934 14.508 17.5 1 79.81 361 PRO B C 1
ATOM 6230 O O . PRO B 1 361 ? -5.031 14.266 18.719 1 79.81 361 PRO B O 1
ATOM 6233 N N . SER B 1 362 ? -5.035 15.633 16.859 1 81 362 SER B N 1
ATOM 6234 C CA . SER B 1 362 ? -5.625 16.859 17.375 1 81 362 SER B CA 1
ATOM 6235 C C . SER B 1 362 ? -6.984 17.125 16.734 1 81 362 SER B C 1
ATOM 6237 O O . SER B 1 362 ? -7.414 16.391 15.844 1 81 362 SER B O 1
ATOM 6239 N N . PRO B 1 363 ? -7.703 18.094 17.328 1 91.69 363 PRO B N 1
ATOM 6240 C CA . PRO B 1 363 ? -8.969 18.453 16.672 1 91.69 363 PRO B CA 1
ATOM 6241 C C . PRO B 1 363 ? -8.805 18.75 15.188 1 91.69 363 PRO B C 1
ATOM 6243 O O . PRO B 1 363 ? -7.734 19.188 14.75 1 91.69 363 PRO B O 1
ATOM 6246 N N . TYR B 1 364 ? -9.773 18.312 14.453 1 96.31 364 TYR B N 1
ATOM 6247 C CA . TYR B 1 364 ? -9.828 18.672 13.047 1 96.31 364 TYR B CA 1
ATOM 6248 C C . TYR B 1 364 ? -10.727 19.891 12.836 1 96.31 364 TYR B C 1
ATOM 6250 O O . TYR B 1 364 ? -11.734 20.047 13.523 1 96.31 364 TYR B O 1
ATOM 6258 N N . GLN B 1 365 ? -10.32 20.75 11.969 1 96.62 365 GLN B N 1
ATOM 6259 C CA . GLN B 1 365 ? -11.102 21.906 11.531 1 96.62 365 GLN B CA 1
ATOM 6260 C C . GLN B 1 365 ? -11.82 21.625 10.219 1 96.62 365 GLN B C 1
ATOM 6262 O O . GLN B 1 365 ? -11.25 21 9.32 1 96.62 365 GLN B O 1
ATOM 6267 N N . ILE B 1 366 ? -13.055 21.953 10.148 1 98.38 366 ILE B N 1
ATOM 6268 C CA . ILE B 1 366 ? -13.852 21.844 8.93 1 98.38 366 ILE B CA 1
ATOM 6269 C C . ILE B 1 366 ? -14.008 23.219 8.281 1 98.38 366 ILE B C 1
ATOM 6271 O O . ILE B 1 366 ? -14.336 24.188 8.953 1 98.38 366 ILE B O 1
ATOM 6275 N N . VAL B 1 367 ? -13.766 23.266 6.957 1 98.44 367 VAL B N 1
ATOM 6276 C CA . VAL B 1 367 ? -13.758 24.562 6.285 1 98.44 367 VAL B CA 1
ATOM 6277 C C . VAL B 1 367 ? -14.625 24.516 5.031 1 98.44 367 VAL B C 1
ATOM 6279 O O . VAL B 1 367 ? -14.93 23.422 4.531 1 98.44 367 VAL B O 1
ATOM 6282 N N . ASN B 1 368 ? -15.086 25.625 4.633 1 98.56 368 ASN B N 1
ATOM 6283 C CA . ASN B 1 368 ? -15.812 25.844 3.385 1 98.56 368 ASN B CA 1
ATOM 6284 C C . ASN B 1 368 ? -15.031 26.75 2.438 1 98.56 368 ASN B C 1
ATOM 6286 O O . ASN B 1 368 ? -14.617 27.844 2.816 1 98.56 368 ASN B O 1
ATOM 6290 N N . ILE B 1 369 ? -14.742 26.25 1.233 1 98.31 369 ILE B N 1
ATOM 6291 C CA . ILE B 1 369 ? -13.977 27.031 0.272 1 98.31 369 ILE B CA 1
ATOM 6292 C C . ILE B 1 369 ? -14.883 28.078 -0.385 1 98.31 369 ILE B C 1
ATOM 6294 O O . ILE B 1 369 ? -15.875 27.719 -1.023 1 98.31 369 ILE B O 1
ATOM 6298 N N . VAL B 1 370 ? -14.586 29.312 -0.179 1 95.69 370 VAL B N 1
ATOM 6299 C CA . VAL B 1 370 ? -15.32 30.453 -0.721 1 95.69 370 VAL B CA 1
ATOM 6300 C C . VAL B 1 370 ? -14.328 31.5 -1.259 1 95.69 370 VAL B C 1
ATOM 6302 O O . VAL B 1 370 ? -13.367 31.844 -0.58 1 95.69 370 VAL B O 1
ATOM 6305 N N . GLY B 1 371 ? -14.57 31.953 -2.445 1 94 371 GLY B N 1
ATOM 6306 C CA . GLY B 1 371 ? -13.594 32.844 -3.053 1 94 371 GLY B CA 1
ATOM 6307 C C . GLY B 1 371 ? -12.258 32.188 -3.299 1 94 371 GLY B C 1
ATOM 6308 O O . GLY B 1 371 ? -12.188 31.109 -3.91 1 94 371 GLY B O 1
ATOM 6309 N N . THR B 1 372 ? -11.148 32.781 -2.834 1 91.12 372 THR B N 1
ATOM 6310 C CA . THR B 1 372 ? -9.82 32.219 -3.02 1 91.12 372 THR B CA 1
ATOM 6311 C C . THR B 1 372 ? -9.312 31.594 -1.722 1 91.12 372 THR B C 1
ATOM 6313 O O . THR B 1 372 ? -8.18 31.125 -1.656 1 91.12 372 THR B O 1
ATOM 6316 N N . GLY B 1 373 ? -10.195 31.609 -0.749 1 89.62 373 GLY B N 1
ATOM 6317 C CA . GLY B 1 373 ? -9.766 31.125 0.548 1 89.62 373 GLY B CA 1
ATOM 6318 C C . GLY B 1 373 ? -10.734 30.109 1.153 1 89.62 373 GLY B C 1
ATOM 6319 O O . GLY B 1 373 ? -11.359 29.344 0.432 1 89.62 373 GLY B O 1
ATOM 6320 N N . GLN B 1 374 ? -10.578 29.969 2.408 1 94.38 374 GLN B N 1
ATOM 6321 C CA . GLN B 1 374 ? -11.422 29.047 3.154 1 94.38 374 GLN B CA 1
ATOM 6322 C C . GLN B 1 374 ? -12 29.703 4.402 1 94.38 374 GLN B C 1
ATOM 6324 O O . GLN B 1 374 ? -11.391 30.625 4.953 1 94.38 374 GLN B O 1
ATOM 6329 N N . ARG B 1 375 ? -13.195 29.359 4.762 1 95.88 375 ARG B N 1
ATOM 6330 C CA . ARG B 1 375 ? -13.883 29.812 5.969 1 95.88 375 ARG B CA 1
ATOM 6331 C C . ARG B 1 375 ? -14.102 28.656 6.938 1 95.88 375 ARG B C 1
ATOM 6333 O O . ARG B 1 375 ? -14.586 27.594 6.539 1 95.88 375 ARG B O 1
ATOM 6340 N N . SER B 1 376 ? -13.688 28.859 8.203 1 96 376 SER B N 1
ATOM 6341 C CA . SER B 1 376 ? -13.945 27.844 9.219 1 96 376 SER B CA 1
ATOM 6342 C C . SER B 1 376 ? -15.438 27.703 9.508 1 96 376 SER B C 1
ATOM 6344 O O . SER B 1 376 ? -16.109 28.703 9.75 1 96 376 SER B O 1
ATOM 6346 N N . ILE B 1 377 ? -15.945 26.516 9.477 1 97.19 377 ILE B N 1
ATOM 6347 C CA . ILE B 1 377 ? -17.375 26.359 9.719 1 97.19 377 ILE B CA 1
ATOM 6348 C C . ILE B 1 377 ? -17.594 25.391 10.883 1 97.19 377 ILE B C 1
ATOM 6350 O O . ILE B 1 377 ? -18.734 25.094 11.25 1 97.19 377 ILE B O 1
ATOM 6354 N N . GLY B 1 378 ? -16.547 24.875 11.445 1 96.75 378 GLY B N 1
ATOM 6355 C CA . GLY B 1 378 ? -16.672 24 12.609 1 96.75 378 GLY B CA 1
ATOM 6356 C C . GLY B 1 378 ? -15.445 23.156 12.867 1 96.75 378 GLY B C 1
ATOM 6357 O O . GLY B 1 378 ? -14.398 23.359 12.25 1 96.75 378 GLY B O 1
ATOM 6358 N N . PHE B 1 379 ? -15.594 22.266 13.875 1 96.62 379 PHE B N 1
ATOM 6359 C CA . PHE B 1 379 ? -14.516 21.391 14.32 1 96.62 379 PHE B CA 1
ATOM 6360 C C . PHE B 1 379 ? -15.031 19.984 14.586 1 96.62 379 PHE B C 1
ATOM 6362 O O . PHE B 1 379 ? -16.25 19.75 14.609 1 96.62 379 PHE B O 1
ATOM 6369 N N . TRP B 1 380 ? -14.086 19.047 14.672 1 96.25 380 TRP B N 1
ATOM 6370 C CA . TRP B 1 380 ? -14.398 17.688 15.109 1 96.25 380 TRP B CA 1
ATOM 6371 C C . TRP B 1 380 ? -13.375 17.188 16.125 1 96.25 380 TRP B C 1
ATOM 6373 O O . TRP B 1 380 ? -12.172 17.375 15.945 1 96.25 380 TRP B O 1
ATOM 6383 N N . THR B 1 381 ? -13.836 16.609 17.203 1 93.94 381 THR B N 1
ATOM 6384 C CA . THR B 1 381 ? -13.023 15.867 18.156 1 93.94 381 THR B CA 1
ATOM 6385 C C . THR B 1 381 ? -13.625 14.492 18.438 1 93.94 381 THR B C 1
ATOM 6387 O O . THR B 1 381 ? -14.82 14.281 18.25 1 93.94 381 THR B O 1
ATOM 6390 N N . GLU B 1 382 ? -12.75 13.664 18.797 1 90.94 382 GLU B N 1
ATOM 6391 C CA . GLU B 1 382 ? -13.234 12.32 19.109 1 90.94 382 GLU B CA 1
ATOM 6392 C C . GLU B 1 382 ? -14.25 12.352 20.25 1 90.94 382 GLU B C 1
ATOM 6394 O O . GLU B 1 382 ? -15.234 11.602 20.219 1 90.94 382 GLU B O 1
ATOM 6399 N N . LYS B 1 383 ? -14.125 13.172 21.141 1 88.56 383 LYS B N 1
ATOM 6400 C CA . LYS B 1 383 ? -14.953 13.234 22.344 1 88.56 383 LYS B CA 1
ATOM 6401 C C . LYS B 1 383 ? -16.297 13.906 22.062 1 88.56 383 LYS B C 1
ATOM 6403 O O . LYS B 1 383 ? -17.344 13.414 22.484 1 88.56 383 LYS B O 1
ATOM 6408 N N . ASP B 1 384 ? -16.312 15 21.234 1 90.38 384 ASP B N 1
ATOM 6409 C CA . ASP B 1 384 ? -17.5 15.852 21.141 1 90.38 384 ASP B CA 1
ATOM 6410 C C . ASP B 1 384 ? -18.156 15.703 19.766 1 90.38 384 ASP B C 1
ATOM 6412 O O . ASP B 1 384 ? -19.281 16.156 19.562 1 90.38 384 ASP B O 1
ATOM 6416 N N . GLY B 1 385 ? -17.453 15.023 18.875 1 93.5 385 GLY B N 1
ATOM 6417 C CA . GLY B 1 385 ? -17.969 15.039 17.516 1 93.5 385 GLY B CA 1
ATOM 6418 C C . GLY B 1 385 ? -17.891 16.406 16.875 1 93.5 385 GLY B C 1
ATOM 6419 O O . GLY B 1 385 ? -16.922 17.141 17.078 1 93.5 385 GLY B O 1
ATOM 6420 N N . ILE B 1 386 ? -18.875 16.766 16.078 1 95.56 386 ILE B N 1
ATOM 6421 C CA . ILE B 1 386 ? -18.906 18.031 15.359 1 95.56 386 ILE B CA 1
ATOM 6422 C C . ILE B 1 386 ? -19.359 19.141 16.297 1 95.56 386 ILE B C 1
ATOM 6424 O O . ILE B 1 386 ? -20.297 18.953 17.078 1 95.56 386 ILE B O 1
ATOM 6428 N N . SER B 1 387 ? -18.656 20.25 16.234 1 94.31 387 SER B N 1
ATOM 6429 C CA . SER B 1 387 ? -19.031 21.453 16.953 1 94.31 387 SER B CA 1
ATOM 6430 C C . SER B 1 387 ? -18.688 22.703 16.156 1 94.31 387 SER B C 1
ATOM 6432 O O . SER B 1 387 ? -17.781 22.688 15.328 1 94.31 387 SER B O 1
ATOM 6434 N N . TYR B 1 388 ? -19.375 23.703 16.391 1 92.19 388 TYR B N 1
ATOM 6435 C CA . TYR B 1 388 ? -19.094 24.969 15.719 1 92.19 388 TYR B CA 1
ATOM 6436 C C . TYR B 1 388 ? -17.844 25.625 16.281 1 92.19 388 TYR B C 1
ATOM 6438 O O . TYR B 1 388 ? -17.016 26.156 15.539 1 92.19 388 TYR B O 1
ATOM 6446 N N . LYS B 1 389 ? -17.703 25.578 17.609 1 90 389 LYS B N 1
ATOM 6447 C CA . LYS B 1 389 ? -16.516 26.109 18.297 1 90 389 LYS B CA 1
ATOM 6448 C C . LYS B 1 389 ? -15.836 25.031 19.125 1 90 389 LYS B C 1
ATOM 6450 O O . LYS B 1 389 ? -16.5 24.125 19.656 1 90 389 LYS B O 1
ATOM 6455 N N . LEU B 1 390 ? -14.562 25.109 19.109 1 87.31 390 LEU B N 1
ATOM 6456 C CA . LEU B 1 390 ? -13.82 24.172 19.922 1 87.31 390 LEU B CA 1
ATOM 6457 C C . LEU B 1 390 ? -13.984 24.484 21.406 1 87.31 390 LEU B C 1
ATOM 6459 O O . LEU B 1 390 ? -13.906 25.656 21.812 1 87.31 390 LEU B O 1
ATOM 6463 N N . LYS B 1 391 ? -14.523 23.578 22.125 1 72.25 391 LYS B N 1
ATOM 6464 C CA . LYS B 1 391 ? -14.617 23.766 23.578 1 72.25 391 LYS B CA 1
ATOM 6465 C C . LYS B 1 391 ? -13.234 23.781 24.219 1 72.25 391 LYS B C 1
ATOM 6467 O O . LYS B 1 391 ? -12.453 22.844 24.047 1 72.25 391 LYS B O 1
ATOM 6472 N N . ILE B 1 392 ? -12.891 25.016 24.516 1 57.75 392 ILE B N 1
ATOM 6473 C CA . ILE B 1 392 ? -11.656 25.172 25.281 1 57.75 392 ILE B CA 1
ATOM 6474 C C . ILE B 1 392 ? -11.977 25.156 26.766 1 57.75 392 ILE B C 1
ATOM 6476 O O . ILE B 1 392 ? -12.906 25.828 27.219 1 57.75 392 ILE B O 1
ATOM 6480 N N . ASP B 1 393 ? -11.234 24.297 27.734 1 54.03 393 ASP B N 1
ATOM 6481 C CA . ASP B 1 393 ? -11.227 24.203 29.188 1 54.03 393 ASP B CA 1
ATOM 6482 C C . ASP B 1 393 ? -12.586 23.766 29.719 1 54.03 393 ASP B C 1
ATOM 6484 O O . ASP B 1 393 ? -13.023 24.219 30.781 1 54.03 393 ASP B O 1
ATOM 6488 N N . GLY B 1 394 ? -13.43 22.859 29.062 1 49.94 394 GLY B N 1
ATOM 6489 C CA . GLY B 1 394 ? -14.586 22.219 29.688 1 49.94 394 GLY B CA 1
ATOM 6490 C C . GLY B 1 394 ? -15.836 23.078 29.609 1 49.94 394 GLY B C 1
ATOM 6491 O O . GLY B 1 394 ? -16.906 22.672 30.062 1 49.94 394 GLY B O 1
ATOM 6492 N N . LYS B 1 395 ? -15.75 24.328 29.531 1 50.16 395 LYS B N 1
ATOM 6493 C CA . LYS B 1 395 ? -16.984 25.094 29.641 1 50.16 395 LYS B CA 1
ATOM 6494 C C . LYS B 1 395 ? -17.828 24.953 28.375 1 50.16 395 LYS B C 1
ATOM 6496 O O . LYS B 1 395 ? -17.312 25.109 27.266 1 50.16 395 LYS B O 1
ATOM 6501 N N . THR B 1 396 ? -18.922 24.094 28.531 1 49.59 396 THR B N 1
ATOM 6502 C CA . THR B 1 396 ? -19.891 23.703 27.516 1 49.59 396 THR B CA 1
ATOM 6503 C C . THR B 1 396 ? -20.531 24.922 26.875 1 49.59 396 THR B C 1
ATOM 6505 O O . THR B 1 396 ? -21.031 25.812 27.562 1 49.59 396 THR B O 1
ATOM 6508 N N . ALA B 1 397 ? -20 25.219 25.812 1 45.69 397 ALA B N 1
ATOM 6509 C CA . ALA B 1 397 ? -20.844 26.219 25.156 1 45.69 397 ALA B CA 1
ATOM 6510 C C . ALA B 1 397 ? -22.297 25.797 25.188 1 45.69 397 ALA B C 1
ATOM 6512 O O . ALA B 1 397 ? -22.625 24.641 24.906 1 45.69 397 ALA B O 1
ATOM 6513 N N . LYS B 1 398 ? -23.156 26.469 25.828 1 47.62 398 LYS B N 1
ATOM 6514 C CA . LYS B 1 398 ? -24.578 26.234 25.984 1 47.62 398 LYS B CA 1
ATOM 6515 C C . LYS B 1 398 ? -25.172 25.562 24.75 1 47.62 398 LYS B C 1
ATOM 6517 O O . LYS B 1 398 ? -25.812 24.516 24.859 1 47.62 398 LYS B O 1
ATOM 6522 N N . SER B 1 399 ? -26.125 26.109 24.078 1 48.59 399 SER B N 1
ATOM 6523 C CA . SER B 1 399 ? -27.234 25.641 23.266 1 48.59 399 SER B CA 1
ATOM 6524 C C . SER B 1 399 ? -26.734 24.984 21.984 1 48.59 399 SER B C 1
ATOM 6526 O O . SER B 1 399 ? -27.078 23.828 21.703 1 48.59 399 SER B O 1
ATOM 6528 N N . ASN B 1 400 ? -26.5 25.719 20.75 1 55.5 400 ASN B N 1
ATOM 6529 C CA . ASN B 1 400 ? -26.562 25.484 19.312 1 55.5 400 ASN B CA 1
ATOM 6530 C C . ASN B 1 400 ? -25.203 25.094 18.75 1 55.5 400 ASN B C 1
ATOM 6532 O O . ASN B 1 400 ? -24.922 25.312 17.562 1 55.5 400 ASN B O 1
ATOM 6536 N N . ASN B 1 401 ? -24.375 24.391 19.516 1 70 401 ASN B N 1
ATOM 6537 C CA . ASN B 1 401 ? -23 24.125 19.109 1 70 401 ASN B CA 1
ATOM 6538 C C . ASN B 1 401 ? -22.859 22.766 18.422 1 70 401 ASN B C 1
ATOM 6540 O O . ASN B 1 401 ? -21.766 22.391 17.984 1 70 401 ASN B O 1
ATOM 6544 N N . LYS B 1 402 ? -23.797 22.109 18.25 1 76.5 402 LYS B N 1
ATOM 6545 C CA . LYS B 1 402 ? -23.656 20.734 17.766 1 76.5 402 LYS B CA 1
ATOM 6546 C C . LYS B 1 402 ? -23.828 20.688 16.25 1 76.5 402 LYS B C 1
ATOM 6548 O O . LYS B 1 402 ? -24.078 19.609 15.68 1 76.5 402 LYS B O 1
ATOM 6553 N N . GLN B 1 403 ? -23.672 21.953 15.734 1 84.12 403 GLN B N 1
ATOM 6554 C CA . GLN B 1 403 ? -23.844 21.984 14.289 1 84.12 403 GLN B CA 1
ATOM 6555 C C . GLN B 1 403 ? -22.734 22.781 13.617 1 84.12 403 GLN B C 1
ATOM 6557 O O . GLN B 1 403 ? -22.062 23.594 14.266 1 84.12 403 GLN B O 1
ATOM 6562 N N . LEU B 1 404 ? -22.594 22.562 12.344 1 94.19 404 LEU B N 1
ATOM 6563 C CA . LEU B 1 404 ? -21.656 23.344 11.531 1 94.19 404 LEU B CA 1
ATOM 6564 C C . LEU B 1 404 ? -22.219 24.734 11.234 1 94.19 404 LEU B C 1
ATOM 6566 O O . LEU B 1 404 ? -23.422 24.938 11.297 1 94.19 404 LEU B O 1
ATOM 6570 N N . GLY B 1 405 ? -21.312 25.641 11.031 1 93 405 GLY B N 1
ATOM 6571 C CA . GLY B 1 405 ? -21.734 26.953 10.562 1 93 405 GLY B CA 1
ATOM 6572 C C . GLY B 1 405 ? -22.375 26.922 9.188 1 93 405 GLY B C 1
ATOM 6573 O O . GLY B 1 405 ? -22.453 25.859 8.562 1 93 405 GLY B O 1
ATOM 6574 N N . ALA B 1 406 ? -22.844 28.078 8.789 1 93.81 406 ALA B N 1
ATOM 6575 C CA . ALA B 1 406 ? -23.5 28.188 7.488 1 93.81 406 ALA B CA 1
ATOM 6576 C C . ALA B 1 406 ? -22.562 27.797 6.363 1 93.81 406 ALA B C 1
ATOM 6578 O O . ALA B 1 406 ? -21.375 28.141 6.387 1 93.81 406 ALA B O 1
ATOM 6579 N N . ILE B 1 407 ? -23.078 27.047 5.398 1 96.81 407 ILE B N 1
ATOM 6580 C CA . ILE B 1 407 ? -22.266 26.531 4.297 1 96.81 407 ILE B CA 1
ATOM 6581 C C . ILE B 1 407 ? -22.781 27.078 2.973 1 96.81 407 ILE B C 1
ATOM 6583 O O . ILE B 1 407 ? -24 27.156 2.756 1 96.81 407 ILE B O 1
ATOM 6587 N N . ILE B 1 408 ? -21.906 27.594 2.172 1 97.44 408 ILE B N 1
ATOM 6588 C CA . ILE B 1 408 ? -22.188 27.828 0.761 1 97.44 408 ILE B CA 1
ATOM 6589 C C . ILE B 1 408 ? -21.781 26.594 -0.058 1 97.44 408 ILE B C 1
ATOM 6591 O O . ILE B 1 408 ? -20.609 26.219 -0.092 1 97.44 408 ILE B O 1
ATOM 6595 N N . TRP B 1 409 ? -22.75 26.047 -0.673 1 97.94 409 TRP B N 1
ATOM 6596 C CA . TRP B 1 409 ? -22.531 24.828 -1.446 1 97.94 409 TRP B CA 1
ATOM 6597 C C . TRP B 1 409 ? -22.219 25.156 -2.9 1 97.94 409 TRP B C 1
ATOM 6599 O O . TRP B 1 409 ? -22.344 26.312 -3.326 1 97.94 409 TRP B O 1
ATOM 6609 N N . PRO B 1 410 ? -21.688 24.125 -3.658 1 97.94 410 PRO B N 1
ATOM 6610 C CA . PRO B 1 410 ? -21.484 24.375 -5.086 1 97.94 410 PRO B CA 1
ATOM 6611 C C . PRO B 1 410 ? -22.703 24.984 -5.762 1 97.94 410 PRO B C 1
ATOM 6613 O O . PRO B 1 410 ? -23.844 24.609 -5.449 1 97.94 410 PRO B O 1
ATOM 6616 N N . GLY B 1 411 ? -22.453 25.922 -6.676 1 96.38 411 GLY B N 1
ATOM 6617 C CA . GLY B 1 411 ? -23.547 26.641 -7.316 1 96.38 411 GLY B CA 1
ATOM 6618 C C . GLY B 1 411 ? -24.031 27.828 -6.5 1 96.38 411 GLY B C 1
ATOM 6619 O O . GLY B 1 411 ? -25.094 28.391 -6.789 1 96.38 411 GLY B O 1
ATOM 6620 N N . GLU B 1 412 ? -23.312 28.141 -5.445 1 94.62 412 GLU B N 1
ATOM 6621 C CA . GLU B 1 412 ? -23.641 29.25 -4.551 1 94.62 412 GLU B CA 1
ATOM 6622 C C . GLU B 1 412 ? -24.984 29.016 -3.85 1 94.62 412 GLU B C 1
ATOM 6624 O O . GLU B 1 412 ? -25.75 29.953 -3.639 1 94.62 412 GLU B O 1
ATOM 6629 N N . SER B 1 413 ? -25.25 27.812 -3.584 1 93.56 413 SER B N 1
ATOM 6630 C CA . SER B 1 413 ? -26.484 27.438 -2.898 1 93.56 413 SER B CA 1
ATOM 6631 C C . SER B 1 413 ? -26.297 27.438 -1.385 1 93.56 413 SER B C 1
ATOM 6633 O O . SER B 1 413 ? -25.188 27.219 -0.892 1 93.56 413 SER B O 1
ATOM 6635 N N . THR B 1 414 ? -27.391 27.656 -0.655 1 93.94 414 THR B N 1
ATOM 6636 C CA . THR B 1 414 ? -27.359 27.547 0.8 1 93.94 414 THR B CA 1
ATOM 6637 C C . THR B 1 414 ? -28.188 26.359 1.276 1 93.94 414 THR B C 1
ATOM 6639 O O . THR B 1 414 ? -28.297 26.109 2.48 1 93.94 414 THR B O 1
ATOM 6642 N N . ILE B 1 415 ? -28.688 25.719 0.318 1 93.69 415 ILE B N 1
ATOM 6643 C CA . ILE B 1 415 ? -29.453 24.516 0.608 1 93.69 415 ILE B CA 1
ATOM 6644 C C . ILE B 1 415 ? -28.531 23.297 0.556 1 93.69 415 ILE B C 1
ATOM 6646 O O . ILE B 1 415 ? -27.859 23.062 -0.45 1 93.69 415 ILE B O 1
ATOM 6650 N N . SER B 1 416 ? -28.531 22.578 1.605 1 94.69 416 SER B N 1
ATOM 6651 C CA . SER B 1 416 ? -27.672 21.406 1.663 1 94.69 416 SER B CA 1
ATOM 6652 C C . SER B 1 416 ? -28.078 20.359 0.625 1 94.69 416 SER B C 1
ATOM 6654 O O . SER B 1 416 ? -29.266 20.094 0.439 1 94.69 416 SER B O 1
ATOM 6656 N N . PRO B 1 417 ? -27.141 19.766 -0.049 1 96.12 417 PRO B N 1
ATOM 6657 C CA . PRO B 1 417 ? -27.469 18.703 -1.009 1 96.12 417 PRO B CA 1
ATOM 6658 C C . PRO B 1 417 ? -28.094 17.484 -0.345 1 96.12 417 PRO B C 1
ATOM 6660 O O . PRO B 1 417 ? -27.703 17.094 0.758 1 96.12 417 PRO B O 1
ATOM 6663 N N . ARG B 1 418 ? -29.016 16.828 -1.04 1 93.94 418 ARG B N 1
ATOM 6664 C CA . ARG B 1 418 ? -29.656 15.633 -0.522 1 93.94 418 ARG B CA 1
ATOM 6665 C C . ARG B 1 418 ? -28.719 14.438 -0.573 1 93.94 418 ARG B C 1
ATOM 6667 O O . ARG B 1 418 ? -28.906 13.469 0.172 1 93.94 418 ARG B O 1
ATOM 6674 N N . GLY B 1 419 ? -27.797 14.469 -1.515 1 93.44 419 GLY B N 1
ATOM 6675 C CA . GLY B 1 419 ? -26.797 13.422 -1.577 1 93.44 419 GLY B CA 1
ATOM 6676 C C . GLY B 1 419 ? -27 12.461 -2.73 1 93.44 419 GLY B C 1
ATOM 6677 O O . GLY B 1 419 ? -26.156 11.609 -2.998 1 93.44 419 GLY B O 1
ATOM 6678 N N . TRP B 1 420 ? -28.188 12.539 -3.439 1 90.75 420 TRP B N 1
ATOM 6679 C CA . TRP B 1 420 ? -28.453 11.656 -4.566 1 90.75 420 TRP B CA 1
ATOM 6680 C C . TRP B 1 420 ? -29.375 12.328 -5.586 1 90.75 420 TRP B C 1
ATOM 6682 O O . TRP B 1 420 ? -30.016 13.336 -5.285 1 90.75 420 TRP B O 1
ATOM 6692 N N . GLU B 1 421 ? -29.172 11.891 -6.766 1 86.81 421 GLU B N 1
ATOM 6693 C CA . GLU B 1 421 ? -30.078 12.273 -7.852 1 86.81 421 GLU B CA 1
ATOM 6694 C C . GLU B 1 421 ? -30.531 11.047 -8.641 1 86.81 421 GLU B C 1
ATOM 6696 O O . GLU B 1 421 ? -29.891 10 -8.602 1 86.81 421 GLU B O 1
ATOM 6701 N N . ILE B 1 422 ? -31.703 11.07 -9.227 1 79.25 422 ILE B N 1
ATOM 6702 C CA . ILE B 1 422 ? -32.188 10 -10.078 1 79.25 422 ILE B CA 1
ATOM 6703 C C . ILE B 1 422 ? -31.266 9.836 -11.281 1 79.25 422 ILE B C 1
ATOM 6705 O O . ILE B 1 422 ? -30.969 10.805 -11.977 1 79.25 422 ILE B O 1
ATOM 6709 N N . PRO B 1 423 ? -30.797 8.617 -11.297 1 68.56 423 PRO B N 1
ATOM 6710 C CA . PRO B 1 423 ? -29.812 8.406 -12.352 1 68.56 423 PRO B CA 1
ATOM 6711 C C . PRO B 1 423 ? -30.344 8.781 -13.734 1 68.56 423 PRO B C 1
ATOM 6713 O O . PRO B 1 423 ? -31.547 8.617 -14.008 1 68.56 423 PRO B O 1
ATOM 6716 N N . THR B 1 424 ? -29.641 9.492 -14.477 1 58.12 424 THR B N 1
ATOM 6717 C CA . THR B 1 424 ? -30 9.828 -15.852 1 58.12 424 THR B CA 1
ATOM 6718 C C . THR B 1 424 ? -29.922 8.594 -16.75 1 58.12 424 THR B C 1
ATOM 6720 O O . THR B 1 424 ? -30.516 8.555 -17.812 1 58.12 424 THR B O 1
ATOM 6723 N N . SER B 1 425 ? -28.984 7.727 -16.375 1 50.44 425 SER B N 1
ATOM 6724 C CA . SER B 1 425 ? -28.938 6.535 -17.219 1 50.44 425 SER B CA 1
ATOM 6725 C C . SER B 1 425 ? -29.953 5.492 -16.766 1 50.44 425 SER B C 1
ATOM 6727 O O . SER B 1 425 ? -30.078 5.227 -15.562 1 50.44 425 SER B O 1
ATOM 6729 N N . GLY B 1 426 ? -31.141 5.301 -17.328 1 45.03 426 GLY B N 1
ATOM 6730 C CA . GLY B 1 426 ? -32.25 4.363 -17.234 1 45.03 426 GLY B CA 1
ATOM 6731 C C . GLY B 1 426 ? -31.984 3.23 -16.25 1 45.03 426 GLY B C 1
ATOM 6732 O O . GLY B 1 426 ? -32.781 2.281 -16.172 1 45.03 426 GLY B O 1
ATOM 6733 N N . LYS B 1 427 ? -30.969 2.996 -15.852 1 43.28 427 LYS B N 1
ATOM 6734 C CA . LYS B 1 427 ? -30.828 1.838 -14.969 1 43.28 427 LYS B CA 1
ATOM 6735 C C . LYS B 1 427 ? -31.531 2.078 -13.633 1 43.28 427 LYS B C 1
ATOM 6737 O O . LYS B 1 427 ? -31.281 3.092 -12.977 1 43.28 427 LYS B O 1
ATOM 6742 N N . LYS B 1 428 ? -32.625 1.421 -13.391 1 36.38 428 LYS B N 1
ATOM 6743 C CA . LYS B 1 428 ? -33.625 1.421 -12.312 1 36.38 428 LYS B CA 1
ATOM 6744 C C . LYS B 1 428 ? -32.969 1.216 -10.953 1 36.38 428 LYS B C 1
ATOM 6746 O O . LYS B 1 428 ? -32.031 0.399 -10.82 1 36.38 428 LYS B O 1
ATOM 6751 N N . LEU B 1 429 ? -33.094 2.051 -10.109 1 37.66 429 LEU B N 1
ATOM 6752 C CA . LEU B 1 429 ? -32.781 1.983 -8.688 1 37.66 429 LEU B CA 1
ATOM 6753 C C . LEU B 1 429 ? -33.344 0.72 -8.055 1 37.66 429 LEU B C 1
ATOM 6755 O O . LEU B 1 429 ? -34.562 0.479 -8.133 1 37.66 429 LEU B O 1
ATOM 6759 N N . ARG B 1 430 ? -32.688 -0.365 -7.949 1 32.44 430 ARG B N 1
ATOM 6760 C CA . ARG B 1 430 ? -33.25 -1.441 -7.148 1 32.44 430 ARG B CA 1
ATOM 6761 C C . ARG B 1 430 ? -33.438 -1.013 -5.695 1 32.44 430 ARG B C 1
ATOM 6763 O O . ARG B 1 430 ? -32.438 -0.899 -4.961 1 32.44 430 ARG B O 1
ATOM 6770 N N . VAL B 1 431 ? -34.312 -0.093 -5.531 1 31.16 431 VAL B N 1
ATOM 6771 C CA . VAL B 1 431 ? -34.656 0.269 -4.164 1 31.16 431 VAL B CA 1
ATOM 6772 C C . VAL B 1 431 ? -35.562 -0.819 -3.559 1 31.16 431 VAL B C 1
ATOM 6774 O O . VAL B 1 431 ? -36.625 -1.14 -4.102 1 31.16 431 VAL B O 1
ATOM 6777 N N . GLY B 1 432 ? -34.969 -1.78 -2.965 1 30.16 432 GLY B N 1
ATOM 6778 C CA . GLY B 1 432 ? -35.875 -2.641 -2.205 1 30.16 432 GLY B CA 1
ATOM 6779 C C . GLY B 1 432 ? -36.75 -1.876 -1.25 1 30.16 432 GLY B C 1
ATOM 6780 O O . GLY B 1 432 ? -36.281 -1.262 -0.295 1 30.16 432 GLY B O 1
ATOM 6781 N N . VAL B 1 433 ? -37.844 -1.496 -1.831 1 29.7 433 VAL B N 1
ATOM 6782 C CA . VAL B 1 433 ? -38.906 -0.937 -0.989 1 29.7 433 VAL B CA 1
ATOM 6783 C C . VAL B 1 433 ? -39.594 -2.055 -0.204 1 29.7 433 VAL B C 1
ATOM 6785 O O . VAL B 1 433 ? -40.062 -3.037 -0.787 1 29.7 433 VAL B O 1
ATOM 6788 N N . PRO B 1 434 ? -39.312 -2.039 1.011 1 32.5 434 PRO B N 1
ATOM 6789 C CA . PRO B 1 434 ? -40.062 -3.012 1.789 1 32.5 434 PRO B CA 1
ATOM 6790 C C . PRO B 1 434 ? -41.594 -2.828 1.637 1 32.5 434 PRO B C 1
ATOM 6792 O O . PRO B 1 434 ? -42.062 -1.697 1.646 1 32.5 434 PRO B O 1
ATOM 6795 N N . ILE B 1 435 ? -42.125 -3.629 0.69 1 33.06 435 ILE B N 1
ATOM 6796 C CA . ILE B 1 435 ? -43.594 -3.594 0.744 1 33.06 435 ILE B CA 1
ATOM 6797 C C . ILE B 1 435 ? -44.062 -4.145 2.084 1 33.06 435 ILE B C 1
ATOM 6799 O O . ILE B 1 435 ? -43.406 -4.996 2.686 1 33.06 435 ILE B O 1
ATOM 6803 N N . LYS B 1 436 ? -45.25 -3.516 2.566 1 35.31 436 LYS B N 1
ATOM 6804 C CA . LYS B 1 436 ? -45.844 -3.941 3.832 1 35.31 436 LYS B CA 1
ATOM 6805 C C . LYS B 1 436 ? -45.781 -5.461 3.975 1 35.31 436 LYS B C 1
ATOM 6807 O O . LYS B 1 436 ? -45.531 -5.977 5.059 1 35.31 436 LYS B O 1
ATOM 6812 N N . GLY B 1 437 ? -46.281 -6.16 3.088 1 32.22 437 GLY B N 1
ATOM 6813 C CA . GLY B 1 437 ? -46.625 -7.562 3.195 1 32.22 437 GLY B CA 1
ATOM 6814 C C . GLY B 1 437 ? -45.5 -8.508 2.865 1 32.22 437 GLY B C 1
ATOM 6815 O O . GLY B 1 437 ? -45.719 -9.68 2.555 1 32.22 437 GLY B O 1
ATOM 6816 N N . GLY B 1 438 ? -44.344 -8.43 3.385 1 33.53 438 GLY B N 1
ATOM 6817 C CA . GLY B 1 438 ? -43.156 -9.266 3.363 1 33.53 438 GLY B CA 1
ATOM 6818 C C . GLY B 1 438 ? -42.406 -9.234 2.035 1 33.53 438 GLY B C 1
ATOM 6819 O O . GLY B 1 438 ? -41.375 -9.859 1.883 1 33.53 438 GLY B O 1
ATOM 6820 N N . LEU B 1 439 ? -43 -9.094 0.875 1 30.19 439 LEU B N 1
ATOM 6821 C CA . LEU B 1 439 ? -42.406 -9.344 -0.434 1 30.19 439 LEU B CA 1
ATOM 6822 C C . LEU B 1 439 ? -41.656 -8.117 -0.928 1 30.19 439 LEU B C 1
ATOM 6824 O O . LEU B 1 439 ? -42.188 -7.008 -0.931 1 30.19 439 LEU B O 1
ATOM 6828 N N . GLN B 1 440 ? -40.344 -8.047 -0.704 1 30.69 440 GLN B N 1
ATOM 6829 C CA . GLN B 1 440 ? -39.5 -6.953 -1.181 1 30.69 440 GLN B CA 1
ATOM 6830 C C . GLN B 1 440 ? -39.594 -6.816 -2.697 1 30.69 440 GLN B C 1
ATOM 6832 O O . GLN B 1 440 ? -39.438 -7.801 -3.426 1 30.69 440 GLN B O 1
ATOM 6837 N N . GLU B 1 441 ? -40.562 -5.988 -3.125 1 30.67 441 GLU B N 1
ATOM 6838 C CA . GLU B 1 441 ? -40.594 -5.758 -4.566 1 30.67 441 GLU B CA 1
ATOM 6839 C C . GLU B 1 441 ? -39.5 -4.789 -5.012 1 30.67 441 GLU B C 1
ATOM 6841 O O . GLU B 1 441 ? -39.25 -3.785 -4.344 1 30.67 441 GLU B O 1
ATOM 6846 N N . PHE B 1 442 ? -38.594 -5.242 -5.691 1 32.59 442 PHE B N 1
ATOM 6847 C CA . PHE B 1 442 ? -37.531 -4.527 -6.391 1 32.59 442 PHE B CA 1
ATOM 6848 C C . PHE B 1 442 ? -38.125 -3.652 -7.5 1 32.59 442 PHE B C 1
ATOM 6850 O O . PHE B 1 442 ? -38.938 -4.105 -8.297 1 32.59 442 PHE B O 1
ATOM 6857 N N . ILE B 1 443 ? -38.5 -2.314 -7.117 1 32.09 443 ILE B N 1
ATOM 6858 C CA . ILE B 1 443 ? -38.906 -1.476 -8.242 1 32.09 443 ILE B CA 1
ATOM 6859 C C . ILE B 1 443 ? -37.688 -0.791 -8.836 1 32.09 443 ILE B C 1
ATOM 6861 O O . ILE B 1 443 ? -36.812 -0.297 -8.109 1 32.09 443 ILE B O 1
#

pLDDT: mean 90.94, std 14.74, range [29.7, 98.94]

InterPro domains:
  IPR001828 Receptor, ligand binding region [PF01094] (19-371)
  IPR015683 Ionotropic glutamate receptor [PTHR34836] (2-443)
  IPR028082 Periplasmic binding protein-like I [SSF53822] (5-420)
  IPR044440 Plant glutamate receptor, periplasmic ligand-binding domain [cd19990] (2-387)

Organism: Solanum tuberosum (NCBI:txid4113)

Solvent-accessible surface area (backbone atoms only — not comparable to full-atom values): 45940 Å² total; per-residue (Å²): 83,46,29,28,34,34,31,29,64,85,39,67,69,30,46,44,24,49,49,26,38,52,50,33,53,50,51,51,60,70,73,46,63,92,77,48,82,55,78,45,80,46,80,38,66,18,69,84,34,48,67,43,31,40,35,44,49,48,40,34,48,55,76,68,51,35,53,31,30,40,31,30,57,45,40,74,31,29,55,63,44,41,56,51,17,51,70,23,34,20,32,27,38,17,50,33,27,28,54,63,63,50,44,87,84,29,83,30,34,29,31,44,30,61,41,53,50,70,52,22,55,51,54,28,48,55,40,46,73,60,64,32,48,43,31,31,39,39,24,27,61,42,61,55,29,54,33,30,47,64,47,35,48,51,32,23,43,77,62,67,19,43,74,76,42,79,46,70,39,52,90,80,56,50,71,65,55,51,40,52,53,50,52,56,48,67,41,40,36,54,27,27,38,38,39,42,43,58,61,72,62,41,53,54,47,32,49,40,33,41,73,72,58,61,46,30,67,53,32,42,44,36,34,37,38,71,39,45,55,43,47,87,76,47,59,53,69,55,36,50,73,32,39,44,22,27,31,27,34,23,77,48,60,65,88,47,72,67,45,52,54,46,50,53,54,47,52,55,51,43,44,69,77,43,66,89,54,78,91,75,76,89,42,65,65,19,30,28,34,21,39,44,47,47,47,51,50,52,24,50,60,71,65,49,86,60,82,81,75,73,62,44,74,47,86,64,85,78,57,81,33,66,68,51,53,38,31,32,44,77,59,12,60,57,43,40,65,44,40,24,62,32,72,46,89,82,33,61,49,34,77,46,37,26,56,77,20,31,37,50,85,66,47,32,32,31,30,36,25,48,61,74,48,71,40,82,26,21,28,28,36,93,88,71,41,52,18,40,62,81,72,67,90,79,56,70,73,79,73,87,42,74,38,67,48,89,60,54,27,12,60,78,27,74,64,80,44,72,25,60,49,82,43,78,51,82,68,74,58,73,46,68,44,77,40,92,83,75,54,65,46,69,82,82,45,30,28,35,34,31,30,64,86,39,68,69,29,45,44,22,50,49,27,38,53,50,34,52,52,52,50,62,71,74,45,63,92,78,49,81,55,78,45,80,46,80,39,66,18,70,85,34,50,68,44,31,41,34,46,49,49,39,35,48,54,77,68,51,32,54,33,31,41,32,31,57,45,40,72,31,28,55,62,43,42,56,50,17,52,71,23,34,21,32,27,36,17,50,33,27,27,52,62,64,51,45,88,84,30,80,33,32,30,28,44,30,61,41,52,50,71,50,22,55,52,54,27,48,54,39,47,73,61,64,34,48,42,31,31,38,38,25,27,61,42,60,55,28,54,33,30,46,64,47,36,48,49,32,22,43,77,62,69,18,44,72,76,43,79,44,70,40,52,90,79,56,49,71,66,56,52,40,53,52,51,52,55,48,67,40,41,35,55,28,26,38,38,40,42,41,58,61,73,61,42,53,55,47,33,50,41,33,42,73,70,59,61,46,30,67,53,32,41,46,35,37,36,38,70,40,46,56,43,47,87,76,47,60,52,68,54,35,51,72,31,40,44,21,27,32,28,33,23,78,46,58,67,88,46,69,66,45,52,54,46,51,54,54,47,52,53,50,44,44,70,76,42,66,89,53,79,91,75,77,88,42,65,63,20,30,28,35,21,40,43,47,46,47,49,51,51,25,51,60,70,65,49,88,59,83,82,74,73,59,43,73,46,86,63,84,79,57,81,34,66,68,52,53,37,33,31,44,76,58,12,59,56,43,41,67,44,43,25,62,33,71,46,90,82,33,62,50,32,76,46,36,25,56,78,20,31,36,50,84,66,47,32,32,31,30,34,25,49,62,73,49,71,42,80,26,19,29,27,37,92,88,71,40,52,18,40,61,79,72,65,92,78,55,70,75,76,85,84,40,74,36,67,48,88,59,54,28,12,60,78,28,75,67,79,47,72,24,61,48,81,43,78,51,81,68,72,59,74,46,68,42,76,40,91,83,75,55,62,48,68,82

Foldseek 3Di:
DEEEEEEQCVDPLRLLQVLLLVVLLVVLVVPDDPLADRYHYDYAHCNPPLVSLVVSLLCCCQVVNGQEYEDDAEPSNVQVSLVLCQVQLHAYEYCYQFVVRPLVVRLSYFHLHHHLLQCLLLVLLVCLQLPAAEEAEEFEPDSQTVRNVVSNQVNNVVSNHHHPYYHYDYPPDDLVRLLVSLLVVQLFWFQEYEYHYDQVVVLSNQVSCVVSVSLAPQHAAEYEANNQQCLQVHDLVSLQRGVAQYKYKYADADDDPVLVVVQVVSQVSSCVVPVPDDGDGNTLSNLSSSVSSNLLSVLSVVVPSDPQDGFAFQPDDDPPDSSSGRGHGPCSVSSSVSRQADWDPDRRRHTAGHHRSYGDGDKMWMWGRHRSHIHTFWIADPVLGTFRDDDDPPDPPPDDGNDTHQTQHRNRDRDDRSGTDDRPPPPADQPQDPDPPRDRDRD/DEEEEEEQCVDPLRLLQVLLLVVLLVVLVVPDDPLADRYHYDYAHCNPPLVSLVVSLLCCCQVVNGQEYEDDAEPSNVQVSLVLCQVQLHAYEYCYQFVVRPLVVRLSYFHLHHHLLQCLLLVLLVCLQLPFAEEAEEFEPDSQTVRNVVSNQVNNVVSNHHHPYYHYDYPPDDLVRLLVSLLVVQLFWFQEYEYHYDQVVVLSNQVSCVVSVSLAPQHAYEYEANNQQCLQVHDLVSLQRGVAQYKYKYADADDDPVLVVVQVVSQVSSCVVVVPDDGDGNTLSNLSSSVSSNLLSVLSVVVPSDPQDGFAFQPDDDPPDSSSGRGHGPCSVSSSVSRQADWDPDRRRHTAGHHRSYGDGDKMWMWGRHRSHIHTFWIADPVLGTFRDDDDPPDPPPDDTNDTHQTQHRNRDRDDRSGTDDRPPPPADQPQDPDPPRDRDRD

Radius of gyration: 28.42 Å; Cα contacts (8 Å, |Δi|>4): 1853; chains: 2; bounding box: 79×72×64 Å

Secondary structure (DSSP, 8-state):
-EEEEEE-TTSHHHHHHHHHHHHHHHHHHHSS-TTSPPPEEEEEE-TT-HHHHHHHHHIIIIII--SEEE--SSHHHHHHHHHHHHHHT--EEE----TTS-STT-TTEEE-S--GGGGHHHHHHHHHHTT--EEEEEEESSHHHHTTHHHHHHHHHHTT-EEEEEEEE-TT--HHHHHHHHHHHHTSSB-EEEEE--HHHHHHHHHHHHHTTTTSTT-EEEE-HHHHHTGGGS-HHHHHHH-TT-EEEEE-----HHHHHHHHHHHHHHHHH-TTSPP----HHHHHHHHHHHHHHHHHHHH-S---PPPBPPS-S---STTTT--B-SSHHHHHHHHTTEEETT-TTS-EEEETTEEPP-PEEEEEEETTEEEEEEEEETTTEEESS---TT----SSTTS----PBTTTB-SPP-SB---SS------EEE-TTS-EEE-/-EEEEEE-TTSHHHHHHHHHHHHHHHHHHHSS-TTSPPPEEEEEE-TT-HHHHHHHHHIIIIII--SEEE--SSHHHHHHHHHHHHHHT--EEE----TTS-TTT-TTEEE-S--GGGGHHHHHHHHHHTT--EEEEEEESSHHHHTTHHHHHHHHHHTT-EEEEEEEE-TT--HHHHHHHHHHHHHSSB-EEEEE--HHHHHHHHHHHHHTTTTSTT-EEEE-HHHHHTGGGS-HHHHHHH-TT-EEEEE-----HHHHHHHHHHHHHHHHH-TTSPP----HHHHHHHHHHHHHHHHHHHH-S---PPPBPPS-S---STTTT--B-SSHHHHHHHHTTEEETT-TTS-EEEETTEEPP-PEEEEEEETTEEEEEEEEETTTEEESS---TT----SSTTS----PBTTTB-SPP-SB---SS------EEE-TTS-EEE-

Nearest PDB structures (foldseek):
  7lzh-assembly1_A  TM=8.894E-01  e=3.820E-31  Arabidopsis thaliana
  7lzh-assembly1_D  TM=8.730E-01  e=2.700E-30  Arabidopsis thaliana
  4eyk-assembly1_A  TM=8.134E-01  e=7.459E-19  Rhodopseudomonas palustris BisB5
  3hut-assembly1_A  TM=6.909E-01  e=1.326E-18  Rhodospirillum rubrum ATCC 11170
  4evs-assembly1_A  TM=7.907E-01  e=1.399E-16  Rhodopseudomonas palustris CGA009